Protein 2VWS (pdb70)

Radius of gyration: 26.9 Å; Cα contacts (8 Å, |Δi|>4): 1643; chains: 3; bounding box: 72×54×74 Å

CATH classification: 3.20.20.60

Foldseek 3Di:
DDQADAAVVLVCQLVLAFFEEAEEAALALVVLLVVLVVDGQEYEDEQARHVHDLVSVLSNCVSNVVGNHYYEYEHNALDLVRLLSVLLQARQHYEHEDQQALVSLLLSQLSQADPPSHDRDDDSCCGPNSDVPSRPPCNVRRLVRHAYEYEQQAPRRLVRLVSNLPRPSHQEYEYEQQSNCVRVPCNPVDPPPVSVVSLLVSCLVSVVSVHAYEYEDCDVVVQVVSVVSSHRHYYHHYVVVVVVVVVVVVVVVPHD/DDQAFAAPVLVCQLVLAFFEEAEEAALALVVLLVVLVVDGQEYEDEQARHVHDLVSVLSNCVSNVVGNHAYEYEHNALDLVRLLSCLLQAHQHYEHEDDQALVSLLLSQQSQAPPPRHPDDDDSCCGNNSPVCSNPPCNVRRLVRHAYEYEQQAPRNLVRVVSNLPRPSHAEYEYEQQSNCVRVVNHPCSVPPVNVVSLLVSQVVSVVSSHAYEYEDCDVVVQVVSVVSRHRYYYHHYVVVVVVVVVVVVVVVVVD/DDQAFAAVVLVCLLVLAFFEEAEEAALALVVLLVVLVVDGQEYEDEQARHVHDLVSVLSSCVSNVVGNHYYEYEHNALDLVRLLSCLLQQRQHYEHEDQQALVSLLLSLLSQADPPSHDRDDDSCCGPNSDVCSNPPCNVRRLVRHAYEYEQQAPSNLVRVVSNLPRPSHQEYEYEQQSHCVNVPHHDPDRDPVCVVVVLVSQLVSVVSVHAYEYEDCDVVVQVVSVVSSHRHYYHHYVVVVVVVVVVVVVVVPDD

Secondary structure (DSSP, 8-state):
---S---HHHHHHHTT--EEEEEE-S--HHHHHHHHTT--SEEEEETTTS---HHHHHHHHHHHTTSSSEEEEE-SS--HHHHHHHHHTT--EEEE----SHHHHHHHHHHTS-TTTS-PPS-GGGSGGGGGGTSTTHHHHHHHH-EEEEE--SHHHHHTHHHHHTSTT--EEEE-HHHHHHHTT-SSS--THHHHHHHHHHHHHHHHTT-EEEEE-SSHHHHHHHHHTT--EEEEEEHHHHHHHHHHHHHHTT--/---S---HHHHHHHTT--EEEEEE-S--HHHHHHHHTT--SEEEEETTTS---HHHHHHHHHHHTTSSSEEEEE-SS--HHHHHHHHHTT--EEEES---SHHHHHHHHHHT--TTTS-PPS-GGGSGGGGGGTSTTHHHHHHHH-EEEEE--SHHHHHTHHHHHTSTT--EEEE-HHHHHHHHT-TT-TTSHHHHHHHHHHHHHHHHTT-EEEEE-SSHHHHHHHHHTT--EEEEEEHHHHHHHHHHHHHHTTT-/---S---HHHHHHHTT--EEEEEE-S--HHHHHHHHTT--SEEEEETTTS---HHHHHHHHHHHTTSSSEEEEE-SS--HHHHHHHHHTT--EEEE----SHHHHHHHHHHTS-TTTS-PPS-GGGSGGGGGGTSTTHHHHHHHH-EEEEEE-SHHHHHTHHHHHT-TT--EEEE-HHHHHHHTT--SSS--GGGHHHHHHHHHHHHHTT-EEEEE-SSHHHHHHHHHHT--EEEEEEHHHHHHHHHHHHHHTT--

Structure (mmCIF, N/CA/C/O backbone):
data_2VWS
#
_entry.id   2VWS
#
_cell.length_a   105.200
_cell.length_b   136.800
_cell.length_c   123.200
_cell.angle_alpha   90.00
_cell.angle_beta   90.00
_cell.angle_gamma   90.00
#
_symmetry.space_group_name_H-M   'C 2 2 21'
#
loop_
_entity.id
_entity.type
_entity.pdbx_description
1 polymer 'YFAU, 2-KETO-3-DEOXY SUGAR ALDOLASE'
2 non-polymer 'PHOSPHATE ION'
3 non-polymer GLYCEROL
4 water water
#
loop_
_atom_site.group_PDB
_atom_site.id
_atom_site.type_symbol
_atom_site.label_atom_id
_atom_site.label_alt_id
_atom_site.label_comp_id
_atom_site.label_asym_id
_atom_site.label_entity_id
_atom_site.label_seq_id
_atom_site.pdbx_PDB_ins_code
_atom_site.Cartn_x
_atom_site.Cartn_y
_atom_site.Cartn_z
_atom_site.occupancy
_atom_site.B_iso_or_equiv
_atom_site.auth_seq_id
_atom_site.auth_comp_id
_atom_site.auth_asym_id
_atom_site.auth_atom_id
_atom_site.pdbx_PDB_model_num
ATOM 1 N N . MET A 1 1 ? 66.452 69.820 91.787 1.00 44.93 1 MET A N 1
ATOM 2 C CA . MET A 1 1 ? 65.174 69.262 91.259 1.00 44.66 1 MET A CA 1
ATOM 3 C C . MET A 1 1 ? 64.778 67.982 92.005 1.00 43.86 1 MET A C 1
ATOM 4 O O . MET A 1 1 ? 65.561 67.458 92.799 1.00 44.25 1 MET A O 1
ATOM 9 N N . ASN A 1 2 ? 63.568 67.486 91.749 1.00 42.87 2 ASN A N 1
ATOM 10 C CA . ASN A 1 2 ? 63.060 66.302 92.447 1.00 41.17 2 ASN A CA 1
ATOM 11 C C . ASN A 1 2 ? 63.913 65.058 92.179 1.00 39.69 2 ASN A C 1
ATOM 12 O O . ASN A 1 2 ? 64.213 64.740 91.017 1.00 39.74 2 ASN A O 1
ATOM 17 N N . ALA A 1 3 ? 64.296 64.369 93.258 1.00 37.29 3 ALA A N 1
ATOM 18 C CA . ALA A 1 3 ? 65.166 63.197 93.187 1.00 35.01 3 ALA A CA 1
ATOM 19 C C . ALA A 1 3 ? 64.399 61.878 92.981 1.00 33.92 3 ALA A C 1
ATOM 20 O O . ALA A 1 3 ? 65.028 60.843 92.742 1.00 34.16 3 ALA A O 1
ATOM 22 N N . LEU A 1 4 ? 63.068 61.919 93.095 1.00 31.24 4 LEU A N 1
ATOM 23 C CA . LEU A 1 4 ? 62.219 60.754 92.781 1.00 29.20 4 LEU A CA 1
ATOM 24 C C . LEU A 1 4 ? 61.701 60.683 91.369 1.00 26.80 4 LEU A C 1
ATOM 25 O O . LEU A 1 4 ? 61.246 61.681 90.804 1.00 24.25 4 LEU A O 1
ATOM 30 N N . LEU A 1 5 ? 61.750 59.472 90.813 1.00 25.65 5 LEU A N 1
ATOM 31 C CA . LEU A 1 5 ? 61.216 59.243 89.489 1.00 24.60 5 LEU A CA 1
ATOM 32 C C . LEU A 1 5 ? 59.724 59.070 89.646 1.00 23.09 5 LEU A C 1
ATOM 33 O O . LEU A 1 5 ? 59.295 58.423 90.584 1.00 25.65 5 LEU A O 1
ATOM 38 N N . SER A 1 6 ? 58.935 59.657 88.771 1.00 21.71 6 SER A N 1
ATOM 39 C CA . SER A 1 6 ? 57.510 59.331 88.783 1.00 21.94 6 SER A CA 1
ATOM 40 C C . SER A 1 6 ? 57.070 59.061 87.372 1.00 20.33 6 SER A C 1
ATOM 41 O O . SER A 1 6 ? 57.574 59.682 86.430 1.00 20.98 6 SER A O 1
ATOM 44 N N . ASN A 1 7 ? 56.107 58.145 87.265 1.00 18.52 7 ASN A N 1
ATOM 45 C CA . ASN A 1 7 ? 55.486 57.836 85.962 1.00 18.03 7 ASN A CA 1
ATOM 46 C C . ASN A 1 7 ? 53.992 57.944 86.114 1.00 18.15 7 ASN A C 1
ATOM 47 O O . ASN A 1 7 ? 53.335 56.959 86.485 1.00 17.86 7 ASN A O 1
ATOM 52 N N . PRO A 1 8 ? 53.438 59.132 85.829 1.00 17.29 8 PRO A N 1
ATOM 53 C CA . PRO A 1 8 ? 51.992 59.341 85.963 1.00 18.69 8 PRO A CA 1
ATOM 54 C C . PRO A 1 8 ? 51.139 58.382 85.139 1.00 17.51 8 PRO A C 1
ATOM 55 O O . PRO A 1 8 ? 50.085 57.952 85.603 1.00 18.60 8 PRO A O 1
ATOM 59 N N . PHE A 1 9 ? 51.609 58.037 83.945 1.00 17.73 9 PHE A N 1
ATOM 60 C CA . PHE A 1 9 ? 50.870 57.093 83.136 1.00 15.87 9 PHE A CA 1
ATOM 61 C C . PHE A 1 9 ? 50.707 55.757 83.877 1.00 15.32 9 PHE A C 1
ATOM 62 O O . PHE A 1 9 ? 49.604 55.171 83.910 1.00 16.25 9 PHE A O 1
ATOM 70 N N . LYS A 1 10 ? 51.815 55.269 84.440 1.00 16.46 10 LYS A N 1
ATOM 71 C CA . LYS A 1 10 ? 51.762 53.999 85.186 1.00 16.04 10 LYS A CA 1
ATOM 72 C C . LYS A 1 10 ? 50.909 54.100 86.433 1.00 17.11 10 LYS A C 1
ATOM 73 O O . LYS A 1 10 ? 50.207 53.154 86.750 1.00 16.56 10 LYS A O 1
ATOM 79 N N . GLU A 1 11 ? 50.987 55.247 87.112 1.00 17.97 11 GLU A N 1
ATOM 80 C CA . GLU A 1 11 ? 50.165 55.445 88.315 1.00 19.92 11 GLU A CA 1
ATOM 81 C C . GLU A 1 11 ? 48.675 55.353 87.964 1.00 19.43 11 GLU A C 1
ATOM 82 O O . GLU A 1 11 ? 47.895 54.710 88.664 1.00 19.33 11 GLU A O 1
ATOM 88 N N . ARG A 1 12 ? 48.273 55.990 86.868 1.00 18.14 12 ARG A N 1
ATOM 89 C CA . ARG A 1 12 ? 46.892 55.983 86.459 1.00 18.74 12 ARG A CA 1
ATOM 90 C C . ARG A 1 12 ? 46.493 54.592 86.012 1.00 18.38 12 ARG A C 1
ATOM 91 O O . ARG A 1 12 ? 45.382 54.124 86.314 1.00 19.02 12 ARG A O 1
ATOM 99 N N . LEU A 1 13 ? 47.410 53.896 85.324 1.00 18.71 13 LEU A N 1
ATOM 100 C CA . LEU A 1 13 ? 47.196 52.530 84.862 1.00 20.28 13 LEU A CA 1
ATOM 101 C C . LEU A 1 13 ? 46.936 51.604 86.061 1.00 21.33 13 LEU A C 1
ATOM 102 O O . LEU A 1 13 ? 46.002 50.806 86.049 1.00 22.58 13 LEU A O 1
ATOM 107 N N . ARG A 1 14 ? 47.769 51.722 87.092 1.00 21.40 14 ARG A N 1
ATOM 108 C CA . ARG A 1 14 ? 47.599 50.889 88.288 1.00 23.07 14 ARG A CA 1
ATOM 109 C C . ARG A 1 14 ? 46.269 51.201 88.990 1.00 22.55 14 ARG A C 1
ATOM 110 O O . ARG A 1 14 ? 45.722 50.327 89.689 1.00 25.41 14 ARG A O 1
ATOM 118 N N . LYS A 1 15 ? 45.760 52.429 88.857 1.00 22.92 15 LYS A N 1
ATOM 119 C CA . LYS A 1 15 ? 44.483 52.825 89.506 1.00 23.19 15 LYS A CA 1
ATOM 120 C C . LYS A 1 15 ? 43.286 52.517 88.628 1.00 25.20 15 LYS A C 1
ATOM 121 O O . LYS A 1 15 ? 42.144 52.902 88.979 1.00 26.11 15 LYS A O 1
ATOM 127 N N . GLY A 1 16 ? 43.559 51.814 87.518 1.00 25.58 16 GLY A N 1
ATOM 128 C CA . GLY A 1 16 ? 42.545 51.318 86.576 1.00 26.25 16 GLY A CA 1
ATOM 129 C C . GLY A 1 16 ? 41.944 52.387 85.679 1.00 27.13 16 GLY A C 1
ATOM 130 O O . GLY A 1 16 ? 41.036 52.095 84.882 1.00 28.61 16 GLY A O 1
ATOM 131 N N . GLU A 1 17 ? 42.447 53.617 85.795 1.00 24.62 17 GLU A N 1
ATOM 132 C CA . GLU A 1 17 ? 41.885 54.779 85.109 1.00 24.10 17 GLU A CA 1
ATOM 133 C C . GLU A 1 17 ? 41.927 54.604 83.575 1.00 21.61 17 GLU A C 1
ATOM 134 O O . GLU A 1 17 ? 42.879 54.028 83.039 1.00 22.74 17 GLU A O 1
ATOM 140 N N . VAL A 1 18 ? 40.922 55.139 82.891 1.00 19.32 18 VAL A N 1
ATOM 141 C CA . VAL A 1 18 ? 40.903 55.129 81.419 1.00 18.32 18 VAL A CA 1
ATOM 142 C C . VAL A 1 18 ? 41.790 56.275 80.914 1.00 18.74 18 VAL A C 1
ATOM 143 O O . VAL A 1 18 ? 41.669 57.420 81.357 1.00 19.24 18 VAL A O 1
ATOM 147 N N . GLN A 1 19 ? 42.722 55.949 80.019 1.00 15.16 19 GLN A N 1
ATOM 148 C CA . GLN A 1 19 ? 43.657 56.955 79.463 1.00 14.81 19 GLN A CA 1
ATOM 149 C C . GLN A 1 19 ? 43.469 57.035 77.955 1.00 14.56 19 GLN A C 1
ATOM 150 O O . GLN A 1 19 ? 43.605 56.011 77.266 1.00 15.16 19 GLN A O 1
ATOM 156 N N . ILE A 1 20 ? 43.119 58.235 77.462 1.00 13.90 20 ILE A N 1
ATOM 157 C CA . ILE A 1 20 ? 42.838 58.451 76.032 1.00 14.26 20 ILE A CA 1
ATOM 158 C C . ILE A 1 20 ? 44.105 59.004 75.343 1.00 13.91 20 ILE A C 1
ATOM 159 O O . ILE A 1 20 ? 44.750 59.962 75.841 1.00 15.19 20 ILE A O 1
ATOM 164 N N . GLY A 1 21 ? 44.488 58.364 74.245 1.00 14.47 21 GLY A N 1
ATOM 165 C CA . GLY A 1 21 ? 45.788 58.656 73.609 1.00 14.38 21 GLY A CA 1
ATOM 166 C C . GLY A 1 21 ? 45.675 59.014 72.150 1.00 15.03 21 GLY A C 1
ATOM 167 O O . GLY A 1 21 ? 44.628 58.880 71.508 1.00 15.23 21 GLY A O 1
ATOM 168 N N . LEU A 1 22 ? 46.809 59.503 71.636 1.00 14.18 22 LEU A N 1
ATOM 169 C CA . LEU A 1 22 ? 46.934 59.858 70.225 1.00 14.18 22 LEU A CA 1
ATOM 170 C C . LEU A 1 22 ? 48.272 59.344 69.707 1.00 13.69 22 LEU A C 1
ATOM 171 O O . LEU A 1 22 ? 49.296 59.483 70.407 1.00 14.35 22 LEU A O 1
ATOM 176 N N . TRP A 1 23 ? 48.278 58.829 68.485 1.00 14.01 23 TRP A N 1
ATOM 177 C CA . TRP A 1 23 ? 49.524 58.411 67.857 1.00 13.63 23 TRP A CA 1
ATOM 178 C C . TRP A 1 23 ? 50.203 59.627 67.260 1.00 15.39 23 TRP A C 1
ATOM 179 O O . TRP A 1 23 ? 49.528 60.471 66.638 1.00 14.63 23 TRP A O 1
ATOM 190 N N . LEU A 1 24 ? 51.520 59.727 67.459 1.00 14.63 24 LEU A N 1
ATOM 191 C CA . LEU A 1 24 ? 52.347 60.772 66.826 1.00 14.08 24 LEU A CA 1
ATOM 192 C C . LEU A 1 24 ? 53.243 60.153 65.790 1.00 13.96 24 LEU A C 1
ATOM 193 O O . LEU A 1 24 ? 54.177 59.401 66.105 1.00 14.07 24 LEU A O 1
ATOM 198 N N . SER A 1 25 ? 52.920 60.475 64.538 1.00 13.37 25 SER A N 1
ATOM 199 C CA . SER A 1 25 ? 53.506 59.780 63.394 1.00 14.15 25 SER A CA 1
ATOM 200 C C . SER A 1 25 ? 54.338 60.662 62.485 1.00 14.23 25 SER A C 1
ATOM 201 O O . SER A 1 25 ? 54.722 60.190 61.386 1.00 15.76 25 SER A O 1
ATOM 204 N N . SER A 1 26 ? 54.593 61.927 62.839 1.00 13.59 26 SER A N 1
ATOM 205 C CA . SER A 1 26 ? 55.331 62.775 61.929 1.00 13.69 26 SER A CA 1
ATOM 206 C C . SER A 1 26 ? 56.852 62.777 62.131 1.00 13.95 26 SER A C 1
ATOM 207 O O . SER A 1 26 ? 57.559 63.364 61.319 1.00 13.93 26 SER A O 1
ATOM 210 N N . THR A 1 27 ? 57.313 62.215 63.251 1.00 13.67 27 THR A N 1
ATOM 211 C CA . THR A 1 27 ? 58.726 62.303 63.712 1.00 14.20 27 THR A CA 1
ATOM 212 C C . THR A 1 27 ? 59.144 63.637 64.236 1.00 14.16 27 THR A C 1
ATOM 213 O O . THR A 1 27 ? 60.240 63.737 64.731 1.00 14.54 27 THR A O 1
ATOM 217 N N . THR A 1 28 ? 58.268 64.660 64.176 1.00 13.25 28 THR A N 1
ATOM 218 C CA . THR A 1 28 ? 58.755 66.021 64.462 1.00 14.33 28 THR A CA 1
ATOM 219 C C . THR A 1 28 ? 58.459 66.465 65.876 1.00 13.79 28 THR A C 1
ATOM 220 O O . THR A 1 28 ? 57.339 66.313 66.389 1.00 13.95 28 THR A O 1
ATOM 224 N N . ALA A 1 29 ? 59.478 67.085 66.466 1.00 14.21 29 ALA A N 1
ATOM 225 C CA . ALA A 1 29 ? 59.275 67.696 67.784 1.00 13.80 29 ALA A CA 1
ATOM 226 C C . ALA A 1 29 ? 58.337 68.882 67.691 1.00 14.00 29 ALA A C 1
ATOM 227 O O . ALA A 1 29 ? 57.615 69.182 68.658 1.00 14.82 29 ALA A O 1
ATOM 229 N N . TYR A 1 30 ? 58.274 69.550 66.542 1.00 13.85 30 TYR A N 1
ATOM 230 C CA . TYR A 1 30 ? 57.417 70.719 66.422 1.00 13.03 30 TYR A CA 1
ATOM 231 C C . TYR A 1 30 ? 56.001 70.290 66.616 1.00 13.96 30 TYR A C 1
ATOM 232 O O . TYR A 1 30 ? 55.243 70.916 67.386 1.00 13.42 30 TYR A O 1
ATOM 241 N N . MET A 1 31 ? 55.575 69.259 65.898 1.00 12.67 31 MET A N 1
ATOM 242 C CA . MET A 1 31 ? 54.197 68.809 66.001 1.00 13.49 31 MET A CA 1
ATOM 243 C C . MET A 1 31 ? 53.904 68.116 67.314 1.00 13.60 31 MET A C 1
ATOM 244 O O . MET A 1 31 ? 52.780 68.186 67.815 1.00 14.15 31 MET A O 1
ATOM 249 N N . ALA A 1 32 ? 54.893 67.431 67.876 1.00 13.80 32 ALA A N 1
ATOM 250 C CA . ALA A 1 32 ? 54.687 66.805 69.188 1.00 13.72 32 ALA A CA 1
ATOM 251 C C . ALA A 1 32 ? 54.305 67.816 70.240 1.00 13.68 32 ALA A C 1
ATOM 252 O O . ALA A 1 32 ? 53.407 67.563 71.052 1.00 13.96 32 ALA A O 1
ATOM 254 N N . GLU A 1 33 ? 54.984 68.954 70.231 1.00 13.85 33 GLU A N 1
ATOM 255 C CA . GLU A 1 33 ? 54.641 69.990 71.224 1.00 13.32 33 GLU A CA 1
ATOM 256 C C . GLU A 1 33 ? 53.236 70.479 70.952 1.00 13.84 33 GLU A C 1
ATOM 257 O O . GLU A 1 33 ? 52.453 70.666 71.892 1.00 14.40 33 GLU A O 1
ATOM 263 N N . ILE A 1 34 ? 52.908 70.772 69.692 1.00 13.37 34 ILE A N 1
ATOM 264 C CA . ILE A 1 34 ? 51.522 71.208 69.399 1.00 13.62 34 ILE A CA 1
ATOM 265 C C . ILE A 1 34 ? 50.515 70.172 69.890 1.00 13.15 34 ILE A C 1
ATOM 266 O O . ILE A 1 34 ? 49.512 70.513 70.577 1.00 13.89 34 ILE A O 1
ATOM 271 N N . ALA A 1 35 ? 50.778 68.903 69.610 1.00 13.67 35 ALA A N 1
ATOM 272 C CA . ALA A 1 35 ? 49.842 67.876 70.054 1.00 13.18 35 ALA A CA 1
ATOM 273 C C . ALA A 1 35 ? 49.689 67.851 71.568 1.00 14.71 35 ALA A C 1
ATOM 274 O O . ALA A 1 35 ? 48.575 67.672 72.085 1.00 14.61 35 ALA A O 1
ATOM 276 N N . ALA A 1 36 ? 50.800 68.059 72.271 1.00 14.37 36 ALA A N 1
ATOM 277 C CA . ALA A 1 36 ? 50.772 68.006 73.736 1.00 14.88 36 ALA A CA 1
ATOM 278 C C . ALA A 1 36 ? 49.872 69.092 74.314 1.00 16.16 36 ALA A C 1
ATOM 279 O O . ALA A 1 36 ? 49.346 68.881 75.416 1.00 18.40 36 ALA A O 1
ATOM 281 N N . THR A 1 37 ? 49.671 70.206 73.614 1.00 14.78 37 THR A N 1
ATOM 282 C CA . THR A 1 37 ? 48.780 71.251 74.129 1.00 15.62 37 THR A CA 1
ATOM 283 C C . THR A 1 37 ? 47.321 70.871 74.112 1.00 16.04 37 THR A C 1
ATOM 284 O O . THR A 1 37 ? 46.517 71.593 74.730 1.00 16.90 37 THR A O 1
ATOM 288 N N . SER A 1 38 ? 46.937 69.809 73.411 1.00 16.06 38 SER A N 1
ATOM 289 C CA . SER A 1 38 ? 45.547 69.346 73.392 1.00 17.17 38 SER A CA 1
ATOM 290 C C . SER A 1 38 ? 45.069 68.647 74.652 1.00 19.59 38 SER A C 1
ATOM 291 O O . SER A 1 38 ? 43.862 68.629 74.880 1.00 22.37 38 SER A O 1
ATOM 294 N N . GLY A 1 39 ? 45.971 68.098 75.454 1.00 20.84 39 GLY A N 1
ATOM 295 C CA . GLY A 1 39 ? 45.521 67.403 76.687 1.00 20.78 39 GLY A CA 1
ATOM 296 C C . GLY A 1 39 ? 45.030 65.950 76.568 1.00 19.85 39 GLY A C 1
ATOM 297 O O . GLY A 1 39 ? 44.256 65.457 77.381 1.00 20.68 39 GLY A O 1
ATOM 298 N N . TYR A 1 40 ? 45.494 65.221 75.553 1.00 16.79 40 TYR A N 1
ATOM 299 C CA . TYR A 1 40 ? 45.390 63.750 75.574 1.00 15.74 40 TYR A CA 1
ATOM 300 C C . TYR A 1 40 ? 46.085 63.241 76.831 1.00 15.15 40 TYR A C 1
ATOM 301 O O . TYR A 1 40 ? 47.044 63.852 77.321 1.00 16.73 40 TYR A O 1
ATOM 310 N N . ASP A 1 41 ? 45.635 62.116 77.364 1.00 14.41 41 ASP A N 1
ATOM 311 C CA . ASP A 1 41 ? 46.326 61.542 78.511 1.00 15.16 41 ASP A CA 1
ATOM 312 C C . ASP A 1 41 ? 47.673 60.956 78.128 1.00 15.21 41 ASP A C 1
ATOM 313 O O . ASP A 1 41 ? 48.612 61.013 78.922 1.00 15.19 41 ASP A O 1
ATOM 318 N N . TRP A 1 42 ? 47.805 60.437 76.907 1.00 14.14 42 TRP A N 1
ATOM 319 C CA . TRP A 1 42 ? 49.081 59.881 76.458 1.00 14.79 42 TRP A CA 1
ATOM 320 C C . TRP A 1 42 ? 49.290 60.122 74.974 1.00 14.73 42 TRP A C 1
ATOM 321 O O . TRP A 1 42 ? 48.320 60.301 74.201 1.00 15.00 42 TRP A O 1
ATOM 332 N N . LEU A 1 43 ? 50.570 60.146 74.569 1.00 13.98 43 LEU A N 1
ATOM 333 C CA . LEU A 1 43 ? 50.944 60.351 73.183 1.00 14.29 43 LEU A CA 1
ATOM 334 C C . LEU A 1 43 ? 51.892 59.255 72.789 1.00 14.32 43 LEU A C 1
ATOM 335 O O . LEU A 1 43 ? 52.914 59.056 73.470 1.00 15.84 43 LEU A O 1
ATOM 340 N N . LEU A 1 44 ? 51.567 58.485 71.768 1.00 13.67 44 LEU A N 1
ATOM 341 C CA . LEU A 1 44 ? 52.422 57.374 71.352 1.00 13.17 44 LEU A CA 1
ATOM 342 C C . LEU A 1 44 ? 53.384 57.873 70.283 1.00 14.01 44 LEU A C 1
ATOM 343 O O . LEU A 1 44 ? 52.975 58.173 69.161 1.00 14.46 44 LEU A O 1
ATOM 348 N N . ILE A 1 45 ? 54.663 57.958 70.634 1.00 14.38 45 ILE A N 1
ATOM 349 C CA . ILE A 1 45 ? 55.684 58.414 69.679 1.00 14.06 45 ILE A CA 1
ATOM 350 C C . ILE A 1 45 ? 56.101 57.167 68.915 1.00 14.67 45 ILE A C 1
ATOM 351 O O . ILE A 1 45 ? 56.777 56.256 69.454 1.00 14.52 45 ILE A O 1
ATOM 356 N N . ASP A 1 46 ? 55.694 57.098 67.647 1.00 13.49 46 ASP A N 1
ATOM 357 C CA . ASP A 1 46 ? 55.819 55.840 66.929 1.00 14.33 46 ASP A CA 1
ATOM 358 C C . ASP A 1 46 ? 57.167 55.649 66.249 1.00 13.96 46 ASP A C 1
ATOM 359 O O . ASP A 1 46 ? 57.368 56.075 65.110 1.00 14.04 46 ASP A O 1
ATOM 364 N N . GLY A 1 47 ? 58.086 54.996 66.932 1.00 14.55 47 GLY A N 1
ATOM 365 C CA . GLY A 1 47 ? 59.378 54.662 66.348 1.00 14.20 47 GLY A CA 1
ATOM 366 C C . GLY A 1 47 ? 59.388 53.447 65.497 1.00 14.95 47 GLY A C 1
ATOM 367 O O . GLY A 1 47 ? 60.467 53.079 65.008 1.00 17.01 47 GLY A O 1
ATOM 368 N N . GLU A 1 48 ? 58.247 52.788 65.301 1.00 13.95 48 GLU A N 1
ATOM 369 C CA . GLU A 1 48 ? 58.174 51.577 64.479 1.00 15.52 48 GLU A CA 1
ATOM 370 C C . GLU A 1 48 ? 57.730 51.836 63.053 1.00 15.74 48 GLU A C 1
ATOM 371 O O . GLU A 1 48 ? 58.363 51.332 62.122 1.00 16.74 48 GLU A O 1
ATOM 377 N N . HIS A 1 49 ? 56.648 52.612 62.855 1.00 15.18 49 HIS A N 1
ATOM 378 C CA . HIS A 1 49 ? 56.093 52.826 61.526 1.00 15.05 49 HIS A CA 1
ATOM 379 C C . HIS A 1 49 ? 56.205 54.233 60.989 1.00 15.52 49 HIS A C 1
ATOM 380 O O . HIS A 1 49 ? 55.735 54.517 59.902 1.00 15.76 49 HIS A O 1
ATOM 387 N N . ALA A 1 50 ? 56.911 55.094 61.715 1.00 14.65 50 ALA A N 1
ATOM 388 C CA . ALA A 1 50 ? 57.356 56.402 61.235 1.00 14.86 50 ALA A CA 1
ATOM 389 C C . ALA A 1 50 ? 58.886 56.428 61.304 1.00 13.52 50 ALA A C 1
ATOM 390 O O . ALA A 1 50 ? 59.463 55.719 62.147 1.00 13.87 50 ALA A O 1
ATOM 392 N N . PRO A 1 51 ? 59.555 57.195 60.455 1.00 12.43 51 PRO A N 1
ATOM 393 C CA . PRO A 1 51 ? 61.036 57.093 60.322 1.00 12.60 51 PRO A CA 1
ATOM 394 C C . PRO A 1 51 ? 61.780 57.898 61.404 1.00 12.22 51 PRO A C 1
ATOM 395 O O . PRO A 1 51 ? 62.588 58.773 61.094 1.00 14.00 51 PRO A O 1
ATOM 399 N N . ASN A 1 52 ? 61.559 57.535 62.647 1.00 13.09 52 ASN A N 1
ATOM 400 C CA . ASN A 1 52 ? 62.237 58.189 63.792 1.00 13.22 52 ASN A CA 1
ATOM 401 C C . ASN A 1 52 ? 63.614 57.553 64.004 1.00 13.54 52 ASN A C 1
ATOM 402 O O . ASN A 1 52 ? 63.727 56.309 64.169 1.00 14.86 52 ASN A O 1
ATOM 407 N N . THR A 1 53 ? 64.632 58.395 64.125 1.00 12.58 53 THR A N 1
ATOM 408 C CA . THR A 1 53 ? 65.917 57.945 64.716 1.00 12.72 53 THR A CA 1
ATOM 409 C C . THR A 1 53 ? 65.833 58.119 66.235 1.00 12.09 53 THR A C 1
ATOM 410 O O . THR A 1 53 ? 64.896 58.722 66.770 1.00 12.84 53 THR A O 1
ATOM 414 N N . ILE A 1 54 ? 66.843 57.626 66.953 1.00 12.85 54 ILE A N 1
ATOM 415 C CA . ILE A 1 54 ? 66.829 57.816 68.389 1.00 12.73 54 ILE A CA 1
ATOM 416 C C . ILE A 1 54 ? 66.893 59.313 68.739 1.00 12.29 54 ILE A C 1
ATOM 417 O O . ILE A 1 54 ? 66.348 59.685 69.788 1.00 12.83 54 ILE A O 1
ATOM 422 N N . GLN A 1 55 ? 67.541 60.131 67.916 1.00 12.56 55 GLN A N 1
ATOM 423 C CA . GLN A 1 55 ? 67.518 61.571 68.181 1.00 12.32 55 GLN A CA 1
ATOM 424 C C . GLN A 1 55 ? 66.136 62.180 67.995 1.00 12.71 55 GLN A C 1
ATOM 425 O O . GLN A 1 55 ? 65.711 63.069 68.751 1.00 12.81 55 GLN A O 1
ATOM 431 N N . ASP A 1 56 ? 65.391 61.731 66.985 1.00 12.06 56 ASP A N 1
ATOM 432 C CA . ASP A 1 56 ? 64.027 62.251 66.825 1.00 12.52 56 ASP A CA 1
ATOM 433 C C . ASP A 1 56 ? 63.216 61.845 68.032 1.00 13.03 56 ASP A C 1
ATOM 434 O O . ASP A 1 56 ? 62.413 62.666 68.519 1.00 13.25 56 ASP A O 1
ATOM 439 N N . LEU A 1 57 ? 63.379 60.613 68.539 1.00 12.43 57 LEU A N 1
ATOM 440 C CA . LEU A 1 57 ? 62.631 60.231 69.748 1.00 12.10 57 LEU A CA 1
ATOM 441 C C . LEU A 1 57 ? 63.022 61.134 70.922 1.00 12.85 57 LEU A C 1
ATOM 442 O O . LEU A 1 57 ? 62.124 61.644 71.651 1.00 13.35 57 LEU A O 1
ATOM 447 N N . TYR A 1 58 ? 64.325 61.402 71.069 1.00 12.64 58 TYR A N 1
ATOM 448 C CA . TYR A 1 58 ? 64.810 62.271 72.166 1.00 13.09 58 TYR A CA 1
ATOM 449 C C . TYR A 1 58 ? 64.141 63.644 72.059 1.00 13.05 58 TYR A C 1
ATOM 450 O O . T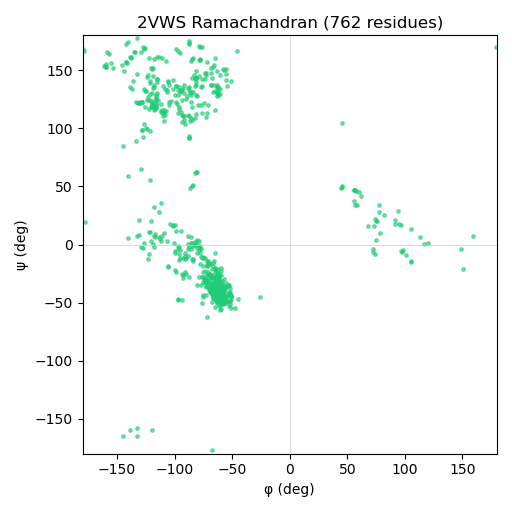YR A 1 58 ? 63.670 64.199 73.063 1.00 12.89 58 TYR A O 1
ATOM 459 N N . HIS A 1 59 ? 64.099 64.211 70.853 1.00 12.52 59 HIS A N 1
ATOM 460 C CA . HIS A 1 59 ? 63.552 65.557 70.700 1.00 12.79 59 HIS A CA 1
ATOM 461 C C . HIS A 1 59 ? 62.096 65.606 70.945 1.00 13.16 59 HIS A C 1
ATOM 462 O O . HIS A 1 59 ? 61.588 66.593 71.508 1.00 13.69 59 HIS A O 1
ATOM 469 N N . GLN A 1 60 ? 61.375 64.554 70.572 1.00 12.66 60 GLN A N 1
ATOM 470 C CA . GLN A 1 60 ? 59.947 64.526 70.896 1.00 13.71 60 GLN A CA 1
ATOM 471 C C . GLN A 1 60 ? 59.710 64.389 72.398 1.00 12.56 60 GLN A C 1
ATOM 472 O O . GLN A 1 60 ? 58.779 65.033 72.924 1.00 13.77 60 GLN A O 1
ATOM 478 N N . LEU A 1 61 ? 60.551 63.644 73.105 1.00 12.79 61 LEU A N 1
ATOM 479 C CA . LEU A 1 61 ? 60.419 63.613 74.581 1.00 13.39 61 LEU A CA 1
ATOM 480 C C . LEU A 1 61 ? 60.697 64.969 75.151 1.00 13.45 61 LEU A C 1
ATOM 481 O O . LEU A 1 61 ? 59.959 65.429 76.069 1.00 13.44 61 LEU A O 1
ATOM 486 N N . GLN A 1 62 ? 61.706 65.665 74.654 1.00 13.38 62 GLN A N 1
ATOM 487 C CA . GLN A 1 62 ? 61.986 66.998 75.202 1.00 12.98 62 GLN A CA 1
ATOM 488 C C . GLN A 1 62 ? 60.818 67.939 74.924 1.00 13.65 62 GLN A C 1
ATOM 489 O O . GLN A 1 62 ? 60.471 68.804 75.765 1.00 14.33 62 GLN A O 1
ATOM 495 N N . ALA A 1 63 ? 60.228 67.835 73.735 1.00 13.82 63 ALA A N 1
ATOM 496 C CA . ALA A 1 63 ? 59.166 68.758 73.366 1.00 13.61 63 ALA A CA 1
ATOM 497 C C . ALA A 1 63 ? 57.965 68.586 74.277 1.00 13.75 63 ALA A C 1
ATOM 498 O O . ALA A 1 63 ? 57.313 69.608 74.681 1.00 14.38 63 ALA A O 1
ATOM 500 N N . VAL A 1 64 ? 57.574 67.346 74.582 1.00 13.78 64 VAL A N 1
ATOM 501 C CA . VAL A 1 64 ? 56.329 67.122 75.330 1.00 14.79 64 VAL A CA 1
ATOM 502 C C . VAL A 1 64 ? 56.516 67.219 76.848 1.00 14.52 64 VAL A C 1
ATOM 503 O O . VAL A 1 64 ? 55.520 67.365 77.581 1.00 14.57 64 VAL A O 1
ATOM 507 N N . ALA A 1 65 ? 57.769 67.236 77.315 1.00 13.86 65 ALA A N 1
ATOM 508 C CA . ALA A 1 65 ? 58.051 67.137 78.752 1.00 13.73 65 ALA A CA 1
ATOM 509 C C . ALA A 1 65 ? 57.302 68.079 79.656 1.00 14.55 65 ALA A C 1
ATOM 510 O O . ALA A 1 65 ? 56.910 67.633 80.741 1.00 15.96 65 ALA A O 1
ATOM 512 N N . PRO A 1 66 ? 57.156 69.363 79.361 1.00 13.17 66 PRO A N 1
ATOM 513 C CA . PRO A 1 66 ? 56.505 70.277 80.352 1.00 13.73 66 PRO A CA 1
ATOM 514 C C . PRO A 1 66 ? 54.978 70.163 80.362 1.00 14.10 66 PRO A C 1
ATOM 515 O O . PRO A 1 66 ? 54.332 70.824 81.188 1.00 16.08 66 PRO A O 1
ATOM 519 N N . TYR A 1 67 ? 54.392 69.383 79.469 1.00 14.28 67 TYR A N 1
ATOM 520 C CA . TYR A 1 67 ? 52.934 69.277 79.347 1.00 14.71 67 TYR A CA 1
ATOM 521 C C . TYR A 1 67 ? 52.414 68.079 80.128 1.00 14.55 67 TYR A C 1
ATOM 522 O O . TYR A 1 67 ? 53.180 67.174 80.478 1.00 16.09 67 TYR A O 1
ATOM 531 N N . ALA A 1 68 ? 51.102 68.067 80.342 1.00 15.14 68 ALA A N 1
ATOM 532 C CA . ALA A 1 68 ? 50.474 67.007 81.105 1.00 15.55 68 ALA A CA 1
ATOM 533 C C . ALA A 1 68 ? 50.423 65.674 80.368 1.00 16.10 68 ALA A C 1
ATOM 534 O O . ALA A 1 68 ? 50.469 64.621 80.991 1.00 17.64 68 ALA A O 1
ATOM 536 N N . SER A 1 69 ? 50.314 65.705 79.047 1.00 15.01 69 SER A N 1
ATOM 537 C CA . SER A 1 69 ? 50.192 64.462 78.289 1.00 15.10 69 SER A CA 1
ATOM 538 C C . SER A 1 69 ? 51.446 63.604 78.460 1.00 16.03 69 SER A C 1
ATOM 539 O O . SER A 1 69 ? 52.572 64.149 78.375 1.00 17.70 69 SER A O 1
ATOM 542 N N . GLN A 1 70 ? 51.294 62.314 78.690 1.00 15.43 70 GLN A N 1
ATOM 543 C CA . GLN A 1 70 ? 52.437 61.460 78.958 1.00 15.70 70 GLN A CA 1
ATOM 544 C C . GLN A 1 70 ? 52.908 60.728 77.724 1.00 15.66 70 GLN A C 1
ATOM 545 O O . GLN A 1 70 ? 52.085 60.157 76.969 1.00 15.31 70 GLN A O 1
ATOM 551 N N . PRO A 1 71 ? 54.201 60.725 77.468 1.00 14.68 71 PRO A N 1
ATOM 552 C CA . PRO A 1 71 ? 54.707 60.062 76.272 1.00 14.33 71 PRO A CA 1
ATOM 553 C C . PRO A 1 71 ? 54.854 58.551 76.467 1.00 14.59 71 PRO A C 1
ATOM 554 O O . PRO A 1 71 ? 55.227 58.093 77.559 1.00 15.43 71 PRO A O 1
ATOM 558 N N . VAL A 1 72 ? 54.564 57.808 75.423 1.00 14.65 72 VAL A N 1
ATOM 559 C CA . VAL A 1 72 ? 54.837 56.365 75.355 1.00 14.30 72 VAL A CA 1
ATOM 560 C C . VAL A 1 72 ? 55.645 56.167 74.091 1.00 14.28 72 VAL A C 1
ATOM 561 O O . VAL A 1 72 ? 55.322 56.750 73.041 1.00 14.78 72 VAL A O 1
ATOM 565 N N . ILE A 1 73 ? 56.747 55.436 74.185 1.00 14.27 73 ILE A N 1
ATOM 566 C CA . ILE A 1 73 ? 57.619 55.248 73.028 1.00 14.93 73 ILE A CA 1
ATOM 567 C C . ILE A 1 73 ? 57.471 53.831 72.495 1.00 14.73 73 ILE A C 1
ATOM 568 O O . ILE A 1 73 ? 57.531 52.857 73.265 1.00 14.37 73 ILE A O 1
ATOM 573 N N . ARG A 1 74 ? 57.319 53.697 71.178 1.00 15.29 74 ARG A N 1
ATOM 574 C CA . ARG A 1 74 ? 57.385 52.412 70.541 1.00 15.36 74 ARG A CA 1
ATOM 575 C C . ARG A 1 74 ? 58.678 52.332 69.735 1.00 16.23 74 ARG A C 1
ATOM 576 O O . ARG A 1 74 ? 58.837 53.100 68.745 1.00 17.00 74 ARG A O 1
ATOM 584 N N . PRO A 1 75 ? 59.627 51.473 70.078 1.00 15.22 75 PRO A N 1
ATOM 585 C CA . PRO A 1 75 ? 60.844 51.315 69.281 1.00 16.51 75 PRO A CA 1
ATOM 586 C C . PRO A 1 75 ? 60.593 50.522 68.013 1.00 16.88 75 PRO A C 1
ATOM 587 O O . PRO A 1 75 ? 59.552 49.918 67.857 1.00 17.04 75 PRO A O 1
ATOM 591 N N . VAL A 1 76 ? 61.585 50.487 67.107 1.00 18.09 76 VAL A N 1
ATOM 592 C CA . VAL A 1 76 ? 61.451 49.746 65.854 1.00 19.32 76 VAL A CA 1
ATOM 593 C C . VAL A 1 76 ? 61.170 48.279 66.101 1.00 19.42 76 VAL A C 1
ATOM 594 O O . VAL A 1 76 ? 60.406 47.648 65.392 1.00 19.93 76 VAL A O 1
ATOM 598 N N . GLU A 1 77 ? 61.801 47.723 67.129 1.00 17.45 77 GLU A N 1
ATOM 599 C CA . GLU A 1 77 ? 61.434 46.377 67.600 1.00 19.63 77 GLU A CA 1
ATOM 600 C C . GLU A 1 77 ? 61.915 46.269 69.040 1.00 17.64 77 GLU A C 1
ATOM 601 O O . GLU A 1 77 ? 62.744 47.060 69.497 1.00 16.91 77 GLU A O 1
ATOM 607 N N . GLY A 1 78 ? 61.420 45.261 69.732 1.00 17.30 78 GLY A N 1
ATOM 608 C CA . GLY A 1 78 ? 61.775 45.039 71.129 1.00 17.23 78 GLY A CA 1
ATOM 609 C C . GLY A 1 78 ? 63.051 44.252 71.324 1.00 17.63 78 GLY A C 1
ATOM 610 O O . GLY A 1 78 ? 63.066 43.324 72.114 1.00 18.50 78 GLY A O 1
ATOM 611 N N . SER A 1 79 ? 64.132 44.648 70.666 1.00 16.18 79 SER A N 1
ATOM 612 C CA . SER A 1 79 ? 65.422 43.971 70.860 1.00 15.85 79 SER A CA 1
ATOM 613 C C . SER A 1 79 ? 66.129 44.557 72.077 1.00 16.38 79 SER A C 1
ATOM 614 O O . SER A 1 79 ? 65.809 45.681 72.520 1.00 16.16 79 SER A O 1
ATOM 617 N N . LYS A 1 80 ? 67.071 43.800 72.633 1.00 17.59 80 LYS A N 1
ATOM 618 C CA . LYS A 1 80 ? 67.871 44.310 73.748 1.00 18.80 80 LYS A CA 1
ATOM 619 C C . LYS A 1 80 ? 68.476 45.668 73.470 1.00 17.91 80 LYS A C 1
ATOM 620 O O . LYS A 1 80 ? 68.294 46.584 74.272 1.00 17.89 80 LYS A O 1
ATOM 626 N N . PRO A 1 81 ? 69.228 45.863 72.397 1.00 16.98 81 PRO A N 1
ATOM 627 C CA . PRO A 1 81 ? 69.852 47.156 72.192 1.00 17.37 81 PRO A CA 1
ATOM 628 C C . PRO A 1 81 ? 68.892 48.300 71.923 1.00 17.08 81 PRO A C 1
ATOM 629 O O . PRO A 1 81 ? 69.156 49.446 72.315 1.00 17.26 81 PRO A O 1
ATOM 633 N N . LEU A 1 82 ? 67.790 48.046 71.222 1.00 15.86 82 LEU A N 1
ATOM 634 C CA . LEU A 1 82 ? 66.872 49.114 70.948 1.00 15.94 82 LEU A CA 1
ATOM 635 C C . LEU A 1 82 ? 66.090 49.540 72.188 1.00 14.63 82 LEU A C 1
ATOM 636 O O . LEU A 1 82 ? 65.816 50.735 72.390 1.00 15.70 82 LEU A O 1
ATOM 641 N N . ILE A 1 83 ? 65.734 48.574 73.031 1.00 14.59 83 ILE A N 1
ATOM 642 C CA . ILE A 1 83 ? 65.119 48.907 74.320 1.00 15.27 83 ILE A CA 1
ATOM 643 C C . ILE A 1 83 ? 66.123 49.675 75.183 1.00 15.73 83 ILE A C 1
ATOM 644 O O . ILE A 1 83 ? 65.745 50.628 75.866 1.00 15.75 83 ILE A O 1
ATOM 649 N N . LYS A 1 84 ? 67.384 49.259 75.181 1.00 15.55 84 LYS A N 1
ATOM 650 C CA . LYS A 1 84 ? 68.426 49.977 75.930 1.00 15.43 84 LYS A CA 1
ATOM 651 C C . LYS A 1 84 ? 68.425 51.427 75.555 1.00 15.78 84 LYS A C 1
ATOM 652 O O . LYS A 1 84 ? 68.429 52.315 76.426 1.00 15.67 84 LYS A O 1
ATOM 658 N N . GLN A 1 85 ? 68.409 51.733 74.265 1.00 14.76 85 GLN A N 1
ATOM 659 C CA . GLN A 1 85 ? 68.494 53.116 73.836 1.00 14.92 85 GLN A CA 1
ATOM 660 C C . GLN A 1 85 ? 67.357 53.960 74.348 1.00 14.64 85 GLN A C 1
ATOM 661 O O . GLN A 1 85 ? 67.541 55.092 74.792 1.00 15.26 85 GLN A O 1
ATOM 667 N N . VAL A 1 86 ? 66.145 53.421 74.220 1.00 14.17 86 VAL A N 1
ATOM 668 C CA . VAL A 1 86 ? 64.985 54.252 74.581 1.00 14.05 86 VAL A CA 1
ATOM 669 C C . VAL A 1 86 ? 64.843 54.361 76.090 1.00 13.69 86 VAL A C 1
ATOM 670 O O . VAL A 1 86 ? 64.411 55.396 76.611 1.00 15.66 86 VAL A O 1
ATOM 674 N N . LEU A 1 87 ? 65.230 53.318 76.843 1.00 13.57 87 LEU A N 1
ATOM 675 C CA . LEU A 1 87 ? 65.199 53.484 78.288 1.00 13.45 87 LEU A CA 1
ATOM 676 C C . LEU A 1 87 ? 66.203 54.514 78.757 1.00 14.04 87 LEU A C 1
ATOM 677 O O . LEU A 1 87 ? 65.931 55.289 79.683 1.00 14.03 87 LEU A O 1
ATOM 682 N N . ASP A 1 88 ? 67.395 54.544 78.189 1.00 13.45 88 ASP A N 1
ATOM 683 C CA . ASP A 1 88 ? 68.421 55.459 78.664 1.00 14.12 88 ASP A CA 1
ATOM 684 C C . ASP A 1 88 ? 68.053 56.915 78.396 1.00 14.33 88 ASP A C 1
ATOM 685 O O . ASP A 1 88 ? 68.494 57.775 79.195 1.00 14.67 88 ASP A O 1
ATOM 690 N N . ILE A 1 89 ? 67.282 57.206 77.359 1.00 14.29 89 ILE A N 1
ATOM 691 C CA . ILE A 1 89 ? 66.869 58.593 77.156 1.00 15.08 89 ILE A CA 1
ATOM 692 C C . ILE A 1 89 ? 65.724 58.994 78.074 1.00 15.81 89 ILE A C 1
ATOM 693 O O . ILE A 1 89 ? 65.245 60.141 77.982 1.00 15.26 89 ILE A O 1
ATOM 698 N N . GLY A 1 90 ? 65.224 58.079 78.914 1.00 14.00 90 GLY A N 1
ATOM 699 C CA . GLY A 1 90 ? 64.193 58.462 79.873 1.00 14.81 90 GLY A CA 1
ATOM 700 C C . GLY A 1 90 ? 62.788 58.170 79.428 1.00 14.05 90 GLY A C 1
ATOM 701 O O . GLY A 1 90 ? 61.858 58.705 80.038 1.00 15.36 90 GLY A O 1
ATOM 702 N N . ALA A 1 91 ? 62.599 57.314 78.419 1.00 13.95 91 ALA A N 1
ATOM 703 C CA . ALA A 1 91 ? 61.240 56.842 78.107 1.00 14.17 91 ALA A CA 1
ATOM 704 C C . ALA A 1 91 ? 60.806 55.860 79.179 1.00 14.94 91 ALA A C 1
ATOM 705 O O . ALA A 1 91 ? 61.394 54.761 79.228 1.00 15.98 91 ALA A O 1
ATOM 707 N N . GLN A 1 92 ? 59.864 56.261 80.015 1.00 14.81 92 GLN A N 1
ATOM 708 C CA . GLN A 1 92 ? 59.465 55.407 81.141 1.00 14.61 92 GLN A CA 1
ATOM 709 C C . GLN A 1 92 ? 58.336 54.478 80.787 1.00 14.88 92 GLN A C 1
ATOM 710 O O . GLN A 1 92 ? 58.059 53.580 81.591 1.00 16.27 92 GLN A O 1
ATOM 716 N N . THR A 1 93 ? 57.669 54.660 79.632 1.00 13.97 93 THR A N 1
ATOM 717 C CA . THR A 1 93 ? 56.591 53.769 79.242 1.00 13.80 93 THR A CA 1
ATOM 718 C C . THR A 1 93 ? 56.822 53.347 77.807 1.00 14.15 93 THR A C 1
ATOM 719 O O . THR A 1 93 ? 56.974 54.226 76.916 1.00 14.18 93 THR A O 1
ATOM 723 N N . LEU A 1 94 ? 56.932 52.042 77.588 1.00 14.02 94 LEU A N 1
ATOM 724 C CA . LEU A 1 94 ? 57.213 51.489 76.268 1.00 13.49 94 LEU A CA 1
ATOM 725 C C . LEU A 1 94 ? 56.067 50.680 75.780 1.00 13.71 94 LEU A C 1
ATOM 726 O O . LEU A 1 94 ? 55.425 49.958 76.545 1.00 14.30 94 LEU A O 1
ATOM 731 N N . LEU A 1 95 ? 55.816 50.779 74.470 1.00 13.82 95 LEU A N 1
ATOM 732 C CA . LEU A 1 95 ? 54.937 49.856 73.745 1.00 13.64 95 LEU A CA 1
ATOM 733 C C . LEU A 1 95 ? 55.757 48.998 72.810 1.00 14.32 95 LEU A C 1
ATOM 734 O O . LEU A 1 95 ? 56.413 49.540 71.909 1.00 14.86 95 LEU A O 1
ATOM 739 N N . ILE A 1 96 ? 55.781 47.689 73.056 1.00 14.25 96 ILE A N 1
ATOM 740 C CA . ILE A 1 96 ? 56.675 46.823 72.324 1.00 15.07 96 ILE A CA 1
ATOM 741 C C . ILE A 1 96 ? 55.887 46.020 71.290 1.00 14.79 96 ILE A C 1
ATOM 742 O O . ILE A 1 96 ? 54.965 45.288 71.634 1.00 15.75 96 ILE A O 1
ATOM 747 N N . PRO A 1 97 ? 56.245 46.112 70.008 1.00 14.56 97 PRO A N 1
ATOM 748 C CA . PRO A 1 97 ? 55.490 45.398 68.964 1.00 15.14 97 PRO A CA 1
ATOM 749 C C . PRO A 1 97 ? 55.839 43.930 68.910 1.00 17.06 97 PRO A C 1
ATOM 750 O O . PRO A 1 97 ? 56.899 43.514 69.383 1.00 17.23 97 PRO A O 1
ATOM 754 N N . MET A 1 98 ? 54.922 43.157 68.328 1.00 17.62 98 MET A N 1
ATOM 755 C CA . MET A 1 98 ? 55.236 41.793 67.865 1.00 19.24 98 MET A CA 1
ATOM 756 C C . MET A 1 98 ? 55.664 40.838 68.987 1.00 18.89 98 MET A C 1
ATOM 757 O O . MET A 1 98 ? 56.611 40.054 68.836 1.00 19.57 98 MET A O 1
ATOM 762 N N . VAL A 1 99 ? 54.969 40.911 70.112 1.00 18.87 99 VAL A N 1
ATOM 763 C CA . VAL A 1 99 ? 55.226 39.971 71.226 1.00 18.08 99 VAL A CA 1
ATOM 764 C C . VAL A 1 99 ? 54.276 38.777 71.098 1.00 19.40 99 VAL A C 1
ATOM 765 O O . VAL A 1 99 ? 53.075 38.891 71.329 1.00 19.18 99 VAL A O 1
ATOM 769 N N . ASP A 1 100 ? 54.833 37.646 70.655 1.00 19.79 100 ASP A N 1
ATOM 770 C CA . ASP A 1 100 ? 54.026 36.514 70.220 1.00 21.23 100 ASP A CA 1
ATOM 771 C C . ASP A 1 100 ? 54.020 35.354 71.212 1.00 21.12 100 ASP A C 1
ATOM 772 O O . ASP A 1 100 ? 53.128 34.499 71.152 1.00 20.47 100 ASP A O 1
ATOM 777 N N . THR A 1 101 ? 55.005 35.308 72.105 1.00 20.66 101 THR A N 1
ATOM 778 C CA . THR A 1 101 ? 55.117 34.189 73.071 1.00 21.21 101 THR A CA 1
ATOM 779 C C . THR A 1 101 ? 55.473 34.711 74.449 1.00 21.06 101 THR A C 1
ATOM 780 O O . THR A 1 101 ? 56.019 35.808 74.589 1.00 19.90 101 THR A O 1
ATOM 784 N N . ALA A 1 102 ? 55.223 33.912 75.482 1.00 20.79 102 ALA A N 1
ATOM 785 C CA . ALA A 1 102 ? 55.680 34.229 76.819 1.00 21.24 102 ALA A CA 1
ATOM 786 C C . ALA A 1 102 ? 57.201 34.310 76.922 1.00 21.35 102 ALA A C 1
ATOM 787 O O . ALA A 1 102 ? 57.694 35.147 77.663 1.00 21.22 102 ALA A O 1
ATOM 789 N N . GLU A 1 103 ? 57.930 33.480 76.174 1.00 22.34 103 GLU A N 1
ATOM 790 C CA . GLU A 1 103 ? 59.393 33.558 76.175 1.00 23.17 103 GLU A CA 1
ATOM 791 C C . GLU A 1 103 ? 59.860 34.904 75.629 1.00 23.05 103 GLU A C 1
ATOM 792 O O . GLU A 1 103 ? 60.740 35.549 76.202 1.00 22.53 103 GLU A O 1
ATOM 798 N N . GLN A 1 104 ? 59.248 35.343 74.540 1.00 21.85 104 GLN A N 1
ATOM 799 C CA . GLN A 1 104 ? 59.543 36.680 74.028 1.00 21.93 104 GLN A CA 1
ATOM 800 C C . GLN A 1 104 ? 59.216 37.748 75.065 1.00 21.04 104 GLN A C 1
ATOM 801 O O . GLN A 1 104 ? 60.015 38.656 75.285 1.00 20.11 104 GLN A O 1
ATOM 807 N N . ALA A 1 105 ? 58.069 37.637 75.718 1.00 19.80 105 ALA A N 1
ATOM 808 C CA . ALA A 1 105 ? 57.700 38.587 76.748 1.00 19.81 105 ALA A CA 1
ATOM 809 C C . ALA A 1 105 ? 58.728 38.626 77.896 1.00 19.55 105 ALA A C 1
ATOM 810 O O . ALA A 1 105 ? 59.089 39.693 78.365 1.00 17.78 105 ALA A O 1
ATOM 812 N N . ARG A 1 106 ? 59.183 37.457 78.363 1.00 19.67 106 ARG A N 1
ATOM 813 C CA . ARG A 1 106 ? 60.208 37.414 79.417 1.00 19.43 106 ARG A CA 1
ATOM 814 C C . ARG A 1 106 ? 61.501 38.055 78.946 1.00 18.95 106 ARG A C 1
ATOM 815 O O . ARG A 1 106 ? 62.165 38.722 79.723 1.00 19.81 106 ARG A O 1
ATOM 823 N N . GLN A 1 107 ? 61.861 37.873 77.684 1.00 18.88 107 GLN A N 1
ATOM 824 C CA . GLN A 1 107 ? 63.077 38.492 77.146 1.00 19.84 107 GLN A CA 1
ATOM 825 C C . GLN A 1 107 ? 62.938 40.010 77.096 1.00 18.63 107 GLN A C 1
ATOM 826 O O . GLN A 1 107 ? 63.886 40.737 77.409 1.00 18.30 107 GLN A O 1
ATOM 832 N N . VAL A 1 108 ? 61.755 40.481 76.714 1.00 18.38 108 VAL A N 1
ATOM 833 C CA . VAL A 1 108 ? 61.481 41.937 76.720 1.00 18.03 108 VAL A CA 1
ATOM 834 C C . VAL A 1 108 ? 61.602 42.481 78.148 1.00 17.50 108 VAL A C 1
ATOM 835 O O . VAL A 1 108 ? 62.279 43.474 78.387 1.00 17.31 108 VAL A O 1
ATOM 839 N N . VAL A 1 109 ? 61.017 41.794 79.125 1.00 16.76 109 VAL A N 1
ATOM 840 C CA . VAL A 1 109 ? 61.155 42.262 80.495 1.00 17.51 109 VAL A CA 1
ATOM 841 C C . VAL A 1 109 ? 62.618 42.289 80.931 1.00 17.76 109 VAL A C 1
ATOM 842 O O . VAL A 1 109 ? 63.081 43.245 81.547 1.00 16.65 109 VAL A O 1
ATOM 846 N N . SER A 1 110 ? 63.345 41.221 80.613 1.00 16.60 110 SER A N 1
ATOM 847 C CA . SER A 1 110 ? 64.744 41.146 80.961 1.00 17.90 110 SER A CA 1
ATOM 848 C C . SER A 1 110 ? 65.540 42.320 80.387 1.00 16.89 110 SER A C 1
ATOM 849 O O . SER A 1 110 ? 66.419 42.849 81.043 1.00 16.92 110 SER A O 1
ATOM 852 N N . ALA A 1 111 ? 65.211 42.709 79.154 1.00 16.95 111 ALA A N 1
ATOM 853 C CA . ALA A 1 111 ? 65.900 43.810 78.487 1.00 17.43 111 ALA A CA 1
ATOM 854 C C . ALA A 1 111 ? 65.663 45.127 79.210 1.00 18.00 111 ALA A C 1
ATOM 855 O O . ALA A 1 111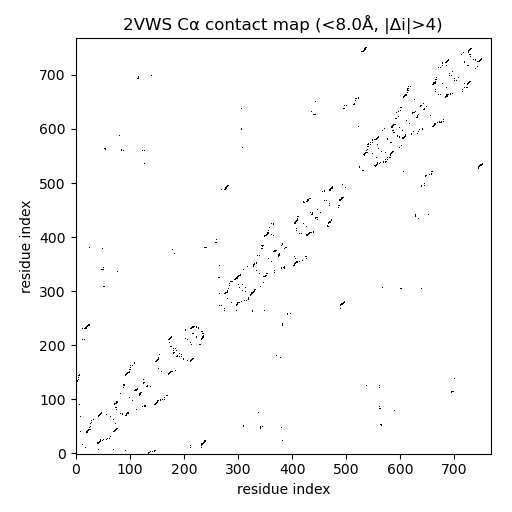 ? 66.426 46.079 79.041 1.00 17.72 111 ALA A O 1
ATOM 857 N N . THR A 1 112 ? 64.600 45.206 80.010 1.00 17.60 112 THR A N 1
ATOM 858 C CA . THR A 1 112 ? 64.284 46.432 80.752 1.00 17.78 112 THR A CA 1
ATOM 859 C C . THR A 1 112 ? 64.795 46.473 82.184 1.00 18.99 112 THR A C 1
ATOM 860 O O . THR A 1 112 ? 64.611 47.488 82.841 1.00 21.19 112 THR A O 1
ATOM 864 N N . ARG A 1 113 ? 65.397 45.387 82.695 1.00 17.99 113 ARG A N 1
ATOM 865 C CA . ARG A 1 113 ? 65.788 45.294 84.111 1.00 17.94 113 ARG A CA 1
ATOM 866 C C . ARG A 1 113 ? 67.275 45.064 84.259 1.00 17.62 113 ARG A C 1
ATOM 867 O O . ARG A 1 113 ? 67.886 44.342 83.449 1.00 17.78 113 ARG A O 1
ATOM 875 N N . TYR A 1 114 ? 67.858 45.715 85.244 1.00 17.99 114 TYR A N 1
ATOM 876 C CA . TYR A 1 114 ? 69.306 45.639 85.434 1.00 19.23 114 TYR A CA 1
ATOM 877 C C . TYR A 1 114 ? 69.747 44.254 85.873 1.00 22.45 114 TYR A C 1
ATOM 878 O O . TYR A 1 114 ? 68.953 43.552 86.475 1.00 22.02 114 TYR A O 1
ATOM 887 N N . PRO A 1 115 ? 70.994 43.882 85.537 1.00 23.22 115 PRO A N 1
ATOM 888 C CA . PRO A 1 115 ? 71.608 42.690 86.109 1.00 24.59 115 PRO A CA 1
ATOM 889 C C . PRO A 1 115 ? 71.537 42.854 87.630 1.00 25.28 115 PRO A C 1
ATOM 890 O O . PRO A 1 115 ? 71.665 43.987 88.119 1.00 26.10 115 PRO A O 1
ATOM 894 N N . PRO A 1 116 ? 71.283 41.787 88.383 1.00 27.12 116 PRO A N 1
ATOM 895 C CA . PRO A 1 116 ? 71.504 40.407 87.935 1.00 28.11 116 PRO A CA 1
ATOM 896 C C . PRO A 1 116 ? 70.220 39.756 87.409 1.00 28.66 116 PRO A C 1
ATOM 897 O O . PRO A 1 116 ? 70.238 38.617 86.937 1.00 30.46 116 PRO A O 1
ATOM 901 N N . TYR A 1 117 ? 69.119 40.491 87.457 1.00 28.14 117 TYR A N 1
ATOM 902 C CA . TYR A 1 117 ? 67.794 39.922 87.193 1.00 27.76 117 TYR A CA 1
ATOM 903 C C . TYR A 1 117 ? 67.364 40.075 85.757 1.00 26.56 117 TYR A C 1
ATOM 904 O O . TYR A 1 117 ? 66.523 39.340 85.249 1.00 26.33 117 TYR A O 1
ATOM 913 N N . GLY A 1 118 ? 67.934 41.081 85.128 1.00 24.74 118 GLY A N 1
ATOM 914 C CA . GLY A 1 118 ? 67.763 41.273 83.709 1.00 23.25 118 GLY A CA 1
ATOM 915 C C . GLY A 1 118 ? 69.080 41.534 83.006 1.00 23.66 118 GLY A C 1
ATOM 916 O O . GLY A 1 118 ? 70.171 41.294 83.547 1.00 24.91 118 GLY A O 1
ATOM 917 N N . GLU A 1 119 ? 68.971 42.017 81.789 1.00 23.21 119 GLU A N 1
ATOM 918 C CA . GLU A 1 119 ? 70.130 42.204 80.913 1.00 24.55 119 GLU A CA 1
ATOM 919 C C . GLU A 1 119 ? 70.310 43.653 80.463 1.00 23.93 119 GLU A C 1
ATOM 920 O O . GLU A 1 119 ? 71.066 43.930 79.527 1.00 23.76 119 GLU A O 1
ATOM 926 N N . ARG A 1 120 ? 69.567 44.583 81.065 1.00 22.40 120 ARG A N 1
ATOM 927 C CA . ARG A 1 120 ? 69.735 45.992 80.702 1.00 21.22 120 ARG A CA 1
ATOM 928 C C . ARG A 1 120 ? 71.129 46.489 81.022 1.00 21.30 120 ARG A C 1
ATOM 929 O O . ARG A 1 120 ? 71.597 46.336 82.112 1.00 21.21 120 ARG A O 1
ATOM 937 N N . GLY A 1 121 ? 71.765 47.101 80.023 1.00 21.24 121 GLY A N 1
ATOM 938 C CA . GLY A 1 121 ? 73.119 47.624 80.204 1.00 21.33 121 GLY A CA 1
ATOM 939 C C . GLY A 1 121 ? 73.151 48.810 81.157 1.00 19.74 121 GLY A C 1
ATOM 940 O O . GLY A 1 121 ? 72.316 49.684 81.064 1.00 18.48 121 GLY A O 1
ATOM 941 N N . VAL A 1 122 ? 74.120 48.844 82.047 1.00 18.51 122 VAL A N 1
ATOM 942 C CA . VAL A 1 122 ? 74.335 49.938 82.990 1.00 18.51 122 VAL A CA 1
ATOM 943 C C . VAL A 1 122 ? 74.782 51.266 82.266 1.00 18.23 122 VAL A C 1
ATOM 944 O O . VAL A 1 122 ? 75.480 51.223 81.253 1.00 17.80 122 VAL A O 1
ATOM 948 N N . GLY A 1 123 ? 74.341 52.423 82.738 1.00 16.64 123 GLY A N 1
ATOM 949 C CA . GLY A 1 123 ? 74.799 53.705 82.192 1.00 18.42 123 GLY A CA 1
ATOM 950 C C . GLY A 1 123 ? 73.810 54.869 82.217 1.00 19.60 123 GLY A C 1
ATOM 951 O O . GLY A 1 123 ? 74.110 56.015 81.856 1.00 20.87 123 GLY A O 1
ATOM 952 N N . ALA A 1 124 ? 72.607 54.602 82.662 1.00 20.36 124 ALA A N 1
ATOM 953 C CA . ALA A 1 124 ? 71.577 55.653 82.711 1.00 22.75 124 ALA A CA 1
ATOM 954 C C . ALA A 1 124 ? 71.917 56.778 83.690 1.00 24.37 124 ALA A C 1
ATOM 955 O O . ALA A 1 124 ? 71.298 57.837 83.633 1.00 24.20 124 ALA A O 1
ATOM 957 N N . SER A 1 125 ? 72.986 56.632 84.489 1.00 27.24 125 SER A N 1
ATOM 958 C CA . SER A 1 125 ? 73.429 57.715 85.388 1.00 29.01 125 SER A CA 1
ATOM 959 C C . SER A 1 125 ? 74.010 58.900 84.669 1.00 30.27 125 SER A C 1
ATOM 960 O O . SER A 1 125 ? 74.035 60.013 85.212 1.00 33.78 125 SER A O 1
ATOM 963 N N . VAL A 1 126 ? 74.551 58.693 83.482 1.00 30.12 126 VAL A N 1
ATOM 964 C CA . VAL A 1 126 ? 75.107 59.806 82.719 1.00 31.10 126 VAL A CA 1
ATOM 965 C C . VAL A 1 126 ? 74.234 60.035 81.515 1.00 29.50 126 VAL A C 1
ATOM 966 O O . VAL A 1 126 ? 74.714 60.364 80.404 1.00 31.86 126 VAL A O 1
ATOM 970 N N . ALA A 1 127 ? 72.933 59.816 81.757 1.00 25.43 127 ALA A N 1
ATOM 971 C CA . ALA A 1 127 ? 71.970 59.987 80.736 1.00 21.07 127 ALA A CA 1
ATOM 972 C C . ALA A 1 127 ? 70.705 60.626 81.280 1.00 16.62 127 ALA A C 1
ATOM 973 O O . ALA A 1 127 ? 70.512 60.880 82.468 1.00 17.07 127 ALA A O 1
ATOM 975 N N . ARG A 1 128 ? 69.812 60.915 80.328 1.00 14.98 128 ARG A N 1
ATOM 976 C CA . ARG A 1 128 ? 68.589 61.595 80.688 1.00 14.30 128 ARG A CA 1
ATOM 977 C C . ARG A 1 128 ? 67.731 60.769 81.649 1.00 14.16 128 ARG A C 1
ATOM 978 O O . ARG A 1 128 ? 67.024 61.368 82.464 1.00 14.53 128 ARG A O 1
ATOM 986 N N . ALA A 1 129 ? 67.767 59.424 81.565 1.00 14.04 129 ALA A N 1
ATOM 987 C CA . ALA A 1 129 ? 66.898 58.610 82.451 1.00 14.91 129 ALA A CA 1
ATOM 988 C C . ALA A 1 129 ? 67.028 58.952 83.936 1.00 15.04 129 ALA A C 1
ATOM 989 O O . ALA A 1 129 ? 66.021 59.000 84.644 1.00 16.23 129 ALA A O 1
ATOM 991 N N . ALA A 1 130 ? 68.256 59.190 84.369 1.00 16.07 130 ALA A N 1
ATOM 992 C CA . ALA A 1 130 ? 68.459 59.551 85.780 1.00 15.75 130 ALA A CA 1
ATOM 993 C C . ALA A 1 130 ? 68.727 61.028 85.941 1.00 16.86 130 ALA A C 1
ATOM 994 O O . ALA A 1 130 ? 69.273 61.488 86.974 1.00 17.40 130 ALA A O 1
ATOM 996 N N . ARG A 1 131 ? 68.376 61.782 84.902 1.00 16.91 131 ARG A N 1
ATOM 997 C CA . ARG A 1 131 ? 68.647 63.227 84.810 1.00 16.95 131 ARG A CA 1
ATOM 998 C C . ARG A 1 131 ? 70.077 63.551 85.223 1.00 16.84 131 ARG A C 1
ATOM 999 O O . ARG A 1 131 ? 70.326 64.451 86.072 1.00 17.07 131 ARG A O 1
ATOM 1007 N N . TRP A 1 132 ? 70.999 62.810 84.630 1.00 16.73 132 TRP A N 1
ATOM 1008 C CA . TRP A 1 132 ? 72.440 63.101 84.817 1.00 16.92 132 TRP A CA 1
ATOM 1009 C C . TRP A 1 132 ? 72.823 63.077 86.290 1.00 17.70 132 TRP A C 1
ATOM 1010 O O . TRP A 1 132 ? 73.666 63.831 86.726 1.00 19.02 132 TRP A O 1
ATOM 1021 N N . GLY A 1 133 ? 72.152 62.194 87.037 1.00 17.41 133 GLY A N 1
ATOM 1022 C CA . GLY A 1 133 ? 72.515 61.961 88.453 1.00 16.97 133 GLY A CA 1
ATOM 1023 C C . GLY A 1 133 ? 71.668 62.699 89.425 1.00 17.93 133 GLY A C 1
ATOM 1024 O O . GLY A 1 133 ? 71.834 62.475 90.649 1.00 19.04 133 GLY A O 1
ATOM 1025 N N . ARG A 1 134 ? 70.751 63.541 88.990 1.00 18.37 134 ARG A N 1
ATOM 1026 C CA . ARG A 1 134 ? 69.852 64.245 89.900 1.00 19.64 134 ARG A CA 1
ATOM 1027 C C . ARG A 1 134 ? 68.872 63.267 90.518 1.00 20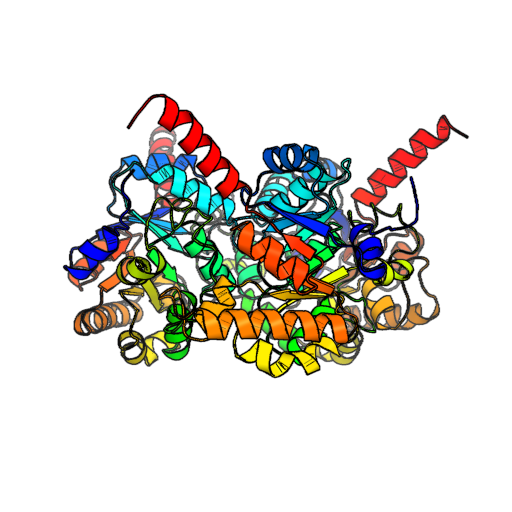.33 134 ARG A C 1
ATOM 1028 O O . ARG A 1 134 ? 68.414 63.487 91.638 1.00 20.64 134 ARG A O 1
ATOM 1036 N N . ILE A 1 135 ? 68.563 62.183 89.811 1.00 20.19 135 ILE A N 1
ATOM 1037 C CA . ILE A 1 135 ? 67.747 61.126 90.401 1.00 20.91 135 ILE A CA 1
ATOM 1038 C C . ILE A 1 135 ? 68.686 60.215 91.096 1.00 21.24 135 ILE A C 1
ATOM 1039 O O . ILE A 1 135 ? 69.464 59.462 90.501 1.00 21.55 135 ILE A O 1
ATOM 1044 N N . GLU A 1 136 ? 68.566 60.276 92.413 1.00 23.71 136 GLU A N 1
ATOM 1045 C CA . GLU A 1 136 ? 69.345 59.495 93.322 1.00 25.44 136 GLU A CA 1
ATOM 1046 C C . GLU A 1 136 ? 68.832 58.079 93.335 1.00 22.54 136 GLU A C 1
ATOM 1047 O O . GLU A 1 136 ? 67.633 57.824 93.199 1.00 25.04 136 GLU A O 1
ATOM 1053 N N . ASN A 1 137 ? 69.747 57.135 93.442 1.00 20.21 137 ASN A N 1
ATOM 1054 C CA . ASN A 1 137 ? 69.387 55.729 93.606 1.00 19.80 137 ASN A CA 1
ATOM 1055 C C . ASN A 1 137 ? 68.482 55.262 92.478 1.00 17.77 137 ASN A C 1
ATOM 1056 O O . ASN A 1 137 ? 67.463 54.624 92.667 1.00 17.00 137 ASN A O 1
ATOM 1061 N N . TYR A 1 138 ? 68.872 55.608 91.262 1.00 17.70 138 TYR A N 1
ATOM 1062 C CA . TYR A 1 138 ? 68.081 55.285 90.094 1.00 16.81 138 TYR A CA 1
ATOM 1063 C C . TYR A 1 138 ? 67.810 53.794 89.966 1.00 17.35 138 TYR A C 1
ATOM 1064 O O . TYR A 1 138 ? 66.689 53.381 89.718 1.00 16.21 138 TYR A O 1
ATOM 1073 N N . MET A 1 139 ? 68.840 52.961 90.155 1.00 18.91 139 MET A N 1
ATOM 1074 C CA . MET A 1 139 ? 68.630 51.520 90.037 1.00 22.38 139 MET A CA 1
ATOM 1075 C C . MET A 1 139 ? 67.609 51.004 91.058 1.00 20.36 139 MET A C 1
ATOM 1076 O O . MET A 1 139 ? 66.871 50.061 90.774 1.00 20.38 139 MET A O 1
ATOM 1081 N N . ALA A 1 140 ? 67.527 51.636 92.237 1.00 20.83 140 ALA A N 1
ATOM 1082 C CA . ALA A 1 140 ? 66.509 51.225 93.251 1.00 20.44 140 ALA A CA 1
ATOM 1083 C C . ALA A 1 140 ? 65.068 51.639 92.915 1.00 21.41 140 ALA A C 1
ATOM 1084 O O . ALA A 1 140 ? 64.088 50.958 93.283 1.00 23.04 140 ALA A O 1
ATOM 1086 N N . GLN A 1 141 ? 64.925 52.758 92.244 1.00 20.31 141 GLN A N 1
ATOM 1087 C CA . GLN A 1 141 ? 63.632 53.366 91.955 1.00 21.32 141 GLN A CA 1
ATOM 1088 C C . GLN A 1 141 ? 63.050 52.888 90.626 1.00 20.86 141 GLN A C 1
ATOM 1089 O O . GLN A 1 141 ? 61.841 52.968 90.378 1.00 20.12 141 GLN A O 1
ATOM 1095 N N . VAL A 1 142 ? 63.920 52.426 89.727 1.00 18.18 142 VAL A N 1
ATOM 1096 C CA . VAL A 1 142 ? 63.517 52.341 88.340 1.00 17.70 142 VAL A CA 1
ATOM 1097 C C . VAL A 1 142 ? 62.374 51.350 88.060 1.00 16.99 142 VAL A C 1
ATOM 1098 O O . VAL A 1 142 ? 61.446 51.665 87.323 1.00 17.80 142 VAL A O 1
ATOM 1102 N N . ASN A 1 143 ? 62.414 50.152 88.634 1.00 17.20 143 ASN A N 1
ATOM 1103 C CA . ASN A 1 143 ? 61.421 49.183 88.227 1.00 17.09 143 ASN A CA 1
ATOM 1104 C C . ASN A 1 143 ? 60.018 49.681 88.561 1.00 17.88 143 ASN A C 1
ATOM 1105 O O . ASN A 1 143 ? 59.079 49.448 87.796 1.00 19.32 143 ASN A O 1
ATOM 1110 N N . ASP A 1 144 ? 59.861 50.341 89.711 1.00 17.23 144 ASP A N 1
ATOM 1111 C CA . ASP A 1 144 ? 58.556 50.820 90.064 1.00 16.96 144 ASP A CA 1
ATOM 1112 C C . ASP A 1 144 ? 57.988 51.852 89.081 1.00 16.66 144 ASP A C 1
ATOM 1113 O O . ASP A 1 144 ? 56.757 51.941 88.936 1.00 18.22 144 ASP A O 1
ATOM 1118 N N . SER A 1 145 ? 58.858 52.592 88.408 1.00 15.77 145 SER A N 1
ATOM 1119 C CA . SER A 1 145 ? 58.405 53.627 87.495 1.00 16.94 145 SER A CA 1
ATOM 1120 C C . SER A 1 145 ? 58.399 53.236 86.041 1.00 16.72 145 SER A C 1
ATOM 1121 O O . SER A 1 145 ? 57.957 54.034 85.233 1.00 20.24 145 SER A O 1
ATOM 1124 N N . LEU A 1 146 ? 58.895 52.070 85.704 1.00 15.34 146 LEU A N 1
ATOM 1125 C CA . LEU A 1 146 ? 58.881 51.646 84.294 1.00 15.29 146 LEU A CA 1
ATOM 1126 C C . LEU A 1 146 ? 57.579 50.936 83.993 1.00 15.27 146 LEU A C 1
ATOM 1127 O O . LEU A 1 146 ? 57.159 50.028 84.728 1.00 15.86 146 LEU A O 1
ATOM 1132 N N . CYS A 1 147 ? 56.965 51.284 82.873 1.00 14.54 147 CYS A N 1
ATOM 1133 C CA . CYS A 1 147 ? 55.710 50.685 82.455 1.00 14.20 147 CYS A CA 1
ATOM 1134 C C . CYS A 1 147 ? 55.873 50.009 81.124 1.00 14.21 147 CYS A C 1
ATOM 1135 O O . CYS A 1 147 ? 56.268 50.679 80.154 1.00 15.47 147 CYS A O 1
ATOM 1138 N N . LEU A 1 148 ? 55.587 48.725 81.068 1.00 14.70 148 LEU A N 1
ATOM 1139 C CA . LEU A 1 148 ? 55.842 47.931 79.878 1.00 15.48 148 LEU A CA 1
ATOM 1140 C C . LEU A 1 148 ? 54.543 47.406 79.316 1.00 14.39 148 LEU A C 1
ATOM 1141 O O . LEU A 1 148 ? 53.801 46.667 79.982 1.00 15.39 148 LEU A O 1
ATOM 1146 N N . LEU A 1 149 ? 54.275 47.774 78.073 1.00 14.26 149 LEU A N 1
ATOM 1147 C CA . LEU A 1 149 ? 53.077 47.401 77.357 1.00 14.08 149 LEU A CA 1
ATOM 1148 C C . LEU A 1 149 ? 53.497 46.582 76.156 1.00 14.88 149 LEU A C 1
ATOM 1149 O O . LEU A 1 149 ? 54.457 46.984 75.455 1.00 15.15 149 LEU A O 1
ATOM 1154 N N . VAL A 1 150 ? 52.816 45.471 75.888 1.00 14.74 150 VAL A N 1
ATOM 1155 C CA . VAL A 1 150 ? 53.205 44.647 74.739 1.00 15.65 150 VAL A CA 1
ATOM 1156 C C . VAL A 1 150 ? 52.055 44.445 73.775 1.00 15.81 150 VAL A C 1
ATOM 1157 O O . VAL A 1 150 ? 50.905 44.358 74.211 1.00 15.93 150 VAL A O 1
ATOM 1161 N N . GLN A 1 151 ? 52.364 44.363 72.476 1.00 15.44 151 GLN A N 1
ATOM 1162 C CA . GLN A 1 151 ? 51.356 44.195 71.454 1.00 15.84 151 GLN A CA 1
ATOM 1163 C C . GLN A 1 151 ? 51.174 42.736 71.131 1.00 16.48 151 GLN A C 1
ATOM 1164 O O . GLN A 1 151 ? 52.140 42.038 70.817 1.00 17.12 151 GLN A O 1
ATOM 1170 N N . VAL A 1 152 ? 49.929 42.275 71.245 1.00 17.55 152 VAL A N 1
ATOM 1171 C CA . VAL A 1 152 ? 49.524 40.922 70.860 1.00 20.04 152 VAL A CA 1
ATOM 1172 C C . VAL A 1 152 ? 48.672 41.069 69.616 1.00 23.39 152 VAL A C 1
ATOM 1173 O O . VAL A 1 152 ? 47.563 41.596 69.670 1.00 24.07 152 VAL A O 1
ATOM 1177 N N . GLU A 1 153 ? 49.248 40.698 68.477 1.00 24.11 153 GLU A N 1
ATOM 1178 C CA . GLU A 1 153 ? 48.777 41.204 67.180 1.00 27.50 153 GLU A CA 1
ATOM 1179 C C . GLU A 1 153 ? 48.783 40.152 66.088 1.00 27.62 153 GLU A C 1
ATOM 1180 O O . GLU A 1 153 ? 48.504 40.473 64.933 1.00 28.59 153 GLU A O 1
ATOM 1186 N N . SER A 1 154 ? 49.083 38.906 66.455 1.00 26.66 154 SER A N 1
ATOM 1187 C CA . SER A 1 154 ? 49.141 37.795 65.498 1.00 27.20 154 SER A CA 1
ATOM 1188 C C . SER A 1 154 ? 48.305 36.652 66.036 1.00 26.48 154 SER A C 1
ATOM 1189 O O . SER A 1 154 ? 47.923 36.659 67.204 1.00 27.79 154 SER A O 1
ATOM 1192 N N . LYS A 1 155 ? 47.987 35.660 65.196 1.00 27.19 155 LYS A N 1
ATOM 1193 C CA . LYS A 1 155 ? 47.272 34.464 65.668 1.00 27.25 155 LYS A CA 1
ATOM 1194 C C . LYS A 1 155 ? 48.063 33.718 66.741 1.00 26.09 155 LYS A C 1
ATOM 1195 O O . LYS A 1 155 ? 47.495 33.282 67.726 1.00 25.16 155 LYS A O 1
ATOM 1201 N N . THR A 1 156 ? 49.378 33.610 66.551 1.00 26.55 156 THR A N 1
ATOM 1202 C CA . THR A 1 156 ? 50.265 33.004 67.555 1.00 26.91 156 THR A CA 1
ATOM 1203 C C . THR A 1 156 ? 50.134 33.713 68.915 1.00 25.55 156 THR A C 1
ATOM 1204 O O . THR A 1 156 ? 49.985 33.078 69.947 1.00 25.33 156 THR A O 1
ATOM 1208 N N . ALA A 1 157 ? 50.190 35.042 68.906 1.00 24.71 157 ALA A N 1
ATOM 1209 C CA . ALA A 1 157 ? 50.190 35.789 70.156 1.00 23.65 157 ALA A CA 1
ATOM 1210 C C . ALA A 1 157 ? 48.902 35.571 70.957 1.00 22.93 157 ALA A C 1
ATOM 1211 O O . ALA A 1 157 ? 48.939 35.384 72.173 1.00 21.94 157 ALA A O 1
ATOM 1213 N N . LEU A 1 158 ? 47.754 35.598 70.273 1.00 23.94 158 LEU A N 1
ATOM 1214 C CA . LEU A 1 158 ? 46.470 35.387 70.946 1.00 24.53 158 LEU A CA 1
ATOM 1215 C C . LEU A 1 158 ? 46.362 33.990 71.572 1.00 25.01 158 LEU A C 1
ATOM 1216 O O . LEU A 1 158 ? 45.827 33.828 72.671 1.00 23.38 158 LEU A O 1
ATOM 1221 N N . ASP A 1 159 ? 46.889 33.001 70.855 1.00 25.39 159 ASP A N 1
ATOM 1222 C CA . ASP A 1 159 ? 46.996 31.636 71.381 1.00 26.39 159 ASP A CA 1
ATOM 1223 C C . ASP A 1 159 ? 47.799 31.622 72.685 1.00 25.32 159 ASP A C 1
ATOM 1224 O O . ASP A 1 159 ? 47.468 30.899 73.617 1.00 25.32 159 ASP A O 1
ATOM 1229 N N . ASN A 1 160 ? 48.829 32.476 72.768 1.00 23.94 160 ASN A N 1
ATOM 1230 C CA . ASN A 1 160 ? 49.686 32.547 73.963 1.00 23.53 160 ASN A CA 1
ATOM 1231 C C . ASN A 1 160 ? 49.294 33.616 74.999 1.00 22.30 160 ASN A C 1
ATOM 1232 O O . ASN A 1 160 ? 50.060 33.884 75.926 1.00 22.10 160 ASN A O 1
ATOM 1237 N N . LEU A 1 161 ? 48.106 34.213 74.856 1.00 21.73 161 LEU A N 1
ATOM 1238 C CA . LEU A 1 161 ? 47.706 35.347 75.700 1.00 21.72 161 LEU A CA 1
ATOM 1239 C C . LEU A 1 161 ? 47.724 35.108 77.206 1.00 22.65 161 LEU A C 1
ATOM 1240 O O . LEU A 1 161 ? 48.254 35.924 77.939 1.00 22.91 161 LEU A O 1
ATOM 1245 N N . ASP A 1 162 ? 47.120 34.003 77.672 1.00 23.15 162 ASP A N 1
ATOM 1246 C CA . ASP A 1 162 ? 47.183 33.711 79.104 1.00 24.59 162 ASP A CA 1
ATOM 1247 C C . ASP A 1 162 ? 48.621 33.558 79.598 1.00 23.54 162 ASP A C 1
ATOM 1248 O O . ASP A 1 162 ? 48.946 34.034 80.675 1.00 24.97 162 ASP A O 1
ATOM 1253 N N . GLU A 1 163 ? 49.469 32.883 78.821 1.00 24.16 163 GLU A N 1
ATOM 1254 C CA . GLU A 1 163 ? 50.890 32.729 79.193 1.00 24.16 163 GLU A CA 1
ATOM 1255 C C . GLU A 1 163 ? 51.570 34.123 79.281 1.00 23.41 163 GLU A C 1
ATOM 1256 O O . GLU A 1 163 ? 52.300 34.431 80.230 1.00 24.81 163 GLU A O 1
ATOM 1262 N N . ILE A 1 164 ? 51.315 34.976 78.291 1.00 22.68 164 ILE A N 1
ATOM 1263 C CA . ILE A 1 164 ? 51.918 36.311 78.275 1.00 21.44 164 ILE A CA 1
ATOM 1264 C C . ILE A 1 164 ? 51.451 37.174 79.455 1.00 21.43 164 ILE A C 1
ATOM 1265 O O . ILE A 1 164 ? 52.259 37.890 80.090 1.00 21.08 164 ILE A O 1
ATOM 1270 N N . LEU A 1 165 ? 50.162 37.093 79.776 1.00 21.99 165 LEU A N 1
ATOM 1271 C CA . LEU A 1 165 ? 49.577 37.838 80.887 1.00 22.26 165 LEU A CA 1
ATOM 1272 C C . LEU A 1 165 ? 50.193 37.470 82.239 1.00 23.39 165 LEU A C 1
ATOM 1273 O O . LEU A 1 165 ? 50.247 38.298 83.166 1.00 25.44 165 LEU A O 1
ATOM 1278 N N . ASP A 1 166 ? 50.691 36.247 82.314 1.00 23.28 166 ASP A N 1
ATOM 1279 C CA . ASP A 1 166 ? 51.289 35.746 83.553 1.00 24.38 166 ASP A CA 1
ATOM 1280 C C . ASP A 1 166 ? 52.745 36.107 83.713 1.00 23.78 166 ASP A C 1
ATOM 1281 O O . ASP A 1 166 ? 53.349 35.808 84.747 1.00 24.01 166 ASP A O 1
ATOM 1286 N N . VAL A 1 167 ? 53.321 36.759 82.700 1.00 22.45 167 VAL A N 1
ATOM 1287 C CA . VAL A 1 167 ? 54.717 37.180 82.796 1.00 22.46 167 VAL A CA 1
ATOM 1288 C C . VAL A 1 167 ? 54.886 38.381 83.730 1.00 22.32 167 VAL A C 1
ATOM 1289 O O . VAL A 1 167 ? 54.284 39.461 83.555 1.00 22.26 167 VAL A O 1
ATOM 1293 N N . GLU A 1 168 ? 55.705 38.186 84.755 1.00 21.73 168 GLU A N 1
ATOM 1294 C CA . GLU A 1 168 ? 56.024 39.256 85.679 1.00 21.73 168 GLU A CA 1
ATOM 1295 C C . GLU A 1 168 ? 56.731 40.404 84.955 1.00 20.82 168 GLU A C 1
ATOM 1296 O O . GLU A 1 168 ? 57.711 40.178 84.252 1.00 21.28 168 GLU A O 1
ATOM 1302 N N . GLY A 1 169 ? 56.224 41.608 85.169 1.00 18.98 169 GLY A N 1
ATOM 1303 C CA . GLY A 1 169 ? 56.795 42.809 84.539 1.00 18.55 169 GLY A CA 1
ATOM 1304 C C . GLY A 1 169 ? 55.985 43.392 83.385 1.00 18.58 169 GLY A C 1
ATOM 1305 O O . GLY A 1 169 ? 56.264 44.516 82.946 1.00 19.36 169 GLY A O 1
ATOM 1306 N N . ILE A 1 170 ? 55.019 42.620 82.879 1.00 18.68 170 ILE A N 1
ATOM 1307 C CA . ILE A 1 170 ? 54.136 43.082 81.804 1.00 18.74 170 ILE A CA 1
ATOM 1308 C C . ILE A 1 170 ? 53.004 43.838 82.470 1.00 18.64 170 ILE A C 1
ATOM 1309 O O . ILE A 1 170 ? 52.259 43.255 83.260 1.00 18.94 170 ILE A O 1
ATOM 1314 N N . ASP A 1 171 ? 52.849 45.117 82.190 1.00 16.01 171 ASP A N 1
ATOM 1315 C CA . ASP A 1 171 ? 51.800 45.937 82.787 1.00 16.12 171 ASP A CA 1
ATOM 1316 C C . ASP A 1 171 ? 50.521 46.019 81.995 1.00 16.78 171 ASP A C 1
ATOM 1317 O O . ASP A 1 171 ? 49.437 46.209 82.552 1.00 17.15 171 ASP A O 1
ATOM 1322 N N . GLY A 1 172 ? 50.642 45.837 80.687 1.00 15.56 172 GLY A N 1
ATOM 1323 C CA . GLY A 1 172 ? 49.472 45.952 79.821 1.00 15.74 172 GLY A CA 1
ATOM 1324 C C . GLY A 1 172 ? 49.693 45.254 78.507 1.00 15.41 172 GLY A C 1
ATOM 1325 O O . GLY A 1 172 ? 50.847 45.028 78.083 1.00 14.82 172 GLY A O 1
ATOM 1326 N N . VAL A 1 173 ? 48.584 44.864 77.882 1.00 14.54 173 VAL A N 1
ATOM 1327 C CA . VAL A 1 173 ? 48.588 44.206 76.590 1.00 14.68 173 VAL A CA 1
ATOM 1328 C C . VAL A 1 173 ? 47.731 45.022 75.646 1.00 15.58 173 VAL A C 1
ATOM 1329 O O . VAL A 1 173 ? 46.593 45.392 75.990 1.00 15.62 173 VAL A O 1
ATOM 1333 N N . PHE A 1 174 ? 48.324 45.370 74.492 1.00 15.12 174 PHE A N 1
ATOM 1334 C CA . PHE A 1 174 ? 47.667 46.174 73.459 1.00 14.26 174 PHE A CA 1
ATOM 1335 C C . PHE A 1 174 ? 47.282 45.293 72.286 1.00 16.74 174 PHE A C 1
ATOM 1336 O O . PHE A 1 174 ? 48.079 44.454 71.866 1.00 16.20 174 PHE A O 1
ATOM 1344 N N . ILE A 1 175 ? 46.095 45.566 71.743 1.00 18.89 175 ILE A N 1
ATOM 1345 C CA . ILE A 1 175 ? 45.644 44.934 70.502 1.00 21.85 175 ILE A CA 1
ATOM 1346 C C . ILE A 1 175 ? 45.475 45.991 69.403 1.00 21.74 175 ILE A C 1
ATOM 1347 O O . ILE A 1 175 ? 44.764 46.981 69.588 1.00 22.44 175 ILE A O 1
ATOM 1352 N N . GLY A 1 176 ? 46.248 45.873 68.314 1.00 23.50 176 GLY A N 1
ATOM 1353 C CA . GLY A 1 176 ? 46.089 46.709 67.127 1.00 23.30 176 GLY A CA 1
ATOM 1354 C C . GLY A 1 176 ? 45.196 45.927 66.170 1.00 22.49 176 GLY A C 1
ATOM 1355 O O . GLY A 1 176 ? 45.572 44.852 65.685 1.00 23.49 176 GLY A O 1
ATOM 1356 N N . PRO A 1 177 ? 43.997 46.437 65.916 1.00 22.18 177 PRO A N 1
ATOM 1357 C CA . PRO A 1 177 ? 42.987 45.636 65.218 1.00 21.43 177 PRO A CA 1
ATOM 1358 C C . PRO A 1 177 ? 43.316 45.316 63.767 1.00 21.31 177 PRO A C 1
ATOM 1359 O O . PRO A 1 177 ? 42.911 44.249 63.283 1.00 21.20 177 PRO A O 1
ATOM 1363 N N . ALA A 1 178 ? 43.988 46.221 63.058 1.00 21.86 178 ALA A N 1
ATOM 1364 C CA . ALA A 1 178 ? 44.308 45.956 61.644 1.00 21.41 178 ALA A CA 1
ATOM 1365 C C . ALA A 1 178 ? 45.277 44.791 61.448 1.00 21.29 178 ALA A C 1
ATOM 1366 O O . ALA A 1 178 ? 45.061 43.929 60.597 1.00 22.39 178 ALA A O 1
ATOM 1368 N N . ASP A 1 179 ? 46.350 44.766 62.234 1.00 21.21 179 ASP A N 1
ATOM 1369 C CA . ASP A 1 179 ? 47.280 43.645 62.199 1.00 20.58 179 ASP A CA 1
ATOM 1370 C C . ASP A 1 179 ? 46.607 42.337 62.603 1.00 20.33 179 ASP A C 1
ATOM 1371 O O . ASP A 1 179 ? 46.854 41.302 62.007 1.00 20.52 179 ASP A O 1
ATOM 1376 N N . LEU A 1 180 ? 45.827 42.364 63.677 1.00 20.13 180 LEU A N 1
ATOM 1377 C CA . LEU A 1 180 ? 45.176 41.143 64.121 1.00 20.64 180 LEU A CA 1
ATOM 1378 C C . LEU A 1 180 ? 44.209 40.620 63.087 1.00 20.71 180 LEU A C 1
ATOM 1379 O O . LEU A 1 180 ? 44.146 39.409 62.848 1.00 20.03 180 LEU A O 1
ATOM 1384 N N . SER A 1 181 ? 43.466 41.533 62.483 1.00 20.98 181 SER A N 1
ATOM 1385 C CA . SER A 1 181 ? 42.512 41.132 61.459 1.00 21.58 181 SER A CA 1
ATOM 1386 C C . SER A 1 181 ? 43.238 40.440 60.309 1.00 21.90 181 SER A C 1
ATOM 1387 O O . SER A 1 181 ? 42.830 39.371 59.875 1.00 21.64 181 SER A O 1
ATOM 1390 N N . ALA A 1 182 ? 44.319 41.050 59.828 1.00 22.13 182 ALA A N 1
ATOM 1391 C CA . ALA A 1 182 ? 45.156 40.452 58.784 1.00 22.56 182 ALA A CA 1
ATOM 1392 C C . ALA A 1 182 ? 45.666 39.066 59.151 1.00 22.76 182 ALA A C 1
ATOM 1393 O O . ALA A 1 182 ? 45.507 38.107 58.367 1.00 22.73 182 ALA A O 1
ATOM 1395 N N . SER A 1 183 ? 46.223 38.924 60.352 1.00 22.87 183 SER A N 1
ATOM 1396 C CA . SER A 1 183 ? 46.773 37.644 60.801 1.00 22.99 183 SER A CA 1
ATOM 1397 C C . SER A 1 183 ? 45.713 36.542 60.950 1.00 23.60 183 SER A C 1
ATOM 1398 O O . SER A 1 183 ? 45.997 35.362 60.745 1.00 25.31 183 SER A O 1
ATOM 1401 N N . LEU A 1 184 ? 44.502 36.939 61.337 1.00 23.50 184 LEU A N 1
ATOM 1402 C CA . LEU A 1 184 ? 43.384 36.008 61.474 1.00 23.38 184 LEU A CA 1
ATOM 1403 C C . LEU A 1 184 ? 42.776 35.613 60.140 1.00 24.37 184 LEU A C 1
ATOM 1404 O O . LEU A 1 184 ? 41.856 34.806 60.113 1.00 24.35 184 LEU A O 1
ATOM 1409 N N . GLY A 1 185 ? 43.262 36.194 59.047 1.00 24.78 185 GLY A N 1
ATOM 1410 C CA . GLY A 1 185 ? 42.802 35.792 57.701 1.00 26.35 185 GLY A CA 1
ATOM 1411 C C . GLY A 1 185 ? 41.858 36.775 57.041 1.00 28.11 185 GLY A C 1
ATOM 1412 O O . GLY A 1 185 ? 41.221 36.446 56.036 1.00 27.58 185 GLY A O 1
ATOM 1413 N N . TYR A 1 186 ? 41.771 37.982 57.593 1.00 30.11 186 TYR A N 1
ATOM 1414 C CA . TYR A 1 186 ? 40.902 39.030 57.068 1.00 32.55 186 TYR A CA 1
ATOM 1415 C C . TYR A 1 186 ? 41.700 40.330 56.876 1.00 34.96 186 TYR A C 1
ATOM 1416 O O . TYR A 1 186 ? 41.427 41.327 57.572 1.00 34.91 186 TYR A O 1
ATOM 1425 N N . PRO A 1 187 ? 42.684 40.325 55.962 1.00 37.18 187 PRO A N 1
ATOM 1426 C CA . PRO A 1 187 ? 43.599 41.470 55.789 1.00 39.40 187 PRO A CA 1
ATOM 1427 C C . PRO A 1 187 ? 42.901 42.821 55.633 1.00 41.65 187 PRO A C 1
ATOM 1428 O O . PRO A 1 187 ? 43.343 43.806 56.232 1.00 41.90 187 PRO A O 1
ATOM 1432 N N . ASP A 1 188 ? 41.855 42.863 54.809 1.00 44.15 188 ASP A N 1
ATOM 1433 C CA . ASP A 1 188 ? 40.856 43.942 54.846 1.00 46.57 188 ASP A CA 1
ATOM 1434 C C . ASP A 1 188 ? 39.750 43.716 53.832 1.00 47.69 188 ASP A C 1
ATOM 1435 O O . ASP A 1 188 ? 39.041 44.644 53.431 1.00 48.32 188 ASP A O 1
ATOM 1440 N N . ASN A 1 189 ? 39.642 42.468 53.398 1.00 49.00 189 ASN A N 1
ATOM 1441 C CA . ASN A 1 189 ? 38.391 41.942 52.906 1.00 49.85 189 ASN A CA 1
ATOM 1442 C C . ASN A 1 189 ? 37.582 41.699 54.172 1.00 50.21 189 ASN A C 1
ATOM 1443 O O . ASN A 1 189 ? 37.951 40.861 55.007 1.00 50.64 189 ASN A O 1
ATOM 1448 N N . ALA A 1 190 ? 36.512 42.476 54.333 1.00 50.21 190 ALA A N 1
ATOM 1449 C CA . ALA A 1 190 ? 35.726 42.489 55.569 1.00 49.67 190 ALA A CA 1
ATOM 1450 C C . ALA A 1 190 ? 35.020 41.160 55.846 1.00 48.98 190 ALA A C 1
ATOM 1451 O O . ALA A 1 190 ? 34.154 40.730 55.074 1.00 49.40 190 ALA A O 1
ATOM 1453 N N . GLY A 1 191 ? 35.419 40.513 56.942 1.00 47.94 191 GLY A N 1
ATOM 1454 C CA . GLY A 1 191 ? 34.740 39.326 57.471 1.00 46.37 191 GLY A CA 1
ATOM 1455 C C . GLY A 1 191 ? 34.495 39.500 58.959 1.00 45.14 191 GLY A C 1
ATOM 1456 O O . GLY A 1 191 ? 34.249 38.533 59.686 1.00 45.71 191 GLY A O 1
ATOM 1457 N N . HIS A 1 192 ? 34.522 40.770 59.362 1.00 43.38 192 HIS A N 1
ATOM 1458 C CA . HIS A 1 192 ? 34.574 41.286 60.744 1.00 41.08 192 HIS A CA 1
ATOM 1459 C C . HIS A 1 192 ? 34.073 40.571 62.014 1.00 38.50 192 HIS A C 1
ATOM 1460 O O . HIS A 1 192 ? 34.798 40.609 63.005 1.00 37.96 192 HIS A O 1
ATOM 1467 N N . PRO A 1 193 ? 32.879 39.957 62.050 1.00 35.97 193 PRO A N 1
ATOM 1468 C CA . PRO A 1 193 ? 32.407 39.325 63.291 1.00 33.80 193 PRO A CA 1
ATOM 1469 C C . PRO A 1 193 ? 33.420 38.475 64.058 1.00 31.68 193 PRO A C 1
ATOM 1470 O O . PRO A 1 193 ? 33.516 38.619 65.279 1.00 30.97 193 PRO A O 1
ATOM 1474 N N . GLU A 1 194 ? 34.147 37.588 63.378 1.00 29.77 194 GLU A N 1
ATOM 1475 C CA . GLU A 1 194 ? 35.181 36.797 64.057 1.00 28.98 194 GLU A CA 1
ATOM 1476 C C . GLU A 1 194 ? 36.160 37.736 64.762 1.00 27.40 194 GLU A C 1
ATOM 1477 O O . GLU A 1 194 ? 36.516 37.508 65.919 1.00 27.21 194 GLU A O 1
ATOM 1483 N N . VAL A 1 195 ? 36.574 38.791 64.065 1.00 25.43 195 VAL A N 1
ATOM 1484 C CA . VAL A 1 195 ? 37.570 39.725 64.619 1.00 23.66 195 VAL A CA 1
ATOM 1485 C C . VAL A 1 195 ? 37.009 40.509 65.805 1.00 23.70 195 VAL A C 1
ATOM 1486 O O . VAL A 1 195 ? 37.698 40.694 66.815 1.00 22.04 195 VAL A O 1
ATOM 1490 N N . GLN A 1 196 ? 35.761 40.956 65.705 1.00 22.71 196 GLN A N 1
ATOM 1491 C CA . GLN A 1 196 ? 35.146 41.724 66.786 1.00 22.55 196 GLN A CA 1
ATOM 1492 C C . GLN A 1 196 ? 35.023 40.855 68.037 1.00 21.66 196 GLN A C 1
ATOM 1493 O O . GLN A 1 196 ? 35.321 41.314 69.152 1.00 20.80 196 GLN A O 1
ATOM 1499 N N . ARG A 1 197 ? 34.595 39.598 67.866 1.00 20.88 197 ARG A N 1
ATOM 1500 C CA . ARG A 1 197 ? 34.527 38.660 69.000 1.00 21.65 197 ARG A CA 1
ATOM 1501 C C . ARG A 1 197 ? 35.876 38.445 69.655 1.00 20.61 197 ARG A C 1
ATOM 1502 O O . ARG A 1 197 ? 35.981 38.364 70.886 1.00 20.19 197 ARG A O 1
ATOM 1510 N N . ILE A 1 198 ? 36.913 38.294 68.839 1.00 20.72 198 ILE A N 1
ATOM 1511 C CA . ILE A 1 198 ? 38.250 38.089 69.374 1.00 21.37 198 ILE A CA 1
ATOM 1512 C C . ILE A 1 198 ? 38.731 39.335 70.140 1.00 19.59 198 ILE A C 1
ATOM 1513 O O . ILE A 1 198 ? 39.307 39.212 71.216 1.00 18.96 198 ILE A O 1
ATOM 1518 N N . ILE A 1 199 ? 38.472 40.525 69.597 1.00 18.71 199 ILE A N 1
ATOM 1519 C CA . ILE A 1 199 ? 38.865 41.762 70.298 1.00 17.78 199 ILE A CA 1
ATOM 1520 C C . ILE A 1 199 ? 38.161 41.848 71.639 1.00 17.58 199 ILE A C 1
ATOM 1521 O O . ILE A 1 199 ? 38.792 42.034 72.665 1.00 16.12 199 ILE A O 1
ATOM 1526 N N . GLU A 1 200 ? 36.846 41.628 71.637 1.00 17.34 200 GLU A N 1
ATOM 1527 C CA . GLU A 1 200 ? 36.083 41.724 72.871 1.00 18.00 200 GLU A CA 1
ATOM 1528 C C . GLU A 1 200 ? 36.549 40.728 73.922 1.00 17.16 200 GLU A C 1
ATOM 1529 O O . GLU A 1 200 ? 36.798 41.106 75.079 1.00 16.78 200 GLU A O 1
ATOM 1535 N N . THR A 1 201 ? 36.644 39.445 73.556 1.00 17.32 201 THR A N 1
ATOM 1536 C CA . THR A 1 201 ? 37.081 38.437 74.521 1.00 17.43 201 THR A CA 1
ATOM 1537 C C . THR A 1 201 ? 38.478 38.693 75.016 1.00 16.63 201 THR A C 1
ATOM 1538 O O . THR A 1 201 ? 38.754 38.465 76.181 1.00 15.87 201 THR A O 1
ATOM 1542 N N . SER A 1 202 ? 39.350 39.174 74.129 1.00 16.07 202 SER A N 1
ATOM 1543 C CA . SER A 1 202 ? 40.735 39.430 74.511 1.00 16.53 202 SER A CA 1
ATOM 1544 C C . SER A 1 202 ? 40.839 40.561 75.521 1.00 15.50 202 SER A C 1
ATOM 1545 O O . SER A 1 202 ? 41.529 40.426 76.537 1.00 16.01 202 SER A O 1
ATOM 1548 N N . ILE A 1 203 ? 40.127 41.658 75.256 1.00 16.06 203 ILE A N 1
ATOM 1549 C CA . ILE A 1 203 ? 40.107 42.795 76.194 1.00 17.23 203 ILE A CA 1
ATOM 1550 C C . ILE A 1 203 ? 39.583 42.328 77.540 1.00 17.22 203 ILE A C 1
ATOM 1551 O O . ILE A 1 203 ? 40.165 42.650 78.572 1.00 18.54 203 ILE A O 1
ATOM 1556 N N . ARG A 1 204 ? 38.472 41.590 77.556 1.00 17.71 204 ARG A N 1
ATOM 1557 C CA . ARG A 1 204 ? 37.936 41.124 78.819 1.00 19.32 204 ARG A CA 1
ATOM 1558 C C . ARG A 1 204 ? 38.920 40.190 79.542 1.00 17.54 204 ARG A C 1
ATOM 1559 O O . ARG A 1 204 ? 39.069 40.282 80.765 1.00 18.78 204 ARG A O 1
ATOM 1567 N N . ARG A 1 205 ? 39.625 39.321 78.817 1.00 16.18 205 ARG A N 1
ATOM 1568 C CA . ARG A 1 205 ? 40.604 38.428 79.464 1.00 17.32 205 ARG A CA 1
ATOM 1569 C C . ARG A 1 205 ? 41.772 39.198 80.099 1.00 17.06 205 ARG A C 1
ATOM 1570 O O . ARG A 1 205 ? 42.226 38.894 81.198 1.00 18.38 205 ARG A O 1
ATOM 1578 N N . ILE A 1 206 ? 42.270 40.183 79.371 1.00 16.72 206 ILE A N 1
ATOM 1579 C CA . ILE A 1 206 ? 43.388 40.997 79.848 1.00 16.61 206 ILE A CA 1
ATOM 1580 C C . ILE A 1 206 ? 42.976 41.680 81.146 1.00 16.99 206 ILE A C 1
ATOM 1581 O O . ILE A 1 206 ? 43.718 41.642 82.154 1.00 17.68 206 ILE A O 1
ATOM 1586 N N . ARG A 1 207 ? 41.809 42.324 81.138 1.00 18.12 207 ARG A N 1
ATOM 1587 C CA . ARG A 1 207 ? 41.342 42.992 82.363 1.00 18.39 207 ARG A CA 1
ATOM 1588 C C . ARG A 1 207 ? 41.107 42.019 83.509 1.00 19.70 207 ARG A C 1
ATOM 1589 O O . ARG A 1 207 ? 41.425 42.325 84.646 1.00 20.67 207 ARG A O 1
ATOM 1597 N N . ALA A 1 208 ? 40.560 40.846 83.197 1.00 20.43 208 ALA A N 1
ATOM 1598 C CA . ALA A 1 208 ? 40.255 39.848 84.231 1.00 20.93 208 ALA A CA 1
ATOM 1599 C C . ALA A 1 208 ? 41.520 39.336 84.890 1.00 21.82 208 ALA A C 1
ATOM 1600 O O . ALA A 1 208 ? 41.492 38.893 86.048 1.00 23.34 208 ALA A O 1
ATOM 1602 N N . ALA A 1 209 ? 42.638 39.417 84.175 1.00 21.76 209 ALA A N 1
ATOM 1603 C CA . ALA A 1 209 ? 43.933 39.040 84.686 1.00 21.94 209 ALA A CA 1
ATOM 1604 C C . ALA A 1 209 ? 44.600 40.206 85.438 1.00 21.54 209 ALA A C 1
ATOM 1605 O O . ALA A 1 209 ? 45.749 40.087 85.853 1.00 23.69 209 ALA A O 1
ATOM 1607 N N . GLY A 1 210 ? 43.872 41.313 85.628 1.00 20.58 210 GLY A N 1
ATOM 1608 C CA . GLY A 1 210 ? 44.398 42.453 86.397 1.00 21.04 210 GLY A CA 1
ATOM 1609 C C . GLY A 1 210 ? 45.439 43.306 85.682 1.00 21.05 210 GLY A C 1
ATOM 1610 O O . GLY A 1 210 ? 46.216 44.029 86.333 1.00 23.49 210 GLY A O 1
ATOM 1611 N N . LYS A 1 211 ? 45.475 43.224 84.351 1.00 19.56 211 LYS A N 1
ATOM 1612 C CA . LYS A 1 211 ? 46.414 44.014 83.534 1.00 19.24 211 LYS A CA 1
ATOM 1613 C C . LYS A 1 211 ? 45.614 45.008 82.714 1.00 17.44 211 LYS A C 1
ATOM 1614 O O . LYS A 1 211 ? 44.389 44.900 82.566 1.00 18.65 211 LYS A O 1
ATOM 1620 N N . ALA A 1 212 ? 46.302 46.027 82.233 1.00 17.39 212 ALA A N 1
ATOM 1621 C CA . ALA A 1 212 ? 45.656 47.034 81.412 1.00 16.63 212 ALA A CA 1
ATOM 1622 C C . ALA A 1 212 ? 45.485 46.523 79.989 1.00 15.08 212 ALA A C 1
ATOM 1623 O O . ALA A 1 212 ? 46.356 45.815 79.485 1.00 15.36 212 ALA A O 1
ATOM 1625 N N . ALA A 1 213 ? 44.388 46.915 79.357 1.00 15.29 213 ALA A N 1
ATOM 1626 C CA . ALA A 1 213 ? 44.111 46.502 77.980 1.00 14.86 213 ALA A CA 1
ATOM 1627 C C . ALA A 1 213 ? 44.120 47.703 77.067 1.00 16.04 213 ALA A C 1
ATOM 1628 O O . ALA A 1 213 ? 43.442 48.697 77.327 1.00 15.35 213 ALA A O 1
ATOM 1630 N N . GLY A 1 214 ? 44.850 47.584 75.970 1.00 15.15 214 GLY A N 1
ATOM 1631 C CA . GLY A 1 214 ? 45.028 48.745 75.084 1.00 15.90 214 GLY A CA 1
ATOM 1632 C C . GLY A 1 214 ? 44.576 48.499 73.673 1.00 15.54 214 GLY A C 1
ATOM 1633 O O . GLY A 1 214 ? 44.451 47.352 73.235 1.00 16.45 214 GLY A O 1
ATOM 1634 N N . PHE A 1 215 ? 44.325 49.593 72.936 1.00 16.60 215 PHE A N 1
ATOM 1635 C CA . PHE A 1 215 ? 43.793 49.472 71.603 1.00 16.47 215 PHE A CA 1
ATOM 1636 C C . PHE A 1 215 ? 44.060 50.761 70.839 1.00 16.97 215 PHE A C 1
ATOM 1637 O O . PHE A 1 215 ? 44.212 51.824 71.460 1.00 17.76 215 PHE A O 1
ATOM 1645 N N . LEU A 1 216 ? 44.156 50.673 69.513 1.00 17.07 216 LEU A N 1
ATOM 1646 C CA . LEU A 1 216 ? 44.179 51.866 68.629 1.00 17.64 216 LEU A CA 1
ATOM 1647 C C . LEU A 1 216 ? 42.953 51.779 67.735 1.00 17.17 216 LEU A C 1
ATOM 1648 O O . LEU A 1 216 ? 42.832 50.836 66.951 1.00 18.84 216 LEU A O 1
ATOM 1653 N N . ALA A 1 217 ? 42.056 52.746 67.895 1.00 17.63 217 ALA A N 1
ATOM 1654 C CA . ALA A 1 217 ? 40.811 52.797 67.123 1.00 19.96 217 ALA A CA 1
ATOM 1655 C C . ALA A 1 217 ? 40.709 54.144 66.470 1.00 20.41 217 ALA A C 1
ATOM 1656 O O . ALA A 1 217 ? 40.354 55.108 67.137 1.00 22.43 217 ALA A O 1
ATOM 1658 N N . VAL A 1 218 ? 40.977 54.196 65.173 1.00 19.93 218 VAL A N 1
ATOM 1659 C CA . VAL A 1 218 ? 40.877 55.458 64.425 1.00 21.64 218 VAL A CA 1
ATOM 1660 C C . VAL A 1 218 ? 39.428 55.851 64.072 1.00 21.17 218 VAL A C 1
ATOM 1661 O O . VAL A 1 218 ? 39.174 57.003 63.712 1.00 21.71 218 VAL A O 1
ATOM 1665 N N . ALA A 1 219 ? 38.491 54.887 64.163 1.00 20.09 219 ALA A N 1
ATOM 1666 C CA . ALA A 1 219 ? 37.061 55.156 63.998 1.00 20.88 219 ALA A CA 1
ATOM 1667 C C . ALA A 1 219 ? 36.463 55.346 65.395 1.00 19.66 219 ALA A C 1
ATOM 1668 O O . ALA A 1 219 ? 36.562 54.448 66.242 1.00 20.30 219 ALA A O 1
ATOM 1670 N N . PRO A 1 220 ? 35.905 56.522 65.683 1.00 20.03 220 PRO A N 1
ATOM 1671 C CA . PRO A 1 220 ? 35.346 56.778 67.009 1.00 20.11 220 PRO A CA 1
ATOM 1672 C C . PRO A 1 220 ? 34.339 55.750 67.506 1.00 20.40 220 PRO A C 1
ATOM 1673 O O . PRO A 1 220 ? 34.338 55.445 68.686 1.00 19.26 220 PRO A O 1
ATOM 1677 N N . ASP A 1 221 ? 33.536 55.193 66.613 1.00 20.57 221 ASP A N 1
ATOM 1678 C CA . ASP A 1 221 ? 32.579 54.177 67.059 1.00 20.88 221 ASP A CA 1
ATOM 1679 C C . ASP A 1 221 ? 33.273 52.946 67.611 1.00 19.89 221 ASP A C 1
ATOM 1680 O O . ASP A 1 221 ? 32.848 52.389 68.629 1.00 20.11 221 ASP A O 1
ATOM 1685 N N . MET A 1 222 ? 34.366 52.543 66.964 1.00 19.93 222 MET A N 1
ATOM 1686 C CA . MET A 1 222 ? 35.146 51.401 67.434 1.00 19.53 222 MET A CA 1
ATOM 1687 C C . MET A 1 222 ? 35.864 51.712 68.743 1.00 18.92 222 MET A C 1
ATOM 1688 O O . MET A 1 222 ? 35.987 50.858 69.623 1.00 19.28 222 MET A O 1
ATOM 1693 N N . ALA A 1 223 ? 36.373 52.939 68.863 1.00 18.45 223 ALA A N 1
ATOM 1694 C CA . ALA A 1 223 ? 36.979 53.347 70.132 1.00 18.51 223 ALA A CA 1
ATOM 1695 C C . ALA A 1 223 ? 35.989 53.282 71.289 1.00 17.60 223 ALA A C 1
ATOM 1696 O O . ALA A 1 223 ? 36.297 52.778 72.366 1.00 17.71 223 ALA A O 1
ATOM 1698 N N . GLN A 1 224 ? 34.790 53.805 71.060 1.00 18.60 224 GLN A N 1
ATOM 1699 C CA . GLN A 1 224 ? 33.760 53.768 72.098 1.00 18.64 224 GLN A CA 1
ATOM 1700 C C . GLN A 1 224 ? 33.418 52.324 72.484 1.00 18.09 224 GLN A C 1
ATOM 1701 O O . GLN A 1 224 ? 33.233 52.020 73.655 1.00 18.79 224 GLN A O 1
ATOM 1707 N N . GLN A 1 225 ? 33.399 51.438 71.490 1.00 18.55 225 GLN A N 1
ATOM 1708 C CA . GLN A 1 225 ? 33.071 50.026 71.754 1.00 18.64 225 GLN A CA 1
ATOM 1709 C C . GLN A 1 225 ? 34.171 49.341 72.569 1.00 17.98 225 GLN A C 1
ATOM 1710 O O . GLN A 1 225 ? 33.896 48.630 73.531 1.00 17.57 225 GLN A O 1
ATOM 1716 N N . CYS A 1 226 ? 35.447 49.615 72.247 1.00 16.64 226 CYS A N 1
ATOM 1717 C CA . CYS A 1 226 ? 36.512 48.981 73.006 1.00 18.05 226 CYS A CA 1
ATOM 1718 C C . CYS A 1 226 ? 36.542 49.504 74.450 1.00 17.11 226 CYS A C 1
ATOM 1719 O O . CYS A 1 226 ? 36.893 48.774 75.361 1.00 17.35 226 CYS A O 1
ATOM 1722 N N . LEU A 1 227 ? 36.231 50.792 74.626 1.00 17.49 227 LEU A N 1
ATOM 1723 C CA . LEU A 1 227 ? 36.118 51.385 75.959 1.00 18.28 227 LEU A CA 1
ATOM 1724 C C . LEU A 1 227 ? 35.006 50.677 76.737 1.00 18.46 227 LEU A C 1
ATOM 1725 O O . LEU A 1 227 ? 35.207 50.275 77.888 1.00 18.41 227 LEU A O 1
ATOM 1730 N N . ALA A 1 228 ? 33.852 50.498 76.095 1.00 18.34 228 ALA A N 1
ATOM 1731 C CA . ALA A 1 228 ? 32.727 49.805 76.739 1.00 18.21 228 ALA A CA 1
ATOM 1732 C C . ALA A 1 228 ? 33.110 48.382 77.139 1.00 18.78 228 ALA A C 1
ATOM 1733 O O . ALA A 1 228 ? 32.617 47.858 78.157 1.00 19.71 228 ALA A O 1
ATOM 1735 N N . TRP A 1 229 ? 33.968 47.745 76.341 1.00 19.15 229 TRP A N 1
ATOM 1736 C CA . TRP A 1 229 ? 34.446 46.384 76.626 1.00 18.79 229 TRP A CA 1
ATOM 1737 C C . TRP A 1 229 ? 35.486 46.302 77.728 1.00 18.69 229 TRP A C 1
ATOM 1738 O O . TRP A 1 229 ? 35.870 45.212 78.146 1.00 19.53 229 TRP A O 1
ATOM 1749 N N . GLY A 1 230 ? 36.025 47.450 78.148 1.00 16.98 230 GLY A N 1
ATOM 1750 C CA . GLY A 1 230 ? 36.979 47.452 79.245 1.00 16.69 230 GLY A CA 1
ATOM 1751 C C . GLY A 1 230 ? 38.390 47.923 78.887 1.00 16.88 230 GLY A C 1
ATOM 1752 O O . GLY A 1 230 ? 39.250 47.905 79.752 1.00 18.23 230 GLY A O 1
ATOM 1753 N N . ALA A 1 231 ? 38.642 48.302 77.641 1.00 16.41 231 ALA A N 1
ATOM 1754 C CA . ALA A 1 231 ? 39.989 48.801 77.317 1.00 16.95 231 ALA A CA 1
ATOM 1755 C C . ALA A 1 231 ? 40.267 50.080 78.096 1.00 17.52 231 ALA A C 1
ATOM 1756 O O . ALA A 1 231 ? 39.419 50.964 78.163 1.00 17.64 231 ALA A O 1
ATOM 1758 N N . ASN A 1 232 ? 41.478 50.202 78.636 1.00 16.83 232 ASN A N 1
ATOM 1759 C CA . ASN A 1 232 ? 41.779 51.366 79.454 1.00 17.28 232 ASN A CA 1
ATOM 1760 C C . ASN A 1 232 ? 43.022 52.147 79.058 1.00 17.65 232 ASN A C 1
ATOM 1761 O O . ASN A 1 232 ? 43.335 53.134 79.696 1.00 17.50 232 ASN A O 1
ATOM 1766 N N . PHE A 1 233 ? 43.725 51.734 78.000 1.00 17.53 233 PHE A N 1
ATOM 1767 C CA . PHE A 1 233 ? 44.648 52.684 77.311 1.00 17.62 233 PHE A CA 1
ATOM 1768 C C . PHE A 1 233 ? 44.302 52.650 75.835 1.00 17.36 233 PHE A C 1
ATOM 1769 O O . PHE A 1 233 ? 44.710 51.736 75.107 1.00 17.66 233 PHE A O 1
ATOM 1777 N N . VAL A 1 234 ? 43.514 53.640 75.410 1.00 15.80 234 VAL A N 1
ATOM 1778 C CA . VAL A 1 234 ? 42.923 53.588 74.090 1.00 15.73 234 VAL A CA 1
ATOM 1779 C C . VAL A 1 234 ? 43.385 54.810 73.302 1.00 15.67 234 VAL A C 1
ATOM 1780 O O . VAL A 1 234 ? 43.109 55.944 73.712 1.00 16.39 234 VAL A O 1
ATOM 1784 N N . ALA A 1 235 ? 44.083 54.555 72.205 1.00 14.70 235 ALA A N 1
ATOM 1785 C CA . ALA A 1 235 ? 44.443 55.649 71.290 1.00 14.83 235 ALA A CA 1
ATOM 1786 C C . ALA A 1 235 ? 43.320 55.832 70.304 1.00 14.90 235 ALA A C 1
ATOM 1787 O O . ALA A 1 235 ? 42.797 54.843 69.740 1.00 15.28 235 ALA A O 1
ATOM 1789 N N . VAL A 1 236 ? 42.944 57.072 70.055 1.00 14.72 236 VAL A N 1
ATOM 1790 C CA . VAL A 1 236 ? 41.685 57.380 69.350 1.00 14.77 236 VAL A CA 1
ATOM 1791 C C . VAL A 1 236 ? 41.932 58.092 68.023 1.00 15.93 236 VAL A C 1
ATOM 1792 O O . VAL A 1 236 ? 41.009 58.596 67.403 1.00 16.03 236 VAL A O 1
ATOM 1796 N N . GLY A 1 237 ? 43.188 58.167 67.594 1.00 15.01 237 GLY A N 1
ATOM 1797 C CA . GLY A 1 237 ? 43.508 58.723 66.287 1.00 15.54 237 GLY A CA 1
ATOM 1798 C C . GLY A 1 237 ? 45.010 58.705 66.072 1.00 15.57 237 GLY A C 1
ATOM 1799 O O . GLY A 1 237 ? 45.800 58.396 66.975 1.00 15.68 237 GLY A O 1
ATOM 1800 N N . VAL A 1 238 ? 45.371 58.992 64.841 1.00 14.95 238 VAL A N 1
ATOM 1801 C CA . VAL A 1 238 ? 46.751 59.148 64.390 1.00 15.12 238 VAL A CA 1
ATOM 1802 C C . VAL A 1 238 ? 46.862 60.579 63.933 1.00 15.18 238 VAL A C 1
ATOM 1803 O O . VAL A 1 238 ? 46.070 61.042 63.114 1.00 15.05 238 VAL A O 1
ATOM 1807 N N . ASP A 1 239 ? 47.817 61.318 64.487 1.00 14.78 239 ASP A N 1
ATOM 1808 C CA . ASP A 1 239 ? 47.832 62.782 64.237 1.00 15.10 239 ASP A CA 1
ATOM 1809 C C . ASP A 1 239 ? 47.956 63.173 62.784 1.00 15.14 239 ASP A C 1
ATOM 1810 O O . ASP A 1 239 ? 47.275 64.099 62.358 1.00 16.39 239 ASP A O 1
ATOM 1815 N N . THR A 1 240 ? 48.744 62.442 62.005 1.00 16.59 240 THR A N 1
ATOM 1816 C CA . THR A 1 240 ? 48.869 62.791 60.584 1.00 17.21 240 THR A CA 1
ATOM 1817 C C . THR A 1 240 ? 47.575 62.509 59.819 1.00 17.43 240 THR A C 1
ATOM 1818 O O . THR A 1 240 ? 47.325 63.200 58.813 1.00 18.09 240 THR A O 1
ATOM 1822 N N . MET A 1 241 ? 46.749 61.577 60.283 1.00 17.32 241 MET A N 1
ATOM 1823 C CA . MET A 1 241 ? 45.444 61.299 59.664 1.00 18.91 241 MET A CA 1
ATOM 1824 C C . MET A 1 241 ? 44.458 62.399 60.032 1.00 17.92 241 MET A C 1
ATOM 1825 O O . MET A 1 241 ? 43.673 62.875 59.193 1.00 16.71 241 MET A O 1
ATOM 1830 N N . LEU A 1 242 ? 44.459 62.811 61.295 1.00 16.76 242 LEU A N 1
ATOM 1831 C CA . LEU A 1 242 ? 43.578 63.903 61.688 1.00 16.77 242 LEU A CA 1
ATOM 1832 C C . LEU A 1 242 ? 43.953 65.158 60.924 1.00 16.80 242 LEU A C 1
ATOM 1833 O O . LEU A 1 242 ? 43.050 65.914 60.503 1.00 18.41 242 LEU A O 1
ATOM 1838 N N . TYR A 1 243 ? 45.242 65.393 60.738 1.00 17.40 243 TYR A N 1
ATOM 1839 C CA . TYR A 1 243 ? 45.743 66.543 59.973 1.00 17.06 243 TYR A CA 1
ATOM 1840 C C . TYR A 1 243 ? 45.261 66.491 58.527 1.00 16.58 243 TYR A C 1
ATOM 1841 O O . TYR A 1 243 ? 44.630 67.447 58.040 1.00 17.67 243 TYR A O 1
ATOM 1850 N N . SER A 1 244 ? 45.480 65.368 57.838 1.00 16.74 244 SER A N 1
ATOM 1851 C CA . SER A 1 244 ? 45.061 65.286 56.435 1.00 16.83 244 SER A CA 1
ATOM 1852 C C . SER A 1 244 ? 43.566 65.432 56.277 1.00 17.42 244 SER A C 1
ATOM 1853 O O . SER A 1 244 ? 43.099 66.103 55.359 1.00 17.95 244 SER A O 1
ATOM 1856 N N . ASP A 1 245 ? 42.813 64.791 57.158 1.00 17.20 245 ASP A N 1
ATOM 1857 C CA . ASP A 1 245 ? 41.363 64.919 57.085 1.00 17.54 245 ASP A CA 1
ATOM 1858 C C . ASP A 1 245 ? 40.923 66.352 57.304 1.00 17.32 245 ASP A C 1
ATOM 1859 O O . ASP A 1 245 ? 39.972 66.821 56.617 1.00 17.79 245 ASP A O 1
ATOM 1864 N N . ALA A 1 246 ? 41.549 67.060 58.239 1.00 17.39 246 ALA A N 1
ATOM 1865 C CA . ALA A 1 246 ? 41.138 68.443 58.501 1.00 17.78 246 ALA A CA 1
ATOM 1866 C C . ALA A 1 246 ? 41.490 69.308 57.293 1.00 17.54 246 ALA A C 1
ATOM 1867 O O . ALA A 1 246 ? 40.714 70.177 56.908 1.00 18.02 246 ALA A O 1
ATOM 1869 N N . LEU A 1 247 ? 42.640 69.083 56.687 1.00 16.90 247 LEU A N 1
ATOM 1870 C CA . LEU A 1 247 ? 43.036 69.857 55.498 1.00 16.87 247 LEU A CA 1
ATOM 1871 C C . LEU A 1 247 ? 42.060 69.579 54.366 1.00 17.17 247 LEU A C 1
ATOM 1872 O O . LEU A 1 247 ? 41.642 70.531 53.670 1.00 17.15 247 LEU A O 1
ATOM 1877 N N . ASP A 1 248 ? 41.682 68.313 54.173 1.00 16.81 248 ASP A N 1
ATOM 1878 C CA . ASP A 1 248 ? 40.721 67.976 53.115 1.00 17.03 248 ASP A CA 1
ATOM 1879 C C . ASP A 1 248 ? 39.362 68.637 53.348 1.00 17.62 248 ASP A C 1
ATOM 1880 O O . ASP A 1 248 ? 38.704 69.123 52.418 1.00 17.96 248 ASP A O 1
ATOM 1885 N N . GLN A 1 249 ? 38.916 68.618 54.597 1.00 18.25 249 GLN A N 1
ATOM 1886 C CA . GLN A 1 249 ? 37.577 69.120 54.906 1.00 20.36 249 GLN A CA 1
ATOM 1887 C C . GLN A 1 249 ? 37.522 70.630 54.697 1.00 19.22 249 GLN A C 1
ATOM 1888 O O . GLN A 1 249 ? 36.512 71.167 54.189 1.00 19.22 249 GLN A O 1
ATOM 1894 N N . ARG A 1 250 ? 38.580 71.333 55.082 1.00 18.85 250 ARG A N 1
ATOM 1895 C CA . ARG A 1 250 ? 38.627 72.769 54.829 1.00 18.56 250 ARG A CA 1
ATOM 1896 C C . ARG A 1 250 ? 38.649 73.091 53.330 1.00 18.09 250 ARG A C 1
ATOM 1897 O O . ARG A 1 250 ? 37.863 73.938 52.863 1.00 18.34 250 ARG A O 1
ATOM 1905 N N . LEU A 1 251 ? 39.441 72.379 52.558 1.00 18.07 251 LEU A N 1
ATOM 1906 C CA . LEU A 1 251 ? 39.524 72.643 51.124 1.00 18.25 251 LEU A CA 1
ATOM 1907 C C . LEU A 1 251 ? 38.196 72.378 50.432 1.00 18.61 251 LEU A C 1
ATOM 1908 O O . LEU A 1 251 ? 37.824 73.095 49.508 1.00 18.86 251 LEU A O 1
ATOM 1913 N N . ALA A 1 252 ? 37.480 71.341 50.864 1.00 18.12 252 ALA A N 1
ATOM 1914 C CA . ALA A 1 252 ? 36.221 70.920 50.233 1.00 18.68 252 ALA A CA 1
ATOM 1915 C C . ALA A 1 252 ? 35.214 72.045 50.285 1.00 18.92 252 ALA A C 1
ATOM 1916 O O . ALA A 1 252 ? 34.299 72.076 49.456 1.00 19.89 252 ALA A O 1
ATOM 1918 N N . MET A 1 253 ? 35.330 72.942 51.265 1.00 19.49 253 MET A N 1
ATOM 1919 C CA . MET A 1 253 ? 34.369 74.074 51.364 1.00 20.62 253 MET A CA 1
ATOM 1920 C C . MET A 1 253 ? 34.488 75.040 50.198 1.00 21.46 253 MET A C 1
ATOM 1921 O O . MET A 1 253 ? 33.580 75.876 49.969 1.00 21.62 253 MET A O 1
ATOM 1926 N N . PHE A 1 254 ? 35.581 74.927 49.447 1.00 22.57 254 PHE A N 1
ATOM 1927 C CA . PHE A 1 254 ? 35.908 75.872 48.377 1.00 24.60 254 PHE A CA 1
ATOM 1928 C C . PHE A 1 254 ? 36.023 75.218 47.003 1.00 28.60 254 PHE A C 1
ATOM 1929 O O . PHE A 1 254 ? 36.332 75.902 46.017 1.00 28.92 254 PHE A O 1
ATOM 1937 N N . LYS A 1 255 ? 35.756 73.914 46.927 1.00 32.49 255 LYS A N 1
ATOM 1938 C CA . LYS A 1 255 ? 36.109 73.124 45.732 1.00 35.98 255 LYS A CA 1
ATOM 1939 C C . LYS A 1 255 ? 35.124 72.015 45.377 1.00 38.21 255 LYS A C 1
ATOM 1940 O O . LYS A 1 255 ? 33.994 71.979 45.864 1.00 39.03 255 LYS A O 1
ATOM 1946 N N . SER A 1 256 ? 35.602 71.124 44.504 1.00 40.31 256 SER A N 1
ATOM 1947 C CA . SER A 1 256 ? 35.037 69.799 44.260 1.00 41.93 256 SER A CA 1
ATOM 1948 C C . SER A 1 256 ? 36.173 68.873 43.803 1.00 42.60 256 SER A C 1
ATOM 1949 O O . SER A 1 256 ? 37.238 69.338 43.368 1.00 43.06 256 SER A O 1
ATOM 1952 N N . MET B 1 1 ? 45.609 64.030 43.938 1.00 38.13 1 MET B N 1
ATOM 1953 C CA . MET B 1 1 ? 46.821 63.339 43.410 1.00 37.62 1 MET B CA 1
ATOM 1954 C C . MET B 1 1 ? 46.453 61.932 42.954 1.00 37.73 1 MET B C 1
ATOM 1955 O O . MET B 1 1 ? 45.362 61.436 43.270 1.00 37.79 1 MET B O 1
ATOM 1960 N N . ASN B 1 2 ? 47.354 61.290 42.213 1.00 37.67 2 ASN B N 1
ATOM 1961 C CA . ASN B 1 2 ? 47.095 59.936 41.723 1.00 37.47 2 ASN B CA 1
ATOM 1962 C C . ASN B 1 2 ? 46.938 58.921 42.861 1.00 36.81 2 ASN B C 1
ATOM 1963 O O . ASN B 1 2 ? 47.765 58.880 43.780 1.00 36.94 2 ASN B O 1
ATOM 1968 N N . ALA B 1 3 ? 45.868 58.124 42.798 1.00 35.80 3 ALA B N 1
ATOM 1969 C CA . ALA B 1 3 ? 45.566 57.113 43.828 1.00 34.53 3 ALA B CA 1
ATOM 1970 C C . ALA B 1 3 ? 46.223 55.763 43.547 1.00 33.95 3 ALA B C 1
ATOM 1971 O O . ALA B 1 3 ? 46.067 54.818 44.322 1.00 33.65 3 ALA B O 1
ATOM 1973 N N . LEU B 1 4 ? 46.963 55.670 42.445 1.00 32.92 4 LEU B N 1
ATOM 1974 C CA . LEU B 1 4 ? 47.580 54.403 42.074 1.00 32.01 4 LEU B CA 1
ATOM 1975 C C . LEU B 1 4 ? 49.076 54.379 42.318 1.00 30.91 4 LEU B C 1
ATOM 1976 O O . LEU B 1 4 ? 49.789 55.367 42.073 1.00 30.02 4 LEU B O 1
ATOM 1981 N N . LEU B 1 5 ? 49.541 53.227 42.789 1.00 29.70 5 LEU B N 1
ATOM 1982 C CA . LEU B 1 5 ? 50.963 52.955 42.846 1.00 29.11 5 LEU B CA 1
ATOM 1983 C C . LEU B 1 5 ? 51.479 52.715 41.436 1.00 29.07 5 LEU B C 1
ATOM 1984 O O . LEU B 1 5 ? 50.770 52.152 40.590 1.00 29.13 5 LEU B O 1
ATOM 1989 N N . SER B 1 6 ? 52.716 53.125 41.172 1.00 28.24 6 SER B N 1
ATOM 1990 C CA . SER B 1 6 ? 53.392 52.703 39.933 1.00 28.18 6 SER B CA 1
ATOM 1991 C C . SER B 1 6 ? 54.858 52.510 40.259 1.00 26.03 6 SER B C 1
ATOM 1992 O O . SER B 1 6 ? 55.407 53.190 41.131 1.00 28.78 6 SER B O 1
ATOM 1995 N N . ASN B 1 7 ? 55.504 51.587 39.563 1.00 24.89 7 ASN B N 1
ATOM 1996 C CA . ASN B 1 7 ? 56.956 51.417 39.706 1.00 22.67 7 ASN B CA 1
ATOM 1997 C C . ASN B 1 7 ? 57.598 51.320 38.325 1.00 22.12 7 ASN B C 1
ATOM 1998 O O . ASN B 1 7 ? 57.757 50.212 37.788 1.00 21.58 7 ASN B O 1
ATOM 2003 N N . PRO B 1 8 ? 57.969 52.463 37.753 1.00 21.63 8 PRO B N 1
ATOM 2004 C CA . PRO B 1 8 ? 58.596 52.487 36.437 1.00 21.83 8 PRO B CA 1
ATOM 2005 C C . PRO B 1 8 ? 59.872 51.642 36.318 1.00 20.68 8 PRO B C 1
ATOM 2006 O O . PRO B 1 8 ? 60.053 50.979 35.309 1.00 21.11 8 PRO B O 1
ATOM 2010 N N . PHE B 1 9 ? 60.724 51.627 37.339 1.00 20.19 9 PHE B N 1
ATOM 2011 C CA . PHE B 1 9 ? 61.924 50.818 37.305 1.00 19.05 9 PHE B CA 1
ATOM 2012 C C . PHE B 1 9 ? 61.522 49.359 37.110 1.00 18.90 9 PHE B C 1
ATOM 2013 O O . PHE B 1 9 ? 62.099 48.657 36.254 1.00 18.61 9 PHE B O 1
ATOM 2021 N N . LYS B 1 10 ? 60.530 48.913 37.880 1.00 19.44 10 LYS B N 1
ATOM 2022 C CA . LYS B 1 10 ? 60.087 47.511 37.827 1.00 20.79 10 LYS B CA 1
ATOM 2023 C C . LYS B 1 10 ? 59.497 47.161 36.454 1.00 21.14 10 LYS B C 1
ATOM 2024 O O . LYS B 1 10 ? 59.784 46.102 35.901 1.00 21.46 10 LYS B O 1
ATOM 2030 N N . GLU B 1 11 ? 58.683 48.068 35.933 1.00 21.44 11 GLU B N 1
ATOM 2031 C CA . GLU B 1 11 ? 58.059 47.893 34.597 1.00 23.43 11 GLU B CA 1
ATOM 2032 C C . GLU B 1 11 ? 59.129 47.735 33.525 1.00 22.84 11 GLU B C 1
ATOM 2033 O O . GLU B 1 11 ? 59.028 46.848 32.651 1.00 22.58 11 GLU B O 1
ATOM 2039 N N . ARG B 1 12 ? 60.155 48.583 33.572 1.00 22.16 12 ARG B N 1
ATOM 2040 C CA . ARG B 1 12 ? 61.252 48.518 32.600 1.00 22.63 12 ARG B CA 1
ATOM 2041 C C . ARG B 1 12 ? 62.052 47.227 32.757 1.00 22.51 12 ARG B C 1
ATOM 2042 O O . ARG B 1 12 ? 62.357 46.544 31.767 1.00 22.46 12 ARG B O 1
ATOM 2050 N N . LEU B 1 13 ? 62.349 46.858 34.001 1.00 23.31 13 LEU B N 1
ATOM 2051 C CA . LEU B 1 13 ? 63.038 45.620 34.327 1.00 25.32 13 LEU B CA 1
ATOM 2052 C C . LEU B 1 13 ? 62.305 44.411 33.731 1.00 25.84 13 LEU B C 1
ATOM 2053 O O . LEU B 1 13 ? 62.929 43.565 33.083 1.00 25.85 13 LEU B O 1
ATOM 2058 N N . ARG B 1 14 ? 60.987 44.352 33.943 1.00 26.16 14 ARG B N 1
ATOM 2059 C CA . ARG B 1 14 ? 60.153 43.227 33.480 1.00 27.49 14 ARG B CA 1
ATOM 2060 C C . ARG B 1 14 ? 60.198 43.109 31.964 1.00 26.95 14 ARG B C 1
ATOM 2061 O O . ARG B 1 14 ? 60.116 41.996 31.411 1.00 26.87 14 ARG B O 1
ATOM 2069 N N . LYS B 1 15 ? 60.350 44.243 31.285 1.00 26.72 15 LYS B N 1
ATOM 2070 C CA . LYS B 1 15 ? 60.452 44.239 29.813 1.00 26.73 15 LYS B CA 1
ATOM 2071 C C . LYS B 1 15 ? 61.866 43.912 29.331 1.00 26.69 15 LYS B C 1
ATOM 2072 O O . LYS B 1 15 ? 62.123 43.845 28.117 1.00 26.74 15 LYS B O 1
ATOM 2078 N N . GLY B 1 16 ? 62.780 43.696 30.270 1.00 26.99 16 GLY B N 1
ATOM 2079 C CA . GLY B 1 16 ? 64.177 43.419 29.961 1.00 26.91 16 GLY B CA 1
ATOM 2080 C C . GLY B 1 16 ? 64.974 44.619 29.475 1.00 27.50 16 GLY B C 1
ATOM 2081 O O . GLY B 1 16 ? 66.057 44.451 28.924 1.00 28.80 16 GLY B O 1
ATOM 2082 N N . GLU B 1 17 ? 64.462 45.834 29.676 1.00 26.26 17 GLU B N 1
ATOM 2083 C CA . GLU B 1 17 ? 65.168 47.037 29.225 1.00 26.52 17 GLU B CA 1
ATOM 2084 C C . GLU B 1 17 ? 66.440 47.268 30.029 1.00 25.71 17 GLU B C 1
ATOM 2085 O O . GLU B 1 17 ? 66.465 46.999 31.243 1.00 27.90 17 GLU B O 1
ATOM 2091 N N . VAL B 1 18 ? 67.466 47.839 29.402 1.00 22.82 18 VAL B N 1
ATOM 2092 C CA . VAL B 1 18 ? 68.699 48.171 30.129 1.00 20.62 18 VAL B CA 1
ATOM 2093 C C . VAL B 1 18 ? 68.509 49.499 30.873 1.00 19.08 18 VAL B C 1
ATOM 2094 O O . VAL B 1 18 ? 68.106 50.497 30.297 1.00 19.28 18 VAL B O 1
ATOM 2098 N N . GLN B 1 19 ? 68.814 49.478 32.166 1.00 17.33 19 GLN B N 1
ATOM 2099 C CA . GLN B 1 19 ? 68.688 50.662 33.037 1.00 16.89 19 GLN B CA 1
ATOM 2100 C C . GLN B 1 19 ? 70.053 51.006 33.608 1.00 15.81 19 GLN B C 1
ATOM 2101 O O . GLN B 1 19 ? 70.687 50.169 34.274 1.00 16.36 19 GLN B O 1
ATOM 2107 N N . ILE B 1 20 ? 70.527 52.213 33.297 1.00 15.83 20 ILE B N 1
ATOM 2108 C CA . ILE B 1 20 ? 71.834 52.692 33.708 1.00 15.60 20 ILE B CA 1
ATOM 2109 C C . ILE B 1 20 ? 71.696 53.508 34.996 1.00 16.19 20 ILE B C 1
ATOM 2110 O O . ILE B 1 20 ? 70.846 54.408 35.072 1.00 16.01 20 ILE B O 1
ATOM 2115 N N . GLY B 1 21 ? 72.536 53.211 35.964 1.00 15.01 21 GLY B N 1
ATOM 2116 C CA . GLY B 1 21 ? 72.397 53.745 37.309 1.00 15.63 21 GLY B CA 1
ATOM 2117 C C . GLY B 1 21 ? 73.632 54.398 37.839 1.00 15.46 21 GLY B C 1
ATOM 2118 O O . GLY B 1 21 ? 74.742 54.275 37.301 1.00 15.00 21 GLY B O 1
ATOM 2119 N N . LEU B 1 22 ? 73.441 55.076 38.975 1.00 15.54 22 LEU B N 1
ATOM 2120 C CA . LEU B 1 22 ? 74.535 55.751 39.675 1.00 15.14 22 LEU B CA 1
ATOM 2121 C C . LEU B 1 22 ? 74.364 55.515 41.168 1.00 15.43 22 LEU B C 1
ATOM 2122 O O . LEU B 1 22 ? 73.241 55.621 41.684 1.00 16.07 22 LEU B O 1
ATOM 2127 N N . TRP B 1 23 ? 75.457 55.182 41.861 1.00 14.81 23 TRP B N 1
ATOM 2128 C CA . TRP B 1 23 ? 75.438 55.112 43.336 1.00 14.71 23 TRP B CA 1
ATOM 2129 C C . TRP B 1 23 ? 75.475 56.491 43.924 1.00 15.42 23 TRP B C 1
ATOM 2130 O O . TRP B 1 23 ? 76.251 57.375 43.475 1.00 14.79 23 TRP B O 1
ATOM 2141 N N . LEU B 1 24 ? 74.634 56.699 44.943 1.00 14.19 24 LEU B N 1
ATOM 2142 C CA . LEU B 1 24 ? 74.639 57.946 45.733 1.00 14.44 24 LEU B CA 1
ATOM 2143 C C . LEU B 1 24 ? 75.172 57.640 47.122 1.00 13.78 24 LEU B C 1
ATOM 2144 O O . LEU B 1 24 ? 74.521 56.968 47.914 1.00 14.44 24 LEU B O 1
ATOM 2149 N N . SER B 1 25 ? 76.350 58.215 47.399 1.00 13.91 25 SER B N 1
ATOM 2150 C CA . SER B 1 25 ? 77.146 57.815 48.578 1.00 13.71 25 SER B CA 1
ATOM 2151 C C . SER B 1 25 ? 77.451 58.945 49.534 1.00 14.62 25 SER B C 1
ATOM 2152 O O . SER B 1 25 ? 78.221 58.750 50.493 1.00 15.25 25 SER B O 1
ATOM 2155 N N . SER B 1 26 ? 76.813 60.102 49.368 1.00 14.03 26 SER B N 1
ATOM 2156 C CA . SER B 1 26 ? 77.130 61.205 50.251 1.00 14.31 26 SER B CA 1
ATOM 2157 C C . SER B 1 26 ? 76.209 61.346 51.442 1.00 14.42 26 SER B C 1
ATOM 2158 O O . SER B 1 26 ? 76.503 62.157 52.310 1.00 14.11 26 SER B O 1
ATOM 2161 N N . THR B 1 27 ? 75.083 60.607 51.426 1.00 14.21 27 THR B N 1
ATOM 2162 C CA . THR B 1 27 ? 73.976 60.772 52.407 1.00 14.15 27 THR B CA 1
ATOM 2163 C C . THR B 1 27 ? 73.153 62.010 52.239 1.00 14.07 27 THR B C 1
ATOM 2164 O O . THR B 1 27 ? 72.156 62.152 52.958 1.00 15.12 27 THR B O 1
ATOM 2168 N N . THR B 1 28 ? 73.525 62.932 51.330 1.00 13.86 28 THR B N 1
ATOM 2169 C CA . THR B 1 28 ? 72.881 64.237 51.358 1.00 14.48 28 THR B CA 1
ATOM 2170 C C . THR B 1 28 ? 71.762 64.383 50.352 1.00 13.72 28 THR B C 1
ATOM 2171 O O . THR B 1 28 ? 71.891 64.009 49.173 1.00 13.99 28 THR B O 1
ATOM 2175 N N . ALA B 1 29 ? 70.659 64.970 50.808 1.00 14.13 29 ALA B N 1
ATOM 2176 C CA . ALA B 1 29 ? 69.573 65.271 49.886 1.00 13.97 29 ALA B CA 1
ATOM 2177 C C . ALA B 1 29 ? 69.979 66.351 48.892 1.00 14.43 29 ALA B C 1
ATOM 2178 O O . ALA B 1 29 ? 69.481 66.361 47.751 1.00 14.64 29 ALA B O 1
ATOM 2180 N N . TYR B 1 30 ? 70.908 67.218 49.268 1.00 13.88 30 TYR B N 1
ATOM 2181 C CA . TYR B 1 30 ? 71.313 68.281 48.356 1.00 13.27 30 TYR B CA 1
ATOM 2182 C C . TYR B 1 30 ? 71.936 67.700 47.118 1.00 13.42 30 TYR B C 1
ATOM 2183 O O . TYR B 1 30 ? 71.560 68.047 45.981 1.00 13.76 30 TYR B O 1
ATOM 2192 N N . MET B 1 31 ? 72.882 66.783 47.286 1.00 13.39 31 MET B N 1
ATOM 2193 C CA . MET B 1 31 ? 73.533 66.170 46.125 1.00 13.68 31 MET B CA 1
ATOM 2194 C C . MET B 1 31 ? 72.629 65.203 45.419 1.00 13.44 31 MET B C 1
ATOM 2195 O O . MET B 1 31 ? 72.721 65.071 44.190 1.00 14.52 31 MET B O 1
ATOM 2200 N N . ALA B 1 32 ? 71.705 64.556 46.134 1.00 14.34 32 ALA B N 1
ATOM 2201 C CA . ALA B 1 32 ? 70.789 63.636 45.448 1.00 13.04 32 ALA B CA 1
ATOM 2202 C C . ALA B 1 32 ? 69.964 64.366 44.413 1.00 13.46 32 ALA B C 1
ATOM 2203 O O . ALA B 1 32 ? 69.747 63.851 43.312 1.00 14.34 32 ALA B O 1
ATOM 2205 N N . GLU B 1 33 ? 69.457 65.537 44.759 1.00 13.82 33 GLU B N 1
ATOM 2206 C CA . GLU B 1 33 ? 68.685 66.323 43.788 1.00 14.00 33 GLU B CA 1
ATOM 2207 C C . GLU B 1 33 ? 69.556 66.703 42.607 1.00 14.21 33 GLU B C 1
ATOM 2208 O O . GLU B 1 33 ? 69.119 66.604 41.448 1.00 15.05 33 GLU B O 1
ATOM 2214 N N . ILE B 1 34 ? 70.777 67.187 42.871 1.00 14.10 34 ILE B N 1
ATOM 2215 C CA . ILE B 1 34 ? 71.659 67.542 41.734 1.00 14.78 34 ILE B CA 1
ATOM 2216 C C . ILE B 1 34 ? 71.850 66.331 40.855 1.00 14.83 34 ILE B C 1
ATOM 2217 O O . ILE B 1 34 ? 71.742 66.409 39.611 1.00 14.77 34 ILE B O 1
ATOM 2222 N N . ALA B 1 35 ? 72.160 65.186 41.451 1.00 14.77 35 ALA B N 1
ATOM 2223 C CA . ALA B 1 35 ? 72.363 63.981 40.645 1.00 14.36 35 ALA B CA 1
ATOM 2224 C C . ALA B 1 35 ? 71.142 63.615 39.828 1.00 15.29 35 ALA B C 1
ATOM 2225 O O . ALA B 1 35 ? 71.274 63.175 38.665 1.00 14.95 35 ALA B O 1
ATOM 2227 N N . ALA B 1 36 ? 69.955 63.809 40.393 1.00 15.25 36 ALA B N 1
ATOM 2228 C CA . ALA B 1 36 ? 68.728 63.446 39.691 1.00 15.88 36 ALA B CA 1
ATOM 2229 C C . ALA B 1 36 ? 68.567 64.260 38.400 1.00 16.99 36 ALA B C 1
ATOM 2230 O O . ALA B 1 36 ? 67.965 63.746 37.454 1.00 18.32 36 ALA B O 1
ATOM 2232 N N . THR B 1 37 ? 69.177 65.445 38.336 1.00 15.78 37 THR B N 1
ATOM 2233 C CA . THR B 1 37 ? 69.013 66.273 37.117 1.00 16.64 37 THR B CA 1
ATOM 2234 C C . THR B 1 37 ? 69.811 65.702 35.940 1.00 17.15 37 THR B C 1
ATOM 2235 O O . THR B 1 37 ? 69.602 66.128 34.803 1.00 17.77 37 THR B O 1
ATOM 2239 N N . SER B 1 38 ? 70.707 64.742 36.158 1.00 16.50 38 SER B N 1
ATOM 2240 C CA . SER B 1 38 ? 71.455 64.155 35.043 1.00 17.14 38 SER B CA 1
ATOM 2241 C C . SER B 1 38 ? 70.623 63.189 34.195 1.00 18.75 38 SER B C 1
ATOM 2242 O O . SER B 1 38 ? 70.948 62.952 33.014 1.00 20.65 38 SER B O 1
ATOM 2245 N N . GLY B 1 39 ? 69.570 62.620 34.764 1.00 19.24 39 GLY B N 1
ATOM 2246 C CA . GLY B 1 39 ? 68.752 61.639 34.032 1.00 19.32 39 GLY B CA 1
ATOM 2247 C C . GLY B 1 39 ? 69.315 60.217 33.891 1.00 18.26 39 GLY B C 1
ATOM 2248 O O . GLY B 1 39 ? 69.082 59.529 32.918 1.00 20.50 39 GLY B O 1
ATOM 2249 N N . TYR B 1 40 ? 70.046 59.742 34.893 1.00 16.81 40 TYR B N 1
ATOM 2250 C CA . TYR B 1 40 ? 70.276 58.321 35.020 1.00 15.85 40 TYR B CA 1
ATOM 2251 C C . TYR B 1 40 ? 68.940 57.614 35.126 1.00 15.56 40 TYR B C 1
ATOM 2252 O O . TYR B 1 40 ? 67.952 58.194 35.613 1.00 16.93 40 TYR B O 1
ATOM 2261 N N . ASP B 1 41 ? 68.852 56.370 34.685 1.00 14.69 41 ASP B N 1
ATOM 2262 C CA . ASP B 1 41 ? 67.607 55.639 34.848 1.00 15.48 41 ASP B CA 1
ATOM 2263 C C . ASP B 1 41 ? 67.315 55.328 36.308 1.00 16.37 41 ASP B C 1
ATOM 2264 O O . ASP B 1 41 ? 66.167 55.296 36.694 1.00 16.75 41 ASP B O 1
ATOM 2269 N N . TRP B 1 42 ? 68.366 55.039 37.084 1.00 15.14 42 TRP B N 1
ATOM 2270 C CA . TRP B 1 42 ? 68.172 54.762 38.511 1.00 16.06 42 TRP B CA 1
ATOM 2271 C C . TRP B 1 42 ? 69.293 55.331 39.327 1.00 16.28 42 TRP B C 1
ATOM 2272 O O . TRP B 1 42 ? 70.405 55.567 38.835 1.00 15.94 42 TRP B O 1
ATOM 2283 N N . LEU B 1 43 ? 68.978 55.562 40.616 1.00 15.49 43 LEU B N 1
ATOM 2284 C CA . LEU B 1 43 ? 69.929 56.111 41.588 1.00 15.82 43 LEU B CA 1
ATOM 2285 C C . LEU B 1 43 ? 69.884 55.200 42.808 1.00 15.66 43 LEU B C 1
ATOM 2286 O O . LEU B 1 43 ? 68.785 54.973 43.362 1.00 17.17 43 LEU B O 1
ATOM 2291 N N . LEU B 1 44 ? 71.028 54.628 43.193 1.00 14.33 44 LEU B N 1
ATOM 2292 C CA . LEU B 1 44 ? 71.071 53.719 44.338 1.00 14.49 44 LEU B CA 1
ATOM 2293 C C . LEU B 1 44 ? 71.442 54.566 45.556 1.00 15.10 44 LEU B C 1
ATOM 2294 O O . LEU B 1 44 ? 72.566 55.090 45.659 1.00 14.90 44 LEU B O 1
ATOM 2299 N N . ILE B 1 45 ? 70.481 54.726 46.470 1.00 14.94 45 ILE B N 1
ATOM 2300 C CA . ILE B 1 45 ? 70.729 55.474 47.708 1.00 15.22 45 ILE B CA 1
ATOM 2301 C C . ILE B 1 45 ? 71.315 54.482 48.720 1.00 14.71 45 ILE B C 1
ATOM 2302 O O . ILE B 1 45 ? 70.638 53.560 49.190 1.00 15.38 45 ILE B O 1
ATOM 2307 N N . ASP B 1 46 ? 72.616 54.613 48.959 1.00 14.07 46 ASP B N 1
ATOM 2308 C CA . ASP B 1 46 ? 73.352 53.532 49.628 1.00 14.58 46 ASP B CA 1
ATOM 2309 C C . ASP B 1 46 ? 73.291 53.656 51.149 1.00 14.50 46 ASP B C 1
ATOM 2310 O O . ASP B 1 46 ? 74.135 54.302 51.765 1.00 15.14 46 ASP B O 1
ATOM 2315 N N . GLY B 1 47 ? 72.302 53.011 51.737 1.00 14.48 47 GLY B N 1
ATOM 2316 C CA . GLY B 1 47 ? 72.209 52.932 53.207 1.00 14.78 47 GLY B CA 1
ATOM 2317 C C . GLY B 1 47 ? 73.124 51.930 53.849 1.00 14.85 47 GLY B C 1
ATOM 2318 O O . GLY B 1 47 ? 73.052 51.789 55.094 1.00 15.62 47 GLY B O 1
ATOM 2319 N N . GLU B 1 48 ? 73.906 51.173 53.071 1.00 15.04 48 GLU B N 1
ATOM 2320 C CA . GLU B 1 48 ? 74.786 50.135 53.636 1.00 15.11 48 GLU B CA 1
ATOM 2321 C C . GLU B 1 48 ? 76.202 50.651 53.892 1.00 15.68 48 GLU B C 1
ATOM 2322 O O . GLU B 1 48 ? 76.785 50.377 54.953 1.00 16.81 48 GLU B O 1
ATOM 2328 N N . HIS B 1 49 ? 76.778 51.330 52.904 1.00 15.23 49 HIS B N 1
ATOM 2329 C CA . HIS B 1 49 ? 78.170 51.754 53.010 1.00 15.72 49 HIS B CA 1
ATOM 2330 C C . HIS B 1 49 ? 78.416 53.229 53.133 1.00 15.78 49 HIS B C 1
ATOM 2331 O O . HIS B 1 49 ? 79.546 53.662 53.216 1.00 16.01 49 HIS B O 1
ATOM 2338 N N . ALA B 1 50 ? 77.340 54.027 53.193 1.00 14.48 50 ALA B N 1
ATOM 2339 C CA . ALA B 1 50 ? 77.432 55.437 53.563 1.00 14.80 50 ALA B CA 1
ATOM 2340 C C . ALA B 1 50 ? 76.591 55.598 54.853 1.00 13.73 50 ALA B C 1
ATOM 2341 O O . ALA B 1 50 ? 75.684 54.791 55.056 1.00 14.52 50 ALA B O 1
ATOM 2343 N N . PRO B 1 51 ? 76.911 56.537 55.709 1.00 13.37 51 PRO B N 1
ATOM 2344 C CA . PRO B 1 51 ? 76.292 56.637 57.056 1.00 13.54 51 PRO B CA 1
ATOM 2345 C C . PRO B 1 51 ? 74.896 57.320 57.017 1.00 12.29 51 PRO B C 1
ATOM 2346 O O . PRO B 1 51 ? 74.642 58.322 57.698 1.00 14.39 51 PRO B O 1
ATOM 2350 N N . ASN B 1 52 ? 73.983 56.679 56.316 1.00 13.12 52 ASN B N 1
ATOM 2351 C CA . ASN B 1 52 ? 72.593 57.181 56.233 1.00 13.25 52 ASN B CA 1
ATOM 2352 C C . ASN B 1 52 ? 71.782 56.665 57.415 1.00 13.87 52 ASN B C 1
ATOM 2353 O O . ASN B 1 52 ? 71.727 55.452 57.680 1.00 15.63 52 ASN B O 1
ATOM 2358 N N . THR B 1 53 ? 71.082 57.594 58.058 1.00 13.67 53 THR B N 1
ATOM 2359 C CA . THR B 1 53 ? 70.002 57.183 58.958 1.00 13.36 53 THR B CA 1
ATOM 2360 C C . THR B 1 53 ? 68.710 57.038 58.144 1.00 12.58 53 THR B C 1
ATOM 2361 O O . THR B 1 53 ? 68.640 57.366 56.962 1.00 13.36 53 THR B O 1
ATOM 2365 N N . ILE B 1 54 ? 67.647 56.547 58.776 1.00 13.47 54 ILE B N 1
ATOM 2366 C CA . ILE B 1 54 ? 66.384 56.430 58.057 1.00 13.21 54 ILE B CA 1
ATOM 2367 C C . ILE B 1 54 ? 65.864 57.804 57.622 1.00 13.33 54 ILE B C 1
ATOM 2368 O O . ILE B 1 54 ? 65.239 57.894 56.561 1.00 14.20 54 ILE B O 1
ATOM 2373 N N . GLN B 1 55 ? 66.168 58.856 58.381 1.00 12.72 55 GLN B N 1
ATOM 2374 C CA . GLN B 1 55 ? 65.767 60.202 57.957 1.00 13.36 55 GLN B CA 1
ATOM 2375 C C . GLN B 1 55 ? 66.580 60.664 56.748 1.00 13.33 55 GLN B C 1
ATOM 2376 O O . GLN B 1 55 ? 66.038 61.325 55.848 1.00 13.42 55 GLN B O 1
ATOM 2382 N N . ASP B 1 56 ? 67.867 60.324 56.691 1.00 13.24 56 ASP B N 1
ATOM 2383 C CA . ASP B 1 56 ? 68.619 60.695 55.478 1.00 13.19 56 ASP B CA 1
ATOM 2384 C C . ASP B 1 56 ? 68.051 59.999 54.275 1.00 13.51 56 ASP B C 1
ATOM 2385 O O . ASP B 1 56 ? 67.941 60.593 53.193 1.00 13.08 56 ASP B O 1
ATOM 2390 N N . LEU B 1 57 ? 67.656 58.737 54.419 1.00 13.28 57 LEU B N 1
ATOM 2391 C CA . LEU B 1 57 ? 67.046 58.025 53.290 1.00 13.11 57 LEU B CA 1
ATOM 2392 C C . LEU B 1 57 ? 65.750 58.710 52.882 1.00 13.50 57 LEU B C 1
ATOM 2393 O O . LEU B 1 57 ? 65.519 58.912 51.672 1.00 13.59 57 LEU B O 1
ATOM 2398 N N . TYR B 1 58 ? 64.936 59.086 53.864 1.00 13.32 58 TYR B N 1
ATOM 2399 C CA . TYR B 1 58 ? 63.684 59.791 53.572 1.00 12.98 58 TYR B CA 1
ATOM 2400 C C . TYR B 1 58 ? 63.923 61.049 52.773 1.00 12.70 58 TYR B C 1
ATOM 2401 O O . TYR B 1 58 ? 63.238 61.336 51.780 1.00 14.13 58 TYR B O 1
ATOM 2410 N N . HIS B 1 59 ? 64.905 61.840 53.249 1.00 13.29 59 HIS B N 1
ATOM 2411 C CA . HIS B 1 59 ? 65.186 63.110 52.586 1.00 13.44 59 HIS B CA 1
ATOM 2412 C C . HIS B 1 59 ? 65.689 62.969 51.192 1.00 13.23 59 HIS B C 1
ATOM 2413 O O . HIS B 1 59 ? 65.338 63.768 50.306 1.00 14.34 59 HIS B O 1
ATOM 2420 N N . GLN B 1 60 ? 66.480 61.940 50.939 1.00 13.66 60 GLN B N 1
ATOM 2421 C CA . GLN B 1 60 ? 66.943 61.688 49.571 1.00 13.72 60 GLN B CA 1
ATOM 2422 C C . GLN B 1 60 ? 65.789 61.227 48.684 1.00 14.10 60 GLN B C 1
ATOM 2423 O O . GLN B 1 60 ? 65.731 61.627 47.526 1.00 14.75 60 GLN B O 1
ATOM 2429 N N . LEU B 1 61 ? 64.851 60.431 49.193 1.00 14.26 61 LEU B N 1
ATOM 2430 C CA . LEU B 1 61 ? 63.655 60.125 48.411 1.00 13.84 61 LEU B CA 1
ATOM 2431 C C . LEU B 1 61 ? 62.861 61.377 48.100 1.00 13.56 61 LEU B C 1
ATOM 2432 O O . LEU B 1 61 ? 62.419 61.550 46.947 1.00 14.59 61 LEU B O 1
ATOM 2437 N N . GLN B 1 62 ? 62.689 62.273 49.063 1.00 13.95 62 GLN B N 1
ATOM 2438 C CA . GLN B 1 62 ? 61.942 63.484 48.781 1.00 13.71 62 GLN B CA 1
ATOM 2439 C C . GLN B 1 62 ? 62.674 64.315 47.728 1.00 14.59 62 GLN B C 1
ATOM 2440 O O . GLN B 1 62 ? 62.034 64.955 46.850 1.00 14.94 62 GLN B O 1
ATOM 2446 N N . ALA B 1 63 ? 63.993 64.353 47.815 1.00 14.28 63 ALA B N 1
ATOM 2447 C CA . ALA B 1 63 ? 64.744 65.201 46.897 1.00 14.99 63 ALA B CA 1
ATOM 2448 C C . ALA B 1 63 ? 64.597 64.746 45.466 1.00 14.42 63 ALA B C 1
ATOM 2449 O O . ALA B 1 63 ? 64.465 65.584 44.543 1.00 15.31 63 ALA B O 1
ATOM 2451 N N . VAL B 1 64 ? 64.660 63.432 45.230 1.00 13.60 64 VAL B N 1
ATOM 2452 C CA . VAL B 1 64 ? 64.668 62.944 43.856 1.00 14.55 64 VAL B CA 1
ATOM 2453 C C . VAL B 1 64 ? 63.262 62.817 43.272 1.00 14.66 64 VAL B C 1
ATOM 2454 O O . VAL B 1 64 ? 63.129 62.645 42.059 1.00 14.79 64 VAL B O 1
ATOM 2458 N N . ALA B 1 65 ? 62.237 62.864 44.105 1.00 14.81 65 ALA B N 1
ATOM 2459 C CA . ALA B 1 65 ? 60.888 62.489 43.704 1.00 15.14 65 ALA B CA 1
ATOM 2460 C C . ALA B 1 65 ? 60.378 63.180 42.452 1.00 15.37 65 ALA B C 1
ATOM 2461 O O . ALA B 1 65 ? 59.692 62.504 41.658 1.00 16.09 65 ALA B O 1
ATOM 2463 N N . PRO B 1 66 ? 60.596 64.481 42.200 1.00 13.77 66 PRO B N 1
ATOM 2464 C CA . PRO B 1 66 ? 59.990 65.081 40.992 1.00 14.47 66 PRO B CA 1
ATOM 2465 C C . PRO B 1 66 ? 60.715 64.766 39.699 1.00 15.01 66 PRO B C 1
ATOM 2466 O O . PRO B 1 66 ? 60.225 65.151 38.627 1.00 17.53 66 PRO B O 1
ATOM 2470 N N . TYR B 1 67 ? 61.866 64.124 39.774 1.00 14.84 67 TYR B N 1
ATOM 2471 C CA . TYR B 1 67 ? 62.695 63.907 38.603 1.00 15.78 67 TYR B CA 1
ATOM 2472 C C . TYR B 1 67 ? 62.455 62.526 38.026 1.00 15.96 67 TYR B C 1
ATOM 2473 O O . TYR B 1 67 ? 61.856 61.663 38.657 1.00 17.69 67 TYR B O 1
ATOM 2482 N N . ALA B 1 68 ? 62.951 62.322 36.810 1.00 16.97 68 ALA B N 1
ATOM 2483 C CA . ALA B 1 68 ? 62.708 61.066 36.112 1.00 17.28 68 ALA B CA 1
ATOM 2484 C C . ALA B 1 68 ? 63.498 59.881 36.659 1.00 18.19 68 ALA B C 1
ATOM 2485 O O . ALA B 1 68 ? 63.038 58.742 36.584 1.00 20.31 68 ALA B O 1
ATOM 2487 N N . SER B 1 69 ? 64.672 60.119 37.220 1.00 17.14 69 SER B N 1
ATOM 2488 C CA . SER B 1 69 ? 65.506 59.002 37.752 1.00 16.92 69 SER B CA 1
ATOM 2489 C C . SER B 1 69 ? 64.798 58.230 38.856 1.00 18.02 69 SER B C 1
ATOM 2490 O O . SER B 1 69 ? 64.229 58.875 39.760 1.00 18.72 69 SER B O 1
ATOM 2493 N N . GLN B 1 70 ? 64.808 56.906 38.828 1.00 17.58 70 GLN B N 1
ATOM 2494 C CA . GLN B 1 70 ? 64.092 56.133 39.843 1.00 17.78 70 GLN B CA 1
ATOM 2495 C C . GLN B 1 70 ? 65.002 55.725 40.995 1.00 16.95 70 GLN B C 1
ATOM 2496 O O . GLN B 1 70 ? 66.100 55.230 40.780 1.00 17.22 70 GLN B O 1
ATOM 2502 N N . PRO B 1 71 ? 64.568 55.936 42.234 1.00 15.61 71 PRO B N 1
ATOM 2503 C CA . PRO B 1 71 ? 65.385 55.585 43.372 1.00 16.36 71 PRO B CA 1
ATOM 2504 C C . PRO B 1 71 ? 65.310 54.132 43.736 1.00 15.83 71 PRO B C 1
ATOM 2505 O O . PRO B 1 71 ? 64.261 53.481 43.619 1.00 16.61 71 PRO B O 1
ATOM 2509 N N . VAL B 1 72 ? 66.459 53.610 44.164 1.00 15.50 72 VAL B N 1
ATOM 2510 C CA . VAL B 1 72 ? 66.534 52.277 44.726 1.00 15.10 72 VAL B CA 1
ATOM 2511 C C . VAL B 1 72 ? 67.215 52.433 46.087 1.00 15.23 72 VAL B C 1
ATOM 2512 O O . VAL B 1 72 ? 68.210 53.155 46.176 1.00 15.60 72 VAL B O 1
ATOM 2516 N N . ILE B 1 73 ? 66.677 51.797 47.123 1.00 14.57 73 ILE B N 1
ATOM 2517 C CA . ILE B 1 73 ? 67.281 51.921 48.440 1.00 15.90 73 ILE B CA 1
ATOM 2518 C C . ILE B 1 73 ? 67.955 50.643 48.839 1.00 15.95 73 ILE B C 1
ATOM 2519 O O . ILE B 1 73 ? 67.382 49.564 48.697 1.00 15.13 73 ILE B O 1
ATOM 2524 N N . ARG B 1 74 ? 69.175 50.777 49.350 1.00 15.52 74 ARG B N 1
ATOM 2525 C CA . ARG B 1 74 ? 69.873 49.654 49.984 1.00 15.55 74 ARG B CA 1
ATOM 2526 C C . ARG B 1 74 ? 69.942 49.918 51.492 1.00 16.14 74 ARG B C 1
ATOM 2527 O O . ARG B 1 74 ? 70.575 50.877 51.920 1.00 16.87 74 ARG B O 1
ATOM 2535 N N . PRO B 1 75 ? 69.303 49.088 52.319 1.00 15.84 75 PRO B N 1
ATOM 2536 C CA . PRO B 1 75 ? 69.403 49.256 53.788 1.00 16.49 75 PRO B CA 1
ATOM 2537 C C . PRO B 1 75 ? 70.717 48.710 54.323 1.00 17.07 75 PRO B C 1
ATOM 2538 O O . PRO B 1 75 ? 71.440 48.024 53.602 1.00 17.35 75 PRO B O 1
ATOM 2542 N N . VAL B 1 76 ? 71.016 48.961 55.597 1.00 17.58 76 VAL B N 1
ATOM 2543 C CA . VAL B 1 76 ? 72.311 48.489 56.128 1.00 19.23 76 VAL B CA 1
ATOM 2544 C C . VAL B 1 76 ? 72.349 46.960 56.195 1.00 18.92 76 VAL B C 1
ATOM 2545 O O . VAL B 1 76 ? 73.414 46.380 56.066 1.00 20.33 76 VAL B O 1
ATOM 2549 N N . GLU B 1 77 ? 71.193 46.334 56.360 1.00 18.74 77 GLU B N 1
ATOM 2550 C CA . GLU B 1 77 ? 71.087 44.886 56.363 1.00 20.41 77 GLU B CA 1
ATOM 2551 C C . GLU B 1 77 ? 69.682 44.520 55.926 1.00 18.74 77 GLU B C 1
ATOM 2552 O O . GLU B 1 77 ? 68.775 45.307 56.179 1.00 17.42 77 GLU B O 1
ATOM 2558 N N . GLY B 1 78 ? 69.471 43.353 55.308 1.00 18.27 78 GLY B N 1
ATOM 2559 C CA . GLY B 1 78 ? 68.114 42.923 54.964 1.00 18.52 78 GLY B CA 1
ATOM 2560 C C . GLY B 1 78 ? 67.358 42.235 56.085 1.00 18.63 78 GLY B C 1
ATOM 2561 O O . GLY B 1 78 ? 66.767 41.180 55.887 1.00 19.74 78 GLY B O 1
ATOM 2562 N N . SER B 1 79 ? 67.313 42.870 57.247 1.00 17.48 79 SER B N 1
ATOM 2563 C CA . SER B 1 79 ? 66.570 42.326 58.371 1.00 17.33 79 SER B CA 1
ATOM 2564 C C . SER B 1 79 ? 65.115 42.756 58.286 1.00 18.37 79 SER B C 1
ATOM 2565 O O . SER B 1 79 ? 64.789 43.748 57.631 1.00 17.93 79 SER B O 1
ATOM 2568 N N . LYS B 1 80 ? 64.236 42.015 58.937 1.00 19.91 80 LYS B N 1
ATOM 2569 C CA . LYS B 1 80 ? 62.820 42.402 59.023 1.00 21.24 80 LYS B CA 1
ATOM 2570 C C . LYS B 1 80 ? 62.604 43.852 59.411 1.00 21.13 80 LYS B C 1
ATOM 2571 O O . LYS B 1 80 ? 61.885 44.562 58.692 1.00 20.46 80 LYS B O 1
ATOM 2577 N N . PRO B 1 81 ? 63.157 44.334 60.527 1.00 19.38 81 PRO B N 1
ATOM 2578 C CA . PRO B 1 81 ? 62.860 45.707 60.940 1.00 19.65 81 PRO B CA 1
ATOM 2579 C C . PRO B 1 81 ? 63.426 46.770 60.001 1.00 18.37 81 PRO B C 1
ATOM 2580 O O . PRO B 1 81 ? 62.832 47.838 59.821 1.00 19.24 81 PRO B O 1
ATOM 2584 N N . LEU B 1 82 ? 64.573 46.513 59.393 1.00 17.35 82 LEU B N 1
ATOM 2585 C CA . LEU B 1 82 ? 65.152 47.528 58.537 1.00 17.33 82 LEU B CA 1
ATOM 2586 C C . LEU B 1 82 ? 64.441 47.592 57.194 1.00 16.02 82 LEU B C 1
ATOM 2587 O O . LEU B 1 82 ? 64.311 48.689 56.617 1.00 16.63 82 LEU B O 1
ATOM 2592 N N . ILE B 1 83 ? 63.988 46.442 56.689 1.00 16.55 83 ILE B N 1
ATOM 2593 C CA . ILE B 1 83 ? 63.153 46.407 55.486 1.00 17.25 83 ILE B CA 1
ATOM 2594 C C . ILE B 1 83 ? 61.812 47.106 55.782 1.00 17.71 83 ILE B C 1
ATOM 2595 O O . ILE B 1 83 ? 61.350 47.905 54.967 1.00 17.43 83 ILE B O 1
ATOM 2600 N N . LYS B 1 84 ? 61.233 46.883 56.958 1.00 17.96 84 LYS B N 1
ATOM 2601 C CA . LYS B 1 84 ? 60.002 47.572 57.394 1.00 18.31 84 LYS B CA 1
ATOM 2602 C C . LYS B 1 84 ? 60.169 49.048 57.254 1.00 17.93 84 LYS B C 1
ATOM 2603 O O . LYS B 1 84 ? 59.299 49.754 56.690 1.00 17.90 84 LYS B O 1
ATOM 2609 N N . GLN B 1 85 ? 61.255 49.580 57.795 1.00 16.98 85 GLN B N 1
ATOM 2610 C CA . GLN B 1 85 ? 61.442 51.026 57.804 1.00 17.04 85 GLN B CA 1
ATOM 2611 C C . GLN B 1 85 ? 61.489 51.610 56.419 1.00 15.96 85 GLN B C 1
ATOM 2612 O O . GLN B 1 85 ? 60.874 52.634 56.149 1.00 16.31 85 GLN B O 1
ATOM 2618 N N . VAL B 1 86 ? 62.194 50.952 55.502 1.00 15.06 86 VAL B N 1
ATOM 2619 C CA . VAL B 1 86 ? 62.342 51.549 54.173 1.00 16.26 86 VAL B CA 1
ATOM 2620 C C . VAL B 1 86 ? 61.100 51.337 53.316 1.00 15.53 86 VAL B C 1
ATOM 2621 O O . VAL B 1 86 ? 60.740 52.206 52.532 1.00 16.75 86 VAL B O 1
ATOM 2625 N N . LEU B 1 87 ? 60.353 50.262 53.565 1.00 15.09 87 LEU B N 1
ATOM 2626 C CA . LEU B 1 87 ? 59.097 50.101 52.831 1.00 16.26 87 LEU B CA 1
ATOM 2627 C C . LEU B 1 87 ? 58.109 51.144 53.290 1.00 15.71 87 LEU B C 1
ATOM 2628 O O . LEU B 1 87 ? 57.356 51.712 52.481 1.00 16.16 87 LEU B O 1
ATOM 2633 N N . ASP B 1 88 ? 58.084 51.475 54.573 1.00 14.90 88 ASP B N 1
ATOM 2634 C CA . ASP B 1 88 ? 57.059 52.377 55.097 1.00 16.08 88 ASP B CA 1
ATOM 2635 C C . ASP B 1 88 ? 57.271 53.792 54.596 1.00 15.85 88 ASP B C 1
ATOM 2636 O O . ASP B 1 88 ? 56.262 54.540 54.449 1.00 16.64 88 ASP B O 1
ATOM 2641 N N . ILE B 1 89 ? 58.524 54.190 54.349 1.00 16.13 89 ILE B N 1
ATOM 2642 C CA . ILE B 1 89 ? 58.791 55.504 53.789 1.00 15.64 89 ILE B CA 1
ATOM 2643 C C . ILE B 1 89 ? 58.550 55.563 52.281 1.00 15.51 89 ILE B C 1
ATOM 2644 O O . ILE B 1 89 ? 58.718 56.668 51.695 1.00 15.92 89 ILE B O 1
ATOM 2649 N N . GLY B 1 90 ? 58.089 54.475 51.682 1.00 15.19 90 GLY B N 1
ATOM 2650 C CA . GLY B 1 90 ? 57.708 54.510 50.280 1.00 15.61 90 GLY B CA 1
ATOM 2651 C C . GLY B 1 90 ? 58.800 54.144 49.328 1.00 15.66 90 GLY B C 1
ATOM 2652 O O . GLY B 1 90 ? 58.642 54.378 48.112 1.00 16.97 90 GLY B O 1
ATOM 2653 N N . ALA B 1 91 ? 59.864 53.491 49.792 1.00 15.47 91 ALA B N 1
ATOM 2654 C CA . ALA B 1 91 ? 60.824 52.943 48.832 1.00 15.93 91 ALA B CA 1
ATOM 2655 C C . ALA B 1 91 ? 60.173 51.765 48.121 1.00 16.94 91 ALA B C 1
ATOM 2656 O O . ALA B 1 91 ? 59.879 50.755 48.773 1.00 19.09 91 ALA B O 1
ATOM 2658 N N . GLN B 1 92 ? 60.056 51.854 46.802 1.00 16.73 92 GLN B N 1
ATOM 2659 C CA . GLN B 1 92 ? 59.393 50.774 46.062 1.00 18.90 92 GLN B CA 1
ATOM 2660 C C . GLN B 1 92 ? 60.351 49.752 45.465 1.00 17.29 92 GLN B C 1
ATOM 2661 O O . GLN B 1 92 ? 59.900 48.691 44.986 1.00 18.46 92 GLN B O 1
ATOM 2667 N N . THR B 1 93 ? 61.637 50.068 45.421 1.00 16.47 93 THR B N 1
ATOM 2668 C CA . THR B 1 93 ? 62.644 49.162 44.854 1.00 16.41 93 THR B CA 1
ATOM 2669 C C . THR B 1 93 ? 63.762 49.059 45.858 1.00 16.14 93 THR B C 1
ATOM 2670 O O . THR B 1 93 ? 64.385 50.083 46.210 1.00 15.35 93 THR B O 1
ATOM 2674 N N . LEU B 1 94 ? 64.050 47.841 46.302 1.00 15.36 94 LEU B N 1
ATOM 2675 C CA . LEU B 1 94 ? 65.104 47.597 47.297 1.00 15.44 94 LEU B CA 1
ATOM 2676 C C . LEU B 1 94 ? 66.229 46.775 46.738 1.00 15.11 94 LEU B C 1
ATOM 2677 O O . LEU B 1 94 ? 65.965 45.835 45.972 1.00 17.13 94 LEU B O 1
ATOM 2682 N N . LEU B 1 95 ? 67.465 47.095 47.129 1.00 14.54 95 LEU B N 1
ATOM 2683 C CA . LEU B 1 95 ? 68.646 46.246 46.859 1.00 15.23 95 LEU B CA 1
ATOM 2684 C C . LEU B 1 95 ? 69.104 45.713 48.187 1.00 16.34 95 LEU B C 1
ATOM 2685 O O . LEU B 1 95 ? 69.494 46.500 49.077 1.00 15.63 95 LEU B O 1
ATOM 2690 N N . ILE B 1 96 ? 68.995 44.402 48.377 1.00 15.90 96 ILE B N 1
ATOM 2691 C CA . ILE B 1 96 ? 69.247 43.822 49.690 1.00 16.30 96 ILE B CA 1
ATOM 2692 C C . ILE B 1 96 ? 70.614 43.159 49.681 1.00 16.61 96 ILE B C 1
ATOM 2693 O O . ILE B 1 96 ? 70.873 42.280 48.831 1.00 16.53 96 ILE B O 1
ATOM 2698 N N . PRO B 1 97 ? 71.516 43.542 50.576 1.00 16.99 97 PRO B N 1
ATOM 2699 C CA . PRO B 1 97 ? 72.867 42.978 50.560 1.00 17.85 97 PRO B CA 1
ATOM 2700 C C . PRO B 1 97 ? 72.930 41.585 51.167 1.00 18.95 97 PRO B C 1
ATOM 2701 O O . PRO B 1 97 ? 72.075 41.201 51.963 1.00 19.72 97 PRO B O 1
ATOM 2705 N N . MET B 1 98 ? 73.991 40.860 50.822 1.00 20.14 98 MET B N 1
ATOM 2706 C CA . MET B 1 98 ? 74.380 39.644 51.543 1.00 21.60 98 MET B CA 1
ATOM 2707 C C . MET B 1 98 ? 73.277 38.580 51.591 1.00 20.47 98 MET B C 1
ATOM 2708 O O . MET B 1 98 ? 73.010 37.989 52.662 1.00 21.81 98 MET B O 1
ATOM 2713 N N . VAL B 1 99 ? 72.635 38.323 50.453 1.00 20.20 99 VAL B N 1
ATOM 2714 C CA . VAL B 1 99 ? 71.672 37.239 50.359 1.00 19.51 99 VAL B CA 1
ATOM 2715 C C . VAL B 1 99 ? 72.400 35.960 49.886 1.00 20.05 99 VAL B C 1
ATOM 2716 O O . VAL B 1 99 ? 72.780 35.857 48.736 1.00 20.25 99 VAL B O 1
ATOM 2720 N N . ASP B 1 100 ? 72.593 35.007 50.798 1.00 20.91 100 ASP B N 1
ATOM 2721 C CA . ASP B 1 100 ? 73.453 33.841 50.530 1.00 22.06 100 ASP B CA 1
ATOM 2722 C C . ASP B 1 100 ? 72.694 32.546 50.278 1.00 20.91 100 ASP B C 1
ATOM 2723 O O . ASP B 1 100 ? 73.275 31.616 49.738 1.00 20.69 100 ASP B O 1
ATOM 2728 N N . THR B 1 101 ? 71.426 32.466 50.675 1.00 20.27 101 THR B N 1
ATOM 2729 C CA . THR B 1 101 ? 70.650 31.221 50.526 1.00 20.36 101 THR B CA 1
ATOM 2730 C C . THR B 1 101 ? 69.234 31.503 50.073 1.00 19.57 101 THR B C 1
ATOM 2731 O O . THR B 1 101 ? 68.740 32.617 50.239 1.00 19.03 101 THR B O 1
ATOM 2735 N N . ALA B 1 102 ? 68.566 30.484 49.542 1.00 19.20 102 ALA B N 1
ATOM 2736 C CA . ALA B 1 102 ? 67.165 30.635 49.171 1.00 19.60 102 ALA B CA 1
ATOM 2737 C C . ALA B 1 102 ? 66.276 30.901 50.380 1.00 19.20 102 ALA B C 1
ATOM 2738 O O . ALA B 1 102 ? 65.275 31.597 50.268 1.00 19.71 102 ALA B O 1
ATOM 2740 N N . GLU B 1 103 ? 66.601 30.299 51.520 1.00 20.20 103 GLU B N 1
ATOM 2741 C CA . GLU B 1 103 ? 65.826 30.555 52.718 1.00 20.68 103 GLU B CA 1
ATOM 2742 C C . GLU B 1 103 ? 65.918 32.022 53.111 1.00 20.70 103 GLU B C 1
ATOM 2743 O O . GLU B 1 103 ? 64.896 32.643 53.448 1.00 20.61 103 GLU B O 1
ATOM 2749 N N . GLN B 1 104 ? 67.122 32.587 53.053 1.00 20.59 104 GLN B N 1
ATOM 2750 C CA . GLN B 1 104 ? 67.279 34.024 53.309 1.00 21.53 104 GLN B CA 1
ATOM 2751 C C . GLN B 1 104 ? 66.480 34.851 52.303 1.00 20.12 104 GLN B C 1
ATOM 2752 O O . GLN B 1 104 ? 65.834 35.838 52.688 1.00 19.19 104 GLN B O 1
ATOM 2758 N N . ALA B 1 105 ? 66.482 34.449 51.030 1.00 19.35 105 ALA B N 1
ATOM 2759 C CA . ALA B 1 105 ? 65.684 35.162 50.041 1.00 18.87 105 ALA B CA 1
ATOM 2760 C C . ALA B 1 105 ? 64.187 35.074 50.316 1.00 18.45 105 ALA B C 1
ATOM 2761 O O . ALA B 1 105 ? 63.482 36.069 50.188 1.00 18.10 105 ALA B O 1
ATOM 2763 N N . ARG B 1 106 ? 63.706 33.905 50.754 1.00 18.35 106 ARG B N 1
ATOM 2764 C CA . ARG B 1 106 ? 62.293 33.772 51.115 1.00 19.13 106 ARG B CA 1
ATOM 2765 C C . ARG B 1 106 ? 61.938 34.672 52.294 1.00 17.85 106 ARG B C 1
ATOM 2766 O O . ARG B 1 106 ? 60.856 35.261 52.336 1.00 18.71 106 ARG B O 1
ATOM 2774 N N . GLN B 1 107 ? 62.846 34.750 53.263 1.00 18.71 107 GLN B N 1
ATOM 2775 C CA . GLN B 1 107 ? 62.590 35.595 54.445 1.00 18.89 107 GLN B CA 1
ATOM 2776 C C . GLN B 1 107 ? 62.548 37.073 54.053 1.00 18.69 107 GLN B C 1
ATOM 2777 O O . GLN B 1 107 ? 61.733 37.836 54.582 1.00 18.94 107 GLN B O 1
ATOM 2783 N N . VAL B 1 108 ? 63.415 37.475 53.128 1.00 18.78 108 VAL B N 1
ATOM 2784 C CA . VAL B 1 108 ? 63.376 38.854 52.612 1.00 19.28 108 VAL B CA 1
ATOM 2785 C C . VAL B 1 108 ? 62.033 39.128 51.924 1.00 19.24 108 VAL B C 1
ATOM 2786 O O . VAL B 1 108 ? 61.369 40.110 52.211 1.00 19.02 108 VAL B O 1
ATOM 2790 N N . VAL B 1 109 ? 61.589 38.226 51.046 1.00 19.05 109 VAL B N 1
ATOM 2791 C CA . VAL B 1 109 ? 60.278 38.404 50.428 1.00 19.38 109 VAL B CA 1
ATOM 2792 C C . VAL B 1 109 ? 59.171 38.485 51.492 1.00 19.12 109 VAL B C 1
ATOM 2793 O O . VAL B 1 109 ? 58.293 39.337 51.425 1.00 18.93 109 VAL B O 1
ATOM 2797 N N . SER B 1 110 ? 59.202 37.589 52.484 1.00 19.01 110 SER B N 1
ATOM 2798 C CA . SER B 1 110 ? 58.192 37.590 53.545 1.00 19.71 110 SER B CA 1
ATOM 2799 C C . SER B 1 110 ? 58.135 38.918 54.293 1.00 20.16 110 SER B C 1
ATOM 2800 O O . SER B 1 110 ? 57.065 39.377 54.664 1.00 20.61 110 SER B O 1
ATOM 2803 N N . ALA B 1 111 ? 59.292 39.529 54.518 1.00 19.95 111 ALA B N 1
ATOM 2804 C CA . ALA B 1 111 ? 59.367 40.796 55.235 1.00 20.85 111 ALA B CA 1
ATOM 2805 C C . ALA B 1 111 ? 58.673 41.906 54.448 1.00 21.14 111 ALA B C 1
ATOM 2806 O O . ALA B 1 111 ? 58.306 42.954 55.016 1.00 22.25 111 ALA B O 1
ATOM 2808 N N . THR B 1 112 ? 58.508 41.706 53.144 1.00 21.06 112 THR B N 1
ATOM 2809 C CA . THR B 1 112 ? 57.882 42.720 52.287 1.00 21.62 112 THR B CA 1
ATOM 2810 C C . THR B 1 112 ? 56.396 42.536 52.006 1.00 23.17 112 THR B C 1
ATOM 2811 O O . THR B 1 112 ? 55.789 43.369 51.314 1.00 24.44 112 THR B O 1
ATOM 2815 N N . ARG B 1 113 ? 55.813 41.442 52.493 1.00 23.54 113 ARG B N 1
ATOM 2816 C CA . ARG B 1 113 ? 54.429 41.104 52.149 1.00 23.55 113 ARG B CA 1
ATOM 2817 C C . ARG B 1 113 ? 53.523 41.064 53.367 1.00 23.83 113 ARG B C 1
ATOM 2818 O O . ARG B 1 113 ? 53.899 40.558 54.421 1.00 24.34 113 ARG B O 1
ATOM 2826 N N . TYR B 1 114 ? 52.344 41.671 53.249 1.00 24.73 114 TYR B N 1
ATOM 2827 C CA . TYR B 1 114 ? 51.346 41.540 54.289 1.00 25.44 114 TYR B CA 1
ATOM 2828 C C . TYR B 1 114 ? 50.774 40.127 54.256 1.00 26.99 114 TYR B C 1
ATOM 2829 O O . TYR B 1 114 ? 50.830 39.445 53.230 1.00 27.42 114 TYR B O 1
ATOM 2838 N N . PRO B 1 115 ? 50.218 39.682 55.371 1.00 28.27 115 PRO B N 1
ATOM 2839 C CA . PRO B 1 115 ? 49.437 38.444 55.371 1.00 29.80 115 PRO B CA 1
ATOM 2840 C C . PRO B 1 115 ? 48.367 38.462 54.263 1.00 30.92 115 PRO B C 1
ATOM 2841 O O . PRO B 1 115 ? 47.757 39.514 54.027 1.00 31.42 115 PRO B O 1
ATOM 2845 N N . PRO B 1 116 ? 48.140 37.331 53.585 1.00 32.51 116 PRO B N 1
ATOM 2846 C CA . PRO B 1 116 ? 48.548 36.012 54.074 1.00 33.52 116 PRO B CA 1
ATOM 2847 C C . PRO B 1 116 ? 49.934 35.619 53.591 1.00 34.77 116 PRO B C 1
ATOM 2848 O O . PRO B 1 116 ? 50.474 34.609 54.045 1.00 36.22 116 PRO B O 1
ATOM 2852 N N . TYR B 1 117 ? 50.508 36.421 52.694 1.00 35.34 117 TYR B N 1
ATOM 2853 C CA . TYR B 1 117 ? 51.718 36.031 51.970 1.00 35.77 117 TYR B CA 1
ATOM 2854 C C . TYR B 1 117 ? 53.028 36.211 52.748 1.00 35.05 117 TYR B C 1
ATOM 2855 O O . TYR B 1 117 ? 53.948 35.398 52.613 1.00 35.48 117 TYR B O 1
ATOM 2864 N N . GLY B 1 118 ? 53.097 37.249 53.577 1.00 33.12 118 GLY B N 1
ATOM 2865 C CA . GLY B 1 118 ? 54.289 37.511 54.386 1.00 31.68 118 GLY B CA 1
ATOM 2866 C C . GLY B 1 118 ? 53.947 37.940 55.798 1.00 30.95 118 GLY B C 1
ATOM 2867 O O . GLY B 1 118 ? 52.835 37.707 56.263 1.00 30.81 118 GLY B O 1
ATOM 2868 N N . GLU B 1 119 ? 54.899 38.596 56.469 1.00 29.47 119 GLU B N 1
ATOM 2869 C CA . GLU B 1 119 ? 54.738 39.003 57.867 1.00 30.15 119 GLU B CA 1
ATOM 2870 C C . GLU B 1 119 ? 54.860 40.515 58.046 1.00 28.57 119 GLU B C 1
ATOM 2871 O O . GLU B 1 119 ? 55.128 40.989 59.150 1.00 28.46 119 GLU B O 1
ATOM 2877 N N . ARG B 1 120 ? 54.673 41.279 56.981 1.00 27.28 120 ARG B N 1
ATOM 2878 C CA . ARG B 1 120 ? 54.793 42.742 57.099 1.00 25.79 120 ARG B CA 1
ATOM 2879 C C . ARG B 1 120 ? 53.669 43.268 57.967 1.00 25.93 120 ARG B C 1
ATOM 2880 O O . ARG B 1 120 ? 52.511 42.885 57.764 1.00 25.51 120 ARG B O 1
ATOM 2888 N N . GLY B 1 121 ? 54.008 44.110 58.946 1.00 25.96 121 GLY B N 1
ATOM 2889 C CA . GLY B 1 121 ? 53.031 44.703 59.847 1.00 25.63 121 GLY B CA 1
ATOM 2890 C C . GLY B 1 121 ? 52.413 45.929 59.206 1.00 25.01 121 GLY B C 1
ATOM 2891 O O . GLY B 1 121 ? 53.091 46.660 58.461 1.00 25.73 121 GLY B O 1
ATOM 2892 N N . VAL B 1 122 ? 51.138 46.179 59.487 1.00 25.65 122 VAL B N 1
ATOM 2893 C CA . VAL B 1 122 ? 50.464 47.363 58.945 1.00 26.43 122 VAL B CA 1
ATOM 2894 C C . VAL B 1 122 ? 51.052 48.665 59.468 1.00 26.43 122 VAL B C 1
ATOM 2895 O O . VAL B 1 122 ? 51.697 48.704 60.523 1.00 26.53 122 VAL B O 1
ATOM 2899 N N . GLY B 1 123 ? 50.787 49.742 58.746 1.00 26.58 123 GLY B N 1
ATOM 2900 C CA . GLY B 1 123 ? 51.207 51.061 59.172 1.00 26.70 123 GLY B CA 1
ATOM 2901 C C . GLY B 1 123 ? 51.468 51.969 57.993 1.00 27.76 123 GLY B C 1
ATOM 2902 O O . GLY B 1 123 ? 51.456 53.184 58.143 1.00 27.04 123 GLY B O 1
ATOM 2903 N N . ALA B 1 124 ? 51.706 51.395 56.822 1.00 27.75 124 ALA B N 1
ATOM 2904 C CA . ALA B 1 124 ? 51.942 52.206 55.619 1.00 27.81 124 ALA B CA 1
ATOM 2905 C C . ALA B 1 124 ? 50.775 53.147 55.244 1.00 28.18 124 ALA B C 1
ATOM 2906 O O . ALA B 1 124 ? 50.990 54.179 54.609 1.00 27.71 124 ALA B O 1
ATOM 2908 N N . SER B 1 125 ? 49.552 52.845 55.693 1.00 28.85 125 SER B N 1
ATOM 2909 C CA . SER B 1 125 ? 48.419 53.781 55.537 1.00 29.13 125 SER B CA 1
ATOM 2910 C C . SER B 1 125 ? 48.607 55.164 56.134 1.00 29.18 125 SER B C 1
ATOM 2911 O O . SER B 1 125 ? 47.971 56.128 55.691 1.00 31.18 125 SER B O 1
ATOM 2914 N N . VAL B 1 126 ? 49.400 55.273 57.199 1.00 27.93 126 VAL B N 1
ATOM 2915 C CA . VAL B 1 126 ? 49.609 56.540 57.873 1.00 28.06 126 VAL B CA 1
ATOM 2916 C C . VAL B 1 126 ? 51.061 56.923 57.673 1.00 26.16 126 VAL B C 1
ATOM 2917 O O . VAL B 1 126 ? 51.674 57.607 58.516 1.00 28.28 126 VAL B O 1
ATOM 2921 N N . ALA B 1 127 ? 51.607 56.444 56.554 1.00 23.26 127 ALA B N 1
ATOM 2922 C CA . ALA B 1 127 ? 52.992 56.732 56.214 1.00 19.48 127 ALA B CA 1
ATOM 2923 C C . ALA B 1 127 ? 53.107 57.166 54.775 1.00 17.93 127 ALA B C 1
ATOM 2924 O O . ALA B 1 127 ? 52.135 57.193 54.016 1.00 17.85 127 ALA B O 1
ATOM 2926 N N . ARG B 1 128 ? 54.331 57.492 54.378 1.00 16.27 128 ARG B N 1
ATOM 2927 C CA . ARG B 1 128 ? 54.557 57.908 53.004 1.00 15.98 128 ARG B CA 1
ATOM 2928 C C . ARG B 1 128 ? 54.239 56.844 51.977 1.00 16.60 128 ARG B C 1
ATOM 2929 O O . ARG B 1 128 ? 53.836 57.182 50.861 1.00 17.19 128 ARG B O 1
ATOM 2937 N N . ALA B 1 129 ? 54.416 55.562 52.309 1.00 15.71 129 ALA B N 1
ATOM 2938 C CA . ALA B 1 129 ? 54.165 54.492 51.332 1.00 16.80 129 ALA B CA 1
ATOM 2939 C C . ALA B 1 129 ? 52.790 54.558 50.684 1.00 17.09 129 ALA B C 1
ATOM 2940 O O . ALA B 1 129 ? 52.666 54.368 49.475 1.00 17.63 129 ALA B O 1
ATOM 2942 N N . ALA B 1 130 ? 51.761 54.834 51.465 1.00 18.19 130 ALA B N 1
ATOM 2943 C CA . ALA B 1 130 ? 50.416 54.974 50.884 1.00 18.96 130 ALA B CA 1
ATOM 2944 C C . ALA B 1 130 ? 50.028 56.439 50.698 1.00 19.02 130 ALA B C 1
ATOM 2945 O O . ALA B 1 130 ? 48.834 56.787 50.553 1.00 18.89 130 ALA B O 1
ATOM 2947 N N . ARG B 1 131 ? 51.032 57.324 50.733 1.00 18.44 131 ARG B N 1
ATOM 2948 C CA . ARG B 1 131 ? 50.810 58.782 50.744 1.00 17.66 131 ARG B CA 1
ATOM 2949 C C . ARG B 1 131 ? 49.690 59.168 51.718 1.00 16.86 131 ARG B C 1
ATOM 2950 O O . ARG B 1 131 ? 48.771 59.927 51.386 1.00 17.33 131 ARG B O 1
ATOM 2958 N N . TRP B 1 132 ? 49.775 58.645 52.943 1.00 17.62 132 TRP B N 1
ATOM 2959 C CA . TRP B 1 132 ? 48.856 59.056 54.030 1.00 18.40 132 TRP B CA 1
ATOM 2960 C C . TRP B 1 132 ? 47.398 58.813 53.650 1.00 19.30 132 TRP B C 1
ATOM 2961 O O . TRP B 1 132 ? 46.504 59.577 54.016 1.00 20.62 132 TRP B O 1
ATOM 2972 N N . GLY B 1 133 ? 47.203 57.742 52.890 1.00 19.15 133 GLY B N 1
ATOM 2973 C CA . GLY B 1 133 ? 45.840 57.316 52.507 1.00 19.25 133 GLY B CA 1
ATOM 2974 C C . GLY B 1 133 ? 45.381 57.780 51.137 1.00 20.13 133 GLY B C 1
ATOM 2975 O O . GLY B 1 133 ? 44.301 57.380 50.677 1.00 21.17 133 GLY B O 1
ATOM 2976 N N . ARG B 1 134 ? 46.162 58.613 50.461 1.00 19.94 134 ARG B N 1
ATOM 2977 C CA . ARG B 1 134 ? 45.798 59.048 49.106 1.00 20.55 134 ARG B CA 1
ATOM 2978 C C . ARG B 1 134 ? 45.941 57.922 48.097 1.00 21.84 134 ARG B C 1
ATOM 2979 O O . ARG B 1 134 ? 45.219 57.906 47.081 1.00 22.35 134 ARG B O 1
ATOM 2987 N N . ILE B 1 135 ? 46.813 56.951 48.372 1.00 21.72 135 ILE B N 1
ATOM 2988 C CA . ILE B 1 135 ? 46.839 55.719 47.591 1.00 24.41 135 ILE B CA 1
ATOM 2989 C C . ILE B 1 135 ? 45.760 54.797 48.145 1.00 25.90 135 ILE B C 1
ATOM 2990 O O . ILE B 1 135 ? 45.873 54.271 49.249 1.00 27.76 135 ILE B O 1
ATOM 2995 N N . GLU B 1 136 ? 44.693 54.612 47.386 1.00 28.60 136 GLU B N 1
ATOM 2996 C CA . GLU B 1 136 ? 43.555 53.845 47.881 1.00 30.84 136 GLU B CA 1
ATOM 2997 C C . GLU B 1 136 ? 43.790 52.363 47.638 1.00 31.04 136 GLU B C 1
ATOM 2998 O O . GLU B 1 136 ? 44.364 51.986 46.613 1.00 31.95 136 GLU B O 1
ATOM 3004 N N . ASN B 1 137 ? 43.349 51.529 48.585 1.00 31.78 137 ASN B N 1
ATOM 3005 C CA . ASN B 1 137 ? 43.526 50.062 48.520 1.00 31.98 137 ASN B CA 1
ATOM 3006 C C . ASN B 1 137 ? 44.995 49.663 48.386 1.00 31.15 137 ASN B C 1
ATOM 3007 O O . ASN B 1 137 ? 45.358 48.829 47.556 1.00 30.27 137 ASN B O 1
ATOM 3012 N N . TYR B 1 138 ? 45.828 50.285 49.219 1.00 30.00 138 TYR B N 1
ATOM 3013 C CA . TYR B 1 138 ? 47.256 50.040 49.219 1.00 29.19 138 TYR B CA 1
ATOM 3014 C C . TYR B 1 138 ? 47.592 48.558 49.349 1.00 30.26 138 TYR B C 1
ATOM 3015 O O . TYR B 1 138 ? 48.399 48.054 48.576 1.00 28.89 138 TYR B O 1
ATOM 3024 N N . MET B 1 139 ? 46.972 47.865 50.309 1.00 31.70 139 MET B N 1
ATOM 3025 C CA . MET B 1 139 ? 47.235 46.426 50.510 1.00 34.44 139 MET B CA 1
ATOM 3026 C C . MET B 1 139 ? 47.003 45.602 49.247 1.00 32.72 139 MET B C 1
ATOM 3027 O O . MET B 1 139 ? 47.734 44.642 48.967 1.00 32.40 139 MET B O 1
ATOM 3032 N N . ALA B 1 140 ? 45.987 45.980 48.477 1.00 31.99 140 ALA B N 1
ATOM 3033 C CA . ALA B 1 140 ? 45.666 45.266 47.234 1.00 31.84 140 ALA B CA 1
ATOM 3034 C C . ALA B 1 140 ? 46.689 45.549 46.135 1.00 31.75 140 ALA B C 1
ATOM 3035 O O . ALA B 1 140 ? 47.000 44.675 45.312 1.00 32.58 140 ALA B O 1
ATOM 3037 N N . GLN B 1 141 ? 47.225 46.770 46.147 1.00 30.87 141 GLN B N 1
ATOM 3038 C CA . GLN B 1 141 ? 48.097 47.268 45.083 1.00 30.82 141 GLN B CA 1
ATOM 3039 C C . GLN B 1 141 ? 49.565 46.920 45.293 1.00 29.19 141 GLN B C 1
ATOM 3040 O O . GLN B 1 141 ? 50.328 46.814 44.333 1.00 29.27 141 GLN B O 1
ATOM 3046 N N . VAL B 1 142 ? 49.966 46.772 46.555 1.00 28.28 142 VAL B N 1
ATOM 3047 C CA . VAL B 1 142 ? 51.379 46.912 46.922 1.00 27.66 142 VAL B CA 1
ATOM 3048 C C . VAL B 1 142 ? 52.328 45.864 46.318 1.00 27.73 142 VAL B C 1
ATOM 3049 O O . VAL B 1 142 ? 53.366 46.220 45.756 1.00 26.25 142 VAL B O 1
ATOM 3053 N N . ASN B 1 143 ? 51.985 44.582 46.390 1.00 28.18 143 ASN B N 1
ATOM 3054 C CA . ASN B 1 143 ? 52.916 43.564 45.900 1.00 28.59 143 ASN B CA 1
ATOM 3055 C C . ASN B 1 143 ? 53.354 43.773 44.457 1.00 29.34 143 ASN B C 1
ATOM 3056 O O . ASN B 1 143 ? 54.540 43.591 44.125 1.00 29.66 143 ASN B O 1
ATOM 3061 N N . ASP B 1 144 ? 52.423 44.137 43.580 1.00 29.73 144 ASP B N 1
ATOM 3062 C CA . ASP B 1 144 ? 52.801 44.275 42.172 1.00 30.01 144 ASP B CA 1
ATOM 3063 C C . ASP B 1 144 ? 53.719 45.462 41.931 1.00 29.44 144 ASP B C 1
ATOM 3064 O O . ASP B 1 144 ? 54.382 45.539 40.892 1.00 29.74 144 ASP B O 1
ATOM 3069 N N . SER B 1 145 ? 53.780 46.379 42.892 1.00 27.24 145 SER B N 1
ATOM 3070 C CA . SER B 1 145 ? 54.532 47.590 42.676 1.00 26.86 145 SER B CA 1
ATOM 3071 C C . SER B 1 145 ? 55.907 47.533 43.330 1.00 24.04 145 SER B C 1
ATOM 3072 O O . SER B 1 145 ? 56.693 48.470 43.162 1.00 25.98 145 SER B O 1
ATOM 3075 N N . LEU B 1 146 ? 56.163 46.490 44.112 1.00 21.97 146 LEU B N 1
ATOM 3076 C CA . LEU B 1 146 ? 57.431 46.378 44.842 1.00 20.94 146 LEU B CA 1
ATOM 3077 C C . LEU B 1 146 ? 58.431 45.568 44.055 1.00 20.44 146 LEU B C 1
ATOM 3078 O O . LEU B 1 146 ? 58.105 44.490 43.537 1.00 20.84 146 LEU B O 1
ATOM 3083 N N . CYS B 1 147 ? 59.651 46.078 43.947 1.00 18.52 147 CYS B N 1
ATOM 3084 C CA . CYS B 1 147 ? 60.687 45.442 43.146 1.00 17.81 147 CYS B CA 1
ATOM 3085 C C . CYS B 1 147 ? 61.828 45.041 44.076 1.00 18.23 147 CYS B C 1
ATOM 3086 O O . CYS B 1 147 ? 62.389 45.924 44.760 1.00 17.76 147 CYS B O 1
ATOM 3089 N N . LEU B 1 148 ? 62.152 43.756 44.162 1.00 17.43 148 LEU B N 1
ATOM 3090 C CA . LEU B 1 148 ? 63.169 43.276 45.097 1.00 17.86 148 LEU B CA 1
ATOM 3091 C C . LEU B 1 148 ? 64.362 42.732 44.350 1.00 16.57 148 LEU B C 1
ATOM 3092 O O . LEU B 1 148 ? 64.228 41.809 43.512 1.00 17.81 148 LEU B O 1
ATOM 3097 N N . LEU B 1 149 ? 65.536 43.271 44.647 1.00 16.88 149 LEU B N 1
ATOM 3098 C CA . LEU B 1 149 ? 66.802 42.908 44.019 1.00 16.31 149 LEU B CA 1
ATOM 3099 C C . LEU B 1 149 ? 67.714 42.404 45.114 1.00 16.80 149 LEU B C 1
ATOM 3100 O O . LEU B 1 149 ? 67.796 43.069 46.184 1.00 17.39 149 LEU B O 1
ATOM 3105 N N . VAL B 1 150 ? 68.347 41.258 44.937 1.00 17.05 150 VAL B N 1
ATOM 3106 C CA . VAL B 1 150 ? 69.197 40.738 45.978 1.00 16.84 150 VAL B CA 1
ATOM 3107 C C . VAL B 1 150 ? 70.640 40.603 45.501 1.00 18.03 150 VAL B C 1
ATOM 3108 O O . VAL B 1 150 ? 70.903 40.284 44.325 1.00 17.77 150 VAL B O 1
ATOM 3112 N N . GLN B 1 151 ? 71.578 40.837 46.409 1.00 17.36 151 GLN B N 1
ATOM 3113 C CA . GLN B 1 151 ? 72.993 40.733 46.102 1.00 18.39 151 GLN B CA 1
ATOM 3114 C C . GLN B 1 151 ? 73.540 39.362 46.392 1.00 19.57 151 GLN B C 1
ATOM 3115 O O . GLN B 1 151 ? 73.353 38.835 47.502 1.00 19.74 151 GLN B O 1
ATOM 3121 N N . VAL B 1 152 ? 74.246 38.812 45.409 1.00 21.18 152 VAL B N 1
ATOM 3122 C CA . VAL B 1 152 ? 74.944 37.557 45.615 1.00 25.66 152 VAL B CA 1
ATOM 3123 C C . VAL B 1 152 ? 76.428 37.937 45.682 1.00 27.47 152 VAL B C 1
ATOM 3124 O O . VAL B 1 152 ? 76.975 38.446 44.698 1.00 29.99 152 VAL B O 1
ATOM 3128 N N . GLU B 1 153 ? 77.047 37.740 46.851 1.00 30.86 153 GLU B N 1
ATOM 3129 C CA . GLU B 1 153 ? 78.385 38.292 47.178 1.00 33.08 153 GLU B CA 1
ATOM 3130 C C . GLU B 1 153 ? 79.368 37.294 47.794 1.00 34.14 153 GLU B C 1
ATOM 3131 O O . GLU B 1 153 ? 80.460 37.648 48.273 1.00 34.51 153 GLU B O 1
ATOM 3137 N N . SER B 1 154 ? 78.966 36.046 47.830 1.00 33.89 154 SER B N 1
ATOM 3138 C CA . SER B 1 154 ? 79.785 35.080 48.519 1.00 34.34 154 SER B CA 1
ATOM 3139 C C . SER B 1 154 ? 79.879 33.855 47.672 1.00 33.29 154 SER B C 1
ATOM 3140 O O . SER B 1 154 ? 79.106 33.666 46.720 1.00 32.65 154 SER B O 1
ATOM 3143 N N . LYS B 1 155 ? 80.829 32.989 48.018 1.00 33.36 155 LYS B N 1
ATOM 3144 C CA . LYS B 1 155 ? 80.904 31.722 47.344 1.00 32.50 155 LYS B CA 1
ATOM 3145 C C . LYS B 1 155 ? 79.615 30.946 47.590 1.00 31.08 155 LYS B C 1
ATOM 3146 O O . LYS B 1 155 ? 79.100 30.289 46.687 1.00 31.01 155 LYS B O 1
ATOM 3152 N N . THR B 1 156 ? 79.104 31.052 48.816 1.00 30.90 156 THR B N 1
ATOM 3153 C CA . THR B 1 156 ? 77.875 30.390 49.223 1.00 29.50 156 THR B CA 1
ATOM 3154 C C . THR B 1 156 ? 76.705 30.850 48.357 1.00 27.37 156 THR B C 1
ATOM 3155 O O . THR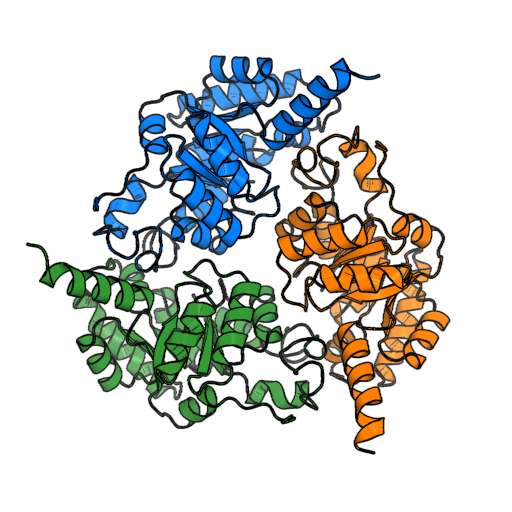 B 1 156 ? 75.961 30.024 47.832 1.00 25.86 156 THR B O 1
ATOM 3159 N N . ALA B 1 157 ? 76.568 32.166 48.193 1.00 25.68 157 ALA B N 1
ATOM 3160 C CA . ALA B 1 157 ? 75.504 32.724 47.368 1.00 24.74 157 ALA B CA 1
ATOM 3161 C C . ALA B 1 157 ? 75.528 32.180 45.940 1.00 23.61 157 ALA B C 1
ATOM 3162 O O . ALA B 1 157 ? 74.494 31.799 45.398 1.00 22.40 157 ALA B O 1
ATOM 3164 N N . LEU B 1 158 ? 76.708 32.120 45.340 1.00 24.60 158 LEU B N 1
ATOM 3165 C CA . LEU B 1 158 ? 76.833 31.619 43.962 1.00 25.78 158 LEU B CA 1
ATOM 3166 C C . LEU B 1 158 ? 76.470 30.134 43.850 1.00 25.04 158 LEU B C 1
ATOM 3167 O O . LEU B 1 158 ? 75.826 29.697 42.893 1.00 24.24 158 LEU B O 1
ATOM 3172 N N . ASP B 1 159 ? 76.864 29.375 44.870 1.00 24.89 159 ASP B N 1
ATOM 3173 C CA . ASP B 1 159 ? 76.492 27.974 44.987 1.00 26.13 159 ASP B CA 1
ATOM 3174 C C . ASP B 1 159 ? 74.980 27.789 44.943 1.00 24.85 159 ASP B C 1
ATOM 3175 O O . ASP B 1 159 ? 74.477 26.825 44.373 1.00 24.46 159 ASP B O 1
ATOM 3180 N N . ASN B 1 160 ? 74.262 28.738 45.547 1.00 23.01 160 ASN B N 1
ATOM 3181 C CA . ASN B 1 160 ? 72.816 28.658 45.666 1.00 22.78 160 ASN B CA 1
ATOM 3182 C C . ASN B 1 160 ? 72.089 29.526 44.647 1.00 21.65 160 ASN B C 1
ATOM 3183 O O . ASN B 1 160 ? 70.889 29.762 44.769 1.00 21.61 160 ASN B O 1
ATOM 3188 N N . LEU B 1 161 ? 72.800 29.950 43.609 1.00 20.56 161 LEU B N 1
ATOM 3189 C CA . LEU B 1 161 ? 72.209 30.893 42.652 1.00 20.31 161 LEU B CA 1
ATOM 3190 C C . LEU B 1 161 ? 70.897 30.415 42.031 1.00 20.56 161 LEU B C 1
ATOM 3191 O O . LEU B 1 161 ? 69.935 31.167 41.971 1.00 19.61 161 LEU B O 1
ATOM 3196 N N . ASP B 1 162 ? 70.857 29.185 41.509 1.00 20.77 162 ASP B N 1
ATOM 3197 C CA . ASP B 1 162 ? 69.593 28.737 40.913 1.00 21.04 162 ASP B CA 1
ATOM 3198 C C . ASP B 1 162 ? 68.435 28.626 41.877 1.00 21.23 162 ASP B C 1
ATOM 3199 O O . ASP B 1 162 ? 67.304 28.973 41.520 1.00 21.80 162 ASP B O 1
ATOM 3204 N N . GLU B 1 163 ? 68.707 28.191 43.108 1.00 21.66 163 GLU B N 1
ATOM 3205 C CA . GLU B 1 163 ? 67.673 28.123 44.139 1.00 22.00 163 GLU B CA 1
ATOM 3206 C C . GLU B 1 163 ? 67.152 29.513 44.511 1.00 20.70 163 GLU B C 1
ATOM 3207 O O . GLU B 1 163 ? 65.946 29.707 44.680 1.00 21.12 163 GLU B O 1
ATOM 3213 N N . ILE B 1 164 ? 68.067 30.472 44.592 1.00 19.74 164 ILE B N 1
ATOM 3214 C CA . ILE B 1 164 ? 67.681 31.861 44.876 1.00 19.62 164 ILE B CA 1
ATOM 3215 C C . ILE B 1 164 ? 66.841 32.414 43.730 1.00 20.03 164 ILE B C 1
ATOM 3216 O O . ILE B 1 164 ? 65.819 33.061 43.954 1.00 20.66 164 ILE B O 1
ATOM 3221 N N . LEU B 1 165 ? 67.252 32.129 42.492 1.00 20.67 165 LEU B N 1
ATOM 3222 C CA . LEU B 1 165 ? 66.482 32.584 41.335 1.00 21.43 165 LEU B CA 1
ATOM 3223 C C . LEU B 1 165 ? 65.061 31.999 41.270 1.00 22.05 165 LEU B C 1
ATOM 3224 O O . LEU B 1 165 ? 64.171 32.610 40.683 1.00 23.54 165 LEU B O 1
ATOM 3229 N N . ASP B 1 166 ? 64.852 30.834 41.892 1.00 21.97 166 ASP B N 1
ATOM 3230 C CA . ASP B 1 166 ? 63.529 30.228 41.931 1.00 22.57 166 ASP B CA 1
ATOM 3231 C C . ASP B 1 166 ? 62.629 30.763 43.024 1.00 21.84 166 ASP B C 1
ATOM 3232 O O . ASP B 1 166 ? 61.479 30.351 43.119 1.00 22.76 166 ASP B O 1
ATOM 3237 N N . VAL B 1 167 ? 63.117 31.710 43.833 1.00 20.84 167 VAL B N 1
ATOM 3238 C CA . VAL B 1 167 ? 62.302 32.217 44.922 1.00 21.74 167 VAL B CA 1
ATOM 3239 C C . VAL B 1 167 ? 61.303 33.231 44.379 1.00 21.02 167 VAL B C 1
ATOM 3240 O O . VAL B 1 167 ? 61.687 34.241 43.754 1.00 21.60 167 VAL B O 1
ATOM 3244 N N . GLU B 1 168 ? 60.019 32.943 44.573 1.00 21.90 168 GLU B N 1
ATOM 3245 C CA . GLU B 1 168 ? 58.962 33.838 44.121 1.00 23.34 168 GLU B CA 1
ATOM 3246 C C . GLU B 1 168 ? 59.067 35.189 44.852 1.00 22.22 168 GLU B C 1
ATOM 3247 O O . GLU B 1 168 ? 59.187 35.234 46.071 1.00 22.40 168 GLU B O 1
ATOM 3253 N N . GLY B 1 169 ? 59.027 36.272 44.088 1.00 21.41 169 GLY B N 1
ATOM 3254 C CA . GLY B 1 169 ? 59.148 37.604 44.672 1.00 20.64 169 GLY B CA 1
ATOM 3255 C C . GLY B 1 169 ? 60.500 38.256 44.441 1.00 20.31 169 GLY B C 1
ATOM 3256 O O . GLY B 1 169 ? 60.639 39.470 44.668 1.00 21.25 169 GLY B O 1
ATOM 3257 N N . ILE B 1 170 ? 61.505 37.484 44.030 1.00 20.06 170 ILE B N 1
ATOM 3258 C CA . ILE B 1 170 ? 62.820 38.042 43.686 1.00 20.61 170 ILE B CA 1
ATOM 3259 C C . ILE B 1 170 ? 62.776 38.490 42.232 1.00 20.18 170 ILE B C 1
ATOM 3260 O O . ILE B 1 170 ? 62.548 37.668 41.329 1.00 20.37 170 ILE B O 1
ATOM 3265 N N . ASP B 1 171 ? 63.048 39.754 41.965 1.00 19.63 171 ASP B N 1
ATOM 3266 C CA . ASP B 1 171 ? 62.956 40.271 40.598 1.00 18.65 171 ASP B CA 1
ATOM 3267 C C . ASP B 1 171 ? 64.284 40.363 39.876 1.00 18.31 171 ASP B C 1
ATOM 3268 O O . ASP B 1 171 ? 64.332 40.343 38.634 1.00 17.35 171 ASP B O 1
ATOM 3273 N N . GLY B 1 172 ? 65.361 40.443 40.627 1.00 16.90 172 GLY B N 1
ATOM 3274 C CA . GLY B 1 172 ? 66.699 40.605 40.046 1.00 17.20 172 GLY B CA 1
ATOM 3275 C C . GLY B 1 172 ? 67.765 40.175 41.016 1.00 16.99 172 GLY B C 1
ATOM 3276 O O . GLY B 1 172 ? 67.576 40.211 42.252 1.00 17.22 172 GLY B O 1
ATOM 3277 N N . VAL B 1 173 ? 68.893 39.748 40.477 1.00 17.01 173 VAL B N 1
ATOM 3278 C CA . VAL B 1 173 ? 70.049 39.404 41.255 1.00 16.67 173 VAL B CA 1
ATOM 3279 C C . VAL B 1 173 ? 71.209 40.273 40.816 1.00 17.06 173 VAL B C 1
ATOM 3280 O O . VAL B 1 173 ? 71.495 40.389 39.611 1.00 16.55 173 VAL B O 1
ATOM 3284 N N . PHE B 1 174 ? 71.867 40.897 41.780 1.00 16.46 174 PHE B N 1
ATOM 3285 C CA . PHE B 1 174 ? 72.941 41.849 41.558 1.00 16.32 174 PHE B CA 1
ATOM 3286 C C . PHE B 1 174 ? 74.253 41.233 42.002 1.00 16.98 174 PHE B C 1
ATOM 3287 O O . PHE B 1 174 ? 74.340 40.616 43.074 1.00 17.46 174 PHE B O 1
ATOM 3295 N N . ILE B 1 175 ? 75.287 41.420 41.183 1.00 18.88 175 ILE B N 1
ATOM 3296 C CA . ILE B 1 175 ? 76.647 41.088 41.581 1.00 20.94 175 ILE B CA 1
ATOM 3297 C C . ILE B 1 175 ? 77.504 42.343 41.747 1.00 21.33 175 ILE B C 1
ATOM 3298 O O . ILE B 1 175 ? 77.657 43.133 40.801 1.00 23.11 175 ILE B O 1
ATOM 3303 N N . GLY B 1 176 ? 78.055 42.548 42.951 1.00 22.57 176 GLY B N 1
ATOM 3304 C CA . GLY B 1 176 ? 79.052 43.594 43.144 1.00 23.01 176 GLY B CA 1
ATOM 3305 C C . GLY B 1 176 ? 80.415 42.944 43.057 1.00 23.35 176 GLY B C 1
ATOM 3306 O O . GLY B 1 176 ? 80.757 42.112 43.925 1.00 25.31 176 GLY B O 1
ATOM 3307 N N . PRO B 1 177 ? 81.186 43.274 42.023 1.00 24.56 177 PRO B N 1
ATOM 3308 C CA . PRO B 1 177 ? 82.412 42.523 41.713 1.00 24.94 177 PRO B CA 1
ATOM 3309 C C . PRO B 1 177 ? 83.482 42.594 42.790 1.00 26.68 177 PRO B C 1
ATOM 3310 O O . PRO B 1 177 ? 84.260 41.639 42.908 1.00 26.42 177 PRO B O 1
ATOM 3314 N N . ALA B 1 178 ? 83.564 43.687 43.541 1.00 25.89 178 ALA B N 1
ATOM 3315 C CA . ALA B 1 178 ? 84.594 43.820 44.576 1.00 26.87 178 ALA B CA 1
ATOM 3316 C C . ALA B 1 178 ? 84.244 42.974 45.808 1.00 26.97 178 ALA B C 1
ATOM 3317 O O . ALA B 1 178 ? 85.142 42.519 46.538 1.00 26.43 178 ALA B O 1
ATOM 3319 N N . ASP B 1 179 ? 82.958 42.738 46.046 1.00 27.00 179 ASP B N 1
ATOM 3320 C CA . ASP B 1 179 ? 82.563 41.960 47.223 1.00 27.39 179 ASP B CA 1
ATOM 3321 C C . ASP B 1 179 ? 82.855 40.492 46.881 1.00 25.36 179 ASP B C 1
ATOM 3322 O O . ASP B 1 179 ? 83.498 39.748 47.649 1.00 24.93 179 ASP B O 1
ATOM 3327 N N . LEU B 1 180 ? 82.366 40.082 45.724 1.00 24.55 180 LEU B N 1
ATOM 3328 C CA . LEU B 1 180 ? 82.572 38.725 45.250 1.00 24.58 180 LEU B CA 1
ATOM 3329 C C . LEU B 1 180 ? 84.049 38.428 45.143 1.00 23.15 180 LEU B C 1
ATOM 3330 O O . LEU B 1 180 ? 84.485 37.341 45.554 1.00 22.18 180 LEU B O 1
ATOM 3335 N N . SER B 1 181 ? 84.842 39.355 44.610 1.00 22.33 181 SER B N 1
ATOM 3336 C CA . SER B 1 181 ? 86.285 39.148 44.487 1.00 22.89 181 SER B CA 1
ATOM 3337 C C . SER B 1 181 ? 86.933 38.856 45.832 1.00 20.21 181 SER B C 1
ATOM 3338 O O . SER B 1 181 ? 87.765 37.934 45.957 1.00 18.86 181 SER B O 1
ATOM 3341 N N . ALA B 1 182 ? 86.576 39.643 46.845 1.00 19.04 182 ALA B N 1
ATOM 3342 C CA . ALA B 1 182 ? 87.151 39.453 48.178 1.00 19.53 182 ALA B CA 1
ATOM 3343 C C . ALA B 1 182 ? 86.776 38.094 48.715 1.00 19.07 182 ALA B C 1
ATOM 3344 O O . ALA B 1 182 ? 87.650 37.371 49.196 1.00 18.21 182 ALA B O 1
ATOM 3346 N N . SER B 1 183 ? 85.519 37.692 48.560 1.00 19.42 183 SER B N 1
ATOM 3347 C CA . SER B 1 183 ? 85.023 36.422 49.065 1.00 19.45 183 SER B CA 1
ATOM 3348 C C . SER B 1 183 ? 85.732 35.252 48.407 1.00 19.38 183 SER B C 1
ATOM 3349 O O . SER B 1 183 ? 85.961 34.218 49.057 1.00 18.90 183 SER B O 1
ATOM 3352 N N . LEU B 1 184 ? 86.085 35.406 47.135 1.00 19.10 184 LEU B N 1
ATOM 3353 C CA . LEU B 1 184 ? 86.750 34.355 46.372 1.00 20.83 184 LEU B CA 1
ATOM 3354 C C . LEU B 1 184 ? 88.256 34.300 46.658 1.00 21.12 184 LEU B C 1
ATOM 3355 O O . LEU B 1 184 ? 88.953 33.374 46.190 1.00 20.59 184 LEU B O 1
ATOM 3360 N N . GLY B 1 185 ? 88.769 35.263 47.416 1.00 21.23 185 GLY B N 1
ATOM 3361 C CA . GLY B 1 185 ? 90.187 35.373 47.753 1.00 22.40 185 GLY B CA 1
ATOM 3362 C C . GLY B 1 185 ? 90.992 36.225 46.794 1.00 22.86 185 GLY B C 1
ATOM 3363 O O . GLY B 1 185 ? 92.219 36.097 46.716 1.00 23.47 185 GLY B O 1
ATOM 3364 N N . TYR B 1 186 ? 90.296 37.094 46.063 1.00 23.92 186 TYR B N 1
ATOM 3365 C CA . TYR B 1 186 ? 90.925 38.062 45.181 1.00 24.85 186 TYR B CA 1
ATOM 3366 C C . TYR B 1 186 ? 90.493 39.474 45.618 1.00 25.98 186 TYR B C 1
ATOM 3367 O O . TYR B 1 186 ? 89.950 40.229 44.801 1.00 26.83 186 TYR B O 1
ATOM 3376 N N . PRO B 1 187 ? 90.714 39.844 46.888 1.00 27.54 187 PRO B N 1
ATOM 3377 C CA . PRO B 1 187 ? 90.273 41.161 47.376 1.00 28.74 187 PRO B CA 1
ATOM 3378 C C . PRO B 1 187 ? 90.969 42.288 46.619 1.00 30.27 187 PRO B C 1
ATOM 3379 O O . PRO B 1 187 ? 92.196 42.239 46.402 1.00 31.12 187 PRO B O 1
ATOM 3383 N N . ASP B 1 188 ? 90.184 43.276 46.198 1.00 31.62 188 ASP B N 1
ATOM 3384 C CA . ASP B 1 188 ? 90.720 44.424 45.478 1.00 33.48 188 ASP B CA 1
ATOM 3385 C C . ASP B 1 188 ? 91.239 44.049 44.077 1.00 33.90 188 ASP B C 1
ATOM 3386 O O . ASP B 1 188 ? 91.961 44.838 43.443 1.00 34.17 188 ASP B O 1
ATOM 3391 N N . ASN B 1 189 ? 90.853 42.869 43.583 1.00 33.90 189 ASN B N 1
ATOM 3392 C CA . ASN B 1 189 ? 91.294 42.417 42.261 1.00 34.23 189 ASN B CA 1
ATOM 3393 C C . ASN B 1 189 ? 90.198 41.708 41.455 1.00 34.15 189 ASN B C 1
ATOM 3394 O O . ASN B 1 189 ? 90.373 40.545 41.038 1.00 33.65 189 ASN B O 1
ATOM 3399 N N . ALA B 1 190 ? 89.093 42.419 41.217 1.00 33.63 190 ALA B N 1
ATOM 3400 C CA . ALA B 1 190 ? 87.920 41.862 40.533 1.00 32.99 190 ALA B CA 1
ATOM 3401 C C . ALA B 1 190 ? 88.172 41.629 39.046 1.00 32.60 190 ALA B C 1
ATOM 3402 O O . ALA B 1 190 ? 87.436 40.891 38.395 1.00 32.58 190 ALA B O 1
ATOM 3404 N N . GLY B 1 191 ? 89.214 42.269 38.527 1.00 31.70 191 GLY B N 1
ATOM 3405 C CA . GLY B 1 191 ? 89.638 42.084 37.140 1.00 30.99 191 GLY B CA 1
ATOM 3406 C C . GLY B 1 191 ? 90.351 40.765 36.907 1.00 30.35 191 GLY B C 1
ATOM 3407 O O . GLY B 1 191 ? 90.605 40.384 35.756 1.00 30.76 191 GLY B O 1
ATOM 3408 N N . HIS B 1 192 ? 90.690 40.056 37.982 1.00 29.27 192 HIS B N 1
ATOM 3409 C CA . HIS B 1 192 ? 91.375 38.777 37.839 1.00 27.99 192 HIS B CA 1
ATOM 3410 C C . HIS B 1 192 ? 90.569 37.849 36.926 1.00 27.34 192 HIS B C 1
ATOM 3411 O O . HIS B 1 192 ? 89.356 37.768 37.054 1.00 27.96 192 HIS B O 1
ATOM 3418 N N . PRO B 1 193 ? 91.224 37.144 36.004 1.00 27.12 193 PRO B N 1
ATOM 3419 C CA . PRO B 1 193 ? 90.489 36.309 35.056 1.00 26.22 193 PRO B CA 1
ATOM 3420 C C . PRO B 1 193 ? 89.517 35.312 35.688 1.00 25.54 193 PRO B C 1
ATOM 3421 O O . PRO B 1 193 ? 88.461 35.060 35.123 1.00 25.14 193 PRO B O 1
ATOM 3425 N N . GLU B 1 194 ? 89.850 34.753 36.858 1.00 24.41 194 GLU B N 1
ATOM 3426 C CA . GLU B 1 194 ? 88.956 33.806 37.516 1.00 23.92 194 GLU B CA 1
ATOM 3427 C C . GLU B 1 194 ? 87.658 34.495 37.947 1.00 23.33 194 GLU B C 1
ATOM 3428 O O . GLU B 1 194 ? 86.567 33.931 37.832 1.00 23.07 194 GLU B O 1
ATOM 3434 N N . VAL B 1 195 ? 87.784 35.694 38.485 1.00 22.92 195 VAL B N 1
ATOM 3435 C CA . VAL B 1 195 ? 86.599 36.414 38.935 1.00 22.03 195 VAL B CA 1
ATOM 3436 C C . VAL B 1 195 ? 85.732 36.817 37.725 1.00 22.41 195 VAL B C 1
ATOM 3437 O O . VAL B 1 195 ? 84.504 36.674 37.753 1.00 21.30 195 VAL B O 1
ATOM 3441 N N . GLN B 1 196 ? 86.384 37.232 36.643 1.00 22.30 196 GLN B N 1
ATOM 3442 C CA . GLN B 1 196 ? 85.662 37.627 35.429 1.00 22.11 196 GLN B CA 1
ATOM 3443 C C . GLN B 1 196 ? 84.876 36.455 34.830 1.00 21.29 196 GLN B C 1
ATOM 3444 O O . GLN B 1 196 ? 83.734 36.626 34.392 1.00 20.94 196 GLN B O 1
ATOM 3450 N N . ARG B 1 197 ? 85.466 35.251 34.825 1.00 21.50 197 ARG B N 1
ATOM 3451 C CA . ARG B 1 197 ? 84.750 34.104 34.285 1.00 22.48 197 ARG B CA 1
ATOM 3452 C C . ARG B 1 197 ? 83.478 33.796 35.085 1.00 21.47 197 ARG B C 1
ATOM 3453 O O . ARG B 1 197 ? 82.429 33.481 34.510 1.00 20.56 197 ARG B O 1
ATOM 3461 N N . ILE B 1 198 ? 83.585 33.849 36.411 1.00 21.18 198 ILE B N 1
ATOM 3462 C CA . ILE B 1 198 ? 82.443 33.577 37.277 1.00 21.60 198 ILE B CA 1
ATOM 3463 C C . ILE B 1 198 ? 81.305 34.604 37.067 1.00 21.62 198 ILE B C 1
ATOM 3464 O O . ILE B 1 198 ? 80.115 34.241 36.972 1.00 22.88 198 ILE B O 1
ATOM 3469 N N . ILE B 1 199 ? 81.696 35.858 36.931 1.00 20.22 199 ILE B N 1
ATOM 3470 C CA . ILE B 1 199 ? 80.736 36.949 36.667 1.00 20.17 199 ILE B CA 1
ATOM 3471 C C . ILE B 1 199 ? 79.977 36.702 35.347 1.00 20.53 199 ILE B C 1
ATOM 3472 O O . ILE B 1 199 ? 78.739 36.697 35.303 1.00 21.12 199 ILE B O 1
ATOM 3477 N N . GLU B 1 200 ? 80.717 36.413 34.281 1.00 18.91 200 GLU B N 1
ATOM 3478 C CA . GLU B 1 200 ? 80.111 36.206 32.969 1.00 19.09 200 GLU B CA 1
ATOM 3479 C C . GLU B 1 200 ? 79.073 35.070 32.986 1.00 20.38 200 GLU B C 1
ATOM 3480 O O . GLU B 1 200 ? 77.970 35.206 32.444 1.00 20.79 200 GLU B O 1
ATOM 3486 N N . THR B 1 201 ? 79.466 33.905 33.521 1.00 19.70 201 THR B N 1
ATOM 3487 C CA . THR B 1 201 ? 78.560 32.758 33.561 1.00 20.12 201 THR B CA 1
ATOM 3488 C C . THR B 1 201 ? 77.335 33.056 34.433 1.00 20.12 201 THR B C 1
ATOM 3489 O O . THR B 1 201 ? 76.199 32.744 34.059 1.00 20.00 201 THR B O 1
ATOM 3493 N N . SER B 1 202 ? 77.569 33.681 35.574 1.00 20.09 202 SER B N 1
ATOM 3494 C CA . SER B 1 202 ? 76.467 34.041 36.497 1.00 20.31 202 SER B CA 1
ATOM 3495 C C . SER B 1 202 ? 75.392 34.964 35.871 1.00 19.70 202 SER B C 1
ATOM 3496 O O . SER B 1 202 ? 74.187 34.730 36.010 1.00 19.55 202 SER B O 1
ATOM 3499 N N . ILE B 1 203 ? 75.826 35.977 35.125 1.00 19.05 203 ILE B N 1
ATOM 3500 C CA . ILE B 1 203 ? 74.894 36.840 34.409 1.00 19.09 203 ILE B CA 1
ATOM 3501 C C . ILE B 1 203 ? 73.992 36.043 33.458 1.00 19.34 203 ILE B C 1
ATOM 3502 O O . ILE B 1 203 ? 72.765 36.198 33.461 1.00 18.89 203 ILE B O 1
ATOM 3507 N N . ARG B 1 204 ? 74.596 35.157 32.651 1.00 17.64 204 ARG B N 1
ATOM 3508 C CA . ARG B 1 204 ? 73.792 34.373 31.734 1.00 17.51 204 ARG B CA 1
ATOM 3509 C C . ARG B 1 204 ? 72.799 33.490 32.465 1.00 17.45 204 ARG B C 1
ATOM 3510 O O . ARG B 1 204 ? 71.651 33.348 32.009 1.00 17.98 204 ARG B O 1
ATOM 3518 N N . ARG B 1 205 ? 73.227 32.901 33.586 1.00 17.47 205 ARG B N 1
ATOM 3519 C CA . ARG B 1 205 ? 72.357 32.055 34.397 1.00 18.03 205 ARG B CA 1
ATOM 3520 C C . ARG B 1 205 ? 71.170 32.831 34.975 1.00 18.21 205 ARG B C 1
ATOM 3521 O O . ARG B 1 205 ? 70.025 32.341 35.014 1.00 17.61 205 ARG B O 1
ATOM 3529 N N . ILE B 1 206 ? 71.433 34.059 35.427 1.00 17.67 206 ILE B N 1
ATOM 3530 C CA . ILE B 1 206 ? 70.384 34.907 35.958 1.00 18.32 206 ILE B CA 1
ATOM 3531 C C . ILE B 1 206 ? 69.368 35.226 34.898 1.00 17.84 206 ILE B C 1
ATOM 3532 O O . ILE B 1 206 ? 68.168 35.046 35.111 1.00 17.36 206 ILE B O 1
ATOM 3537 N N . ARG B 1 207 ? 69.837 35.638 33.713 1.00 17.35 207 ARG B N 1
ATOM 3538 C CA . ARG B 1 207 ? 68.917 35.963 32.628 1.00 17.71 207 ARG B CA 1
ATOM 3539 C C . ARG B 1 207 ? 68.114 34.757 32.174 1.00 17.60 207 ARG B C 1
ATOM 3540 O O . ARG B 1 207 ? 66.952 34.902 31.810 1.00 18.33 207 ARG B O 1
ATOM 3548 N N . ALA B 1 208 ? 68.715 33.577 32.229 1.00 18.24 208 ALA B N 1
ATOM 3549 C CA . ALA B 1 208 ? 68.016 32.363 31.795 1.00 18.18 208 ALA B CA 1
ATOM 3550 C C . ALA B 1 208 ? 66.794 32.044 32.658 1.00 19.46 208 ALA B C 1
ATOM 3551 O O . ALA B 1 208 ? 65.890 31.334 32.221 1.00 19.00 208 ALA B O 1
ATOM 3553 N N . ALA B 1 209 ? 66.774 32.576 33.884 1.00 19.63 209 ALA B N 1
ATOM 3554 C CA . ALA B 1 209 ? 65.660 32.378 34.823 1.00 22.09 209 ALA B CA 1
ATOM 3555 C C . ALA B 1 209 ? 64.550 33.388 34.623 1.00 22.32 209 ALA B C 1
ATOM 3556 O O . ALA B 1 209 ? 63.559 33.395 35.368 1.00 23.77 209 ALA B O 1
ATOM 3558 N N . GLY B 1 210 ? 64.715 34.261 33.641 1.00 21.73 210 GLY B N 1
ATOM 3559 C CA . GLY B 1 210 ? 63.747 35.311 33.397 1.00 22.08 210 GLY B CA 1
ATOM 3560 C C . GLY B 1 210 ? 63.825 36.414 34.443 1.00 22.14 210 GLY B C 1
ATOM 3561 O O . GLY B 1 210 ? 62.860 37.140 34.636 1.00 23.38 210 GLY B O 1
ATOM 3562 N N . LYS B 1 211 ? 64.960 36.536 35.126 1.00 20.65 211 LYS B N 1
ATOM 3563 C CA . LYS B 1 211 ? 65.153 37.602 36.136 1.00 20.50 211 LYS B CA 1
ATOM 3564 C C . LYS B 1 211 ? 66.182 38.608 35.625 1.00 19.68 211 LYS B C 1
ATOM 3565 O O . LYS B 1 211 ? 66.972 38.299 34.721 1.00 19.72 211 LYS B O 1
ATOM 3571 N N . ALA B 1 212 ? 66.194 39.822 36.198 1.00 18.34 212 ALA B N 1
ATOM 3572 C CA . ALA B 1 212 ? 67.172 40.808 35.777 1.00 18.18 212 ALA B CA 1
ATOM 3573 C C . ALA B 1 212 ? 68.526 40.580 36.467 1.00 16.96 212 ALA B C 1
ATOM 3574 O O . ALA B 1 212 ? 68.587 40.086 37.595 1.00 17.39 212 ALA B O 1
ATOM 3576 N N . ALA B 1 213 ? 69.609 40.936 35.784 1.00 16.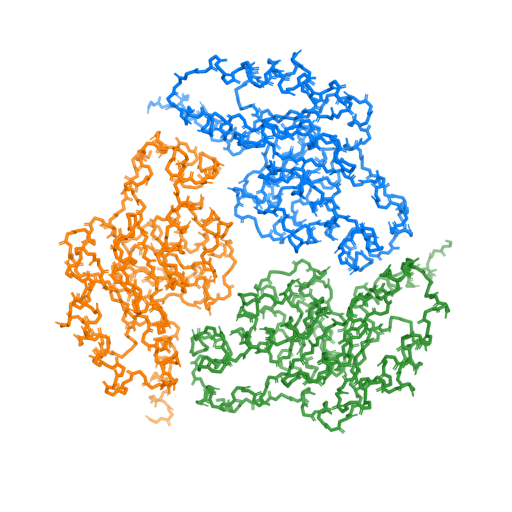91 213 ALA B N 1
ATOM 3577 C CA . ALA B 1 213 ? 70.967 40.784 36.275 1.00 16.32 213 ALA B CA 1
ATOM 3578 C C . ALA B 1 213 ? 71.611 42.124 36.439 1.00 16.18 213 ALA B C 1
ATOM 3579 O O . ALA B 1 213 ? 71.593 42.954 35.550 1.00 17.28 213 ALA B O 1
ATOM 3581 N N . GLY B 1 214 ? 72.111 42.370 37.641 1.00 16.82 214 GLY B N 1
ATOM 3582 C CA . GLY B 1 214 ? 72.616 43.699 37.998 1.00 17.16 214 GLY B CA 1
ATOM 3583 C C . GLY B 1 214 ? 74.076 43.685 38.323 1.00 16.97 214 GLY B C 1
ATOM 3584 O O . GLY B 1 214 ? 74.619 42.639 38.660 1.00 17.64 214 GLY B O 1
ATOM 3585 N N . PHE B 1 215 ? 74.718 44.846 38.248 1.00 17.28 215 PHE B N 1
ATOM 3586 C CA . PHE B 1 215 ? 76.150 44.969 38.445 1.00 18.08 215 PHE B CA 1
ATOM 3587 C C . PHE B 1 215 ? 76.506 46.413 38.788 1.00 18.61 215 PHE B C 1
ATOM 3588 O O . PHE B 1 215 ? 75.786 47.340 38.386 1.00 18.22 215 PHE B O 1
ATOM 3596 N N . LEU B 1 216 ? 77.598 46.624 39.509 1.00 18.77 216 LEU B N 1
ATOM 3597 C CA . LEU B 1 216 ? 78.205 47.956 39.708 1.00 19.01 216 LEU B CA 1
ATOM 3598 C C . LEU B 1 216 ? 79.567 47.893 39.082 1.00 19.18 216 LEU B C 1
ATOM 3599 O O . LEU B 1 216 ? 80.405 47.087 39.505 1.00 20.00 216 LEU B O 1
ATOM 3604 N N . ALA B 1 217 ? 79.790 48.693 38.055 1.00 18.36 217 ALA B N 1
ATOM 3605 C CA . ALA B 1 217 ? 81.060 48.751 37.346 1.00 19.28 217 ALA B CA 1
ATOM 3606 C C . ALA B 1 217 ? 81.543 50.179 37.355 1.00 19.79 217 ALA B C 1
ATOM 3607 O O . ALA B 1 217 ? 81.043 50.980 36.560 1.00 21.66 217 ALA B O 1
ATOM 3609 N N . VAL B 1 218 ? 82.474 50.514 38.243 1.00 19.35 218 VAL B N 1
ATOM 3610 C CA . VAL B 1 218 ? 83.056 51.878 38.296 1.00 21.32 218 VAL B CA 1
ATOM 3611 C C . VAL B 1 218 ? 83.997 52.193 37.118 1.00 21.03 218 VAL B C 1
ATOM 3612 O O . VAL B 1 218 ? 84.263 53.364 36.829 1.00 21.75 218 VAL B O 1
ATOM 3616 N N . ALA B 1 219 ? 84.477 51.152 36.440 1.00 21.96 219 ALA B N 1
ATOM 3617 C CA . ALA B 1 219 ? 85.302 51.348 35.243 1.00 21.45 219 ALA B CA 1
ATOM 3618 C C . ALA B 1 219 ? 84.439 51.187 33.991 1.00 20.71 219 ALA B C 1
ATOM 3619 O O . ALA B 1 219 ? 83.787 50.164 33.834 1.00 20.19 219 ALA B O 1
ATOM 3621 N N . PRO B 1 220 ? 84.376 52.193 33.117 1.00 20.84 220 PRO B N 1
ATOM 3622 C CA . PRO B 1 220 ? 83.538 52.085 31.930 1.00 20.72 220 PRO B CA 1
ATOM 3623 C C . PRO B 1 220 ? 83.780 50.852 31.058 1.00 21.71 220 PRO B C 1
ATOM 3624 O O . PRO B 1 220 ? 82.818 50.300 30.544 1.00 21.15 220 PRO B O 1
ATOM 3628 N N . ASP B 1 221 ? 85.025 50.400 30.928 1.00 22.09 221 ASP B N 1
ATOM 3629 C CA . ASP B 1 221 ? 85.286 49.201 30.126 1.00 22.61 221 ASP B CA 1
ATOM 3630 C C . ASP B 1 221 ? 84.579 47.980 30.725 1.00 21.20 221 ASP B C 1
ATOM 3631 O O . ASP B 1 221 ? 83.983 47.159 29.996 1.00 21.80 221 ASP B O 1
ATOM 3636 N N . MET B 1 222 ? 84.632 47.863 32.049 1.00 20.06 222 MET B N 1
ATOM 3637 C CA . MET B 1 222 ? 83.963 46.775 32.714 1.00 20.44 222 MET B CA 1
ATOM 3638 C C . MET B 1 222 ? 82.459 46.907 32.608 1.00 19.82 222 MET B C 1
ATOM 3639 O O . MET B 1 222 ? 81.747 45.913 32.471 1.00 19.88 222 MET B O 1
ATOM 3644 N N . ALA B 1 223 ? 81.956 48.143 32.673 1.00 19.13 223 ALA B N 1
ATOM 3645 C CA . ALA B 1 223 ? 80.523 48.326 32.519 1.00 19.39 223 ALA B CA 1
ATOM 3646 C C . ALA B 1 223 ? 80.047 47.861 31.153 1.00 19.11 223 ALA B C 1
ATOM 3647 O O . ALA B 1 223 ? 79.037 47.154 31.039 1.00 19.34 223 ALA B O 1
ATOM 3649 N N . GLN B 1 224 ? 80.768 48.253 30.104 1.00 19.01 224 GLN B N 1
ATOM 3650 C CA . GLN B 1 224 ? 80.399 47.850 28.751 1.00 19.49 224 GLN B CA 1
ATOM 3651 C C . GLN B 1 224 ? 80.456 46.322 28.619 1.00 19.25 224 GLN B C 1
ATOM 3652 O O . GLN B 1 224 ? 79.581 45.716 27.974 1.00 19.13 224 GLN B O 1
ATOM 3658 N N . GLN B 1 225 ? 81.439 45.704 29.273 1.00 18.45 225 GLN B N 1
ATOM 3659 C CA . GLN B 1 225 ? 81.587 44.247 29.218 1.00 18.84 225 GLN B CA 1
ATOM 3660 C C . GLN B 1 225 ? 80.398 43.567 29.896 1.00 18.24 225 GLN B C 1
ATOM 3661 O O . GLN B 1 225 ? 79.810 42.634 29.350 1.00 18.71 225 GLN B O 1
ATOM 3667 N N . CYS B 1 226 ? 79.995 44.045 31.077 1.00 17.65 226 CYS B N 1
ATOM 3668 C CA . CYS B 1 226 ? 78.887 43.387 31.731 1.00 17.66 226 CYS B CA 1
ATOM 3669 C C . CYS B 1 226 ? 77.570 43.556 30.967 1.00 17.34 226 CYS B C 1
ATOM 3670 O O . CYS B 1 226 ? 76.735 42.661 30.974 1.00 17.28 226 CYS B O 1
ATOM 3674 N N . LEU B 1 227 ? 77.380 44.708 30.316 1.00 17.73 227 LEU B N 1
ATOM 3675 C CA . LEU B 1 227 ? 76.230 44.928 29.445 1.00 18.60 227 LEU B CA 1
ATOM 3676 C C . LEU B 1 227 ? 76.237 43.927 28.278 1.00 19.41 227 LEU B C 1
ATOM 3677 O O . LEU B 1 227 ? 75.220 43.294 27.959 1.00 19.28 227 LEU B O 1
ATOM 3682 N N . ALA B 1 228 ? 77.409 43.741 27.674 1.00 19.09 228 ALA B N 1
ATOM 3683 C CA . ALA B 1 228 ? 77.569 42.743 26.597 1.00 19.35 228 ALA B CA 1
ATOM 3684 C C . ALA B 1 228 ? 77.232 41.318 27.081 1.00 19.63 228 ALA B C 1
ATOM 3685 O O . ALA B 1 228 ? 76.678 40.494 26.321 1.00 20.68 228 ALA B O 1
ATOM 3687 N N . TRP B 1 229 ? 77.558 41.022 28.338 1.00 18.70 229 TRP B N 1
ATOM 3688 C CA . TRP B 1 229 ? 77.313 39.724 28.929 1.00 18.95 229 TRP B CA 1
ATOM 3689 C C . TRP B 1 229 ? 75.867 39.508 29.326 1.00 19.38 229 TRP B C 1
ATOM 3690 O O . TRP B 1 229 ? 75.477 38.405 29.693 1.00 19.34 229 TRP B O 1
ATOM 3701 N N . GLY B 1 230 ? 75.080 40.587 29.288 1.00 19.74 230 GLY B N 1
ATOM 3702 C CA . GLY B 1 230 ? 73.643 40.494 29.558 1.00 19.71 230 GLY B CA 1
ATOM 3703 C C . GLY B 1 230 ? 73.113 41.171 30.808 1.00 18.50 230 GLY B C 1
ATOM 3704 O O . GLY B 1 230 ? 71.939 41.001 31.129 1.00 18.87 230 GLY B O 1
ATOM 3705 N N . ALA B 1 231 ? 73.952 41.921 31.521 1.00 17.27 231 ALA B N 1
ATOM 3706 C CA . ALA B 1 231 ? 73.455 42.660 32.690 1.00 17.03 231 ALA B CA 1
ATOM 3707 C C . ALA B 1 231 ? 72.521 43.771 32.226 1.00 17.07 231 ALA B C 1
ATOM 3708 O O . ALA B 1 231 ? 72.801 44.441 31.228 1.00 17.94 231 ALA B O 1
ATOM 3710 N N . ASN B 1 232 ? 71.406 43.937 32.944 1.00 16.88 232 ASN B N 1
ATOM 3711 C CA . ASN B 1 232 ? 70.429 44.915 32.537 1.00 17.56 232 ASN B CA 1
ATOM 3712 C C . ASN B 1 232 ? 70.007 45.921 33.608 1.00 17.99 232 ASN B C 1
ATOM 3713 O O . ASN B 1 232 ? 69.238 46.831 33.309 1.00 18.90 232 ASN B O 1
ATOM 3718 N N . PHE B 1 233 ? 70.503 45.791 34.826 1.00 18.18 233 PHE B N 1
ATOM 3719 C CA . PHE B 1 233 ? 70.511 46.982 35.732 1.00 18.82 233 PHE B CA 1
ATOM 3720 C C . PHE B 1 233 ? 71.915 47.259 36.210 1.00 18.18 233 PHE B C 1
ATOM 3721 O O . PHE B 1 233 ? 72.433 46.568 37.100 1.00 19.50 233 PHE B O 1
ATOM 3729 N N . VAL B 1 234 ? 72.553 48.216 35.563 1.00 16.84 234 VAL B N 1
ATOM 3730 C CA . VAL B 1 234 ? 73.979 48.396 35.693 1.00 16.31 234 VAL B CA 1
ATOM 3731 C C . VAL B 1 234 ? 74.294 49.790 36.189 1.00 16.12 234 VAL B C 1
ATOM 3732 O O . VAL B 1 234 ? 73.976 50.782 35.523 1.00 16.28 234 VAL B O 1
ATOM 3736 N N . ALA B 1 235 ? 74.889 49.841 37.376 1.00 15.45 235 ALA B N 1
ATOM 3737 C CA . ALA B 1 235 ? 75.363 51.113 37.915 1.00 15.60 235 ALA B CA 1
ATOM 3738 C C . ALA B 1 235 ? 76.754 51.350 37.385 1.00 15.48 235 ALA B C 1
ATOM 3739 O O . ALA B 1 235 ? 77.598 50.451 37.405 1.00 16.17 235 ALA B O 1
ATOM 3741 N N . VAL B 1 236 ? 76.982 52.542 36.841 1.00 15.52 236 VAL B N 1
ATOM 3742 C CA . VAL B 1 236 ? 78.192 52.851 36.083 1.00 15.97 236 VAL B CA 1
ATOM 3743 C C . VAL B 1 236 ? 79.126 53.818 36.774 1.00 15.64 236 VAL B C 1
ATOM 3744 O O . VAL B 1 236 ? 80.058 54.340 36.183 1.00 16.31 236 VAL B O 1
ATOM 3748 N N . GLY B 1 237 ? 78.844 54.160 38.034 1.00 15.56 237 GLY B N 1
ATOM 3749 C CA . GLY B 1 237 ? 79.742 55.010 38.782 1.00 15.42 237 GLY B CA 1
ATOM 3750 C C . GLY B 1 237 ? 79.174 55.221 40.183 1.00 15.92 237 GLY B C 1
ATOM 3751 O O . GLY B 1 237 ? 78.046 54.807 40.475 1.00 16.41 237 GLY B O 1
ATOM 3752 N N . VAL B 1 238 ? 80.040 55.780 41.013 1.00 16.07 238 VAL B N 1
ATOM 3753 C CA . VAL B 1 238 ? 79.688 56.201 42.381 1.00 16.33 238 VAL B CA 1
ATOM 3754 C C . VAL B 1 238 ? 79.868 57.707 42.406 1.00 17.13 238 VAL B C 1
ATOM 3755 O O . VAL B 1 238 ? 80.917 58.232 42.012 1.00 17.25 238 VAL B O 1
ATOM 3759 N N . ASP B 1 239 ? 78.843 58.431 42.871 1.00 15.65 239 ASP B N 1
ATOM 3760 C CA . ASP B 1 239 ? 78.877 59.877 42.690 1.00 16.36 239 ASP B CA 1
ATOM 3761 C C . ASP B 1 239 ? 80.045 60.558 43.398 1.00 16.86 239 ASP B C 1
ATOM 3762 O O . ASP B 1 239 ? 80.647 61.474 42.852 1.00 17.20 239 ASP B O 1
ATOM 3767 N N . THR B 1 240 ? 80.429 60.075 44.582 1.00 17.04 240 THR B N 1
ATOM 3768 C CA . THR B 1 240 ? 81.567 60.689 45.259 1.00 17.69 240 THR B CA 1
ATOM 3769 C C . THR B 1 240 ? 82.897 60.426 44.562 1.00 17.94 240 THR B C 1
ATOM 3770 O O . THR B 1 240 ? 83.813 61.251 44.689 1.00 19.31 240 THR B O 1
ATOM 3774 N N . MET B 1 241 ? 82.992 59.322 43.827 1.00 17.16 241 MET B N 1
ATOM 3775 C CA . MET B 1 241 ? 84.197 59.006 43.030 1.00 18.92 241 MET B CA 1
ATOM 3776 C C . MET B 1 241 ? 84.252 59.934 41.819 1.00 18.11 241 MET B C 1
ATOM 3777 O O . MET B 1 241 ? 85.295 60.503 41.470 1.00 18.14 241 MET B O 1
ATOM 3782 N N . LEU B 1 242 ? 83.103 60.129 41.173 1.00 18.01 242 LEU B N 1
ATOM 3783 C CA . LEU B 1 242 ? 83.076 61.012 40.012 1.00 17.57 242 LEU B CA 1
ATOM 3784 C C . LEU B 1 242 ? 83.380 62.433 40.473 1.00 18.50 242 LEU B C 1
ATOM 3785 O O . LEU B 1 242 ? 84.079 63.176 39.756 1.00 19.08 242 LEU B O 1
ATOM 3790 N N . TYR B 1 243 ? 82.888 62.825 41.651 1.00 17.46 243 TYR B N 1
ATOM 3791 C CA . TYR B 1 243 ? 83.196 64.146 42.224 1.00 18.11 243 TYR B CA 1
ATOM 3792 C C . TYR B 1 243 ? 84.675 64.336 42.461 1.00 18.05 243 TYR B C 1
ATOM 3793 O O . TYR B 1 243 ? 85.271 65.270 41.964 1.00 17.68 243 TYR B O 1
ATOM 3802 N N . SER B 1 244 ? 85.288 63.431 43.231 1.00 17.71 244 SER B N 1
ATOM 3803 C CA . SER B 1 244 ? 86.708 63.565 43.519 1.00 18.35 244 SER B CA 1
ATOM 3804 C C . SER B 1 244 ? 87.563 63.570 42.262 1.00 18.62 244 SER B C 1
ATOM 3805 O O . SER B 1 244 ? 88.495 64.359 42.158 1.00 18.75 244 SER B O 1
ATOM 3808 N N . ASP B 1 245 ? 87.240 62.718 41.301 1.00 17.81 245 ASP B N 1
ATOM 3809 C CA . ASP B 1 245 ? 88.047 62.653 40.072 1.00 19.22 245 ASP B CA 1
ATOM 3810 C C . ASP B 1 245 ? 87.914 63.984 39.337 1.00 19.16 245 ASP B C 1
ATOM 3811 O O . ASP B 1 245 ? 88.903 64.492 38.768 1.00 18.91 245 ASP B O 1
ATOM 3816 N N . ALA B 1 246 ? 86.711 64.538 39.304 1.00 18.80 246 ALA B N 1
ATOM 3817 C CA . ALA B 1 246 ? 86.485 65.779 38.573 1.00 18.63 246 ALA B CA 1
ATOM 3818 C C . ALA B 1 246 ? 87.237 66.919 39.241 1.00 19.15 246 ALA B C 1
ATOM 3819 O O . ALA B 1 246 ? 87.817 67.767 38.571 1.00 19.12 246 ALA B O 1
ATOM 3821 N N . LEU B 1 247 ? 87.231 66.954 40.569 1.00 18.21 247 LEU B N 1
ATOM 3822 C CA . LEU B 1 247 ? 87.968 67.980 41.314 1.00 17.92 247 LEU B CA 1
ATOM 3823 C C . LEU B 1 247 ? 89.456 67.857 41.040 1.00 18.38 247 LEU B C 1
ATOM 3824 O O . LEU B 1 247 ? 90.147 68.863 40.846 1.00 18.52 247 LEU B O 1
ATOM 3829 N N . ASP B 1 248 ? 89.961 66.624 41.046 1.00 18.36 248 ASP B N 1
ATOM 3830 C CA . ASP B 1 248 ? 91.396 66.388 40.807 1.00 18.60 248 ASP B CA 1
ATOM 3831 C C . ASP B 1 248 ? 91.792 66.818 39.404 1.00 18.41 248 ASP B C 1
ATOM 3832 O O . ASP B 1 248 ? 92.843 67.443 39.192 1.00 18.51 248 ASP B O 1
ATOM 3837 N N . GLN B 1 249 ? 90.941 66.503 38.434 1.00 18.02 249 GLN B N 1
ATOM 3838 C CA . GLN B 1 249 ? 91.269 66.780 37.021 1.00 19.55 249 GLN B CA 1
ATOM 3839 C C . GLN B 1 249 ? 91.311 68.285 36.759 1.00 19.43 249 GLN B C 1
ATOM 3840 O O . GLN B 1 249 ? 92.203 68.778 36.062 1.00 19.03 249 GLN B O 1
ATOM 3846 N N . ARG B 1 250 ? 90.390 69.031 37.358 1.00 18.95 250 ARG B N 1
ATOM 3847 C CA . ARG B 1 250 ? 90.402 70.480 37.216 1.00 18.77 250 ARG B CA 1
ATOM 3848 C C . ARG B 1 250 ? 91.628 71.088 37.895 1.00 19.66 250 ARG B C 1
ATOM 3849 O O . ARG B 1 250 ? 92.308 71.944 37.308 1.00 18.89 250 ARG B O 1
ATOM 3857 N N . LEU B 1 251 ? 91.947 70.644 39.108 1.00 18.60 251 LEU B N 1
ATOM 3858 C CA . LEU B 1 251 ? 93.130 71.174 39.808 1.00 19.23 251 LEU B CA 1
ATOM 3859 C C . LEU B 1 251 ? 94.418 70.915 39.026 1.00 20.67 251 LEU B C 1
ATOM 3860 O O . LEU B 1 251 ? 95.301 71.779 38.967 1.00 20.52 251 LEU B O 1
ATOM 3865 N N . ALA B 1 252 ? 94.516 69.740 38.417 1.00 19.72 252 ALA B N 1
ATOM 3866 C CA . ALA B 1 252 ? 95.763 69.329 37.752 1.00 19.74 252 ALA B CA 1
ATOM 3867 C C . ALA B 1 252 ? 96.112 70.272 36.595 1.00 20.32 252 ALA B C 1
ATOM 3868 O O . ALA B 1 252 ? 97.283 70.373 36.203 1.00 21.01 252 ALA B O 1
ATOM 3870 N N . MET B 1 253 ? 95.111 70.992 36.081 1.00 19.99 253 MET B N 1
ATOM 3871 C CA . MET B 1 253 ? 95.355 71.952 34.984 1.00 20.86 253 MET B CA 1
ATOM 3872 C C . MET B 1 253 ? 96.164 73.162 35.442 1.00 21.38 253 MET B C 1
ATOM 3873 O O . MET B 1 253 ? 96.707 73.872 34.600 1.00 21.35 253 MET B O 1
ATOM 3878 N N . PHE B 1 254 ? 96.262 73.378 36.752 1.00 22.83 254 PHE B N 1
ATOM 3879 C CA . PHE B 1 254 ? 96.886 74.565 37.348 1.00 24.39 254 PHE B CA 1
ATOM 3880 C C . PHE B 1 254 ? 98.089 74.253 38.221 1.00 27.69 254 PHE B C 1
ATOM 3881 O O . PHE B 1 254 ? 98.706 75.145 38.808 1.00 28.01 254 PHE B O 1
ATOM 3889 N N . LYS B 1 255 ? 98.407 72.971 38.313 1.00 30.85 255 LYS B N 1
ATOM 3890 C CA . LYS B 1 255 ? 99.565 72.509 39.073 1.00 33.98 255 LYS B CA 1
ATOM 3891 C C . LYS B 1 255 ? 100.460 71.733 38.116 1.00 35.76 255 LYS B C 1
ATOM 3892 O O . LYS B 1 255 ? 101.595 71.381 38.446 1.00 37.09 255 LYS B O 1
ATOM 3898 N N . SER B 1 256 ? 99.920 71.508 36.917 1.00 38.17 256 SER B N 1
ATOM 3899 C CA . SER B 1 256 ? 100.559 70.809 35.812 1.00 39.67 256 SER B CA 1
ATOM 3900 C C . SER B 1 256 ? 99.793 71.169 34.532 1.00 40.62 256 SER B C 1
ATOM 3901 O O . SER B 1 256 ? 98.932 70.436 34.033 1.00 41.32 256 SER B O 1
ATOM 3904 N N . MET C 1 1 ? 97.092 64.888 50.214 1.00 32.65 1 MET C N 1
ATOM 3905 C CA . MET C 1 1 ? 97.057 64.424 51.631 1.00 31.39 1 MET C CA 1
ATOM 3906 C C . MET C 1 1 ? 97.843 63.126 51.820 1.00 31.37 1 MET C C 1
ATOM 3907 O O . MET C 1 1 ? 98.182 62.454 50.843 1.00 30.55 1 MET C O 1
ATOM 3912 N N . ASN C 1 2 ? 98.105 62.775 53.081 1.00 31.04 2 ASN C N 1
ATOM 3913 C CA . ASN C 1 2 ? 98.842 61.546 53.421 1.00 30.98 2 ASN C CA 1
ATOM 3914 C C . ASN C 1 2 ? 98.083 60.294 52.973 1.00 29.68 2 ASN C C 1
ATOM 3915 O O . ASN C 1 2 ? 96.915 60.118 53.305 1.00 29.91 2 ASN C O 1
ATOM 3920 N N . ALA C 1 3 ? 98.754 59.425 52.227 1.00 28.20 3 ALA C N 1
ATOM 3921 C CA . ALA C 1 3 ? 98.125 58.224 51.682 1.00 26.72 3 ALA C CA 1
ATOM 3922 C C . ALA C 1 3 ? 98.172 57.027 52.639 1.00 26.30 3 ALA C C 1
ATOM 3923 O O . ALA C 1 3 ? 97.641 55.969 52.314 1.00 25.50 3 ALA C O 1
ATOM 3925 N N . LEU C 1 4 ? 98.810 57.203 53.799 1.00 24.89 4 LEU C N 1
ATOM 3926 C CA . LEU C 1 4 ? 98.943 56.126 54.788 1.00 24.37 4 LEU C CA 1
ATOM 3927 C C . LEU C 1 4 ? 97.973 56.242 55.955 1.00 24.01 4 LEU C C 1
ATOM 3928 O O . LEU C 1 4 ? 97.710 57.340 56.454 1.00 24.02 4 LEU C O 1
ATOM 3933 N N . LEU C 1 5 ? 97.461 55.092 56.388 1.00 23.55 5 LEU C N 1
ATOM 3934 C CA . LEU C 1 5 ? 96.731 55.000 57.647 1.00 23.37 5 LEU C CA 1
ATOM 3935 C C . LEU C 1 5 ? 97.697 55.082 58.813 1.00 23.18 5 LEU C C 1
ATOM 3936 O O . LEU C 1 5 ? 98.830 54.619 58.712 1.00 23.18 5 LEU C O 1
ATOM 3941 N N . SER C 1 6 ? 97.244 55.653 59.925 1.00 22.53 6 SER C N 1
ATOM 3942 C CA . SER C 1 6 ? 98.021 55.631 61.157 1.00 23.27 6 SER C CA 1
ATOM 3943 C C . SER C 1 6 ? 97.029 55.427 62.286 1.00 22.19 6 SER C C 1
ATOM 3944 O O . SER C 1 6 ? 95.844 55.714 62.155 1.00 24.92 6 SER C O 1
ATOM 3947 N N . ASN C 1 7 ? 97.509 54.894 63.399 1.00 21.72 7 ASN C N 1
ATOM 3948 C CA . ASN C 1 7 ? 96.649 54.809 64.586 1.00 20.41 7 ASN C CA 1
ATOM 3949 C C . ASN C 1 7 ? 97.493 55.022 65.815 1.00 18.81 7 ASN C C 1
ATOM 3950 O O . ASN C 1 7 ? 98.023 54.073 66.415 1.00 18.97 7 ASN C O 1
ATOM 3955 N N . PRO C 1 8 ? 97.693 56.282 66.163 1.00 19.18 8 PRO C N 1
ATOM 3956 C CA . PRO C 1 8 ? 98.521 56.619 67.327 1.00 19.91 8 PRO C CA 1
ATOM 3957 C C . PRO C 1 8 ? 98.060 55.969 68.626 1.00 19.15 8 PRO C C 1
ATOM 3958 O O . PRO C 1 8 ? 98.911 55.582 69.448 1.00 18.76 8 PRO C O 1
ATOM 3962 N N . PHE C 1 9 ? 96.753 55.834 68.825 1.00 18.98 9 PHE C N 1
ATOM 3963 C CA . PHE C 1 9 ? 96.257 55.182 70.047 1.00 18.46 9 PHE C CA 1
ATOM 3964 C C . PHE C 1 9 ? 96.776 53.753 70.095 1.00 17.91 9 PHE C C 1
ATOM 3965 O O . PHE C 1 9 ? 97.291 53.295 71.139 1.00 18.07 9 PHE C O 1
ATOM 3973 N N . LYS C 1 10 ? 96.641 53.041 68.977 1.00 18.35 10 LYS C N 1
ATOM 3974 C CA . LYS C 1 10 ? 97.088 51.647 68.894 1.00 19.22 10 LYS C CA 1
ATOM 3975 C C . LYS C 1 10 ? 98.598 51.496 69.108 1.00 19.26 10 LYS C C 1
ATOM 3976 O O . LYS C 1 10 ? 99.040 50.564 69.801 1.00 19.18 10 LYS C O 1
ATOM 3982 N N . GLU C 1 11 ? 99.364 52.408 68.529 1.00 19.08 11 GLU C N 1
ATOM 3983 C CA . GLU C 1 11 ? 100.841 52.396 68.643 1.00 21.27 11 GLU C CA 1
ATOM 3984 C C . GLU C 1 11 ? 101.249 52.569 70.101 1.00 20.38 11 GLU C C 1
ATOM 3985 O O . GLU C 1 11 ? 102.118 51.843 70.590 1.00 19.81 11 GLU C O 1
ATOM 3991 N N . ARG C 1 12 ? 100.643 53.521 70.803 1.00 20.11 12 ARG C N 1
ATOM 3992 C CA . ARG C 1 12 ? 100.920 53.733 72.226 1.00 21.49 12 ARG C CA 1
ATOM 3993 C C . ARG C 1 12 ? 100.485 52.547 73.086 1.00 21.12 12 ARG C C 1
ATOM 3994 O O . ARG C 1 12 ? 101.230 52.114 73.972 1.00 19.38 12 ARG C O 1
ATOM 4002 N N . LEU C 1 13 ? 99.319 51.985 72.799 1.00 20.99 13 LEU C N 1
ATOM 4003 C CA . LEU C 1 13 ? 98.834 50.773 73.453 1.00 21.92 13 LEU C CA 1
ATOM 4004 C C . LEU C 1 13 ? 99.851 49.626 73.306 1.00 21.79 13 LEU C C 1
ATOM 4005 O O . LEU C 1 13 ? 100.204 48.972 74.295 1.00 22.07 13 LEU C O 1
ATOM 4010 N N . ARG C 1 14 ? 100.330 49.400 72.086 1.00 22.45 14 ARG C N 1
ATOM 4011 C CA . ARG C 1 14 ? 101.317 48.337 71.810 1.00 24.10 14 ARG C CA 1
ATOM 4012 C C . ARG C 1 14 ? 102.597 48.525 72.622 1.00 23.47 14 ARG C C 1
ATOM 4013 O O . ARG C 1 14 ? 103.266 47.545 72.982 1.00 24.89 14 ARG C O 1
ATOM 4021 N N . LYS C 1 15 ? 102.944 49.778 72.906 1.00 22.60 15 LYS C N 1
ATOM 4022 C CA . LYS C 1 15 ? 104.152 50.083 73.673 1.00 22.76 15 LYS C CA 1
ATOM 4023 C C . LYS C 1 15 ? 103.889 49.983 75.174 1.00 22.89 15 LYS C C 1
ATOM 4024 O O . LYS C 1 15 ? 104.805 50.153 75.983 1.00 23.76 15 LYS C O 1
ATOM 4030 N N . GLY C 1 16 ? 102.648 49.680 75.551 1.00 22.51 16 GLY C N 1
ATOM 4031 C CA . GLY C 1 16 ? 102.270 49.567 76.953 1.00 24.15 16 GLY C CA 1
ATOM 4032 C C . GLY C 1 16 ? 102.057 50.898 77.653 1.00 25.16 16 GLY C C 1
ATOM 4033 O O . GLY C 1 16 ? 101.906 50.942 78.883 1.00 26.79 16 GLY C O 1
ATOM 4034 N N . GLU C 1 17 ? 102.037 51.990 76.882 1.00 24.26 17 GLU C N 1
ATOM 4035 C CA . GLU C 1 17 ? 101.917 53.318 77.471 1.00 24.56 17 GLU C CA 1
ATOM 4036 C C . GLU C 1 17 ? 100.547 53.503 78.123 1.00 23.09 17 GLU C C 1
ATOM 4037 O O . GLU C 1 17 ? 99.546 52.896 77.692 1.00 25.32 17 GLU C O 1
ATOM 4043 N N . VAL C 1 18 ? 100.501 54.365 79.132 1.00 21.10 18 VAL C N 1
ATOM 4044 C CA . VAL C 1 18 ? 99.249 54.729 79.787 1.00 19.87 18 VAL C CA 1
ATOM 4045 C C . VAL C 1 18 ? 98.593 55.856 79.022 1.00 19.49 18 VAL C C 1
ATOM 4046 O O . VAL C 1 18 ? 99.213 56.879 78.742 1.00 19.98 18 VAL C O 1
ATOM 4050 N N . GLN C 1 19 ? 97.324 55.647 78.700 1.00 17.11 19 GLN C N 1
ATOM 4051 C CA . GLN C 1 19 ? 96.554 56.639 77.936 1.00 16.40 19 GLN C CA 1
ATOM 4052 C C . GLN C 1 19 ? 95.335 57.019 78.758 1.00 15.98 19 GLN C C 1
ATOM 4053 O O . GLN C 1 19 ? 94.512 56.154 79.122 1.00 16.20 19 GLN C O 1
ATOM 4059 N N . ILE C 1 20 ? 95.202 58.319 79.008 1.00 15.58 20 ILE C N 1
ATOM 4060 C CA . ILE C 1 20 ? 94.135 58.879 79.854 1.00 15.53 20 ILE C CA 1
ATOM 4061 C C . ILE C 1 20 ? 93.026 59.422 78.990 1.00 15.86 20 ILE C C 1
ATOM 4062 O O . ILE C 1 20 ? 93.280 60.199 78.060 1.00 15.83 20 ILE C O 1
ATOM 4067 N N . GLY C 1 21 ? 91.801 58.999 79.283 1.00 15.31 21 GLY C N 1
ATOM 4068 C CA . GLY C 1 21 ? 90.654 59.242 78.411 1.00 15.40 21 GLY C CA 1
ATOM 4069 C C . GLY C 1 21 ? 89.499 59.902 79.111 1.00 14.95 21 GLY C C 1
ATOM 4070 O O . GLY C 1 21 ? 89.442 60.019 80.345 1.00 14.97 21 GLY C O 1
ATOM 4071 N N . LEU C 1 22 ? 88.552 60.350 78.268 1.00 15.02 22 LEU C N 1
ATOM 4072 C CA . LEU C 1 22 ? 87.345 61.035 78.725 1.00 15.62 22 LEU C CA 1
ATOM 4073 C C . LEU C 1 22 ? 86.169 60.479 77.939 1.00 14.58 22 LEU C C 1
ATOM 4074 O O . LEU C 1 22 ? 86.260 60.351 76.697 1.00 15.16 22 LEU C O 1
ATOM 4079 N N . TRP C 1 23 ? 85.067 60.159 78.612 1.00 14.87 23 TRP C N 1
ATOM 4080 C CA . TRP C 1 23 ? 83.842 59.750 77.922 1.00 14.43 23 TRP C CA 1
ATOM 4081 C C . TRP C 1 23 ? 83.151 60.980 77.349 1.00 14.82 23 TRP C C 1
ATOM 4082 O O . TRP C 1 23 ? 83.053 62.025 78.054 1.00 14.82 23 TRP C O 1
ATOM 4093 N N . LEU C 1 24 ? 82.677 60.900 76.085 1.00 13.78 24 LEU C N 1
ATOM 4094 C CA . LEU C 1 24 ? 81.879 61.967 75.455 1.00 14.43 24 LEU C CA 1
ATOM 4095 C C . LEU C 1 24 ? 80.454 61.451 75.356 1.00 14.39 24 LEU C C 1
ATOM 4096 O O . LEU C 1 24 ? 80.147 60.548 74.545 1.00 14.60 24 LEU C O 1
ATOM 4101 N N . SER C 1 25 ? 79.587 62.078 76.145 1.00 14.13 25 SER C N 1
ATOM 4102 C CA . SER C 1 25 ? 78.217 61.548 76.339 1.00 14.47 25 SER C CA 1
ATOM 4103 C C . SER C 1 25 ? 77.106 62.485 75.866 1.00 15.32 25 SER C C 1
ATOM 4104 O O . SER C 1 25 ? 75.920 62.195 76.117 1.00 16.33 25 SER C O 1
ATOM 4107 N N . SER C 1 26 ? 77.435 63.594 75.209 1.00 14.05 26 SER C N 1
ATOM 4108 C CA . SER C 1 26 ? 76.388 64.537 74.820 1.00 14.42 26 SER C CA 1
ATOM 4109 C C . SER C 1 26 ? 75.821 64.323 73.426 1.00 14.54 26 SER C C 1
ATOM 4110 O O . SER C 1 26 ? 74.836 64.983 73.110 1.00 14.90 26 SER C O 1
ATOM 4113 N N . THR C 1 27 ? 76.462 63.495 72.609 1.00 14.36 27 THR C N 1
ATOM 4114 C CA . THR C 1 27 ? 76.167 63.292 71.183 1.00 14.67 27 THR C CA 1
ATOM 4115 C C . THR C 1 27 ? 76.612 64.440 70.306 1.00 14.88 27 THR C C 1
ATOM 4116 O O . THR C 1 27 ? 76.458 64.332 69.091 1.00 15.47 27 THR C O 1
ATOM 4120 N N . THR C 1 28 ? 77.060 65.561 70.858 1.00 14.58 28 THR C N 1
ATOM 4121 C CA . THR C 1 28 ? 77.221 66.768 70.020 1.00 14.99 28 THR C CA 1
ATOM 4122 C C . THR C 1 28 ? 78.631 66.953 69.508 1.00 15.37 28 THR C C 1
ATOM 4123 O O . THR C 1 28 ? 79.620 66.847 70.268 1.00 15.63 28 THR C O 1
ATOM 4127 N N . ALA C 1 29 ? 78.714 67.289 68.242 1.00 15.52 29 ALA C N 1
ATOM 4128 C CA . ALA C 1 29 ? 80.003 67.670 67.675 1.00 14.83 29 ALA C CA 1
ATOM 4129 C C . ALA C 1 29 ? 80.540 68.956 68.307 1.00 14.98 29 ALA C C 1
ATOM 4130 O O . ALA C 1 29 ? 81.770 69.133 68.406 1.00 15.43 29 ALA C O 1
ATOM 4132 N N . TYR C 1 30 ? 79.639 69.850 68.747 1.00 14.46 30 TYR C N 1
ATOM 4133 C CA . TYR C 1 30 ? 80.092 71.121 69.311 1.00 14.14 30 TYR C CA 1
ATOM 4134 C C . TYR C 1 30 ? 80.936 70.856 70.544 1.00 14.34 30 TYR C C 1
ATOM 4135 O O . TYR C 1 30 ? 82.045 71.382 70.718 1.00 13.97 30 TYR C O 1
ATOM 4144 N N . MET C 1 31 ? 80.419 70.025 71.443 1.00 14.00 31 MET C N 1
ATOM 4145 C CA . MET C 1 31 ? 81.132 69.714 72.681 1.00 14.19 31 MET C CA 1
ATOM 4146 C C . MET C 1 31 ? 82.319 68.806 72.423 1.00 14.68 31 MET C C 1
ATOM 4147 O O . MET C 1 31 ? 83.325 68.910 73.113 1.00 14.71 31 MET C O 1
ATOM 4152 N N . ALA C 1 32 ? 82.238 67.913 71.443 1.00 14.92 32 ALA C N 1
ATOM 4153 C CA . ALA C 1 32 ? 83.373 67.065 71.158 1.00 13.74 32 ALA C CA 1
ATOM 4154 C C . ALA C 1 32 ? 84.606 67.919 70.793 1.00 13.57 32 ALA C C 1
ATOM 4155 O O . ALA C 1 32 ? 85.712 67.614 71.220 1.00 14.68 32 ALA C O 1
ATOM 4157 N N . GLU C 1 33 ? 84.408 68.931 69.946 1.00 13.67 33 GLU C N 1
ATOM 4158 C CA . GLU C 1 33 ? 85.525 69.810 69.619 1.00 13.74 33 GLU C CA 1
ATOM 4159 C C . GLU C 1 33 ? 86.080 70.515 70.849 1.00 14.00 33 GLU C C 1
ATOM 4160 O O . GLU C 1 33 ? 87.299 70.561 71.047 1.00 15.07 33 GLU C O 1
ATOM 4166 N N . ILE C 1 34 ? 85.198 71.059 71.688 1.00 14.33 34 ILE C N 1
ATOM 4167 C CA . ILE C 1 34 ? 85.673 71.734 72.899 1.00 14.80 34 ILE C CA 1
ATOM 4168 C C . ILE C 1 34 ? 86.459 70.741 73.736 1.00 14.97 34 ILE C C 1
ATOM 4169 O O . ILE C 1 34 ? 87.544 71.057 74.225 1.00 15.04 34 ILE C O 1
ATOM 4174 N N . ALA C 1 35 ? 85.925 69.539 73.926 1.00 14.28 35 ALA C N 1
ATOM 4175 C CA . ALA C 1 35 ? 86.660 68.545 74.717 1.00 13.93 35 ALA C CA 1
ATOM 4176 C C . ALA C 1 35 ? 88.019 68.241 74.128 1.00 14.61 35 ALA C C 1
ATOM 4177 O O . ALA C 1 35 ? 88.995 68.050 74.871 1.00 15.36 35 ALA C O 1
ATOM 4179 N N . ALA C 1 36 ? 88.109 68.186 72.807 1.00 15.09 36 ALA C N 1
ATOM 4180 C CA . ALA C 1 36 ? 89.365 67.840 72.153 1.00 15.67 36 ALA C CA 1
ATOM 4181 C C . ALA C 1 36 ? 90.455 68.857 72.421 1.00 18.12 36 ALA C C 1
ATOM 4182 O O . ALA C 1 36 ? 91.632 68.459 72.392 1.00 20.49 36 ALA C O 1
ATOM 4184 N N . THR C 1 37 ? 90.076 70.100 72.717 1.00 16.55 37 THR C N 1
ATOM 4185 C CA . THR C 1 37 ? 91.102 71.119 73.011 1.00 16.61 37 THR C CA 1
ATOM 4186 C C . THR C 1 37 ? 91.791 70.886 74.345 1.00 16.70 37 THR C C 1
ATOM 4187 O O . THR C 1 37 ? 92.836 71.509 74.590 1.00 18.27 37 THR C O 1
ATOM 4191 N N . SER C 1 38 ? 91.234 70.063 75.225 1.00 17.14 38 SER C N 1
ATOM 4192 C CA . SER C 1 38 ? 91.876 69.743 76.507 1.00 18.44 38 SER C CA 1
ATOM 4193 C C . SER C 1 38 ? 93.108 68.862 76.442 1.00 20.55 38 SER C C 1
ATOM 4194 O O . SER C 1 38 ? 93.891 68.848 77.399 1.00 22.38 38 SER C O 1
ATOM 4197 N N . GLY C 1 39 ? 93.285 68.062 75.394 1.00 22.13 39 GLY C N 1
ATOM 4198 C CA . GLY C 1 39 ? 94.475 67.163 75.403 1.00 22.02 39 GLY C CA 1
ATOM 4199 C C . GLY C 1 39 ? 94.468 65.876 76.258 1.00 20.42 39 GLY C C 1
ATOM 4200 O O . GLY C 1 39 ? 95.514 65.352 76.683 1.00 21.52 39 GLY C O 1
ATOM 4201 N N . TYR C 1 40 ? 93.281 65.311 76.494 1.00 18.47 40 TYR C N 1
ATOM 4202 C CA . TYR C 1 40 ? 93.191 63.888 76.837 1.00 16.17 40 TYR C CA 1
ATOM 4203 C C . TYR C 1 40 ? 93.871 63.043 75.766 1.00 16.38 40 TYR C C 1
ATOM 4204 O O . TYR C 1 40 ? 93.914 63.431 74.596 1.00 16.75 40 TYR C O 1
ATOM 4213 N N . ASP C 1 41 ? 94.403 61.887 76.138 1.00 16.43 41 ASP C N 1
ATOM 4214 C CA . ASP C 1 41 ? 94.954 61.002 75.128 1.00 16.16 41 ASP C CA 1
ATOM 4215 C C . ASP C 1 41 ? 93.901 60.378 74.222 1.00 16.46 41 ASP C C 1
ATOM 4216 O O . ASP C 1 41 ? 94.153 60.139 73.044 1.00 16.38 41 ASP C O 1
ATOM 4221 N N . TRP C 1 42 ? 92.744 60.060 74.794 1.00 15.32 42 TRP C N 1
ATOM 4222 C CA . TRP C 1 42 ? 91.643 59.527 74.004 1.00 16.14 42 TRP C CA 1
ATOM 4223 C C . TRP C 1 42 ? 90.298 60.045 74.476 1.00 15.99 42 TRP C C 1
ATOM 4224 O O . TRP C 1 42 ? 90.144 60.462 75.642 1.00 15.55 42 TRP C O 1
ATOM 4235 N N . LEU C 1 43 ? 89.339 59.992 73.545 1.00 15.70 43 LEU C N 1
ATOM 4236 C CA . LEU C 1 43 ? 87.970 60.447 73.810 1.00 14.69 43 LEU C CA 1
ATOM 4237 C C . LEU C 1 43 ? 87.052 59.329 73.392 1.00 15.20 43 LEU C C 1
ATOM 4238 O O . LEU C 1 43 ? 87.118 58.886 72.243 1.00 17.00 43 LEU C O 1
ATOM 4243 N N . LEU C 1 44 ? 86.222 58.833 74.302 1.00 14.34 44 LEU C N 1
ATOM 4244 C CA . LEU C 1 44 ? 85.321 57.729 73.983 1.00 14.62 44 LEU C CA 1
ATOM 4245 C C . LEU C 1 44 ? 83.994 58.325 73.545 1.00 15.05 44 LEU C C 1
ATOM 4246 O O . LEU C 1 44 ? 83.255 58.928 74.341 1.00 14.94 44 LEU C O 1
ATOM 4251 N N . ILE C 1 45 ? 83.682 58.181 72.250 1.00 14.60 45 ILE C N 1
ATOM 4252 C CA . ILE C 1 45 ? 82.416 58.694 71.702 1.00 14.87 45 ILE C CA 1
ATOM 4253 C C . ILE C 1 45 ? 81.374 57.594 71.959 1.00 15.10 45 ILE C C 1
ATOM 4254 O O . ILE C 1 45 ? 81.410 56.515 71.341 1.00 15.56 45 ILE C O 1
ATOM 4259 N N . ASP C 1 46 ? 80.479 57.849 72.919 1.00 14.58 46 ASP C N 1
ATOM 4260 C CA . ASP C 1 46 ? 79.633 56.762 73.425 1.00 14.78 46 ASP C CA 1
ATOM 4261 C C . ASP C 1 46 ? 78.368 56.592 72.611 1.00 14.49 46 ASP C C 1
ATOM 4262 O O . ASP C 1 46 ? 77.331 57.186 72.896 1.00 15.02 46 ASP C O 1
ATOM 4267 N N . GLY C 1 47 ? 78.459 55.716 71.614 1.00 15.15 47 GLY C N 1
ATOM 4268 C CA . GLY C 1 47 ? 77.290 55.325 70.847 1.00 14.67 47 GLY C CA 1
ATOM 4269 C C . GLY C 1 47 ? 76.386 54.309 71.490 1.00 14.76 47 GLY C C 1
ATOM 4270 O O . GLY C 1 47 ? 75.410 53.905 70.859 1.00 15.86 47 GLY C O 1
ATOM 4271 N N . GLU C 1 48 ? 76.713 53.818 72.688 1.00 14.53 48 GLU C N 1
ATOM 4272 C CA . GLU C 1 48 ? 75.905 52.796 73.349 1.00 14.72 48 GLU C CA 1
ATOM 4273 C C . GLU C 1 48 ? 74.940 53.380 74.363 1.00 15.34 48 GLU C C 1
ATOM 4274 O O . GLU C 1 48 ? 73.794 52.948 74.381 1.00 16.47 48 GLU C O 1
ATOM 4280 N N . HIS C 1 49 ? 75.411 54.291 75.223 1.00 15.13 49 HIS C N 1
ATOM 4281 C CA . HIS C 1 49 ? 74.577 54.836 76.306 1.00 15.38 49 HIS C CA 1
ATOM 4282 C C . HIS C 1 49 ? 74.220 56.292 76.184 1.00 14.74 49 HIS C C 1
ATOM 4283 O O . HIS C 1 49 ? 73.576 56.843 77.074 1.00 15.62 49 HIS C O 1
ATOM 4290 N N . ALA C 1 50 ? 74.598 56.906 75.073 1.00 14.17 50 ALA C N 1
ATOM 4291 C CA . ALA C 1 50 ? 74.097 58.219 74.667 1.00 14.11 50 ALA C CA 1
ATOM 4292 C C . ALA C 1 50 ? 73.392 58.056 73.313 1.00 13.31 50 ALA C C 1
ATOM 4293 O O . ALA C 1 50 ? 73.750 57.122 72.579 1.00 14.86 50 ALA C O 1
ATOM 4295 N N . PRO C 1 51 ? 72.405 58.867 73.001 1.00 13.20 51 PRO C N 1
ATOM 4296 C CA . PRO C 1 51 ? 71.537 58.629 71.816 1.00 13.78 51 PRO C CA 1
ATOM 4297 C C . PRO C 1 51 ? 72.188 59.126 70.503 1.00 13.32 51 PRO C C 1
ATOM 4298 O O . PRO C 1 51 ? 71.604 59.944 69.802 1.00 14.61 51 PRO C O 1
ATOM 4302 N N . ASN C 1 52 ? 73.308 58.530 70.165 1.00 13.95 52 ASN C N 1
ATOM 4303 C CA . ASN C 1 52 ? 74.009 58.893 68.906 1.00 14.57 52 ASN C CA 1
ATOM 4304 C C . ASN C 1 52 ? 73.451 58.064 67.769 1.00 14.97 52 ASN C C 1
ATOM 4305 O O . ASN C 1 52 ? 73.433 56.825 67.838 1.00 15.99 52 ASN C O 1
ATOM 4310 N N . THR C 1 53 ? 73.149 58.742 66.650 1.00 13.69 53 THR C N 1
ATOM 4311 C CA . THR C 1 53 ? 72.952 58.029 65.358 1.00 14.02 53 THR C CA 1
ATOM 4312 C C . THR C 1 53 ? 74.318 57.896 64.704 1.00 13.61 53 THR C C 1
ATOM 4313 O O . THR C 1 53 ? 75.305 58.505 65.133 1.00 13.99 53 THR C O 1
ATOM 4317 N N . ILE C 1 54 ? 74.360 57.183 63.579 1.00 14.15 54 ILE C N 1
ATOM 4318 C CA . ILE C 1 54 ? 75.649 57.084 62.859 1.00 14.44 54 ILE C CA 1
ATOM 4319 C C . ILE C 1 54 ? 76.117 58.438 62.333 1.00 14.14 54 ILE C C 1
ATOM 4320 O O . ILE C 1 54 ? 77.325 58.659 62.261 1.00 14.81 54 ILE C O 1
ATOM 4325 N N . GLN C 1 55 ? 75.184 59.351 62.036 1.00 13.25 55 GLN C N 1
ATOM 4326 C CA . GLN C 1 55 ? 75.601 60.682 61.615 1.00 13.49 55 GLN C CA 1
ATOM 4327 C C . GLN C 1 55 ? 76.150 61.476 62.783 1.00 13.95 55 GLN C C 1
ATOM 4328 O O . GLN C 1 55 ? 77.108 62.245 62.619 1.00 14.08 55 GLN C O 1
ATOM 4334 N N . ASP C 1 56 ? 75.598 61.305 64.000 1.00 13.53 56 ASP C N 1
ATOM 4335 C CA . ASP C 1 56 ? 76.216 61.992 65.132 1.00 13.96 56 ASP C CA 1
ATOM 4336 C C . ASP C 1 56 ? 77.637 61.479 65.334 1.00 13.86 56 ASP C C 1
ATOM 4337 O O . ASP C 1 56 ? 78.540 62.285 65.647 1.00 13.95 56 ASP C O 1
ATOM 4342 N N . LEU C 1 57 ? 77.840 60.168 65.233 1.00 13.91 57 LEU C N 1
ATOM 4343 C CA . LEU C 1 57 ? 79.204 59.633 65.378 1.00 13.79 57 LEU C CA 1
ATOM 4344 C C . LEU C 1 57 ? 80.106 60.221 64.312 1.00 14.12 57 LEU C C 1
ATOM 4345 O O . LEU C 1 57 ? 81.223 60.656 64.646 1.00 14.84 57 LEU C O 1
ATOM 4350 N N . TYR C 1 58 ? 79.607 60.313 63.062 1.00 13.43 58 TYR C N 1
ATOM 4351 C CA . TYR C 1 58 ? 80.390 60.904 61.974 1.00 13.99 58 TYR C CA 1
ATOM 4352 C C . TYR C 1 58 ? 80.792 62.327 62.292 1.00 13.53 58 TYR C C 1
ATOM 4353 O O . TYR C 1 58 ? 81.975 62.721 62.120 1.00 14.41 58 TYR C O 1
ATOM 4362 N N . HIS C 1 59 ? 79.841 63.114 62.778 1.00 13.97 59 HIS C N 1
ATOM 4363 C CA . HIS C 1 59 ? 80.158 64.523 63.060 1.00 14.51 59 HIS C CA 1
ATOM 4364 C C . HIS C 1 59 ? 81.103 64.708 64.196 1.00 14.11 59 HIS C C 1
ATOM 4365 O O . HIS C 1 59 ? 81.960 65.609 64.165 1.00 14.88 59 HIS C O 1
ATOM 4372 N N . GLN C 1 60 ? 81.010 63.849 65.213 1.00 14.01 60 GLN C N 1
ATOM 4373 C CA . GLN C 1 60 ? 81.979 63.906 66.298 1.00 14.67 60 GLN C CA 1
ATOM 4374 C C . GLN C 1 60 ? 83.393 63.521 65.831 1.00 14.80 60 GLN C C 1
ATOM 4375 O O . GLN C 1 60 ? 84.387 64.173 66.233 1.00 15.38 60 GLN C O 1
ATOM 4381 N N . LEU C 1 61 ? 83.519 62.559 64.909 1.00 14.45 61 LEU C N 1
ATOM 4382 C CA . LEU C 1 61 ? 84.843 62.254 64.343 1.00 14.65 61 LEU C CA 1
ATOM 4383 C C . LEU C 1 61 ? 85.377 63.425 63.538 1.00 13.82 61 LEU C C 1
ATOM 4384 O O . LEU C 1 61 ? 86.558 63.809 63.636 1.00 14.70 61 LEU C O 1
ATOM 4389 N N . GLN C 1 62 ? 84.503 64.089 62.776 1.00 14.13 62 GLN C N 1
ATOM 4390 C CA . GLN C 1 62 ? 84.963 65.264 62.001 1.00 14.46 62 GLN C CA 1
ATOM 4391 C C . GLN C 1 62 ? 85.406 66.372 62.945 1.00 15.30 62 GLN C C 1
ATOM 4392 O O . GLN C 1 62 ? 86.390 67.099 62.672 1.00 15.16 62 GLN C O 1
ATOM 4398 N N . ALA C 1 63 ? 84.694 66.543 64.055 1.00 14.94 63 ALA C N 1
ATOM 4399 C CA . ALA C 1 63 ? 85.006 67.643 64.959 1.00 15.48 63 ALA C CA 1
ATOM 4400 C C . ALA C 1 63 ? 86.353 67.438 65.607 1.00 15.68 63 ALA C C 1
ATOM 4401 O O . ALA C 1 63 ? 87.131 68.392 65.712 1.00 15.58 63 ALA C O 1
ATOM 4403 N N . VAL C 1 64 ? 86.652 66.217 66.047 1.00 14.71 64 VAL C N 1
ATOM 4404 C CA . VAL C 1 64 ? 87.890 66.010 66.790 1.00 15.72 64 VAL C CA 1
ATOM 4405 C C . VAL C 1 64 ? 89.130 65.797 65.909 1.00 15.14 64 VAL C C 1
ATOM 4406 O O . VAL C 1 64 ? 90.255 65.920 66.387 1.00 15.40 64 VAL C O 1
ATOM 4410 N N . ALA C 1 65 ? 88.906 65.570 64.614 1.00 14.51 65 ALA C N 1
ATOM 4411 C CA . ALA C 1 65 ? 89.982 65.143 63.708 1.00 14.94 65 ALA C CA 1
ATOM 4412 C C . ALA C 1 65 ? 91.234 65.979 63.735 1.00 15.37 65 ALA C C 1
ATOM 4413 O O . ALA C 1 65 ? 92.287 65.380 63.657 1.00 16.04 65 ALA C O 1
ATOM 4415 N N . PRO C 1 66 ? 91.201 67.322 63.766 1.00 14.31 66 PRO C N 1
ATOM 4416 C CA . PRO C 1 66 ? 92.484 68.085 63.686 1.00 15.45 66 PRO C CA 1
ATOM 4417 C C . PRO C 1 66 ? 93.206 68.157 65.010 1.00 15.68 66 PRO C C 1
ATOM 4418 O O . PRO C 1 66 ? 94.323 68.712 65.046 1.00 17.38 66 PRO C O 1
ATOM 4422 N N . TYR C 1 67 ? 92.636 67.617 66.080 1.00 15.98 67 TYR C N 1
ATOM 4423 C CA . TYR C 1 67 ? 93.248 67.766 67.402 1.00 16.09 67 TYR C CA 1
ATOM 4424 C C . TYR C 1 67 ? 94.042 66.520 67.760 1.00 16.12 67 TYR C C 1
ATOM 4425 O O . TYR C 1 67 ? 93.904 65.485 67.121 1.00 17.87 67 TYR C O 1
ATOM 4434 N N . ALA C 1 68 ? 94.844 66.602 68.820 1.00 16.16 68 ALA C N 1
ATOM 4435 C CA . ALA C 1 68 ? 95.703 65.481 69.192 1.00 16.17 68 ALA C CA 1
ATOM 4436 C C . ALA C 1 68 ? 95.008 64.324 69.883 1.00 16.68 68 ALA C C 1
ATOM 4437 O O . ALA C 1 68 ? 95.429 63.190 69.737 1.00 18.14 68 ALA C O 1
ATOM 4439 N N . SER C 1 69 ? 93.914 64.600 70.584 1.00 16.73 69 SER C N 1
ATOM 4440 C CA . SER C 1 69 ? 93.196 63.540 71.306 1.00 17.54 69 SER C CA 1
ATOM 4441 C C . SER C 1 69 ? 92.628 62.535 70.300 1.00 18.30 69 SER C C 1
ATOM 4442 O O . SER C 1 69 ? 92.012 62.940 69.292 1.00 19.08 69 SER C O 1
ATOM 4445 N N . GLN C 1 70 ? 92.826 61.249 70.543 1.00 17.99 70 GLN C N 1
ATOM 4446 C CA . GLN C 1 70 ? 92.394 60.218 69.608 1.00 17.98 70 GLN C CA 1
ATOM 4447 C C . GLN C 1 70 ? 91.002 59.686 69.917 1.00 17.65 70 GLN C C 1
ATOM 4448 O O . GLN C 1 70 ? 90.690 59.372 71.059 1.00 16.80 70 GLN C O 1
ATOM 4454 N N . PRO C 1 71 ? 90.168 59.549 68.916 1.00 16.10 71 PRO C N 1
ATOM 4455 C CA . PRO C 1 71 ? 88.808 59.055 69.138 1.00 16.40 71 PRO C CA 1
ATOM 4456 C C . PRO C 1 71 ? 88.703 57.546 69.220 1.00 15.90 71 PRO C C 1
ATOM 4457 O O . PRO C 1 71 ? 89.414 56.823 68.506 1.00 16.21 71 PRO C O 1
ATOM 4461 N N . VAL C 1 72 ? 87.827 57.063 70.117 1.00 15.47 72 VAL C N 1
ATOM 4462 C CA . VAL C 1 72 ? 87.467 55.667 70.206 1.00 15.89 72 VAL C CA 1
ATOM 4463 C C . VAL C 1 72 ? 85.948 55.661 70.096 1.00 15.39 72 VAL C C 1
ATOM 4464 O O . VAL C 1 72 ? 85.287 56.440 70.779 1.00 16.67 72 VAL C O 1
ATOM 4468 N N . ILE C 1 73 ? 85.399 54.797 69.246 1.00 14.67 73 ILE C N 1
ATOM 4469 C CA . ILE C 1 73 ? 83.960 54.721 69.058 1.00 15.69 73 ILE C CA 1
ATOM 4470 C C . ILE C 1 73 ? 83.396 53.460 69.726 1.00 15.96 73 ILE C C 1
ATOM 4471 O O . ILE C 1 73 ? 83.909 52.344 69.529 1.00 15.86 73 ILE C O 1
ATOM 4476 N N . ARG C 1 74 ? 82.329 53.644 70.499 1.00 16.01 74 ARG C N 1
ATOM 4477 C CA . ARG C 1 74 ? 81.572 52.521 71.013 1.00 16.12 74 ARG C CA 1
ATOM 4478 C C . ARG C 1 74 ? 80.230 52.468 70.304 1.00 16.68 74 ARG C C 1
ATOM 4479 O O . ARG C 1 74 ? 79.421 53.394 70.456 1.00 16.98 74 ARG C O 1
ATOM 4487 N N . PRO C 1 75 ? 79.943 51.439 69.495 1.00 15.93 75 PRO C N 1
ATOM 4488 C CA . PRO C 1 75 ? 78.634 51.296 68.844 1.00 17.28 75 PRO C CA 1
ATOM 4489 C C . PRO C 1 75 ? 77.571 50.766 69.817 1.00 16.87 75 PRO C C 1
ATOM 4490 O O . PRO C 1 75 ? 77.903 50.385 70.932 1.00 17.21 75 PRO C O 1
ATOM 4494 N N . VAL C 1 76 ? 76.302 50.792 69.391 1.00 17.55 76 VAL C N 1
ATOM 4495 C CA . VAL C 1 76 ? 75.223 50.391 70.306 1.00 19.07 76 VAL C CA 1
ATOM 4496 C C . VAL C 1 76 ? 75.350 48.923 70.664 1.00 18.60 76 VAL C C 1
ATOM 4497 O O . VAL C 1 76 ? 75.007 48.502 71.754 1.00 19.11 76 VAL C O 1
ATOM 4501 N N . GLU C 1 77 ? 75.834 48.115 69.731 1.00 17.57 77 GLU C N 1
ATOM 4502 C CA . GLU C 1 77 ? 76.254 46.745 70.033 1.00 19.71 77 GLU C CA 1
ATOM 4503 C C . GLU C 1 77 ? 77.223 46.288 68.993 1.00 18.62 77 GLU C C 1
ATOM 4504 O O . GLU C 1 77 ? 77.350 46.894 67.912 1.00 17.25 77 GLU C O 1
ATOM 4510 N N . GLY C 1 78 ? 77.926 45.225 69.313 1.00 17.64 78 GLY C N 1
ATOM 4511 C CA . GLY C 1 78 ? 78.960 44.711 68.429 1.00 18.17 78 GLY C CA 1
ATOM 4512 C C . GLY C 1 78 ? 78.466 43.741 67.377 1.00 18.75 78 GLY C C 1
ATOM 4513 O O . GLY C 1 78 ? 79.055 42.675 67.199 1.00 20.01 78 GLY C O 1
ATOM 4514 N N . SER C 1 79 ? 77.398 44.098 66.674 1.00 17.10 79 SER C N 1
ATOM 4515 C CA . SER C 1 79 ? 76.901 43.243 65.621 1.00 17.19 79 SER C CA 1
ATOM 4516 C C . SER C 1 79 ? 77.686 43.511 64.344 1.00 18.19 79 SER C C 1
ATOM 4517 O O . SER C 1 79 ? 78.327 44.566 64.172 1.00 17.39 79 SER C O 1
ATOM 4520 N N . LYS C 1 80 ? 77.614 42.541 63.433 1.00 19.08 80 LYS C N 1
ATOM 4521 C CA . LYS C 1 80 ? 78.268 42.675 62.143 1.00 21.14 80 LYS C CA 1
ATOM 4522 C C . LYS C 1 80 ? 77.862 43.987 61.428 1.00 19.86 80 LYS C C 1
ATOM 4523 O O . LYS C 1 80 ? 78.729 44.781 61.047 1.00 19.83 80 LYS C O 1
ATOM 4529 N N . PRO C 1 81 ? 76.585 44.290 61.245 1.00 18.73 81 PRO C N 1
ATOM 4530 C CA . PRO C 1 81 ? 76.239 45.496 60.521 1.00 19.13 81 PRO C CA 1
ATOM 4531 C C . PRO C 1 81 ? 76.593 46.787 61.254 1.00 18.17 81 PRO C C 1
ATOM 4532 O O . PRO C 1 81 ? 76.940 47.787 60.610 1.00 19.00 81 PRO C O 1
ATOM 4536 N N . LEU C 1 82 ? 76.489 46.831 62.587 1.00 17.46 82 LEU C N 1
ATOM 4537 C CA . LEU C 1 82 ? 76.849 48.060 63.281 1.00 17.68 82 LEU C CA 1
ATOM 4538 C C . LEU C 1 82 ? 78.339 48.322 63.290 1.00 16.22 82 LEU C C 1
ATOM 4539 O O . LEU C 1 82 ? 78.780 49.482 63.244 1.00 17.35 82 LEU C O 1
ATOM 4544 N N . ILE C 1 83 ? 79.133 47.240 63.393 1.00 15.82 83 ILE C N 1
ATOM 4545 C CA . ILE C 1 83 ? 80.580 47.370 63.254 1.00 16.36 83 ILE C CA 1
ATOM 4546 C C . ILE C 1 83 ? 80.920 47.827 61.829 1.00 17.23 83 ILE C C 1
ATOM 4547 O O . ILE C 1 83 ? 81.788 48.691 61.654 1.00 17.25 83 ILE C O 1
ATOM 4552 N N . LYS C 1 84 ? 80.239 47.280 60.830 1.00 16.77 84 LYS C N 1
ATOM 4553 C CA . LYS C 1 84 ? 80.435 47.730 59.441 1.00 17.86 84 LYS C CA 1
ATOM 4554 C C . LYS C 1 84 ? 80.274 49.222 59.349 1.00 17.72 84 LYS C C 1
ATOM 4555 O O . LYS C 1 84 ? 81.112 49.920 58.741 1.00 17.29 84 LYS C O 1
ATOM 4561 N N . GLN C 1 85 ? 79.203 49.765 59.915 1.00 15.98 85 GLN C N 1
ATOM 4562 C CA . GLN C 1 85 ? 78.932 51.181 59.777 1.00 16.68 85 GLN C CA 1
ATOM 4563 C C . GLN C 1 85 ? 80.022 52.014 60.375 1.00 16.51 85 GLN C C 1
ATOM 4564 O O . GLN C 1 85 ? 80.439 52.984 59.782 1.00 16.59 85 GLN C O 1
ATOM 4570 N N . VAL C 1 86 ? 80.482 51.677 61.593 1.00 15.60 86 VAL C N 1
ATOM 4571 C CA . VAL C 1 86 ? 81.461 52.531 62.223 1.00 15.49 86 VAL C CA 1
ATOM 4572 C C . VAL C 1 86 ? 82.849 52.377 61.595 1.00 15.49 86 VAL C C 1
ATOM 4573 O O . VAL C 1 86 ? 83.620 53.337 61.542 1.00 16.64 86 VAL C O 1
ATOM 4577 N N . LEU C 1 87 ? 83.164 51.188 61.087 1.00 15.15 87 LEU C N 1
ATOM 4578 C CA . LEU C 1 87 ? 84.445 51.040 60.386 1.00 14.63 87 LEU C CA 1
ATOM 4579 C C . LEU C 1 87 ? 84.455 51.867 59.107 1.00 14.48 87 LEU C C 1
ATOM 4580 O O . LEU C 1 87 ? 85.473 52.519 58.801 1.00 15.28 87 LEU C O 1
ATOM 4585 N N . ASP C 1 88 ? 83.325 51.915 58.390 1.00 14.37 88 ASP C N 1
ATOM 4586 C CA . ASP C 1 88 ? 83.343 52.606 57.106 1.00 15.36 88 ASP C CA 1
ATOM 4587 C C . ASP C 1 88 ? 83.452 54.112 57.279 1.00 15.22 88 ASP C C 1
ATOM 4588 O O . ASP C 1 88 ? 83.957 54.780 56.357 1.00 15.59 88 ASP C O 1
ATOM 4593 N N . ILE C 1 89 ? 83.006 54.651 58.412 1.00 15.05 89 ILE C N 1
ATOM 4594 C CA . ILE C 1 89 ? 83.186 56.100 58.598 1.00 15.76 89 ILE C CA 1
ATOM 4595 C C . ILE C 1 89 ? 84.582 56.461 59.080 1.00 16.00 89 ILE C C 1
ATOM 4596 O O . ILE C 1 89 ? 84.880 57.631 59.295 1.00 15.99 89 ILE C O 1
ATOM 4601 N N . GLY C 1 90 ? 85.447 55.458 59.231 1.00 14.97 90 GLY C N 1
ATOM 4602 C CA . GLY C 1 90 ? 86.834 55.740 59.543 1.00 15.19 90 GLY C CA 1
ATOM 4603 C C . GLY C 1 90 ? 87.145 55.700 61.031 1.00 15.70 90 GLY C C 1
ATOM 4604 O O . GLY C 1 90 ? 88.188 56.212 61.442 1.00 16.85 90 GLY C O 1
ATOM 4605 N N . ALA C 1 91 ? 86.284 55.087 61.835 1.00 15.79 91 ALA C N 1
ATOM 4606 C CA . ALA C 1 91 ? 86.636 54.828 63.245 1.00 15.87 91 ALA C CA 1
ATOM 4607 C C . ALA C 1 91 ? 87.684 53.736 63.296 1.00 16.86 91 ALA C C 1
ATOM 4608 O O . ALA C 1 91 ? 87.397 52.597 62.933 1.00 17.47 91 ALA C O 1
ATOM 4610 N N . GLN C 1 92 ? 88.892 54.085 63.719 1.00 16.32 92 GLN C N 1
ATOM 4611 C CA . GLN C 1 92 ? 89.952 53.075 63.704 1.00 16.93 92 GLN C CA 1
ATOM 4612 C C . GLN C 1 92 ? 90.170 52.361 65.032 1.00 16.40 92 GLN C C 1
ATOM 4613 O O . GLN C 1 92 ? 90.935 51.418 65.068 1.00 17.13 92 GLN C O 1
ATOM 4619 N N . THR C 1 93 ? 89.518 52.833 66.085 1.00 16.29 93 THR C N 1
ATOM 4620 C CA . THR C 1 93 ? 89.595 52.175 67.396 1.00 15.97 93 THR C CA 1
ATOM 4621 C C . THR C 1 93 ? 88.201 52.025 67.918 1.00 15.99 93 THR C C 1
ATOM 4622 O O . THR C 1 93 ? 87.471 53.013 68.054 1.00 15.15 93 THR C O 1
ATOM 4626 N N . LEU C 1 94 ? 87.812 50.788 68.183 1.00 15.50 94 LEU C N 1
ATOM 4627 C CA . LEU C 1 94 ? 86.463 50.454 68.644 1.00 16.27 94 LEU C CA 1
ATOM 4628 C C . LEU C 1 94 ? 86.479 49.893 70.040 1.00 14.90 94 LEU C C 1
ATOM 4629 O O . LEU C 1 94 ? 87.370 49.111 70.368 1.00 16.92 94 LEU C O 1
ATOM 4634 N N . LEU C 1 95 ? 85.495 50.290 70.847 1.00 15.50 95 LEU C N 1
ATOM 4635 C CA . LEU C 1 95 ? 85.241 49.674 72.147 1.00 15.75 95 LEU C CA 1
ATOM 4636 C C . LEU C 1 95 ? 83.910 48.950 72.027 1.00 15.86 95 LEU C C 1
ATOM 4637 O O . LEU C 1 95 ? 82.863 49.583 71.820 1.00 15.93 95 LEU C O 1
ATOM 4642 N N . ILE C 1 96 ? 83.941 47.628 72.127 1.00 15.57 96 ILE C N 1
ATOM 4643 C CA . ILE C 1 96 ? 82.783 46.820 71.839 1.00 16.01 96 ILE C CA 1
ATOM 4644 C C . ILE C 1 96 ? 82.160 46.324 73.142 1.00 15.83 96 ILE C C 1
ATOM 4645 O O . ILE C 1 96 ? 82.846 45.646 73.931 1.00 16.57 96 ILE C O 1
ATOM 4650 N N . PRO C 1 97 ? 80.893 46.665 73.413 1.00 15.21 97 PRO C N 1
ATOM 4651 C CA . PRO C 1 97 ? 80.285 46.287 74.703 1.00 16.12 97 PRO C CA 1
ATOM 4652 C C . PRO C 1 97 ? 79.841 44.835 74.738 1.00 16.43 97 PRO C C 1
ATOM 4653 O O . PRO C 1 97 ? 79.653 44.186 73.699 1.00 17.04 97 PRO C O 1
ATOM 4657 N N . MET C 1 98 ? 79.705 44.319 75.960 1.00 16.83 98 MET C N 1
ATOM 4658 C CA . MET C 1 98 ? 78.980 43.063 76.205 1.00 18.34 98 MET C CA 1
ATOM 4659 C C . MET C 1 98 ? 79.595 41.884 75.473 1.00 17.65 98 MET C C 1
ATOM 4660 O O . MET C 1 98 ? 78.880 41.031 74.928 1.00 18.69 98 MET C O 1
ATOM 4665 N N . VAL C 1 99 ? 80.916 41.772 75.529 1.00 16.96 99 VAL C N 1
ATOM 4666 C CA . VAL C 1 99 ? 81.579 40.593 74.977 1.00 17.69 99 VAL C CA 1
ATOM 4667 C C . VAL C 1 99 ? 81.691 39.563 76.100 1.00 17.41 99 VAL C C 1
ATOM 4668 O O . VAL C 1 99 ? 82.503 39.722 76.992 1.00 18.44 99 VAL C O 1
ATOM 4672 N N . ASP C 1 100 ? 80.830 38.545 76.053 1.00 17.36 100 ASP C N 1
ATOM 4673 C CA . ASP C 1 100 ? 80.706 37.585 77.170 1.00 17.75 100 ASP C CA 1
ATOM 4674 C C . ASP C 1 100 ? 81.457 36.264 76.963 1.00 18.84 100 ASP C C 1
ATOM 4675 O O . ASP C 1 100 ? 81.703 35.563 77.947 1.00 18.00 100 ASP C O 1
ATOM 4680 N N . THR C 1 101 ? 81.759 35.897 75.715 1.00 18.41 101 THR C N 1
ATOM 4681 C CA . THR C 1 101 ? 82.389 34.600 75.433 1.00 18.96 101 THR C CA 1
ATOM 4682 C C . THR C 1 101 ? 83.480 34.759 74.399 1.00 18.88 101 THR C C 1
ATOM 4683 O O . THR C 1 101 ? 83.516 35.747 73.648 1.00 18.24 101 THR C O 1
ATOM 4687 N N . ALA C 1 102 ? 84.367 33.768 74.327 1.00 19.32 102 ALA C N 1
ATOM 4688 C CA . ALA C 1 102 ? 85.414 33.778 73.320 1.00 19.66 102 ALA C CA 1
ATOM 4689 C C . ALA C 1 102 ? 84.814 33.663 71.923 1.00 19.51 102 ALA C C 1
ATOM 4690 O O . ALA C 1 102 ? 85.325 34.255 70.982 1.00 19.63 102 ALA C O 1
ATOM 4692 N N . GLU C 1 103 ? 83.700 32.940 71.783 1.00 20.37 103 GLU C N 1
ATOM 4693 C CA . GLU C 1 103 ? 83.041 32.864 70.475 1.00 20.46 103 GLU C CA 1
ATOM 4694 C C . GLU C 1 103 ? 82.552 34.234 70.038 1.00 20.15 103 GLU C C 1
ATOM 4695 O O . GLU C 1 103 ? 82.702 34.615 68.870 1.00 20.51 103 GLU C O 1
ATOM 4701 N N . GLN C 1 104 ? 81.950 34.978 70.956 1.00 19.26 104 GLN C N 1
ATOM 4702 C CA . GLN C 1 104 ? 81.516 36.339 70.628 1.00 19.10 104 GLN C CA 1
ATOM 4703 C C . GLN C 1 104 ? 82.709 37.208 70.240 1.00 18.52 104 GLN C C 1
ATOM 4704 O O . GLN C 1 104 ? 82.649 37.999 69.279 1.00 19.02 104 GLN C O 1
ATOM 4710 N N . ALA C 1 105 ? 83.807 37.054 70.961 1.00 18.61 105 ALA C N 1
ATOM 4711 C CA . ALA C 1 105 ? 85.016 37.816 70.678 1.00 18.09 105 ALA C CA 1
ATOM 4712 C C . ALA C 1 105 ? 85.551 37.503 69.276 1.00 18.38 105 ALA C C 1
ATOM 4713 O O . ALA C 1 105 ? 85.927 38.422 68.528 1.00 18.30 105 ALA C O 1
ATOM 4715 N N . ARG C 1 106 ? 85.603 36.209 68.926 1.00 18.00 106 ARG C N 1
ATOM 4716 C CA . ARG C 1 106 ? 85.986 35.806 67.569 1.00 19.09 106 ARG C CA 1
ATOM 4717 C C . ARG C 1 106 ? 85.082 36.400 66.506 1.00 18.50 106 ARG C C 1
ATOM 4718 O O . ARG C 1 106 ? 85.581 36.840 65.472 1.00 19.18 106 ARG C O 1
ATOM 4726 N N . GLN C 1 107 ? 83.773 36.419 66.759 1.00 18.97 107 GLN C N 1
ATOM 4727 C CA . GLN C 1 107 ? 82.820 36.983 65.797 1.00 19.89 107 GLN C CA 1
ATOM 4728 C C . GLN C 1 107 ? 83.034 38.477 65.623 1.00 19.34 107 GLN C C 1
ATOM 4729 O O . GLN C 1 107 ? 82.941 38.994 64.510 1.00 19.42 107 GLN C O 1
ATOM 4735 N N . VAL C 1 108 ? 83.379 39.162 66.715 1.00 18.26 108 VAL C N 1
ATOM 4736 C CA . VAL C 1 108 ? 83.684 40.595 66.641 1.00 19.03 108 VAL C CA 1
ATOM 4737 C C . VAL C 1 108 ? 84.934 40.834 65.790 1.00 18.37 108 VAL C C 1
ATOM 4738 O O . VAL C 1 108 ? 84.941 41.694 64.911 1.00 17.44 108 VAL C O 1
ATOM 4742 N N . VAL C 1 109 ? 85.995 40.046 66.011 1.00 17.80 109 VAL C N 1
ATOM 4743 C CA . VAL C 1 109 ? 87.196 40.212 65.203 1.00 17.32 109 VAL C CA 1
ATOM 4744 C C . VAL C 1 109 ? 86.876 39.966 63.737 1.00 17.79 109 VAL C C 1
ATOM 4745 O O . VAL C 1 109 ? 87.297 40.716 62.856 1.00 17.96 109 VAL C O 1
ATOM 4749 N N . SER C 1 110 ? 86.086 38.925 63.472 1.00 17.88 110 SER C N 1
ATOM 4750 C CA . SER C 1 110 ? 85.722 38.580 62.086 1.00 18.18 110 SER C CA 1
ATOM 4751 C C . SER C 1 110 ? 84.970 39.745 61.413 1.00 18.41 110 SER C C 1
ATOM 4752 O O . SER C 1 110 ? 85.130 39.998 60.233 1.00 17.66 110 SER C O 1
ATOM 4755 N N . ALA C 1 111 ? 84.127 40.433 62.182 1.00 18.22 111 ALA C N 1
ATOM 4756 C CA . ALA C 1 111 ? 83.343 41.561 61.682 1.00 18.37 111 ALA C CA 1
ATOM 4757 C C . ALA C 1 111 ? 84.229 42.721 61.263 1.00 18.07 111 ALA C C 1
ATOM 4758 O O . ALA C 1 111 ? 83.763 43.589 60.505 1.00 18.26 111 ALA C O 1
ATOM 4760 N N . THR C 1 112 ? 85.47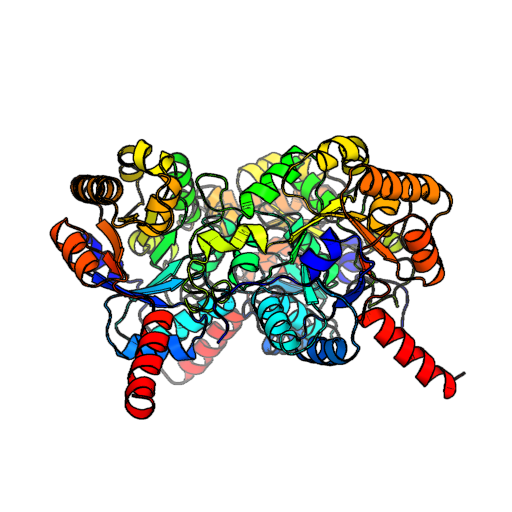0 42.782 61.743 1.00 17.84 112 THR C N 1
ATOM 4761 C CA . THR C 1 112 ? 86.415 43.845 61.417 1.00 18.58 112 THR C CA 1
ATOM 4762 C C . THR C 1 112 ? 87.394 43.535 60.303 1.00 19.74 112 THR C C 1
ATOM 4763 O O . THR C 1 112 ? 88.198 44.397 59.949 1.00 22.08 112 THR C O 1
ATOM 4767 N N . ARG C 1 113 ? 87.344 42.321 59.753 1.00 18.42 113 ARG C N 1
ATOM 4768 C CA . ARG C 1 113 ? 88.312 41.895 58.743 1.00 18.38 113 ARG C CA 1
ATOM 4769 C C . ARG C 1 113 ? 87.605 41.514 57.464 1.00 18.41 113 ARG C C 1
ATOM 4770 O O . ARG C 1 113 ? 86.529 40.910 57.496 1.00 18.29 113 ARG C O 1
ATOM 4778 N N . TYR C 1 114 ? 88.187 41.910 56.344 1.00 18.33 114 TYR C N 1
ATOM 4779 C CA . TYR C 1 114 ? 87.639 41.583 55.039 1.00 18.52 114 TYR C CA 1
ATOM 4780 C C . TYR C 1 114 ? 87.675 40.084 54.759 1.00 20.33 114 TYR C C 1
ATOM 4781 O O . TYR C 1 114 ? 88.528 39.363 55.305 1.00 20.59 114 TYR C O 1
ATOM 4790 N N . PRO C 1 115 ? 86.767 39.611 53.894 1.00 21.02 115 PRO C N 1
ATOM 4791 C CA . PRO C 1 115 ? 86.849 38.237 53.414 1.00 22.22 115 PRO C CA 1
ATOM 4792 C C . PRO C 1 115 ? 88.160 38.110 52.632 1.00 21.72 115 PRO C C 1
ATOM 4793 O O . PRO C 1 115 ? 88.653 39.104 52.084 1.00 22.76 115 PRO C O 1
ATOM 4797 N N . PRO C 1 116 ? 88.757 36.924 52.637 1.00 22.82 116 PRO C N 1
ATOM 4798 C CA . PRO C 1 116 ? 88.105 35.685 53.080 1.00 23.36 116 PRO C CA 1
ATOM 4799 C C . PRO C 1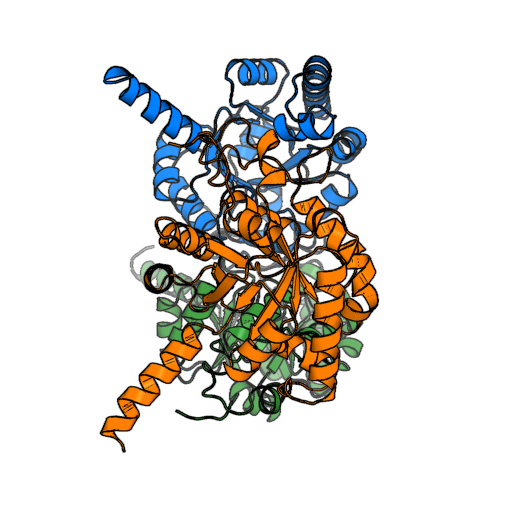 116 ? 88.315 35.390 54.577 1.00 23.34 116 PRO C C 1
ATOM 4800 O O . PRO C 1 116 ? 87.640 34.527 55.138 1.00 24.49 116 PRO C O 1
ATOM 4804 N N . TYR C 1 117 ? 89.207 36.146 55.219 1.00 24.10 117 TYR C N 1
ATOM 4805 C CA . TYR C 1 117 ? 89.528 36.003 56.651 1.00 24.16 117 TYR C CA 1
ATOM 4806 C C . TYR C 1 117 ? 88.378 36.398 57.609 1.00 23.14 117 TYR C C 1
ATOM 4807 O O . TYR C 1 117 ? 88.198 35.811 58.668 1.00 24.13 117 TYR C O 1
ATOM 4816 N N . GLY C 1 118 ? 87.611 37.407 57.219 1.00 21.82 118 GLY C N 1
ATOM 4817 C CA . GLY C 1 118 ? 86.522 37.893 58.048 1.00 20.99 118 GLY C CA 1
ATOM 4818 C C . GLY C 1 118 ? 85.263 38.060 57.226 1.00 21.49 118 GLY C C 1
ATOM 4819 O O . GLY C 1 118 ? 85.111 37.481 56.127 1.00 22.24 118 GLY C O 1
ATOM 4820 N N . GLU C 1 119 ? 84.379 38.908 57.740 1.00 21.26 119 GLU C N 1
ATOM 4821 C CA . GLU C 1 119 ? 83.033 39.065 57.205 1.00 22.86 119 GLU C CA 1
ATOM 4822 C C . GLU C 1 119 ? 82.698 40.537 56.995 1.00 22.69 119 GLU C C 1
ATOM 4823 O O . GLU C 1 119 ? 81.543 40.873 56.708 1.00 23.01 119 GLU C O 1
ATOM 4829 N N . ARG C 1 120 ? 83.686 41.418 57.159 1.00 21.32 120 ARG C N 1
ATOM 4830 C CA . ARG C 1 120 ? 83.442 42.856 56.895 1.00 20.17 120 ARG C CA 1
ATOM 4831 C C . ARG C 1 120 ? 83.035 43.110 55.452 1.00 20.28 120 ARG C C 1
ATOM 4832 O O . ARG C 1 120 ? 83.708 42.667 54.538 1.00 19.81 120 ARG C O 1
ATOM 4840 N N . GLY C 1 121 ? 81.933 43.845 55.251 1.00 19.48 121 GLY C N 1
ATOM 4841 C CA . GLY C 1 121 ? 81.508 44.114 53.871 1.00 20.81 121 GLY C CA 1
ATOM 4842 C C . GLY C 1 121 ? 82.412 45.134 53.190 1.00 20.10 121 GLY C C 1
ATOM 4843 O O . GLY C 1 121 ? 82.861 46.080 53.826 1.00 19.96 121 GLY C O 1
ATOM 4844 N N . VAL C 1 122 ? 82.678 44.944 51.912 1.00 21.04 122 VAL C N 1
ATOM 4845 C CA . VAL C 1 122 ? 83.613 45.798 51.184 1.00 22.22 122 VAL C CA 1
ATOM 4846 C C . VAL C 1 122 ? 82.884 47.082 50.752 1.00 22.58 122 VAL C C 1
ATOM 4847 O O . VAL C 1 122 ? 81.685 47.040 50.499 1.00 25.38 122 VAL C O 1
ATOM 4851 N N . GLY C 1 123 ? 83.579 48.214 50.782 1.00 21.18 123 GLY C N 1
ATOM 4852 C CA . GLY C 1 123 ? 83.009 49.506 50.383 1.00 21.06 123 GLY C CA 1
ATOM 4853 C C . GLY C 1 123 ? 83.739 50.727 50.922 1.00 21.95 123 GLY C C 1
ATOM 4854 O O . GLY C 1 123 ? 83.295 51.864 50.736 1.00 21.98 123 GLY C O 1
ATOM 4855 N N . ALA C 1 124 ? 84.878 50.540 51.566 1.00 23.03 124 ALA C N 1
ATOM 4856 C CA . ALA C 1 124 ? 85.645 51.650 52.145 1.00 22.96 124 ALA C CA 1
ATOM 4857 C C . ALA C 1 124 ? 86.130 52.690 51.161 1.00 24.08 124 ALA C C 1
ATOM 4858 O O . ALA C 1 124 ? 86.332 53.834 51.545 1.00 22.46 124 ALA C O 1
ATOM 4860 N N . SER C 1 125 ? 86.330 52.294 49.899 1.00 24.93 125 SER C N 1
ATOM 4861 C CA . SER C 1 125 ? 86.857 53.207 48.881 1.00 25.88 125 SER C CA 1
ATOM 4862 C C . SER C 1 125 ? 85.886 54.329 48.545 1.00 26.35 125 SER C C 1
ATOM 4863 O O . SER C 1 125 ? 86.228 55.315 47.862 1.00 27.84 125 SER C O 1
ATOM 4866 N N . VAL C 1 126 ? 84.633 54.168 48.927 1.00 24.42 126 VAL C N 1
ATOM 4867 C CA . VAL C 1 126 ? 83.662 55.233 48.658 1.00 25.09 126 VAL C CA 1
ATOM 4868 C C . VAL C 1 126 ? 83.117 55.761 49.970 1.00 24.27 126 VAL C C 1
ATOM 4869 O O . VAL C 1 126 ? 81.965 56.207 50.090 1.00 24.84 126 VAL C O 1
ATOM 4873 N N . ALA C 1 127 ? 83.994 55.713 50.962 1.00 20.95 127 ALA C N 1
ATOM 4874 C CA . ALA C 1 127 ? 83.672 56.130 52.299 1.00 18.78 127 ALA C CA 1
ATOM 4875 C C . ALA C 1 127 ? 84.859 56.839 52.954 1.00 16.63 127 ALA C C 1
ATOM 4876 O O . ALA C 1 127 ? 85.980 56.889 52.452 1.00 17.01 127 ALA C O 1
ATOM 4878 N N . ARG C 1 128 ? 84.594 57.388 54.131 1.00 15.12 128 ARG C N 1
ATOM 4879 C CA . ARG C 1 128 ? 85.641 58.109 54.831 1.00 14.59 128 ARG C CA 1
ATOM 4880 C C . ARG C 1 128 ? 86.826 57.202 55.246 1.00 15.82 128 ARG C C 1
ATOM 4881 O O . ARG C 1 128 ? 87.952 57.679 55.361 1.00 15.04 128 ARG C O 1
ATOM 4889 N N . ALA C 1 129 ? 86.569 55.924 55.505 1.00 14.97 129 ALA C N 1
ATOM 4890 C CA . ALA C 1 129 ? 87.643 55.033 55.964 1.00 15.24 129 ALA C CA 1
ATOM 4891 C C . ALA C 1 129 ? 88.886 55.068 55.081 1.00 15.86 129 ALA C C 1
ATOM 4892 O O . ALA C 1 129 ? 89.994 55.092 55.592 1.00 16.66 129 ALA C O 1
ATOM 4894 N N . ALA C 1 130 ? 88.707 55.045 53.768 1.00 15.89 130 ALA C N 1
ATOM 4895 C CA . ALA C 1 130 ? 89.838 55.085 52.843 1.00 17.22 130 ALA C CA 1
ATOM 4896 C C . ALA C 1 130 ? 89.990 56.493 52.272 1.00 17.23 130 ALA C C 1
ATOM 4897 O O . ALA C 1 130 ? 90.645 56.693 51.238 1.00 16.29 130 ALA C O 1
ATOM 4899 N N . ARG C 1 131 ? 89.346 57.469 52.929 1.00 17.39 131 ARG C N 1
ATOM 4900 C CA . ARG C 1 131 ? 89.289 58.865 52.475 1.00 16.46 131 ARG C CA 1
ATOM 4901 C C . ARG C 1 131 ? 88.969 58.934 50.990 1.00 16.47 131 ARG C C 1
ATOM 4902 O O . ARG C 1 131 ? 89.664 59.614 50.212 1.00 16.58 131 ARG C O 1
ATOM 4910 N N . TRP C 1 132 ? 87.928 58.197 50.596 1.00 16.09 132 TRP C N 1
ATOM 4911 C CA . TRP C 1 132 ? 87.415 58.256 49.213 1.00 16.25 132 TRP C CA 1
ATOM 4912 C C . TRP C 1 132 ? 88.511 57.939 48.200 1.00 17.43 132 TRP C C 1
ATOM 4913 O O . TRP C 1 132 ? 88.581 58.527 47.118 1.00 18.68 132 TRP C O 1
ATOM 4924 N N . GLY C 1 133 ? 89.373 56.996 48.578 1.00 16.88 133 GLY C N 1
ATOM 4925 C CA . GLY C 1 133 ? 90.406 56.503 47.651 1.00 16.51 133 GLY C CA 1
ATOM 4926 C C . GLY C 1 133 ? 91.741 57.160 47.826 1.00 16.95 133 GLY C C 1
ATOM 4927 O O . GLY C 1 133 ? 92.713 56.724 47.160 1.00 18.22 133 GLY C O 1
ATOM 4928 N N . ARG C 1 134 ? 91.869 58.170 48.671 1.00 17.60 134 ARG C N 1
ATOM 4929 C CA . ARG C 1 134 ? 93.160 58.825 48.901 1.00 18.00 134 ARG C CA 1
ATOM 4930 C C . ARG C 1 134 ? 94.109 57.963 49.716 1.00 19.49 134 ARG C C 1
ATOM 4931 O O . ARG C 1 134 ? 95.330 58.088 49.604 1.00 20.71 134 ARG C O 1
ATOM 4939 N N . ILE C 1 135 ? 93.546 57.089 50.540 1.00 19.16 135 ILE C N 1
ATOM 4940 C CA . ILE C 1 135 ? 94.378 56.093 51.216 1.00 20.85 135 ILE C CA 1
ATOM 4941 C C . ILE C 1 135 ? 94.591 54.987 50.211 1.00 22.70 135 ILE C C 1
ATOM 4942 O O . ILE C 1 135 ? 93.655 54.270 49.859 1.00 24.37 135 ILE C O 1
ATOM 4947 N N . GLU C 1 136 ? 95.826 54.841 49.752 1.00 24.60 136 GLU C N 1
ATOM 4948 C CA . GLU C 1 136 ? 96.118 53.864 48.721 1.00 26.44 136 GLU C CA 1
ATOM 4949 C C . GLU C 1 136 ? 96.280 52.488 49.330 1.00 25.18 136 GLU C C 1
ATOM 4950 O O . GLU C 1 136 ? 96.836 52.350 50.422 1.00 26.55 136 GLU C O 1
ATOM 4956 N N . ASN C 1 137 ? 95.742 51.477 48.649 1.00 24.65 137 ASN C N 1
ATOM 4957 C CA . ASN C 1 137 ? 95.846 50.084 49.115 1.00 24.05 137 ASN C CA 1
ATOM 4958 C C . ASN C 1 137 ? 95.296 49.907 50.527 1.00 22.25 137 ASN C C 1
ATOM 4959 O O . ASN C 1 137 ? 95.921 49.306 51.417 1.00 22.38 137 ASN C O 1
ATOM 4964 N N . TYR C 1 138 ? 94.107 50.478 50.713 1.00 21.28 138 TYR C N 1
ATOM 4965 C CA . TYR C 1 138 ? 93.420 50.412 51.996 1.00 21.00 138 TYR C CA 1
ATOM 4966 C C . TYR C 1 138 ? 93.311 48.986 52.532 1.00 21.24 138 TYR C C 1
ATOM 4967 O O . TYR C 1 138 ? 93.594 48.722 53.719 1.00 19.91 138 TYR C O 1
ATOM 4976 N N . MET C 1 139 ? 92.885 48.053 51.684 1.00 22.20 139 MET C N 1
ATOM 4977 C CA . MET C 1 139 ? 92.703 46.676 52.178 1.00 25.21 139 MET C CA 1
ATOM 4978 C C . MET C 1 139 ? 94.005 46.028 52.669 1.00 24.48 139 MET C C 1
ATOM 4979 O O . MET C 1 139 ? 93.971 45.208 53.588 1.00 23.73 139 MET C O 1
ATOM 4984 N N . ALA C 1 140 ? 95.144 46.410 52.085 1.00 24.20 140 ALA C N 1
ATOM 4985 C CA . ALA C 1 140 ? 96.451 45.935 52.552 1.00 24.39 140 ALA C CA 1
ATOM 4986 C C . ALA C 1 140 ? 96.904 46.582 53.871 1.00 24.85 140 ALA C C 1
ATOM 4987 O O . ALA C 1 140 ? 97.615 45.952 54.679 1.00 25.92 140 ALA C O 1
ATOM 4989 N N . GLN C 1 141 ? 96.468 47.821 54.090 1.00 25.12 141 GLN C N 1
ATOM 4990 C CA . GLN C 1 141 ? 96.910 48.637 55.221 1.00 25.30 141 GLN C CA 1
ATOM 4991 C C . GLN C 1 141 ? 96.026 48.464 56.460 1.00 23.96 141 GLN C C 1
ATOM 4992 O O . GLN C 1 141 ? 96.453 48.741 57.583 1.00 24.05 141 GLN C O 1
ATOM 4998 N N . VAL C 1 142 ? 94.771 48.070 56.258 1.00 22.06 142 VAL C N 1
ATOM 4999 C CA . VAL C 1 142 ? 93.753 48.316 57.293 1.00 21.95 142 VAL C CA 1
ATOM 5000 C C . VAL C 1 142 ? 93.959 47.551 58.604 1.00 21.96 142 VAL C C 1
ATOM 5001 O O . VAL C 1 142 ? 93.842 48.135 59.695 1.00 21.27 142 VAL C O 1
ATOM 5005 N N . ASN C 1 143 ? 94.285 46.261 58.544 1.00 22.52 143 ASN C N 1
ATOM 5006 C CA . ASN C 1 143 ? 94.334 45.488 59.800 1.00 23.00 143 ASN C CA 1
ATOM 5007 C C . ASN C 1 143 ? 95.338 46.055 60.809 1.00 23.02 143 ASN C C 1
ATOM 5008 O O . ASN C 1 143 ? 95.045 46.104 62.019 1.00 23.05 143 ASN C O 1
ATOM 5013 N N . ASP C 1 144 ? 96.492 46.512 60.311 1.00 23.30 144 ASP C N 1
ATOM 5014 C CA . ASP C 1 144 ? 97.546 47.046 61.179 1.00 24.84 144 ASP C CA 1
ATOM 5015 C C . ASP C 1 144 ? 97.159 48.350 61.870 1.00 23.98 144 ASP C C 1
ATOM 5016 O O . ASP C 1 144 ? 97.735 48.705 62.890 1.00 24.34 144 ASP C O 1
ATOM 5021 N N . SER C 1 145 ? 96.172 49.061 61.324 1.00 22.17 145 SER C N 1
ATOM 5022 C CA . SER C 1 145 ? 95.790 50.367 61.870 1.00 22.17 145 SER C CA 1
ATOM 5023 C C . SER C 1 145 ? 94.453 50.343 62.636 1.00 21.14 145 SER C C 1
ATOM 5024 O O . SER C 1 145 ? 93.960 51.415 63.030 1.00 22.70 145 SER C O 1
ATOM 5027 N N . LEU C 1 146 ? 93.860 49.155 62.765 1.00 20.01 146 LEU C N 1
ATOM 5028 C CA . LEU C 1 146 ? 92.582 48.993 63.509 1.00 19.92 146 LEU C CA 1
ATOM 5029 C C . LEU C 1 146 ? 92.893 48.443 64.874 1.00 19.27 146 LEU C C 1
ATOM 5030 O O . LEU C 1 146 ? 93.642 47.472 65.019 1.00 19.79 146 LEU C O 1
ATOM 5035 N N . CYS C 1 147 ? 92.286 49.039 65.886 1.00 17.48 147 CYS C N 1
ATOM 5036 C CA . CYS C 1 147 ? 92.506 48.659 67.269 1.00 17.28 147 CYS C CA 1
ATOM 5037 C C . CYS C 1 147 ? 91.159 48.229 67.868 1.00 17.45 147 CYS C C 1
ATOM 5038 O O . CYS C 1 147 ? 90.185 49.014 67.852 1.00 18.06 147 CYS C O 1
ATOM 5041 N N . LEU C 1 148 ? 91.085 47.013 68.391 1.00 17.35 148 LEU C N 1
ATOM 5042 C CA . LEU C 1 148 ? 89.839 46.436 68.874 1.00 18.56 148 LEU C CA 1
ATOM 5043 C C . LEU C 1 148 ? 89.912 46.200 70.377 1.00 17.11 148 LEU C C 1
ATOM 5044 O O . LEU C 1 148 ? 90.799 45.470 70.880 1.00 17.36 148 LEU C O 1
ATOM 5049 N N . LEU C 1 149 ? 88.994 46.836 71.088 1.00 16.28 149 LEU C N 1
ATOM 5050 C CA . LEU C 1 149 ? 88.897 46.747 72.537 1.00 15.74 149 LEU C CA 1
ATOM 5051 C C . LEU C 1 149 ? 87.557 46.126 72.863 1.00 16.13 149 LEU C C 1
ATOM 5052 O O . LEU C 1 149 ? 86.539 46.532 72.244 1.00 16.64 149 LEU C O 1
ATOM 5057 N N . VAL C 1 150 ? 87.513 45.204 73.823 1.00 15.99 150 VAL C N 1
ATOM 5058 C CA . VAL C 1 150 ? 86.252 44.563 74.171 1.00 16.61 150 VAL C CA 1
ATOM 5059 C C . VAL C 1 150 ? 85.968 44.736 75.646 1.00 16.62 150 VAL C C 1
ATOM 5060 O O . VAL C 1 150 ? 86.886 44.732 76.458 1.00 17.51 150 VAL C O 1
ATOM 5064 N N . GLN C 1 151 ? 84.689 44.908 75.989 1.00 16.29 151 GLN C N 1
ATOM 5065 C CA . GLN C 1 151 ? 84.267 45.022 77.400 1.00 16.93 151 GLN C CA 1
ATOM 5066 C C . GLN C 1 151 ? 83.843 43.712 78.039 1.00 18.50 151 GLN C C 1
ATOM 5067 O O . GLN C 1 151 ? 83.032 42.995 77.473 1.00 18.54 151 GLN C O 1
ATOM 5073 N N . VAL C 1 152 ? 84.359 43.452 79.246 1.00 19.90 152 VAL C N 1
ATOM 5074 C CA . VAL C 1 152 ? 83.863 42.367 80.118 1.00 22.78 152 VAL C CA 1
ATOM 5075 C C . VAL C 1 152 ? 82.848 42.969 81.143 1.00 22.59 152 VAL C C 1
ATOM 5076 O O . VAL C 1 152 ? 83.144 43.939 81.869 1.00 25.04 152 VAL C O 1
ATOM 5080 N N . GLU C 1 153 ? 81.599 42.539 81.081 1.00 23.68 153 GLU C N 1
ATOM 5081 C CA . GLU C 1 153 ? 80.544 43.266 81.827 1.00 24.03 153 GLU C CA 1
ATOM 5082 C C . GLU C 1 153 ? 79.813 42.410 82.781 1.00 24.67 153 GLU C C 1
ATOM 5083 O O . GLU C 1 153 ? 79.046 42.915 83.591 1.00 26.36 153 GLU C O 1
ATOM 5089 N N . SER C 1 154 ? 80.011 41.111 82.662 1.00 22.76 154 SER C N 1
ATOM 5090 C CA . SER C 1 154 ? 79.126 40.189 83.330 1.00 22.36 154 SER C CA 1
ATOM 5091 C C . SER C 1 154 ? 79.919 39.105 84.018 1.00 21.95 154 SER C C 1
ATOM 5092 O O . SER C 1 154 ? 81.106 38.921 83.771 1.00 20.88 154 SER C O 1
ATOM 5095 N N . LYS C 1 155 ? 79.234 38.390 84.900 1.00 21.93 155 LYS C N 1
ATOM 5096 C CA . LYS C 1 155 ? 79.789 37.151 85.459 1.00 21.40 155 LYS C CA 1
ATOM 5097 C C . LYS C 1 155 ? 80.252 36.183 84.399 1.00 21.04 155 LYS C C 1
ATOM 5098 O O . LYS C 1 155 ? 81.303 35.572 84.523 1.00 19.85 155 LYS C O 1
ATOM 5104 N N . THR C 1 156 ? 79.451 36.026 83.355 1.00 20.64 156 THR C N 1
ATOM 5105 C CA . THR C 1 156 ? 79.792 35.108 82.302 1.00 21.45 156 THR C CA 1
ATOM 5106 C C . THR C 1 156 ? 81.108 35.519 81.662 1.00 19.77 156 THR C C 1
ATOM 5107 O O . THR C 1 156 ? 81.980 34.685 81.443 1.00 19.73 156 THR C O 1
ATOM 5111 N N . ALA C 1 157 ? 81.246 36.812 81.349 1.00 19.37 157 ALA C N 1
ATOM 5112 C CA . ALA C 1 157 ? 82.495 37.312 80.799 1.00 18.48 157 ALA C CA 1
ATOM 5113 C C . ALA C 1 157 ? 83.696 37.077 81.681 1.00 19.39 157 ALA C C 1
ATOM 5114 O O . ALA C 1 157 ? 84.760 36.685 81.200 1.00 19.16 157 ALA C O 1
ATOM 5116 N N . LEU C 1 158 ? 83.516 37.255 82.993 1.00 18.81 158 LEU C N 1
ATOM 5117 C CA . LEU C 1 158 ? 84.600 36.951 83.925 1.00 20.34 158 LEU C CA 1
ATOM 5118 C C . LEU C 1 158 ? 84.962 35.476 83.886 1.00 19.90 158 LEU C C 1
ATOM 5119 O O . LEU C 1 158 ? 86.151 35.121 83.875 1.00 20.73 158 LEU C O 1
ATOM 5124 N N . ASP C 1 159 ? 83.949 34.607 83.852 1.00 19.71 159 ASP C N 1
ATOM 5125 C CA . ASP C 1 159 ? 84.192 33.153 83.795 1.00 20.51 159 ASP C CA 1
ATOM 5126 C C . ASP C 1 159 ? 85.009 32.811 82.562 1.00 20.04 159 ASP C C 1
ATOM 5127 O O . ASP C 1 159 ? 85.842 31.896 82.576 1.00 21.36 159 ASP C O 1
ATOM 5132 N N . ASN C 1 160 ? 84.761 33.558 81.484 1.00 19.09 160 ASN C N 1
ATOM 5133 C CA . ASN C 1 160 ? 85.401 33.303 80.200 1.00 19.18 160 ASN C CA 1
ATOM 5134 C C . ASN C 1 160 ? 86.603 34.194 79.909 1.00 19.19 160 ASN C C 1
ATOM 5135 O O . ASN C 1 160 ? 87.118 34.237 78.785 1.00 19.08 160 ASN C O 1
ATOM 5140 N N . LEU C 1 161 ? 87.075 34.909 80.916 1.00 19.53 161 LEU C N 1
ATOM 5141 C CA . LEU C 1 161 ? 88.129 35.884 80.687 1.00 19.62 161 LEU C CA 1
ATOM 5142 C C . LEU C 1 161 ? 89.378 35.286 80.060 1.00 19.76 161 LEU C C 1
ATOM 5143 O O . LEU C 1 161 ? 89.946 35.849 79.125 1.00 19.11 161 LEU C O 1
ATOM 5148 N N . ASP C 1 162 ? 89.833 34.158 80.585 1.00 20.43 162 ASP C N 1
ATOM 5149 C CA . ASP C 1 162 ? 91.049 33.564 80.023 1.00 20.43 162 ASP C CA 1
ATOM 5150 C C . ASP C 1 162 ? 90.897 33.187 78.560 1.00 20.75 162 ASP C C 1
ATOM 5151 O O . ASP C 1 162 ? 91.800 33.441 77.756 1.00 21.69 162 ASP C O 1
ATOM 5156 N N . GLU C 1 163 ? 89.755 32.596 78.212 1.00 20.39 163 GLU C N 1
ATOM 5157 C CA . GLU C 1 163 ? 89.473 32.217 76.839 1.00 21.70 163 GLU C CA 1
ATOM 5158 C C . GLU C 1 163 ? 89.357 33.432 75.903 1.00 21.14 163 GLU C C 1
ATOM 5159 O O . GLU C 1 163 ? 89.842 33.414 74.767 1.00 21.88 163 GLU C O 1
ATOM 5165 N N . ILE C 1 164 ? 88.697 34.491 76.367 1.00 20.06 164 ILE C N 1
ATOM 5166 C CA . ILE C 1 164 ? 88.660 35.750 75.618 1.00 20.03 164 ILE C CA 1
ATOM 5167 C C . ILE C 1 164 ? 90.070 36.327 75.397 1.00 19.93 164 ILE C C 1
ATOM 5168 O O . ILE C 1 164 ? 90.383 36.846 74.326 1.00 20.69 164 ILE C O 1
ATOM 5173 N N . LEU C 1 165 ? 90.910 36.253 76.422 1.00 21.03 165 LEU C N 1
ATOM 5174 C CA . LEU C 1 165 ? 92.264 36.797 76.318 1.00 22.12 165 LEU C CA 1
ATOM 5175 C C . LEU C 1 165 ? 93.113 36.025 75.307 1.00 23.03 165 LEU C C 1
ATOM 5176 O O . LEU C 1 165 ? 94.124 36.532 74.838 1.00 25.59 165 LEU C O 1
ATOM 5181 N N . ASP C 1 166 ? 92.685 34.816 74.969 1.00 22.40 166 ASP C N 1
ATOM 5182 C CA . ASP C 1 166 ? 93.387 34.005 73.977 1.00 23.09 166 ASP C CA 1
ATOM 5183 C C . ASP C 1 166 ? 92.920 34.268 72.553 1.00 22.23 166 ASP C C 1
ATOM 5184 O O . ASP C 1 166 ? 93.484 33.728 71.598 1.00 22.87 166 ASP C O 1
ATOM 5189 N N . VAL C 1 167 ? 91.912 35.119 72.390 1.00 20.48 167 VAL C N 1
ATOM 5190 C CA . VAL C 1 167 ? 91.432 35.421 71.053 1.00 20.44 167 VAL C CA 1
ATOM 5191 C C . VAL C 1 167 ? 92.361 36.398 70.333 1.00 21.74 167 VAL C C 1
ATOM 5192 O O . VAL C 1 167 ? 92.602 37.516 70.791 1.00 23.29 167 VAL C O 1
ATOM 5196 N N . GLU C 1 168 ? 92.904 35.950 69.195 1.00 21.14 168 GLU C N 1
ATOM 5197 C CA . GLU C 1 168 ? 93.723 36.790 68.322 1.00 21.31 168 GLU C CA 1
ATOM 5198 C C . GLU C 1 168 ? 92.901 37.917 67.695 1.00 20.70 168 GLU C C 1
ATOM 5199 O O . GLU C 1 168 ? 91.804 37.690 67.190 1.00 20.94 168 GLU C O 1
ATOM 5205 N N . GLY C 1 169 ? 93.494 39.105 67.663 1.00 20.12 169 GLY C N 1
ATOM 5206 C CA . GLY C 1 169 ? 92.881 40.277 67.053 1.00 20.92 169 GLY C CA 1
ATOM 5207 C C . GLY C 1 169 ? 92.264 41.216 68.078 1.00 20.89 169 GLY C C 1
ATOM 5208 O O . GLY C 1 169 ? 91.828 42.295 67.686 1.00 22.16 169 GLY C O 1
ATOM 5209 N N . ILE C 1 170 ? 92.189 40.787 69.343 1.00 21.73 170 ILE C N 1
ATOM 5210 C CA . ILE C 1 170 ? 91.750 41.685 70.437 1.00 21.46 170 ILE C CA 1
ATOM 5211 C C . ILE C 1 170 ? 92.974 42.378 70.997 1.00 20.31 170 ILE C C 1
ATOM 5212 O O . ILE C 1 170 ? 93.905 41.705 71.437 1.00 18.88 170 ILE C O 1
ATOM 5217 N N . ASP C 1 171 ? 92.985 43.691 71.045 1.00 18.91 171 ASP C N 1
ATOM 5218 C CA . ASP C 1 171 ? 94.116 44.459 71.529 1.00 18.32 171 ASP C CA 1
ATOM 5219 C C . ASP C 1 171 ? 94.023 44.799 73.004 1.00 17.58 171 ASP C C 1
ATOM 5220 O O . ASP C 1 171 ? 95.049 44.942 73.676 1.00 18.11 171 ASP C O 1
ATOM 5225 N N . GLY C 1 172 ? 92.804 44.922 73.509 1.00 17.09 172 GLY C N 1
ATOM 5226 C CA . GLY C 1 172 ? 92.593 45.286 74.902 1.00 16.51 172 GLY C CA 1
ATOM 5227 C C . GLY C 1 172 ? 91.257 44.817 75.427 1.00 17.30 172 GLY C C 1
ATOM 5228 O O . GLY C 1 172 ? 90.300 44.619 74.661 1.00 16.88 172 GLY C O 1
ATOM 5229 N N . VAL C 1 173 ? 91.208 44.659 76.744 1.00 17.05 173 VAL C N 1
ATOM 5230 C CA . VAL C 1 173 ? 90.009 44.258 77.484 1.00 16.58 173 VAL C CA 1
ATOM 5231 C C . VAL C 1 173 ? 89.735 45.307 78.527 1.00 16.26 173 VAL C C 1
ATOM 5232 O O . VAL C 1 173 ? 90.619 45.664 79.321 1.00 16.54 173 VAL C O 1
ATOM 5236 N N . PHE C 1 174 ? 88.512 45.841 78.458 1.00 16.35 174 PHE C N 1
ATOM 5237 C CA . PHE C 1 174 ? 88.022 46.915 79.315 1.00 15.95 174 PHE C CA 1
ATOM 5238 C C . PHE C 1 174 ? 87.072 46.389 80.356 1.00 16.18 174 PHE C C 1
ATOM 5239 O O . PHE C 1 174 ? 86.194 45.573 80.060 1.00 16.27 174 PHE C O 1
ATOM 5247 N N . ILE C 1 175 ? 87.243 46.901 81.576 1.00 17.83 175 ILE C N 1
ATOM 5248 C CA . ILE C 1 175 ? 86.273 46.680 82.659 1.00 19.44 175 ILE C CA 1
ATOM 5249 C C . ILE C 1 175 ? 85.633 47.993 83.103 1.00 19.28 175 ILE C C 1
ATOM 5250 O O . ILE C 1 175 ? 86.309 48.930 83.520 1.00 19.93 175 ILE C O 1
ATOM 5255 N N . GLY C 1 176 ? 84.309 48.089 82.930 1.00 19.42 176 GLY C N 1
ATOM 5256 C CA . GLY C 1 176 ? 83.513 49.122 83.578 1.00 18.94 176 GLY C CA 1
ATOM 5257 C C . GLY C 1 176 ? 83.079 48.590 84.927 1.00 18.58 176 GLY C C 1
ATOM 5258 O O . GLY C 1 176 ? 82.270 47.657 84.989 1.00 20.71 176 GLY C O 1
ATOM 5259 N N . PRO C 1 177 ? 83.605 49.148 86.006 1.00 18.64 177 PRO C N 1
ATOM 5260 C CA . PRO C 1 177 ? 83.339 48.540 87.325 1.00 18.78 177 PRO C CA 1
ATOM 5261 C C . PRO C 1 177 ? 81.868 48.550 87.722 1.00 19.10 177 PRO C C 1
ATOM 5262 O O . PRO C 1 177 ? 81.444 47.634 88.435 1.00 19.36 177 PRO C O 1
ATOM 5266 N N . ALA C 1 178 ? 81.075 49.528 87.250 1.00 18.96 178 ALA C N 1
ATOM 5267 C CA . ALA C 1 178 ? 79.650 49.561 87.570 1.00 20.44 178 ALA C CA 1
ATOM 5268 C C . ALA C 1 178 ? 78.888 48.425 86.895 1.00 20.92 178 ALA C C 1
ATOM 5269 O O . ALA C 1 178 ? 77.942 47.900 87.478 1.00 21.32 178 ALA C O 1
ATOM 5271 N N . ASP C 1 179 ? 79.333 48.039 85.702 1.00 21.16 179 ASP C N 1
ATOM 5272 C CA . ASP C 1 179 ? 78.722 46.960 84.906 1.00 22.71 179 ASP C CA 1
ATOM 5273 C C . ASP C 1 179 ? 78.931 45.668 85.728 1.00 21.65 179 ASP C C 1
ATOM 5274 O O . ASP C 1 179 ? 78.001 44.884 86.009 1.00 21.47 179 ASP C O 1
ATOM 5279 N N . LEU C 1 180 ? 80.190 45.429 86.078 1.00 21.40 180 LEU C N 1
ATOM 5280 C CA . LEU C 1 180 ? 80.547 44.194 86.774 1.00 22.22 180 LEU C CA 1
ATOM 5281 C C . LEU C 1 180 ? 79.909 44.133 88.145 1.00 21.68 180 LEU C C 1
ATOM 5282 O O . LEU C 1 180 ? 79.389 43.082 88.555 1.00 21.16 180 LEU C O 1
ATOM 5287 N N . SER C 1 181 ? 79.905 45.249 88.868 1.00 20.64 181 SER C N 1
ATOM 5288 C CA . SER C 1 181 ? 79.278 45.290 90.188 1.00 21.70 181 SER C CA 1
ATOM 5289 C C . SER C 1 181 ? 77.797 44.918 90.104 1.00 21.05 181 SER C C 1
ATOM 5290 O O . SER C 1 181 ? 77.313 44.150 90.923 1.00 20.17 181 SER C O 1
ATOM 5293 N N . ALA C 1 182 ? 77.078 45.457 89.121 1.00 20.66 182 ALA C N 1
ATOM 5294 C CA . ALA C 1 182 ? 75.649 45.120 88.976 1.00 20.74 182 ALA C CA 1
ATOM 5295 C C . ALA C 1 182 ? 75.496 43.633 88.702 1.00 19.78 182 ALA C C 1
ATOM 5296 O O . ALA C 1 182 ? 74.658 42.980 89.306 1.00 19.43 182 ALA C O 1
ATOM 5298 N N . SER C 1 183 ? 76.320 43.087 87.812 1.00 19.77 183 SER C N 1
ATOM 5299 C CA . SER C 1 183 ? 76.239 41.654 87.481 1.00 20.98 183 SER C CA 1
ATOM 5300 C C . SER C 1 183 ? 76.448 40.787 88.698 1.00 20.66 183 SER C C 1
ATOM 5301 O O . SER C 1 183 ? 75.833 39.725 88.819 1.00 20.00 183 SER C O 1
ATOM 5304 N N . LEU C 1 184 ? 77.306 41.259 89.601 1.00 19.83 184 LEU C N 1
ATOM 5305 C CA . LEU C 1 184 ? 77.628 40.576 90.846 1.00 20.81 184 LEU C CA 1
ATOM 5306 C C . LEU C 1 184 ? 76.635 40.878 91.977 1.00 21.53 184 LEU C C 1
ATOM 5307 O O . LEU C 1 184 ? 76.793 40.381 93.104 1.00 22.56 184 LEU C O 1
ATOM 5312 N N . GLY C 1 185 ? 75.612 41.677 91.671 1.00 22.50 185 GLY C N 1
ATOM 5313 C CA . GLY C 1 185 ? 74.544 41.959 92.626 1.00 25.82 185 GLY C CA 1
ATOM 5314 C C . GLY C 1 185 ? 74.699 43.210 93.477 1.00 27.14 185 GLY C C 1
ATOM 5315 O O . GLY C 1 185 ? 74.179 43.242 94.599 1.00 28.48 185 GLY C O 1
ATOM 5316 N N . TYR C 1 186 ? 75.399 44.221 92.952 1.00 29.70 186 TYR C N 1
ATOM 5317 C CA . TYR C 1 186 ? 75.630 45.509 93.649 1.00 33.05 186 TYR C CA 1
ATOM 5318 C C . TYR C 1 186 ? 75.374 46.767 92.757 1.00 34.32 186 TYR C C 1
ATOM 5319 O O . TYR C 1 186 ? 76.035 46.940 91.743 1.00 35.08 186 TYR C O 1
ATOM 5328 N N . PRO C 1 187 ? 74.478 47.669 93.171 1.00 37.51 187 PRO C N 1
ATOM 5329 C CA . PRO C 1 187 ? 74.100 48.875 92.364 1.00 38.73 187 PRO C CA 1
ATOM 5330 C C . PRO C 1 187 ? 75.176 49.973 92.150 1.00 42.13 187 PRO C C 1
ATOM 5331 O O . PRO C 1 187 ? 76.313 49.821 92.592 1.00 42.50 187 PRO C O 1
ATOM 5335 N N . ASP C 1 188 ? 74.802 51.074 91.482 1.00 45.23 188 ASP C N 1
ATOM 5336 C CA . ASP C 1 188 ? 75.769 52.113 91.033 1.00 48.05 188 ASP C CA 1
ATOM 5337 C C . ASP C 1 188 ? 76.405 53.012 92.098 1.00 49.34 188 ASP C C 1
ATOM 5338 O O . ASP C 1 188 ? 77.635 53.031 92.228 1.00 50.19 188 ASP C O 1
ATOM 5343 N N . ASN C 1 189 ? 75.596 53.800 92.809 1.00 50.44 189 ASN C N 1
ATOM 5344 C CA . ASN C 1 189 ? 76.141 54.730 93.808 1.00 51.22 189 ASN C CA 1
ATOM 5345 C C . ASN C 1 189 ? 77.011 53.983 94.814 1.00 50.90 189 ASN C C 1
ATOM 5346 O O . ASN C 1 189 ? 76.723 52.825 95.150 1.00 51.46 189 ASN C O 1
ATOM 5351 N N . ALA C 1 190 ? 78.059 54.667 95.290 1.00 50.15 190 ALA C N 1
ATOM 5352 C CA . ALA C 1 190 ? 79.088 54.093 96.157 1.00 48.79 190 ALA C CA 1
ATOM 5353 C C . ALA C 1 190 ? 79.569 52.729 95.675 1.00 47.60 190 ALA C C 1
ATOM 5354 O O . ALA C 1 190 ? 78.861 51.722 95.823 1.00 47.85 190 ALA C O 1
ATOM 5356 N N . GLY C 1 191 ? 80.765 52.716 95.084 1.00 45.64 191 GLY C N 1
ATOM 5357 C CA . GLY C 1 191 ? 81.475 51.479 94.757 1.00 42.74 191 GLY C CA 1
ATOM 5358 C C . GLY C 1 191 ? 81.434 50.511 95.923 1.00 40.35 191 GLY C C 1
ATOM 5359 O O . GLY C 1 191 ? 81.076 50.874 97.049 1.00 40.93 191 GLY C O 1
ATOM 5360 N N . HIS C 1 192 ? 81.792 49.266 95.666 1.00 37.79 192 HIS C N 1
ATOM 5361 C CA . HIS C 1 192 ? 81.551 48.235 96.654 1.00 34.71 192 HIS C CA 1
ATOM 5362 C C . HIS C 1 192 ? 82.840 47.498 96.959 1.00 32.21 192 HIS C C 1
ATOM 5363 O O . HIS C 1 192 ? 83.450 46.924 96.062 1.00 31.69 192 HIS C O 1
ATOM 5370 N N . PRO C 1 193 ? 83.275 47.563 98.216 1.00 30.40 193 PRO C N 1
ATOM 5371 C CA . PRO C 1 193 ? 84.523 46.932 98.619 1.00 28.46 193 PRO C CA 1
ATOM 5372 C C . PRO C 1 193 ? 84.555 45.436 98.283 1.00 26.83 193 PRO C C 1
ATOM 5373 O O . PRO C 1 193 ? 85.616 44.918 97.928 1.00 25.37 193 PRO C O 1
ATOM 5377 N N . GLU C 1 194 ? 83.392 44.787 98.348 1.00 25.18 194 GLU C N 1
ATOM 5378 C CA . GLU C 1 194 ? 83.304 43.325 98.211 1.00 24.61 194 GLU C CA 1
ATOM 5379 C C . GLU C 1 194 ? 83.784 42.814 96.869 1.00 24.35 194 GLU C C 1
ATOM 5380 O O . GLU C 1 194 ? 84.270 41.688 96.768 1.00 24.33 194 GLU C O 1
ATOM 5386 N N . VAL C 1 195 ? 83.663 43.633 95.832 1.00 22.95 195 VAL C N 1
ATOM 5387 C CA . VAL C 1 195 ? 84.049 43.231 94.483 1.00 22.67 195 VAL C CA 1
ATOM 5388 C C . VAL C 1 195 ? 85.411 43.755 94.014 1.00 20.92 195 VAL C C 1
ATOM 5389 O O . VAL C 1 195 ? 85.830 43.487 92.897 1.00 19.92 195 VAL C O 1
ATOM 5393 N N . GLN C 1 196 ? 86.116 44.493 94.875 1.00 21.24 196 GLN C N 1
ATOM 5394 C CA . GLN C 1 196 ? 87.364 45.151 94.455 1.00 21.80 196 GLN C CA 1
ATOM 5395 C C . GLN C 1 196 ? 88.461 44.162 94.084 1.00 21.07 196 GLN C C 1
ATOM 5396 O O . GLN C 1 196 ? 89.218 44.384 93.155 1.00 20.84 196 GLN C O 1
ATOM 5402 N N . ARG C 1 197 ? 88.563 43.058 94.815 1.00 19.60 197 ARG C N 1
ATOM 5403 C CA . ARG C 1 197 ? 89.610 42.111 94.505 1.00 19.57 197 ARG C CA 1
ATOM 5404 C C . ARG C 1 197 ? 89.341 41.415 93.189 1.00 19.03 197 ARG C C 1
ATOM 5405 O O . ARG C 1 197 ? 90.278 41.197 92.416 1.00 17.60 197 ARG C O 1
ATOM 5413 N N . ILE C 1 198 ? 88.063 41.089 92.933 1.00 18.40 198 ILE C N 1
ATOM 5414 C CA . ILE C 1 198 ? 87.696 40.478 91.651 1.00 19.17 198 ILE C CA 1
ATOM 5415 C C . ILE C 1 198 ? 88.132 41.421 90.518 1.00 19.14 198 ILE C C 1
ATOM 5416 O O . ILE C 1 198 ? 88.698 41.003 89.516 1.00 18.39 198 ILE C O 1
ATOM 5421 N N . ILE C 1 199 ? 87.884 42.710 90.706 1.00 19.64 199 ILE C N 1
ATOM 5422 C CA . ILE C 1 199 ? 88.238 43.686 89.673 1.00 21.23 199 ILE C CA 1
ATOM 5423 C C . ILE C 1 199 ? 89.764 43.783 89.525 1.00 20.96 199 ILE C C 1
ATOM 5424 O O . ILE C 1 199 ? 90.303 43.679 88.432 1.00 21.49 199 ILE C O 1
ATOM 5429 N N . GLU C 1 200 ? 90.485 43.937 90.633 1.00 20.90 200 GLU C N 1
ATOM 5430 C CA . GLU C 1 200 ? 91.952 44.008 90.589 1.00 21.02 200 GLU C CA 1
ATOM 5431 C C . GLU C 1 200 ? 92.623 42.790 89.940 1.00 22.26 200 GLU C C 1
ATOM 5432 O O . GLU C 1 200 ? 93.538 42.922 89.117 1.00 23.07 200 GLU C O 1
ATOM 5438 N N . THR C 1 201 ? 92.243 41.592 90.396 1.00 20.58 201 THR C N 1
ATOM 5439 C CA . THR C 1 201 ? 92.709 40.343 89.830 1.00 20.68 201 THR C CA 1
ATOM 5440 C C . THR C 1 201 ? 92.490 40.260 88.312 1.00 20.61 201 THR C C 1
ATOM 5441 O O . THR C 1 201 ? 93.369 39.802 87.581 1.00 19.95 201 THR C O 1
ATOM 5445 N N . SER C 1 202 ? 91.312 40.696 87.866 1.00 20.23 202 SER C N 1
ATOM 5446 C CA . SER C 1 202 ? 90.962 40.644 86.451 1.00 20.26 202 SER C CA 1
ATOM 5447 C C . SER C 1 202 ? 91.872 41.587 85.655 1.00 20.48 202 SER C C 1
ATOM 5448 O O . SER C 1 202 ? 92.436 41.189 84.633 1.00 19.61 202 SER C O 1
ATOM 5451 N N . ILE C 1 203 ? 92.051 42.811 86.157 1.00 20.28 203 ILE C N 1
ATOM 5452 C CA . ILE C 1 203 ? 92.961 43.751 85.506 1.00 20.90 203 ILE C CA 1
ATOM 5453 C C . ILE C 1 203 ? 94.356 43.166 85.399 1.00 20.57 203 ILE C C 1
ATOM 5454 O O . ILE C 1 203 ? 94.972 43.208 84.350 1.00 20.70 203 ILE C O 1
ATOM 5459 N N . ARG C 1 204 ? 94.880 42.607 86.489 1.00 20.04 204 ARG C N 1
ATOM 5460 C CA . ARG C 1 204 ? 96.205 42.009 86.437 1.00 20.29 204 ARG C CA 1
ATOM 5461 C C . ARG C 1 204 ? 96.309 40.825 85.466 1.00 19.26 204 ARG C C 1
ATOM 5462 O O . ARG C 1 204 ? 97.320 40.675 84.793 1.00 19.95 204 ARG C O 1
ATOM 5470 N N . ARG C 1 205 ? 95.263 40.002 85.368 1.00 19.20 205 ARG C N 1
ATOM 5471 C CA . ARG C 1 205 ? 95.252 38.877 84.427 1.00 20.07 205 ARG C CA 1
ATOM 5472 C C . ARG C 1 205 ? 95.295 39.344 82.971 1.00 20.20 205 ARG C C 1
ATOM 5473 O O . ARG C 1 205 ? 95.986 38.760 82.140 1.00 20.41 205 ARG C O 1
ATOM 5481 N N . ILE C 1 206 ? 94.550 40.402 82.667 1.00 19.71 206 ILE C N 1
ATOM 5482 C CA . ILE C 1 206 ? 94.565 40.956 81.320 1.00 19.08 206 ILE C CA 1
ATOM 5483 C C . ILE C 1 206 ? 95.983 41.372 80.918 1.00 19.21 206 ILE C C 1
ATOM 5484 O O . ILE C 1 206 ? 96.458 40.997 79.855 1.00 19.80 206 ILE C O 1
ATOM 5489 N N . ARG C 1 207 ? 96.646 42.151 81.771 1.00 20.61 207 ARG C N 1
ATOM 5490 C CA . ARG C 1 207 ? 97.998 42.599 81.491 1.00 20.69 207 ARG C CA 1
ATOM 5491 C C . ARG C 1 207 ? 98.959 41.397 81.382 1.00 22.02 207 ARG C C 1
ATOM 5492 O O . ARG C 1 207 ? 99.788 41.355 80.478 1.00 23.00 207 ARG C O 1
ATOM 5500 N N . ALA C 1 208 ? 98.797 40.419 82.271 1.00 22.78 208 ALA C N 1
ATOM 5501 C CA . ALA C 1 208 ? 99.647 39.217 82.276 1.00 23.53 208 ALA C CA 1
ATOM 5502 C C . ALA C 1 208 ? 99.495 38.392 80.984 1.00 24.16 208 ALA C C 1
ATOM 5503 O O . ALA C 1 208 ? 100.425 37.707 80.564 1.00 24.71 208 ALA C O 1
ATOM 5505 N N . ALA C 1 209 ? 98.332 38.460 80.349 1.00 24.00 209 ALA C N 1
ATOM 5506 C CA . ALA C 1 209 ? 98.127 37.842 79.029 1.00 24.04 209 ALA C CA 1
ATOM 5507 C C . ALA C 1 209 ? 98.676 38.691 77.874 1.00 23.91 209 ALA C C 1
ATOM 5508 O O . ALA C 1 209 ? 98.490 38.355 76.696 1.00 25.93 209 ALA C O 1
ATOM 5510 N N . GLY C 1 210 ? 99.323 39.809 78.198 1.00 24.21 210 GLY C N 1
ATOM 5511 C CA . GLY C 1 210 ? 99.911 40.685 77.168 1.00 23.85 210 GLY C CA 1
ATOM 5512 C C . GLY C 1 210 ? 98.924 41.556 76.395 1.00 23.97 210 GLY C C 1
ATOM 5513 O O . GLY C 1 210 ? 99.226 42.023 75.295 1.00 25.53 210 GLY C O 1
ATOM 5514 N N . LYS C 1 211 ? 97.733 41.770 76.950 1.00 22.36 211 LYS C N 1
ATOM 5515 C CA . LYS C 1 211 ? 96.750 42.665 76.333 1.00 22.17 211 LYS C CA 1
ATOM 5516 C C . LYS C 1 211 ? 96.687 43.930 77.159 1.00 20.22 211 LYS C C 1
ATOM 5517 O O . LYS C 1 211 ? 97.023 43.922 78.337 1.00 20.38 211 LYS C O 1
ATOM 5523 N N . ALA C 1 212 ? 96.228 45.030 76.554 1.00 18.88 212 ALA C N 1
ATOM 5524 C CA . ALA C 1 212 ? 96.012 46.262 77.323 1.00 17.74 212 ALA C CA 1
ATOM 5525 C C . ALA C 1 212 ? 94.777 46.092 78.198 1.00 17.08 212 ALA C C 1
ATOM 5526 O O . ALA C 1 212 ? 93.842 45.380 77.822 1.00 17.54 212 ALA C O 1
ATOM 5528 N N . ALA C 1 213 ? 94.782 46.732 79.365 1.00 16.82 213 ALA C N 1
ATOM 5529 C CA . ALA C 1 213 ? 93.653 46.661 80.300 1.00 17.08 213 ALA C CA 1
ATOM 5530 C C . ALA C 1 213 ? 93.046 48.045 80.457 1.00 17.51 213 ALA C C 1
ATOM 5531 O O . ALA C 1 213 ? 93.737 49.034 80.736 1.00 18.28 213 ALA C O 1
ATOM 5533 N N . GLY C 1 214 ? 91.738 48.109 80.265 1.00 16.66 214 GLY C N 1
ATOM 5534 C CA . GLY C 1 214 ? 91.042 49.388 80.266 1.00 17.53 214 GLY C CA 1
ATOM 5535 C C . GLY C 1 214 ? 90.077 49.494 81.408 1.00 17.45 214 GLY C C 1
ATOM 5536 O O . GLY C 1 214 ? 89.641 48.475 81.957 1.00 17.65 214 GLY C O 1
ATOM 5537 N N . PHE C 1 215 ? 89.681 50.727 81.728 1.00 16.61 215 PHE C N 1
ATOM 5538 C CA . PHE C 1 215 ? 88.838 50.969 82.879 1.00 17.48 215 PHE C CA 1
ATOM 5539 C C . PHE C 1 215 ? 88.184 52.330 82.739 1.00 17.98 215 PHE C C 1
ATOM 5540 O O . PHE C 1 215 ? 88.713 53.221 82.051 1.00 19.46 215 PHE C O 1
ATOM 5548 N N . LEU C 1 216 ? 87.027 52.484 83.375 1.00 17.97 216 LEU C N 1
ATOM 5549 C CA . LEU C 1 216 ? 86.420 53.799 83.535 1.00 17.95 216 LEU C CA 1
ATOM 5550 C C . LEU C 1 216 ? 86.319 54.019 85.019 1.00 17.62 216 LEU C C 1
ATOM 5551 O O . LEU C 1 216 ? 85.667 53.248 85.738 1.00 19.04 216 LEU C O 1
ATOM 5556 N N . ALA C 1 217 ? 87.007 55.059 85.483 1.00 17.52 217 ALA C N 1
ATOM 5557 C CA . ALA C 1 217 ? 86.989 55.373 86.904 1.00 18.03 217 ALA C CA 1
ATOM 5558 C C . ALA C 1 217 ? 86.619 56.836 87.036 1.00 18.43 217 ALA C C 1
ATOM 5559 O O . ALA C 1 217 ? 87.458 57.709 86.860 1.00 19.31 217 ALA C O 1
ATOM 5561 N N . VAL C 1 218 ? 85.351 57.101 87.321 1.00 19.05 218 VAL C N 1
ATOM 5562 C CA . VAL C 1 218 ? 84.858 58.470 87.523 1.00 20.76 218 VAL C CA 1
ATOM 5563 C C . VAL C 1 218 ? 85.311 59.135 88.840 1.00 20.58 218 VAL C C 1
ATOM 5564 O O . VAL C 1 218 ? 85.216 60.357 88.986 1.00 20.70 218 VAL C O 1
ATOM 5568 N N . ALA C 1 219 ? 85.766 58.331 89.807 1.00 19.90 219 ALA C N 1
ATOM 5569 C CA . ALA C 1 219 ? 86.332 58.848 91.071 1.00 19.83 219 ALA C CA 1
ATOM 5570 C C . ALA C 1 219 ? 87.871 58.848 90.955 1.00 19.46 219 ALA C C 1
ATOM 5571 O O . ALA C 1 219 ? 88.458 57.804 90.673 1.00 19.36 219 ALA C O 1
ATOM 5573 N N . PRO C 1 220 ? 88.533 60.004 91.093 1.00 19.41 220 PRO C N 1
ATOM 5574 C CA . PRO C 1 220 ? 89.989 60.046 90.958 1.00 19.28 220 PRO C CA 1
ATOM 5575 C C . PRO C 1 220 ? 90.737 59.024 91.830 1.00 19.39 220 PRO C C 1
ATOM 5576 O O . PRO C 1 220 ? 91.700 58.406 91.355 1.00 18.97 220 PRO C O 1
ATOM 5580 N N . ASP C 1 221 ? 90.251 58.786 93.043 1.00 19.70 221 ASP C N 1
ATOM 5581 C CA . ASP C 1 221 ? 90.905 57.792 93.901 1.00 21.01 221 ASP C CA 1
ATOM 5582 C C . ASP C 1 221 ? 90.915 56.399 93.249 1.00 20.49 221 ASP C C 1
ATOM 5583 O O . ASP C 1 221 ? 91.931 55.688 93.248 1.00 20.59 221 ASP C O 1
ATOM 5588 N N . MET C 1 222 ? 89.783 56.004 92.676 1.00 19.35 222 MET C N 1
ATOM 5589 C CA . MET C 1 222 ? 89.702 54.728 92.007 1.00 20.31 222 MET C CA 1
ATOM 5590 C C . MET C 1 222 ? 90.525 54.708 90.723 1.00 19.38 22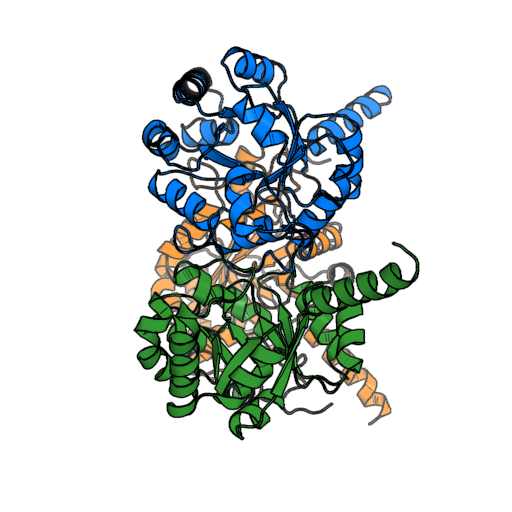2 MET C C 1
ATOM 5591 O O . MET C 1 222 ? 91.118 53.689 90.394 1.00 18.93 222 MET C O 1
ATOM 5596 N N . ALA C 1 223 ? 90.565 55.829 89.988 1.00 18.27 223 ALA C N 1
ATOM 5597 C CA . ALA C 1 223 ? 91.442 55.884 88.818 1.00 18.58 223 ALA C CA 1
ATOM 5598 C C . ALA C 1 223 ? 92.911 55.642 89.181 1.00 18.80 223 ALA C C 1
ATOM 5599 O O . ALA C 1 223 ? 93.611 54.872 88.516 1.00 19.03 223 ALA C O 1
ATOM 5601 N N . GLN C 1 224 ? 93.374 56.305 90.229 1.00 18.95 224 GLN C N 1
ATOM 5602 C CA . GLN C 1 224 ? 94.760 56.095 90.670 1.00 20.24 224 GLN C CA 1
ATOM 5603 C C . GLN C 1 224 ? 94.998 54.630 91.057 1.00 20.11 224 GLN C C 1
ATOM 5604 O O . GLN C 1 224 ? 96.023 54.048 90.685 1.00 19.66 224 GLN C O 1
ATOM 5610 N N . GLN C 1 225 ? 94.017 54.023 91.731 1.00 20.20 225 GLN C N 1
ATOM 5611 C CA . GLN C 1 225 ? 94.105 52.613 92.138 1.00 20.90 225 GLN C CA 1
ATOM 5612 C C . GLN C 1 225 ? 94.192 51.709 90.902 1.00 19.73 225 GLN C C 1
ATOM 5613 O O . GLN C 1 225 ? 95.065 50.859 90.809 1.00 20.32 225 GLN C O 1
ATOM 5619 N N . CYS C 1 226 ? 93.312 51.919 89.916 1.00 18.58 226 CYS C N 1
ATOM 5620 C CA . CYS C 1 226 ? 93.314 51.015 88.775 1.00 17.52 226 CYS C CA 1
ATOM 5621 C C . CYS C 1 226 ? 94.594 51.174 87.951 1.00 18.35 226 CYS C C 1
ATOM 5622 O O . CYS C 1 226 ? 95.089 50.217 87.374 1.00 18.68 226 CYS C O 1
ATOM 5625 N N . LEU C 1 227 ? 95.134 52.391 87.895 1.00 19.45 227 LEU C N 1
ATOM 5626 C CA . LEU C 1 227 ? 96.428 52.628 87.259 1.00 20.35 227 LEU C CA 1
ATOM 5627 C C . LEU C 1 227 ? 97.555 51.857 87.972 1.00 20.21 227 LEU C C 1
ATOM 5628 O O . LEU C 1 227 ? 98.411 51.267 87.328 1.00 20.21 227 LEU C O 1
ATOM 5633 N N . ALA C 1 228 ? 97.515 51.829 89.303 1.00 20.40 228 ALA C N 1
ATOM 5634 C CA . ALA C 1 228 ? 98.536 51.123 90.085 1.00 21.48 228 ALA C CA 1
ATOM 5635 C C . ALA C 1 228 ? 98.459 49.616 89.824 1.00 21.85 228 ALA C C 1
ATOM 5636 O O . ALA C 1 228 ? 99.478 48.914 89.891 1.00 23.24 228 ALA C O 1
ATOM 5638 N N . TRP C 1 229 ? 97.262 49.124 89.521 1.00 21.97 229 TRP C N 1
ATOM 5639 C CA . TRP C 1 229 ? 97.037 47.722 89.215 1.00 22.02 229 TRP C CA 1
ATOM 5640 C C . TRP C 1 229 ? 97.506 47.303 87.835 1.00 21.69 229 TRP C C 1
ATOM 5641 O O . TRP C 1 229 ? 97.658 46.113 87.560 1.00 22.01 229 TRP C O 1
ATOM 5652 N N . GLY C 1 230 ? 97.690 48.285 86.955 1.00 20.20 230 GLY C N 1
ATOM 5653 C CA . GLY C 1 230 ? 98.208 48.016 85.621 1.00 19.48 230 GLY C CA 1
ATOM 5654 C C . GLY C 1 230 ? 97.264 48.426 84.497 1.00 19.45 230 GLY C C 1
ATOM 5655 O O . GLY C 1 230 ? 97.589 48.222 83.342 1.00 19.37 230 GLY C O 1
ATOM 5656 N N . ALA C 1 231 ? 96.105 49.003 84.807 1.00 18.69 231 ALA C N 1
ATOM 5657 C CA . ALA C 1 231 ? 95.232 49.466 83.723 1.00 17.73 231 ALA C CA 1
ATOM 5658 C C . ALA C 1 231 ? 95.978 50.532 82.948 1.00 17.91 231 ALA C C 1
ATOM 5659 O O . ALA C 1 231 ? 96.601 51.424 83.539 1.00 18.47 231 ALA C O 1
ATOM 5661 N N . ASN C 1 232 ? 95.916 50.449 81.616 1.00 17.47 232 ASN C N 1
ATOM 5662 C CA . ASN C 1 232 ? 96.654 51.387 80.792 1.00 18.72 232 ASN C CA 1
ATOM 5663 C C . ASN C 1 232 ? 95.871 52.105 79.678 1.00 19.78 232 ASN C C 1
ATOM 5664 O O . ASN C 1 232 ? 96.426 52.960 78.984 1.00 19.25 232 ASN C O 1
ATOM 5669 N N . PHE C 1 233 ? 94.584 51.782 79.509 1.00 19.62 233 PHE C N 1
ATOM 5670 C CA . PHE C 1 233 ? 93.689 52.752 78.820 1.00 19.64 233 PHE C CA 1
ATOM 5671 C C . PHE C 1 233 ? 92.546 53.102 79.770 1.00 19.61 233 PHE C C 1
ATOM 5672 O O . PHE C 1 233 ? 91.579 52.347 79.917 1.00 20.79 233 PHE C O 1
ATOM 5680 N N . VAL C 1 234 ? 92.701 54.230 80.455 1.00 18.14 234 VAL C N 1
ATOM 5681 C CA . VAL C 1 234 ? 91.850 54.552 81.598 1.00 17.76 234 VAL C CA 1
ATOM 5682 C C . VAL C 1 234 ? 91.102 55.850 81.330 1.00 17.18 234 VAL C C 1
ATOM 5683 O O . VAL C 1 234 ? 91.712 56.895 81.181 1.00 17.09 234 VAL C O 1
ATOM 5687 N N . ALA C 1 235 ? 89.789 55.754 81.335 1.00 16.11 235 ALA C N 1
ATOM 5688 C CA . ALA C 1 235 ? 88.939 56.939 81.223 1.00 15.72 235 ALA C CA 1
ATOM 5689 C C . ALA C 1 235 ? 88.697 57.420 82.635 1.00 16.13 235 ALA C C 1
ATOM 5690 O O . ALA C 1 235 ? 88.329 56.637 83.544 1.00 16.04 235 ALA C O 1
ATOM 5692 N N . VAL C 1 236 ? 88.968 58.701 82.851 1.00 15.61 236 VAL C N 1
ATOM 5693 C CA . VAL C 1 236 ? 88.970 59.266 84.195 1.00 15.29 236 VAL C CA 1
ATOM 5694 C C . VAL C 1 236 ? 87.786 60.206 84.432 1.00 15.70 236 VAL C C 1
ATOM 5695 O O . VAL C 1 236 ? 87.774 60.960 85.407 1.00 16.47 236 VAL C O 1
ATOM 5699 N N . GLY C 1 237 ? 86.814 60.254 83.510 1.00 15.68 237 GLY C N 1
ATOM 5700 C CA . GLY C 1 237 ? 85.638 61.081 83.732 1.00 16.73 237 GLY C CA 1
ATOM 5701 C C . GLY C 1 237 ? 84.696 60.925 82.565 1.00 15.79 237 GLY C C 1
ATOM 5702 O O . GLY C 1 237 ? 85.064 60.357 81.537 1.00 16.72 237 GLY C O 1
ATOM 5703 N N . VAL C 1 238 ? 83.477 61.402 82.776 1.00 15.54 238 VAL C N 1
ATOM 5704 C CA . VAL C 1 238 ? 82.396 61.483 81.775 1.00 16.27 238 VAL C CA 1
ATOM 5705 C C . VAL C 1 238 ? 82.124 62.967 81.608 1.00 16.67 238 VAL C C 1
ATOM 5706 O O . VAL C 1 238 ? 81.882 63.675 82.593 1.00 17.11 238 VAL C O 1
ATOM 5710 N N . ASP C 1 239 ? 82.196 63.470 80.372 1.00 15.02 239 ASP C N 1
ATOM 5711 C CA . ASP C 1 239 ? 82.139 64.934 80.201 1.00 15.48 239 ASP C CA 1
ATOM 5712 C C . ASP C 1 239 ? 80.864 65.595 80.737 1.00 16.56 239 ASP C C 1
ATOM 5713 O O . ASP C 1 239 ? 80.932 66.662 81.342 1.00 16.72 239 ASP C O 1
ATOM 5718 N N . THR C 1 240 ? 79.718 64.932 80.583 1.00 16.74 240 THR C N 1
ATOM 5719 C CA . THR C 1 240 ? 78.484 65.511 81.113 1.00 18.25 240 THR C CA 1
ATOM 5720 C C . THR C 1 240 ? 78.464 65.537 82.647 1.00 17.81 240 THR C C 1
ATOM 5721 O O . THR C 1 240 ? 77.817 66.414 83.215 1.00 19.97 240 THR C O 1
ATOM 5725 N N . MET C 1 241 ? 79.194 64.630 83.290 1.00 17.59 241 MET C N 1
ATOM 5726 C CA . MET C 1 241 ? 79.287 64.592 84.759 1.00 18.97 241 MET C CA 1
ATOM 5727 C C . MET C 1 241 ? 80.197 65.737 85.169 1.00 18.37 241 MET C C 1
ATOM 5728 O O . MET C 1 241 ? 79.903 66.461 86.136 1.00 17.86 241 MET C O 1
ATOM 5733 N N . LEU C 1 242 ? 81.328 65.904 84.489 1.00 17.29 242 LEU C N 1
ATOM 5734 C CA . LEU C 1 242 ? 82.206 67.024 84.828 1.00 17.43 242 LEU C CA 1
ATOM 5735 C C . LEU C 1 242 ? 81.492 68.341 84.626 1.00 17.83 242 LEU C C 1
ATOM 5736 O O . LEU C 1 242 ? 81.660 69.253 85.444 1.00 18.63 242 LEU C O 1
ATOM 5741 N N . TYR C 1 243 ? 80.704 68.450 83.557 1.00 17.65 243 TYR C N 1
ATOM 5742 C CA . TYR C 1 243 ? 79.904 69.642 83.292 1.00 18.05 243 TYR C CA 1
ATOM 5743 C C . TYR C 1 243 ? 78.912 69.940 84.403 1.00 17.50 243 TYR C C 1
ATOM 5744 O O . TYR C 1 243 ? 78.903 71.038 84.968 1.00 18.13 243 TYR C O 1
ATOM 5753 N N . SER C 1 244 ? 78.058 68.968 84.733 1.00 17.04 244 SER C N 1
ATOM 5754 C CA . SER C 1 244 ? 77.072 69.207 85.790 1.00 18.47 244 SER C CA 1
ATOM 5755 C C . SER C 1 244 ? 77.705 69.570 87.105 1.00 17.93 244 SER C C 1
ATOM 5756 O O . SER C 1 244 ? 77.217 70.454 87.807 1.00 17.98 244 SER C O 1
ATOM 5759 N N . ASP C 1 245 ? 78.758 68.859 87.478 1.00 17.21 245 ASP C N 1
ATOM 5760 C CA . ASP C 1 245 ? 79.408 69.130 88.757 1.00 18.66 245 ASP C CA 1
ATOM 5761 C C . ASP C 1 245 ? 79.984 70.547 88.734 1.00 17.83 245 ASP C C 1
ATOM 5762 O O . ASP C 1 245 ? 79.929 71.248 89.757 1.00 18.78 245 ASP C O 1
ATOM 5767 N N . ALA C 1 246 ? 80.543 70.989 87.608 1.00 17.34 246 ALA C N 1
ATOM 5768 C CA . ALA C 1 246 ? 81.149 72.322 87.562 1.00 17.78 246 ALA C CA 1
ATOM 5769 C C . ALA C 1 246 ? 80.058 73.400 87.663 1.00 17.64 246 ALA C C 1
ATOM 5770 O O . ALA C 1 246 ? 80.229 74.436 88.322 1.00 17.51 246 ALA C O 1
ATOM 5772 N N . LEU C 1 247 ? 78.938 73.175 86.985 1.00 17.77 247 LEU C N 1
ATOM 5773 C CA . LEU C 1 247 ? 77.821 74.105 87.082 1.00 17.53 247 LEU C CA 1
ATOM 5774 C C . LEU C 1 247 ? 77.286 74.207 88.496 1.00 17.35 247 LEU C C 1
ATOM 5775 O O . LEU C 1 247 ? 77.008 75.299 88.968 1.00 17.55 247 LEU C O 1
ATOM 5780 N N . ASP C 1 248 ? 77.173 73.065 89.175 1.00 16.61 248 ASP C N 1
ATOM 5781 C CA . ASP C 1 248 ? 76.699 73.037 90.558 1.00 16.12 248 ASP C CA 1
ATOM 5782 C C . ASP C 1 248 ? 77.661 73.768 91.481 1.00 17.48 248 ASP C C 1
ATOM 5783 O O . ASP C 1 248 ? 77.239 74.539 92.353 1.00 18.13 248 ASP C O 1
ATOM 5788 N N . GLN C 1 249 ? 78.949 73.510 91.285 1.00 17.71 249 GLN C N 1
ATOM 5789 C CA . GLN C 1 249 ? 79.980 74.128 92.150 1.00 19.78 249 GLN C CA 1
ATOM 5790 C C . GLN C 1 249 ? 79.982 75.645 91.999 1.00 17.83 249 GLN C C 1
ATOM 5791 O O . GLN C 1 249 ? 80.076 76.386 92.994 1.00 18.80 249 GLN C O 1
ATOM 5797 N N . ARG C 1 250 ? 79.845 76.135 90.778 1.00 18.38 250 ARG C N 1
ATOM 5798 C CA . ARG C 1 250 ? 79.828 77.572 90.573 1.00 17.49 250 ARG C CA 1
ATOM 5799 C C . ARG C 1 250 ? 78.567 78.194 91.180 1.00 18.38 250 ARG C C 1
ATOM 5800 O O . ARG C 1 250 ? 78.640 79.210 91.876 1.00 17.96 250 ARG C O 1
ATOM 5808 N N . LEU C 1 251 ? 77.427 77.542 91.020 1.00 17.75 251 LEU C N 1
ATOM 5809 C CA . LEU C 1 251 ? 76.203 78.085 91.558 1.00 18.06 251 LEU C CA 1
ATOM 5810 C C . LEU C 1 251 ? 76.229 78.124 93.068 1.00 18.14 251 LEU C C 1
ATOM 5811 O O . LEU C 1 251 ? 75.717 79.077 93.676 1.00 18.13 251 LEU C O 1
ATOM 5816 N N . ALA C 1 252 ? 76.809 77.095 93.690 1.00 16.90 252 ALA C N 1
ATOM 5817 C CA . ALA C 1 252 ? 76.822 77.010 95.158 1.00 17.60 252 ALA C CA 1
ATOM 5818 C C . ALA C 1 252 ? 77.529 78.196 95.791 1.00 18.67 252 ALA C C 1
ATOM 5819 O O . ALA C 1 252 ? 77.334 78.446 96.981 1.00 19.91 252 ALA C O 1
ATOM 5821 N N . MET C 1 253 ? 78.373 78.903 95.049 1.00 17.68 253 MET C N 1
ATOM 5822 C CA . MET C 1 253 ? 79.087 80.061 95.618 1.00 19.36 253 MET C CA 1
ATOM 5823 C C . MET C 1 253 ? 78.141 81.237 95.849 1.00 19.65 253 MET C C 1
ATOM 5824 O O . MET C 1 253 ? 78.484 82.192 96.581 1.00 20.42 253 MET C O 1
ATOM 5829 N N . PHE C 1 254 ? 76.952 81.177 95.269 1.00 19.83 254 PHE C N 1
ATOM 5830 C CA . PHE C 1 254 ? 75.995 82.287 95.302 1.00 22.99 254 PHE C CA 1
ATOM 5831 C C . PHE C 1 254 ? 74.693 81.949 95.993 1.00 26.59 254 PHE C C 1
ATOM 5832 O O . PHE C 1 254 ? 73.803 82.795 96.123 1.00 27.58 254 PHE C O 1
ATOM 5840 N N . LYS C 1 255 ? 74.576 80.699 96.423 1.00 30.64 255 LYS C N 1
ATOM 5841 C CA . LYS C 1 255 ? 73.373 80.238 97.101 1.00 32.76 255 LYS C CA 1
ATOM 5842 C C . LYS C 1 255 ? 73.689 79.752 98.520 1.00 35.05 255 LYS C C 1
ATOM 5843 O O . LYS C 1 255 ? 74.721 80.133 99.104 1.00 36.20 255 LYS C O 1
ATOM 5849 N N . SER C 1 256 ? 72.792 78.944 99.078 1.00 37.49 256 SER C N 1
ATOM 5850 C CA . SER C 1 256 ? 72.862 78.566 100.491 1.00 39.26 256 SER C CA 1
ATOM 5851 C C . SER C 1 256 ? 72.082 77.275 100.735 1.00 40.17 256 SER C C 1
ATOM 5852 O O . SER C 1 256 ? 71.660 76.607 99.779 1.00 41.50 256 SER C O 1
#

B-factor: mean 23.73, std 10.46, range [11.83, 88.56]

GO terms:
  GO:0034214 protein hexamerization (P, IDA)
  GO:0042802 identical protein binding (F, IDA)
  GO:0106099 2-keto-3-deoxy-L-rhamnonate aldolase activity (F, IDA)
  GO:0005737 cytoplasm (C, IDA)
  GO:0016151 nickel cation binding (F, IDA)
  GO:0016832 aldehyde-lyase activity (F, IDA)
  GO:0005515 protein binding (F, IPI)

InterPro domains:
  IPR005000 HpcH/HpaI aldolase/citrate lyase domain [PF03328] (19-245)
  IPR015813 Pyruvate/Phosphoenolpyruvate kinase-like domain superfamily [SSF51621] (5-255)
  IPR023593 2-keto-3-deoxy-L-rhamnonate aldolase [MF_01290] (1-267)
  IPR040442 Pyruvate kinase-like domain superfamily [G3DSA:3.20.20.60] (1-267)
  IPR050251 HpcH/HpaI aldolase [PTHR30502] (6-258)

Nearest PDB structures (foldseek):
  2vws-assembly1_A  TM=9.936E-01  e=2.309E-49  Escherichia coli K-12
  4b5w-assembly1_C  TM=9.858E-01  e=5.341E-36  Escherichia coli ATCC 8739
  7v8t-assembly1_E  TM=9.897E-01  e=1.211E-35  Pseudomonas aeruginosa
  7et9-assembly1_A  TM=9.847E-01  e=1.825E-35  Acinetobacter baumannii
  2v5j-assembly1_B  TM=9.844E-01  e=2.175E-35  Escherichia coli C

Organism: Escherichia coli (strain K12) (NCBI:txid83333)

Solvent-accessible surface area: 31905 Å² total; per-residue (Å²): 159,110,32,120,29,64,7,47,0,13,72,85,20,136,163,31,90,68,2,52,0,7,7,4,10,35,14,56,33,174,70,2,76,86,13,4,91,82,54,52,35,0,0,0,0,2,2,7,13,6,19,7,20,14,26,26,9,30,79,1,4,94,18,1,59,109,67,93,2,38,36,0,0,14,4,22,53,22,29,119,19,51,0,7,23,3,4,5,3,13,4,48,3,3,0,1,3,86,2,35,44,2,88,70,0,118,91,9,12,22,3,9,54,19,32,69,193,9,87,3,10,17,15,1,42,16,7,22,4,1,74,90,38,83,12,96,91,21,39,90,33,2,67,90,5,22,2,10,0,0,3,0,16,25,104,71,0,17,97,34,0,84,103,0,8,122,9,126,14,3,27,0,0,3,0,10,33,52,24,0,13,3,39,24,51,54,29,116,98,83,27,83,88,59,3,55,146,34,2,56,75,2,0,121,92,0,88,95,51,68,44,5,0,0,0,34,3,71,53,94,122,35,4,120,75,0,45,76,26,21,1,5,1,0,0,40,1,3,23,20,55,84,124,15,66,54,94,55,123,162,102,68,143,147,145,163,160,105,32,123,33,65,7,34,0,11,81,86,10,142,157,28,76,82,2,52,0,7,6,4,7,36,14,56,33,174,69,1,75,87,14,3,90,83,49,54,51,0,0,0,0,1,2,7,6,5,18,7,19,14,25,26,8,30,79,1,5,94,16,1,61,107,69,84,2,34,37,0,0,14,4,23,54,20,30,76,19,51,0,15,24,2,3,4,3,14,4,50,2,0,0,1,5,50,3,37,42,2,85,78,0,110,76,9,12,18,7,2,38,15,29,106,164,12,103,9,21,35,12,0,68,24,8,23,5,1,72,90,42,84,12,112,119,21,59,91,36,3,45,94,9,15,0,5,0,0,4,0,13,22,104,65,0,14,98,38,0,76,98,0,4,118,10,124,14,3,34,0,0,2,0,10,19,48,29,0,0,0,30,38,38,63,53,101,73,24,56,56,76,62,0,32,134,39,0,66,80,5,0,169,89,0,90,90,43,70,42,6,0,0,0,31,3,73,50,98,125,35,4,122,72,0,47,85,48,22,1,2,0,0,0,43,2,2,21,20,61,86,123,15,71,54,93,56,118,157,102,46,125,149,164,118,159,103,28,121,25,67,10,54,1,11,80,78,17,132,157,30,68,74,2,52,0,8,7,3,8,36,13,55,33,174,70,1,73,87,13,3,90,80,52,55,34,0,0,0,0,1,1,3,10,5,18,6,18,14,25,26,9,28,80,1,5,95,17,1,60,108,68,90,2,43,36,0,0,14,4,21,51,23,30,80,20,50,0,6,25,2,4,4,4,10,3,40,3,4,0,1,4,64,2,37,40,2,90,70,0,110,97,9,7,23,4,13,60,16,22,75,194,8,83,1,12,24,14,3,64,16,7,22,3,1,61,88,43,88,11,110,105,19,38,94,37,2,84,95,11,22,2,8,0,0,1,0,20,24,108,65,0,25,122,36,0,85,92,0,10,122,9,124,24,4,30,0,0,2,0,6,29,34,20,0,7,1,9,48,42,67,75,62,112,74,65,34,109,115,5,52,187,71,3,45,64,4,0,114,86,0,86,93,47,66,41,5,0,0,0,34,2,72,50,98,119,33,5,122,75,0,47,82,36,20,1,4,1,0,0,41,1,2,23,21,65,86,124,17,71,55,94,55,119,156,101,69,136,150,147,167

Sequence (768 aa):
MNALLSNPFKERLRKGEVQIGLWLSSTTAYMAEIAATSGYDWLLIDGEHAPNTIQDLYHQLQAVAPYASQPVIRPVEGSKPLIKQVLDIGAQTLLIPMVDTAEQARQVVSATRYPPYGERGVGASVARAARWGRIENYMAQVNDSLCLLVQVESKTALDNLDEILDVEGIDGVFIGPADLSASLGYPDNAGHPEVQRIIETSIRRIRAAGKAAGFLAVAPDMAQQCLAWGANFVAVGVDTMLYSDALDQRLAMFKSMNALLSNPFKERLRKGEVQIGLWLSSTTAYMAEIAATSGYDWLLIDGEHAPNTIQDLYHQLQAVAPYASQPVIRPVEGSKPLIKQVLDIGAQTLLIPMVDTAEQARQVVSATRYPPYGERGVGASVARAARWGRIENYMAQVNDSLCLLVQVESKTALDNLDEILDVEGIDGVFIGPADLSASLGYPDNAGHPEVQRIIETSIRRIRAAGKAAGFLAVAPDMAQQCLAWGANFVAVGVDTMLYSDALDQRLAMFKSMNALLSNPFKERLRKGEVQIGLWLSSTTAYMAEIAATSGYDWLLIDGEHAPNTIQDLYHQLQAVAPYASQPVIRPVEGSKPLIKQVLDIGAQTLLIPMVDTAEQARQVVSATRYPPYGERGVGASVARAARWGRIENYMAQVNDSLCLLVQVESKTALDNLDEILDVEGIDGVFIGPADLSASLGYPDNAGHPEVQRIIETSIRRIRAAGKAAGFLAVAPDMAQQCLAWGANFVAVGVDTMLYSDALDQRLAMFKS